Protein 4LGY (pdb70)

Organism: Salmonella typhimurium (strain LT2 / SGSC1412 / ATCC 700720) (NCBI:txid99287)

Secondary structure (DSSP, 8-state):
--EEEEETTEEEEEEEEEE---HHHHHHHHHHHHHTT----EEEEEEEEEEEESSPPPHHHHHHHHHHT--S---------SEEEEEEEPTT---HHHHHHHHHHHHTT-TTEEEEEEEEEEEEE-TT--HHHHHHHHHHTS-TTTEEEESSGGGGGGGG---PPPPP-B--HHHHTTHHHHHHHHHHT----HHHHHHHHHHHHHHTSPPBHHHHHHHHHHTSHHHH-HHHH-EEEETTEE-SS-HHHHHHHHHHH--TTEEE-SSSSSEEEEEEEEEEEEE-TTT-BEEEEEEEEEEEEEEEE-HHHHHH-HHHHHHHHHHHHHHHHHTSTT--EEEEEEEEEEES----TT---TT-------TTS--HHHHHHHHHHHHHHHHHHHT--EEEEEEEE-EEEEEETTEEEEEE-SS-EEEEEEEEEE-GGGSS-----TT-EEEEEEPPB-S----GGG-----HHHHHHHHHHHHHHHTTGGG---SEEEE--TTTHHHHHHHHHHHTT-EEEEEGGGS-BS-TT--HHHHHH---SSEEEEEE-GGGHHHHHHHHHHHT--EEEEEEEESSSEEEEEETTTTEEEEEEEHHHHT------EEEE----PPP-----TT--HHHHHHHHHTSTTTS--HHHHTTS-S-TTS-EEE-SEETTTTEE--SSEEEESSTT-S-EEEEEEEE-GGGGGT-HHHHHHHHHHHHHHHHTTS---SGGG-EEEEEEE-BTTSTTHHHHHHHHHHIIIIIIHHHHT-EEEEEEEE-B-EEEEESSSSEEEEEPPPEEEEEEEEEES-GGG---S----SSEEEEEEETTTT----BTSHHHHHTT---S-B-----HHHHHHHHHHHHHHHHTT--SEEEE--TTHHHHHHHHHHHHHTSEEEEE-GGG-S-HHHHHH---SEEEEEEEGGGHHHHHHHHHHTT-GGGEEEEEEEESSSEEEEEETTEEEEEEEHHHHHHHHHHHHHHHHHHHS-HHHHHHHHHHHT-TT---S--B-SS-TT--TTHHHHTTT---EEEEEE-TTB--HHHHHHHHHHTT-EEEEEEHHHHHTTS--GGG-SEEEEPPB-GGGGTTSTTHHHHHHHHTSHHHHHHHHHHHHSSS-EEEE--HHHHHHH-GGGSTT-TT--EEE--TTSS-EEEEEEEEE---S-GGGTT-TT-EEEEEEEESS-EEE-SSHHHHHHHHHHT-EEEEEB-TTS-B--STTTSSS--GGGEEEEE-TTSSEEEESS-GGGSSBGGG-SS--TT--SB-TTHHHHHHHHHHH-

Structure (mmCIF, N/CA/C/O backbone):
data_4LGY
#
_entry.id   4LGY
#
_cell.length_a   146.329
_cell.length_b   146.329
_cell.length_c   140.841
_cell.angle_alpha   90.00
_cell.angle_beta   90.00
_cell.angle_gamma   120.00
#
_symmetry.space_group_name_H-M   'P 65'
#
loop_
_entity.id
_entity.type
_entity.pdbx_description
1 polymer 'Phosphoribosylformylglycinamidine synthase'
2 non-polymer "ADENOSINE-5'-DIPHOSPHATE"
3 non-polymer 'MAGNESIUM ION'
4 non-polymer 'SULFATE ION'
5 non-polymer 'ACETATE ION'
6 non-polymer GLYCEROL
7 non-polymer 'CHLORIDE ION'
8 water water
#
loop_
_atom_site.group_PDB
_atom_site.id
_atom_site.type_symbol
_atom_site.label_atom_id
_atom_site.label_alt_id
_atom_site.label_comp_id
_atom_site.label_asym_id
_atom_site.label_entity_id
_atom_site.label_seq_id
_atom_site.pdbx_PDB_ins_code
_atom_site.Cartn_x
_atom_site.Cartn_y
_atom_site.Cartn_z
_atom_site.occupancy
_atom_site.B_iso_or_equiv
_atom_site.auth_seq_id
_atom_site.auth_comp_id
_atom_site.auth_asym_id
_atom_site.auth_atom_id
_atom_site.pdbx_PDB_model_num
ATOM 1 N N . GLY A 1 1 ? -34.146 -61.183 -37.277 1.00 28.95 -9 GLY A N 1
ATOM 2 C CA . GLY A 1 1 ? -35.542 -60.992 -36.776 1.00 24.87 -9 GLY A CA 1
ATOM 3 C C . GLY A 1 1 ? -35.830 -61.671 -35.407 1.00 24.21 -9 GLY A C 1
ATOM 4 O O . GLY A 1 1 ? -35.299 -62.829 -35.044 1.00 23.14 -9 GLY A O 1
ATOM 5 N N . ASP A 1 2 ? -36.645 -60.966 -34.634 1.00 20.26 -8 ASP A N 1
ATOM 6 C CA . ASP A 1 2 ? -37.046 -61.533 -33.321 1.00 16.73 -8 ASP A CA 1
ATOM 7 C C . ASP A 1 2 ? -38.078 -62.643 -33.401 1.00 17.27 -8 ASP A C 1
ATOM 8 O O . ASP A 1 2 ? -38.810 -62.784 -34.380 1.00 20.29 -8 ASP A O 1
ATOM 13 N N . GLY A 1 3 ? -38.068 -63.440 -32.366 1.00 14.28 -7 GLY A N 1
ATOM 14 C CA . GLY A 1 3 ? -38.971 -64.614 -32.290 1.00 15.43 -7 GLY A CA 1
ATOM 15 C C . GLY A 1 3 ? -40.331 -64.152 -31.969 1.00 16.54 -7 GLY A C 1
ATOM 16 O O . GLY A 1 3 ? -40.559 -63.005 -31.520 1.00 15.43 -7 GLY A O 1
ATOM 17 N N . LEU A 1 4 ? -41.344 -64.916 -32.416 1.00 13.04 -6 LEU A N 1
ATOM 18 C CA . LEU A 1 4 ? -42.769 -64.559 -32.231 1.00 13.91 -6 LEU A CA 1
ATOM 19 C C . LEU A 1 4 ? -43.555 -65.823 -32.151 1.00 16.43 -6 LEU A C 1
ATOM 20 O O . LEU A 1 4 ? -43.585 -66.543 -33.206 1.00 16.64 -6 LEU A O 1
ATOM 25 N N . VAL A 1 5 ? -44.170 -66.180 -31.017 1.00 13.86 -5 VAL A N 1
ATOM 26 C CA . VAL A 1 5 ? -44.851 -67.505 -30.900 1.00 13.95 -5 VAL A CA 1
ATOM 27 C C . VAL A 1 5 ? -46.124 -67.350 -30.199 1.00 15.24 -5 VAL A C 1
ATOM 28 O O . VAL A 1 5 ? -46.314 -66.346 -29.462 1.00 15.36 -5 VAL A O 1
ATOM 32 N N . PRO A 1 6 ? -47.081 -68.273 -30.266 1.00 14.96 -4 PRO A N 1
ATOM 33 C CA . PRO A 1 6 ? -48.321 -68.169 -29.470 1.00 15.65 -4 PRO A CA 1
ATOM 34 C C . PRO A 1 6 ? -48.022 -68.225 -27.955 1.00 14.32 -4 PRO A C 1
ATOM 35 O O . PRO A 1 6 ? -47.117 -68.938 -27.497 1.00 17.25 -4 PRO A O 1
ATOM 39 N N . ARG A 1 7 ? -48.820 -67.434 -27.198 1.00 12.88 -3 ARG A N 1
ATOM 40 C CA . ARG A 1 7 ? -48.697 -67.489 -25.734 1.00 14.57 -3 ARG A CA 1
ATOM 41 C C . ARG A 1 7 ? -50.099 -67.315 -25.202 1.00 15.21 -3 ARG A C 1
ATOM 42 O O . ARG A 1 7 ? -50.616 -66.172 -25.135 1.00 14.55 -3 ARG A O 1
ATOM 50 N N . GLY A 1 8 ? -50.733 -68.460 -24.898 1.00 16.48 -2 GLY A N 1
ATOM 51 C CA . GLY A 1 8 ? -52.174 -68.311 -24.542 1.00 17.00 -2 GLY A CA 1
ATOM 52 C C . GLY A 1 8 ? -52.991 -67.565 -25.571 1.00 19.48 -2 GLY A C 1
ATOM 53 O O . GLY A 1 8 ? -52.875 -67.787 -26.775 1.00 21.02 -2 GLY A O 1
ATOM 54 N N . SER A 1 9 ? -53.866 -66.657 -25.135 1.00 19.56 -1 SER A N 1
ATOM 55 C CA . SER A 1 9 ? -54.664 -65.815 -26.035 1.00 19.21 -1 SER A CA 1
ATOM 56 C C . SER A 1 9 ? -53.870 -64.680 -26.750 1.00 18.70 -1 SER A C 1
ATOM 57 O O . SER A 1 9 ? -54.406 -63.902 -27.538 1.00 20.24 -1 SER A O 1
ATOM 60 N N . HIS A 1 10 ? -52.574 -64.630 -26.418 1.00 16.05 0 HIS A N 1
ATOM 61 C CA . HIS A 1 10 ? -51.695 -63.581 -26.921 1.00 13.53 0 HIS A CA 1
ATOM 62 C C . HIS A 1 10 ? -50.602 -64.152 -27.782 1.00 14.80 0 HIS A C 1
ATOM 63 O O . HIS A 1 10 ? -50.629 -65.398 -28.094 1.00 13.98 0 HIS A O 1
ATOM 70 N N . MET A 1 11 ? -49.618 -63.319 -28.185 1.00 14.70 1 MET A N 1
ATOM 71 C CA . MET A 1 11 ? -48.400 -63.817 -28.823 1.00 14.54 1 MET A CA 1
ATOM 72 C C . MET A 1 11 ? -47.227 -63.297 -28.021 1.00 13.94 1 MET A C 1
ATOM 73 O O . MET A 1 11 ? -47.385 -62.217 -27.415 1.00 16.59 1 MET A O 1
ATOM 78 N N . MET A 1 12 ? -46.117 -63.998 -27.988 1.00 11.92 2 MET A N 1
ATOM 79 C CA . MET A 1 12 ? -44.931 -63.560 -27.195 1.00 11.61 2 MET A CA 1
ATOM 80 C C . MET A 1 12 ? -43.829 -63.339 -28.206 1.00 12.91 2 MET A C 1
ATOM 81 O O . MET A 1 12 ? -43.452 -64.238 -28.998 1.00 12.73 2 MET A O 1
ATOM 86 N N . GLU A 1 13 ? -43.253 -62.141 -28.251 1.00 10.65 3 GLU A N 1
ATOM 87 C CA . GLU A 1 13 ? -42.070 -61.782 -29.038 1.00 12.82 3 GLU A CA 1
ATOM 88 C C . GLU A 1 13 ? -40.844 -61.880 -28.184 1.00 13.33 3 GLU A C 1
ATOM 89 O O . GLU A 1 13 ? -40.845 -61.485 -27.026 1.00 13.18 3 GLU A O 1
ATOM 95 N N . ILE A 1 14 ? -39.778 -62.483 -28.707 1.00 11.31 4 ILE A N 1
ATOM 96 C CA . ILE A 1 14 ? -38.508 -62.620 -28.038 1.00 11.20 4 ILE A CA 1
ATOM 97 C C . ILE A 1 14 ? -37.443 -61.809 -28.710 1.00 11.89 4 ILE A C 1
ATOM 98 O O . ILE A 1 14 ? -37.154 -62.046 -29.914 1.00 13.09 4 ILE A O 1
ATOM 103 N N . LEU A 1 15 ? -36.900 -60.735 -28.103 1.00 11.22 5 LEU A N 1
ATOM 104 C CA . LEU A 1 15 ? -35.991 -59.797 -28.749 1.00 10.01 5 LEU A CA 1
ATOM 105 C C . LEU A 1 15 ? -34.661 -59.897 -28.055 1.00 11.43 5 LEU A C 1
ATOM 106 O O . LEU A 1 15 ? -34.491 -59.675 -26.847 1.00 13.21 5 LEU A O 1
ATOM 111 N N . ARG A 1 16 ? -33.595 -60.165 -28.809 1.00 14.49 6 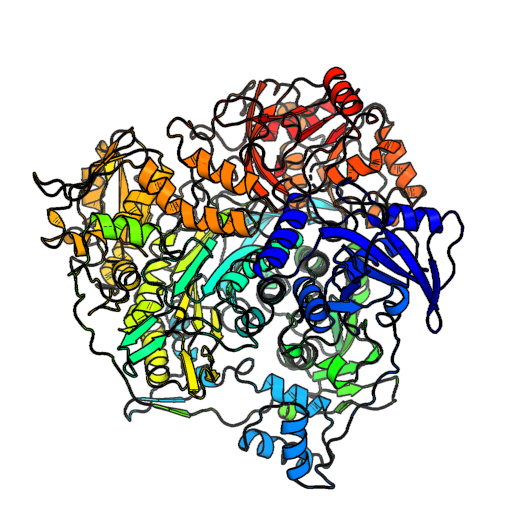ARG A N 1
ATOM 112 C CA . ARG A 1 16 ? -32.240 -60.213 -28.248 1.00 15.67 6 ARG A CA 1
ATOM 113 C C . ARG A 1 16 ? -31.817 -58.827 -27.914 1.00 15.93 6 ARG A C 1
ATOM 114 O O . ARG A 1 16 ? -32.005 -57.919 -28.698 1.00 17.19 6 ARG A O 1
ATOM 122 N N . GLY A 1 17 ? -31.206 -58.657 -26.727 1.00 14.23 7 GLY A N 1
ATOM 123 C CA . GLY A 1 17 ? -30.702 -57.375 -26.283 1.00 14.75 7 GLY A CA 1
ATOM 124 C C . GLY A 1 17 ? -29.200 -57.323 -26.363 1.00 16.43 7 GLY A C 1
ATOM 125 O O . GLY A 1 17 ? -28.585 -58.116 -27.068 1.00 17.15 7 GLY A O 1
ATOM 126 N N . SER A 1 18 ? -28.640 -56.451 -25.552 1.00 14.55 8 SER A N 1
ATOM 127 C CA . SER A 1 18 ? -27.198 -56.108 -25.647 1.00 14.06 8 SER A CA 1
ATOM 128 C C . SER A 1 18 ? -26.454 -56.998 -24.655 1.00 15.43 8 SER A C 1
ATOM 129 O O . SER A 1 18 ? -26.998 -57.556 -23.651 1.00 13.94 8 SER A O 1
ATOM 132 N N . PRO A 1 19 ? -25.159 -57.042 -24.771 1.00 15.41 9 PRO A N 1
ATOM 133 C CA . PRO A 1 19 ? -24.376 -57.750 -23.804 1.00 15.61 9 PRO A CA 1
ATOM 134 C C . PRO A 1 19 ? -24.537 -57.170 -22.443 1.00 15.32 9 PRO A C 1
ATOM 135 O O . PRO A 1 19 ? -24.612 -55.933 -22.240 1.00 17.07 9 PRO A O 1
ATOM 139 N N . ALA A 1 20 ? -24.599 -57.998 -21.387 1.00 14.14 10 ALA A N 1
ATOM 140 C CA . ALA A 1 20 ? -25.087 -57.616 -20.087 1.00 13.79 10 ALA A CA 1
ATOM 141 C C . ALA A 1 20 ? -24.006 -57.358 -19.002 1.00 21.08 10 ALA A C 1
ATOM 142 O O . ALA A 1 20 ? -24.360 -56.872 -17.938 1.00 25.94 10 ALA A O 1
ATOM 144 N N . LEU A 1 21 ? -22.839 -57.905 -19.217 1.00 19.69 11 LEU A N 1
ATOM 145 C CA . LEU A 1 21 ? -21.855 -57.711 -18.117 1.00 18.79 11 LEU A CA 1
ATOM 146 C C . LEU A 1 21 ? -20.536 -57.164 -18.716 1.00 14.84 11 LEU A C 1
ATOM 147 O O . LEU A 1 21 ? -19.999 -57.567 -19.729 1.00 17.49 11 LEU A O 1
ATOM 152 N N . SER A 1 22 ? -20.030 -56.259 -17.945 1.00 18.01 12 SER A N 1
ATOM 153 C CA . SER A 1 22 ? -18.687 -55.698 -18.295 1.00 17.29 12 SER A CA 1
ATOM 154 C C . SER A 1 22 ? -17.585 -56.713 -18.033 1.00 16.39 12 SER A C 1
ATOM 155 O O . SER A 1 22 ? -17.750 -57.702 -17.344 1.00 16.72 12 SER A O 1
ATOM 158 N N . ALA A 1 23 ? -16.407 -56.368 -18.530 1.00 16.81 13 ALA A N 1
ATOM 159 C CA . ALA A 1 23 ? -15.278 -57.287 -18.401 1.00 17.48 13 ALA A CA 1
ATOM 160 C C . ALA A 1 23 ? -15.003 -57.595 -16.925 1.00 16.67 13 ALA A C 1
ATOM 161 O O . ALA A 1 23 ? -14.718 -58.774 -16.478 1.00 17.96 13 ALA A O 1
ATOM 163 N N . PHE A 1 24 ? -15.017 -56.550 -16.048 1.00 13.70 14 PHE A N 1
ATOM 164 C CA . PHE A 1 24 ? -14.724 -56.871 -14.682 1.00 13.43 14 PHE A CA 1
ATOM 165 C C . PHE A 1 24 ? -15.711 -57.841 -13.993 1.00 13.47 14 PHE A C 1
ATOM 166 O O . PHE A 1 24 ? -15.382 -58.635 -13.118 1.00 15.26 14 PHE A O 1
ATOM 174 N N . ARG A 1 25 ? -17.004 -57.710 -14.410 1.00 13.96 15 ARG A N 1
ATOM 175 C CA . ARG A 1 25 ? -18.013 -58.578 -13.839 1.00 13.60 15 ARG A CA 1
ATOM 176 C C . ARG A 1 25 ? -17.862 -60.055 -14.403 1.00 13.80 15 ARG A C 1
ATOM 177 O O . ARG A 1 25 ? -18.079 -60.972 -13.639 1.00 14.83 15 ARG A O 1
ATOM 185 N N . ILE A 1 26 ? -17.475 -60.160 -15.694 1.00 15.83 16 ILE A N 1
ATOM 186 C CA . ILE A 1 26 ? -17.259 -61.522 -16.278 1.00 17.42 16 ILE A CA 1
ATOM 187 C C . ILE A 1 26 ? -16.092 -62.092 -15.527 1.00 19.74 16 ILE A C 1
ATOM 188 O O . ILE A 1 26 ? -16.169 -63.308 -15.116 1.00 18.08 16 ILE A O 1
ATOM 193 N N . ASN A 1 27 ? -15.053 -61.308 -15.269 1.00 17.47 17 ASN A N 1
ATOM 194 C CA . ASN A 1 27 ? -13.906 -61.824 -14.528 1.00 22.47 17 ASN A CA 1
ATOM 195 C C . ASN A 1 27 ? -14.178 -62.275 -13.130 1.00 20.91 17 ASN A C 1
ATOM 196 O O . ASN A 1 27 ? -13.652 -63.283 -12.702 1.00 24.59 17 ASN A O 1
ATOM 201 N N . LYS A 1 28 ? -14.995 -61.564 -12.419 1.00 20.58 18 LYS A N 1
ATOM 202 C CA . LYS A 1 28 ? -15.421 -61.973 -11.076 1.00 21.70 18 LYS A CA 1
ATOM 203 C C . LYS A 1 28 ? -16.200 -63.241 -11.118 1.00 23.82 18 LYS A C 1
ATOM 204 O O . LYS A 1 28 ? -15.985 -64.103 -10.294 1.00 21.94 18 LYS A O 1
ATOM 210 N N . LEU A 1 29 ? -17.130 -63.400 -12.090 1.00 17.27 19 LEU A N 1
ATOM 211 C CA . LEU A 1 29 ? -17.805 -64.706 -12.182 1.00 18.95 19 LEU A CA 1
ATOM 212 C C . LEU A 1 29 ? -16.856 -65.856 -12.465 1.00 19.05 19 LEU A C 1
ATOM 213 O O . LEU A 1 29 ? -16.952 -66.888 -11.768 1.00 19.59 19 LEU A O 1
ATOM 218 N N . LEU A 1 30 ? -15.879 -65.656 -13.361 1.00 18.73 20 LEU A N 1
ATOM 219 C CA . LEU A 1 30 ? -14.907 -66.735 -13.682 1.00 19.58 20 LEU A CA 1
ATOM 220 C C . LEU A 1 30 ? -14.103 -67.092 -12.423 1.00 23.82 20 LEU A C 1
ATOM 221 O O . LEU A 1 30 ? -13.879 -68.238 -12.152 1.00 23.51 20 LEU A O 1
ATOM 226 N N . ALA A 1 31 ? -13.692 -66.079 -11.653 1.00 23.26 21 ALA A N 1
ATOM 227 C CA . ALA A 1 31 ? -12.955 -66.272 -10.418 1.00 24.31 21 ALA A CA 1
ATOM 228 C C . ALA A 1 31 ? -13.765 -67.011 -9.406 1.00 25.01 21 ALA A C 1
ATOM 229 O O . ALA A 1 31 ? -13.194 -67.903 -8.752 1.00 25.88 21 ALA A O 1
ATOM 231 N N . ARG A 1 32 ? -15.059 -66.728 -9.298 1.00 22.45 22 ARG A N 1
ATOM 232 C CA . ARG A 1 32 ? -15.912 -67.448 -8.346 1.00 23.41 22 ARG A CA 1
ATOM 233 C C . ARG A 1 32 ? -16.055 -68.910 -8.809 1.00 22.54 22 ARG A C 1
ATOM 234 O O . ARG A 1 32 ? -16.110 -69.819 -7.966 1.00 24.29 22 ARG A O 1
ATOM 242 N N . PHE A 1 33 ? -16.195 -69.158 -10.130 1.00 19.65 23 PHE A N 1
ATOM 243 C CA . PHE A 1 33 ? -16.298 -70.588 -10.542 1.00 22.93 23 PHE A CA 1
ATOM 244 C C . PHE A 1 33 ? -14.983 -71.298 -10.199 1.00 22.62 23 PHE A C 1
ATOM 245 O O . PHE A 1 33 ? -15.008 -72.426 -9.712 1.00 23.25 23 PHE A O 1
ATOM 253 N N . GLN A 1 34 ? -13.843 -70.716 -10.550 1.00 24.84 24 GLN A N 1
ATOM 254 C CA . GLN A 1 34 ? -12.532 -71.296 -10.285 1.00 29.08 24 GLN A CA 1
ATOM 255 C C . GLN A 1 34 ? -12.432 -71.596 -8.755 1.00 30.70 24 GLN A C 1
ATOM 256 O O . GLN A 1 34 ? -12.124 -72.735 -8.342 1.00 32.14 24 GLN A O 1
ATOM 262 N N . ALA A 1 35 ? -12.807 -70.638 -7.914 1.00 31.99 25 ALA A N 1
ATOM 263 C CA . ALA A 1 35 ? -12.762 -70.834 -6.430 1.00 33.37 25 ALA A CA 1
ATOM 264 C C . ALA A 1 35 ? -13.662 -71.977 -5.984 1.00 36.07 25 ALA A C 1
ATOM 265 O O . ALA A 1 35 ? -13.373 -72.612 -4.974 1.00 40.74 25 ALA A O 1
ATOM 267 N N . ALA A 1 36 ? -14.718 -72.310 -6.726 1.00 29.81 26 ALA A N 1
ATOM 268 C CA . ALA A 1 36 ? -15.550 -73.500 -6.382 1.00 29.51 26 ALA A CA 1
ATOM 269 C C . ALA A 1 36 ? -15.137 -74.788 -7.123 1.00 27.04 26 ALA A C 1
ATOM 270 O O . ALA A 1 36 ? -15.906 -75.788 -7.149 1.00 33.36 26 ALA A O 1
ATOM 272 N N . ASN A 1 37 ? -13.971 -74.760 -7.770 1.00 30.30 27 ASN A N 1
ATOM 273 C CA . ASN A 1 37 ? -13.487 -75.893 -8.634 1.00 33.85 27 ASN A CA 1
ATOM 274 C C . ASN A 1 37 ? -14.576 -76.292 -9.637 1.00 34.38 27 ASN A C 1
ATOM 275 O O . ASN A 1 37 ? -15.013 -77.463 -9.769 1.00 34.39 27 ASN A O 1
ATOM 280 N N . LEU A 1 38 ? -15.114 -75.269 -10.301 1.00 27.33 28 LEU A N 1
ATOM 281 C CA . LEU A 1 38 ? -16.005 -75.484 -11.421 1.00 23.48 28 LEU A CA 1
ATOM 282 C C . LEU A 1 38 ? -15.178 -75.058 -12.604 1.00 26.27 28 LEU A C 1
ATOM 283 O O . LEU A 1 38 ? -14.820 -73.860 -12.775 1.00 27.11 28 LEU A O 1
ATOM 288 N N . GLN A 1 39 ? -14.880 -75.999 -13.478 1.00 27.69 29 GLN A N 1
ATOM 289 C CA . GLN A 1 39 ? -13.979 -75.709 -14.559 1.00 29.84 29 GLN A CA 1
ATOM 290 C C . GLN A 1 39 ? -14.738 -75.004 -15.736 1.00 28.18 29 GLN A C 1
ATOM 291 O O . GLN A 1 39 ? -15.283 -75.646 -16.605 1.00 28.37 29 GLN A O 1
ATOM 297 N N . VAL A 1 40 ? -14.772 -73.675 -15.723 1.00 27.89 30 VAL A N 1
ATOM 298 C CA . VAL A 1 40 ? -15.540 -72.908 -16.695 1.00 26.16 30 VAL A CA 1
ATOM 299 C C . VAL A 1 40 ? -14.527 -72.248 -17.583 1.00 27.14 30 VAL A C 1
ATOM 300 O O . VAL A 1 40 ? -13.598 -71.589 -17.082 1.00 33.37 30 VAL A O 1
ATOM 304 N N . HIS A 1 41 ? -14.621 -72.460 -18.875 1.00 26.88 31 HIS A N 1
ATOM 305 C CA . HIS A 1 41 ? -13.668 -71.945 -19.872 1.00 30.12 31 HIS A CA 1
ATOM 306 C C . HIS A 1 41 ? -14.114 -70.524 -20.241 1.00 31.18 31 HIS A C 1
ATOM 307 O O . HIS A 1 41 ? -13.257 -69.673 -20.384 1.00 31.26 31 HIS A O 1
ATOM 314 N N . ASN A 1 42 ? -15.427 -70.216 -20.367 1.00 25.53 32 ASN A N 1
ATOM 315 C CA . ASN A 1 42 ? -15.776 -68.810 -20.850 1.00 21.71 32 ASN A CA 1
ATOM 316 C C . ASN A 1 42 ? -17.201 -68.572 -20.393 1.00 19.03 32 ASN A C 1
ATOM 317 O O . ASN A 1 42 ? -17.962 -69.562 -20.254 1.00 19.81 32 ASN A O 1
ATOM 322 N N . ILE A 1 43 ? -17.574 -67.317 -20.103 1.00 16.28 33 ILE A N 1
ATOM 323 C CA . ILE A 1 43 ? -19.003 -67.005 -19.862 1.00 16.60 33 ILE A CA 1
ATOM 324 C C . ILE A 1 43 ? -19.252 -65.718 -20.572 1.00 16.68 33 ILE A C 1
ATOM 325 O O . ILE A 1 43 ? -18.406 -64.803 -20.663 1.00 17.35 33 ILE A O 1
ATOM 330 N N . TYR A 1 44 ? -20.409 -65.645 -21.215 1.00 13.40 34 TYR A N 1
ATOM 331 C CA . TYR A 1 44 ? -20.870 -64.377 -21.917 1.00 14.18 34 TYR A CA 1
ATOM 332 C C . TYR A 1 44 ? -22.350 -64.265 -21.547 1.00 13.61 34 TYR A C 1
ATOM 333 O O . TYR A 1 44 ? -23.053 -65.250 -21.325 1.00 17.19 34 TYR A O 1
ATOM 342 N N . ALA A 1 45 ? -22.879 -63.026 -21.454 1.00 14.06 35 ALA A N 1
ATOM 343 C CA . ALA A 1 45 ? -24.285 -62.853 -21.073 1.00 15.15 35 ALA A CA 1
ATOM 344 C C . ALA A 1 45 ? -24.837 -61.790 -21.992 1.00 15.67 35 ALA A C 1
ATOM 345 O O . ALA A 1 45 ? -24.166 -60.763 -22.314 1.00 15.16 35 ALA A O 1
ATOM 347 N N . GLU A 1 46 ? -26.115 -61.965 -22.353 1.00 13.90 36 GLU A N 1
ATOM 348 C CA . GLU A 1 46 ? -26.844 -60.983 -23.131 1.00 13.66 36 GLU A CA 1
ATOM 349 C C . GLU A 1 46 ? -28.220 -60.758 -22.489 1.00 12.41 36 GLU A C 1
ATOM 350 O O . GLU A 1 46 ? -28.891 -61.748 -22.095 1.00 11.60 36 GLU A O 1
ATOM 356 N N . TYR A 1 47 ? -28.757 -59.529 -22.397 1.00 11.38 37 TYR A N 1
ATOM 357 C CA . TYR A 1 47 ? -30.154 -59.385 -22.063 1.00 10.46 37 TYR A CA 1
ATOM 358 C C . TYR A 1 47 ? -31.018 -59.959 -23.136 1.00 9.84 37 TYR A C 1
ATOM 359 O O . TYR A 1 47 ? -30.678 -59.933 -24.340 1.00 11.43 37 TYR A O 1
ATOM 368 N N . VAL A 1 48 ? -32.197 -60.485 -22.763 1.00 8.93 38 VAL A N 1
ATOM 369 C CA . VAL A 1 48 ? -33.255 -60.937 -23.695 1.00 9.54 38 VAL A CA 1
ATOM 370 C C . VAL A 1 48 ? -34.549 -60.288 -23.203 1.00 8.73 38 VAL A C 1
ATOM 371 O O . VAL A 1 48 ? -34.847 -60.318 -22.023 1.00 9.08 38 VAL A O 1
ATOM 375 N N . HIS A 1 49 ? -35.317 -59.799 -24.120 1.00 8.96 39 HIS A N 1
ATOM 376 C CA . HIS A 1 49 ? -36.567 -59.174 -23.836 1.00 9.23 39 HIS A CA 1
ATOM 377 C C . HIS A 1 49 ? -37.739 -59.933 -24.309 1.00 10.23 39 HIS A C 1
ATOM 378 O O . HIS A 1 49 ? -37.681 -60.569 -25.435 1.00 10.46 39 HIS A O 1
ATOM 385 N N . PHE A 1 50 ? -38.810 -59.991 -23.562 1.00 8.13 40 PHE A N 1
ATOM 386 C CA . PHE A 1 50 ? -40.043 -60.782 -23.915 1.00 8.66 40 PHE A CA 1
ATOM 387 C C . PHE A 1 50 ? -41.156 -59.836 -23.914 1.00 9.18 40 PHE A C 1
ATOM 388 O O . PHE A 1 50 ? -41.454 -59.135 -22.909 1.00 10.36 40 PHE A O 1
ATOM 396 N N . ALA A 1 51 ? -41.903 -59.772 -25.048 1.00 9.39 41 ALA A N 1
ATOM 397 C CA . ALA A 1 51 ? -43.053 -58.874 -25.179 1.00 10.80 41 ALA A CA 1
ATOM 398 C C . ALA A 1 51 ? -44.293 -59.690 -25.382 1.00 12.47 41 ALA A C 1
ATOM 399 O O . ALA A 1 51 ? -44.400 -60.336 -26.447 1.00 13.18 41 ALA A O 1
ATOM 401 N N . ASP A 1 52 ? -45.208 -59.718 -24.465 1.00 11.49 42 ASP A N 1
ATOM 402 C CA . ASP A 1 52 ? -46.530 -60.386 -24.596 1.00 11.01 42 ASP A CA 1
ATOM 403 C C . ASP A 1 52 ? -47.402 -59.405 -25.255 1.00 10.95 42 ASP A C 1
ATOM 404 O O . ASP A 1 52 ? -47.646 -58.288 -24.764 1.00 12.22 42 ASP A O 1
ATOM 409 N N . LEU A 1 53 ? -47.907 -59.720 -26.492 1.00 11.63 43 LEU A N 1
ATOM 410 C CA . LEU A 1 53 ? -48.657 -58.870 -27.346 1.00 11.09 43 LEU A CA 1
ATOM 411 C C . LEU A 1 53 ? -50.180 -59.216 -27.403 1.00 12.35 43 LEU A C 1
ATOM 412 O O . LEU A 1 53 ? -50.452 -60.425 -27.585 1.00 14.32 43 LEU A O 1
ATOM 417 N N . ASN A 1 54 ? -51.022 -58.233 -27.281 1.00 12.38 44 ASN A N 1
ATOM 418 C CA . ASN A 1 54 ? -52.475 -58.509 -27.369 1.00 13.27 44 ASN A CA 1
ATOM 419 C C . ASN A 1 54 ? -52.979 -58.322 -28.750 1.00 14.55 44 ASN A C 1
ATOM 420 O O . ASN A 1 54 ? -54.210 -58.548 -28.973 1.00 17.16 44 ASN A O 1
ATOM 425 N N . ALA A 1 55 ? -52.122 -57.946 -29.697 1.00 13.98 45 ALA A N 1
ATOM 426 C CA . ALA A 1 55 ? -52.508 -57.608 -31.097 1.00 13.17 45 ALA A CA 1
ATOM 427 C C . ALA A 1 55 ? -51.244 -57.464 -31.854 1.00 14.84 45 ALA A C 1
ATOM 428 O O . ALA A 1 55 ? -50.152 -57.215 -31.238 1.00 13.13 45 ALA A O 1
ATOM 430 N N . PRO A 1 56 ? -51.242 -57.581 -33.190 1.00 13.19 46 PRO A N 1
ATOM 431 C CA . PRO A 1 56 ? -49.967 -57.587 -33.850 1.00 13.39 46 PRO A CA 1
ATOM 432 C C . PRO A 1 56 ? -49.364 -56.191 -34.072 1.00 14.14 46 PRO A C 1
ATOM 433 O O . PRO A 1 56 ? -50.046 -55.176 -33.958 1.00 15.19 46 PRO A O 1
ATOM 437 N N . LEU A 1 57 ? -48.076 -56.239 -34.315 1.00 14.00 47 LEU A N 1
ATOM 438 C CA . LEU A 1 57 ? -47.274 -55.019 -34.721 1.00 13.14 47 LEU A CA 1
ATOM 439 C C . LEU A 1 57 ? -47.109 -54.948 -36.205 1.00 15.04 47 LEU A C 1
ATOM 440 O O . LEU A 1 57 ? -46.704 -55.949 -36.787 1.00 17.68 47 LEU A O 1
ATOM 445 N N . ASN A 1 58 ? -47.334 -53.771 -36.760 1.00 15.99 48 ASN A N 1
ATOM 446 C CA . ASN A 1 58 ? -47.005 -53.496 -38.177 1.00 15.20 48 ASN A CA 1
ATOM 447 C C . ASN A 1 58 ? -45.496 -53.267 -38.325 1.00 17.21 48 ASN A C 1
ATOM 448 O O . ASN A 1 58 ? -44.754 -53.349 -37.286 1.00 15.32 48 ASN A O 1
ATOM 453 N N . ASP A 1 59 ? -44.958 -53.133 -39.524 1.00 16.84 49 ASP A N 1
ATOM 454 C CA . ASP A 1 59 ? -43.550 -52.999 -39.631 1.00 17.82 49 ASP A CA 1
ATOM 455 C C . ASP A 1 59 ? -43.032 -51.811 -38.899 1.00 14.92 49 ASP A C 1
ATOM 456 O O . ASP A 1 59 ? -41.943 -51.947 -38.330 1.00 14.97 49 ASP A O 1
ATOM 461 N N . SER A 1 60 ? -43.704 -50.699 -39.005 1.00 15.83 50 SER A N 1
ATOM 462 C CA A SER A 1 60 ? -43.196 -49.479 -38.362 0.50 14.90 50 SER A CA 1
ATOM 463 C CA B SER A 1 60 ? -43.120 -49.499 -38.384 0.50 15.48 50 SER A CA 1
ATOM 464 C C . SER A 1 60 ? -43.172 -49.735 -36.846 1.00 15.62 50 SER A C 1
ATOM 465 O O . SER A 1 60 ? -42.221 -49.290 -36.164 1.00 14.75 50 SER A O 1
ATOM 470 N N . GLU A 1 61 ? -44.238 -50.341 -36.293 1.00 13.04 51 GLU A N 1
ATOM 471 C CA . GLU A 1 61 ? -44.337 -50.538 -34.822 1.00 13.15 51 GLU A CA 1
ATOM 472 C C . GLU A 1 61 ? -43.357 -51.543 -34.380 1.00 13.33 51 GLU A C 1
ATOM 473 O O . GLU A 1 61 ? -42.756 -51.404 -33.280 1.00 13.98 51 GLU A O 1
ATOM 479 N N . GLN A 1 62 ? -43.040 -52.580 -35.168 1.00 11.69 52 GLN A N 1
ATOM 480 C CA . GLN A 1 62 ? -42.018 -53.471 -34.828 1.00 12.13 52 GLN A CA 1
ATOM 481 C C . GLN A 1 62 ? -40.630 -52.833 -34.788 1.00 11.92 52 GLN A C 1
ATOM 482 O O . GLN A 1 62 ? -39.868 -53.097 -33.888 1.00 12.24 52 GLN A O 1
ATOM 488 N N . ALA A 1 63 ? -40.382 -51.951 -35.736 1.00 11.53 53 ALA A N 1
ATOM 489 C CA . ALA A 1 63 ? -39.116 -51.246 -35.686 1.00 11.03 53 ALA A CA 1
ATOM 490 C C . ALA A 1 63 ? -39.076 -50.319 -34.462 1.00 11.20 53 ALA A C 1
ATOM 491 O O . ALA A 1 63 ? -37.967 -50.199 -33.880 1.00 12.44 53 ALA A O 1
ATOM 493 N N . GLN A 1 64 ? -40.188 -49.724 -34.076 1.00 10.76 54 GLN A N 1
ATOM 494 C CA . GLN A 1 64 ? -40.156 -48.891 -32.864 1.00 11.35 54 GLN A CA 1
ATOM 495 C C . GLN A 1 64 ? -39.873 -49.769 -31.629 1.00 11.33 54 GLN A C 1
ATOM 496 O O . GLN A 1 64 ? -39.065 -49.298 -30.786 1.00 11.16 54 GLN A O 1
ATOM 502 N N . LEU A 1 65 ? -40.541 -50.961 -31.473 1.00 10.26 55 LEU A N 1
ATOM 503 C CA . LEU A 1 65 ? -40.275 -51.742 -30.315 1.00 10.71 55 LEU A CA 1
ATOM 504 C C . LEU A 1 65 ? -38.844 -52.191 -30.333 1.00 11.44 55 LEU A C 1
ATOM 505 O O . LEU A 1 65 ? -38.149 -52.143 -29.266 1.00 10.60 55 LEU A O 1
ATOM 510 N N . THR A 1 66 ? -38.242 -52.617 -31.472 1.00 10.71 56 THR A N 1
ATOM 511 C CA . THR A 1 66 ? -36.839 -52.959 -31.539 1.00 11.39 56 THR A CA 1
ATOM 512 C C . THR A 1 66 ? -35.925 -51.788 -31.080 1.00 11.08 56 THR A C 1
ATOM 513 O O . THR A 1 66 ? -35.005 -52.056 -30.269 1.00 11.83 56 THR A O 1
ATOM 517 N N . ARG A 1 67 ? -36.281 -50.588 -31.542 1.00 10.95 57 ARG A N 1
ATOM 518 C CA . ARG A 1 67 ? -35.448 -49.432 -31.150 1.00 11.54 57 ARG A CA 1
ATOM 519 C C . ARG A 1 67 ? -35.621 -49.162 -29.646 1.00 11.37 57 ARG A C 1
ATOM 520 O O . ARG A 1 67 ? -34.659 -48.748 -28.972 1.00 11.67 57 ARG A O 1
ATOM 528 N N . LEU A 1 68 ? -36.775 -49.327 -29.089 1.00 10.40 58 LEU A N 1
ATOM 529 C CA . LEU A 1 68 ? -36.992 -49.123 -27.618 1.00 10.37 58 LEU A CA 1
ATOM 530 C C . LEU A 1 68 ? -36.125 -50.019 -26.841 1.00 11.44 58 LEU A C 1
ATOM 531 O O . LEU A 1 68 ? -35.670 -49.683 -25.720 1.00 12.54 58 LEU A O 1
ATOM 536 N N . LEU A 1 69 ? -35.866 -51.192 -27.388 1.00 9.56 59 LEU A N 1
ATOM 537 C CA . LEU A 1 69 ? -35.122 -52.206 -26.657 1.00 11.34 59 LEU A CA 1
ATOM 538 C C . LEU A 1 69 ? -33.647 -52.205 -26.997 1.00 13.04 59 LEU A C 1
ATOM 539 O O . LEU A 1 69 ? -32.929 -53.195 -26.645 1.00 13.79 59 LEU A O 1
ATOM 544 N N . GLN A 1 70 ? -33.142 -51.126 -27.573 1.00 13.96 60 GLN A N 1
ATOM 545 C CA . GLN A 1 70 ? -31.706 -50.869 -27.781 1.00 15.24 60 GLN A CA 1
ATOM 546 C C . GLN A 1 70 ? -31.228 -49.850 -26.797 1.00 13.90 60 GLN A C 1
ATOM 547 O O . GLN A 1 70 ? -31.660 -48.655 -26.812 1.00 16.08 60 GLN A O 1
ATOM 553 N N . TYR A 1 71 ? -30.449 -50.250 -25.819 1.00 11.58 61 TYR A N 1
ATOM 554 C CA . TYR A 1 71 ? -29.982 -49.352 -24.786 1.00 11.17 61 TYR A CA 1
ATOM 555 C C . TYR A 1 71 ? -28.761 -49.886 -24.092 1.00 11.02 61 TYR A C 1
ATOM 556 O O . TYR A 1 71 ? -28.398 -51.079 -24.232 1.00 11.59 61 TYR A O 1
ATOM 565 N N . GLY A 1 72 ? -28.113 -49.042 -23.255 1.00 10.89 62 GLY A N 1
ATOM 566 C CA . GLY A 1 72 ? -27.045 -49.526 -22.385 1.00 11.79 62 GLY A CA 1
ATOM 567 C C . GLY A 1 72 ? -25.675 -49.386 -23.069 1.00 10.52 62 GLY A C 1
ATOM 568 O O . GLY A 1 72 ? -25.586 -48.929 -24.216 1.00 11.88 62 GLY A O 1
ATOM 569 N N . PRO A 1 73 ? -24.649 -49.631 -22.313 1.00 11.95 63 PRO A N 1
ATOM 570 C CA . PRO A 1 73 ? -23.307 -49.486 -22.852 1.00 12.05 63 PRO A CA 1
ATOM 571 C C . PRO A 1 73 ? -23.090 -50.411 -24.074 1.00 13.66 63 PRO A C 1
ATOM 572 O O . PRO A 1 73 ? -23.606 -51.510 -24.159 1.00 16.23 63 PRO A O 1
ATOM 576 N N . ALA A 1 74 ? -22.273 -49.898 -24.979 1.00 14.32 64 ALA A N 1
ATOM 577 C CA . ALA A 1 74 ? -22.030 -50.675 -26.221 1.00 18.99 64 ALA A CA 1
ATOM 578 C C . ALA A 1 74 ? -20.927 -51.704 -26.039 1.00 22.67 64 ALA A C 1
ATOM 579 O O . ALA A 1 74 ? -19.905 -51.578 -26.755 1.00 29.79 64 ALA A O 1
ATOM 581 N N . LEU A 1 75 ? -21.106 -52.744 -25.198 1.00 18.61 65 LEU A N 1
ATOM 582 C CA . LEU A 1 75 ? -20.138 -53.806 -24.880 1.00 19.13 65 LEU A CA 1
ATOM 583 C C . LEU A 1 75 ? -20.011 -54.763 -26.093 1.00 23.32 65 LEU A C 1
ATOM 584 O O . LEU A 1 75 ? -20.880 -54.768 -26.940 1.00 24.66 65 LEU A O 1
ATOM 589 N N . SER A 1 76 ? -18.831 -55.427 -26.080 1.00 32.06 66 SER A N 1
ATOM 590 C CA . SER A 1 76 ? -18.408 -56.660 -26.825 1.00 28.17 66 SER A CA 1
ATOM 591 C C . SER A 1 76 ? -19.567 -57.686 -26.969 1.00 20.30 66 SER A C 1
ATOM 592 O O . SER A 1 76 ? -19.880 -58.307 -25.976 1.00 24.93 66 SER A O 1
ATOM 595 N N . SER A 1 77 ? -20.039 -57.812 -28.163 1.00 25.84 67 SER A N 1
ATOM 596 C CA A SER A 1 77 ? -21.057 -58.808 -28.569 0.50 27.67 67 SER A CA 1
ATOM 597 C CA B SER A 1 77 ? -21.053 -58.841 -28.505 0.50 28.83 67 SER A CA 1
ATOM 598 C C . SER A 1 77 ? -20.319 -60.053 -29.025 1.00 30.94 67 SER A C 1
ATOM 599 O O . SER A 1 77 ? -19.233 -59.939 -29.594 1.00 29.12 67 SER A O 1
ATOM 604 N N . HIS A 1 78 ? -20.860 -61.226 -28.720 1.00 23.64 68 HIS A N 1
ATOM 605 C CA . HIS A 1 78 ? -20.232 -62.497 -29.091 1.00 22.27 68 HIS A CA 1
ATOM 606 C C . HIS A 1 78 ? -21.375 -63.347 -29.564 1.00 19.68 68 HIS A C 1
ATOM 607 O O . HIS A 1 78 ? -22.591 -63.173 -29.271 1.00 23.00 68 HIS A O 1
ATOM 614 N N . THR A 1 79 ? -20.943 -64.259 -30.412 1.00 25.92 69 THR A N 1
ATOM 615 C CA . THR A 1 79 ? -21.846 -65.260 -30.909 1.00 22.66 69 THR A CA 1
ATOM 616 C C . THR A 1 79 ? -22.137 -66.256 -29.753 1.00 17.79 69 THR A C 1
ATOM 617 O O . THR A 1 79 ? -21.152 -66.648 -29.181 1.00 21.89 69 THR A O 1
ATOM 621 N N . PRO A 1 80 ? -23.436 -66.632 -29.522 1.00 17.13 70 PRO A N 1
ATOM 622 C CA . PRO A 1 80 ? -23.713 -67.610 -28.427 1.00 18.66 70 PRO A CA 1
ATOM 623 C C . PRO A 1 80 ? -22.881 -68.916 -28.625 1.00 17.39 70 PRO A C 1
ATOM 624 O O . PRO A 1 80 ? -22.854 -69.439 -29.773 1.00 17.20 70 PRO A O 1
ATOM 628 N N . ALA A 1 81 ? -22.300 -69.405 -27.559 1.00 17.72 71 ALA A N 1
ATOM 629 C CA . ALA A 1 81 ? -21.532 -70.679 -27.534 1.00 17.28 71 ALA A CA 1
ATOM 630 C C . ALA A 1 81 ? -21.678 -71.298 -26.186 1.00 20.06 71 ALA A C 1
ATOM 631 O O . ALA A 1 81 ? -21.714 -70.597 -25.166 1.00 23.31 71 ALA A O 1
ATOM 633 N N . GLY A 1 82 ? -21.779 -72.623 -26.073 1.00 16.22 72 GLY A N 1
ATOM 634 C CA . GLY A 1 82 ? -21.879 -73.234 -24.846 1.00 15.37 72 GLY A CA 1
ATOM 635 C C . GLY A 1 82 ? -23.327 -73.417 -24.374 1.00 16.43 72 GLY A C 1
ATOM 636 O O . GLY A 1 82 ? -24.215 -73.427 -25.215 1.00 20.55 72 GLY A O 1
ATOM 637 N N . LYS A 1 83 ? -23.530 -73.703 -23.101 1.00 15.69 73 LYS A N 1
ATOM 638 C CA . LYS A 1 83 ? -24.858 -74.066 -22.567 1.00 15.02 73 LYS A CA 1
ATOM 639 C C . LYS A 1 83 ? -25.616 -72.740 -22.263 1.00 14.62 73 LYS A C 1
ATOM 640 O O . LYS A 1 83 ? -24.989 -71.873 -21.605 1.00 15.54 73 LYS A O 1
ATOM 646 N N . LEU A 1 84 ? -26.865 -72.610 -22.638 1.00 13.72 74 LEU A N 1
ATOM 647 C CA . LEU A 1 84 ? -27.685 -71.458 -22.296 1.00 13.31 74 LEU A CA 1
ATOM 648 C C . LEU A 1 84 ? -28.259 -71.673 -20.900 1.00 15.28 74 LEU A C 1
ATOM 649 O O . LEU A 1 84 ? -28.893 -72.721 -20.587 1.00 14.74 74 LEU A O 1
ATOM 654 N N . LEU A 1 85 ? -28.128 -70.650 -20.004 1.00 13.18 75 LEU A N 1
ATOM 655 C CA A LEU A 1 85 ? -28.933 -70.637 -18.777 0.50 12.66 75 LEU A CA 1
ATOM 656 C CA B LEU A 1 85 ? -28.846 -70.614 -18.732 0.50 12.83 75 LEU A CA 1
ATOM 657 C C . LEU A 1 85 ? -29.584 -69.275 -18.737 1.00 11.13 75 LEU A C 1
ATOM 658 O O . LEU A 1 85 ? -28.848 -68.246 -18.725 1.00 12.47 75 LEU A O 1
ATOM 667 N N . LEU A 1 86 ? -30.906 -69.292 -18.813 1.00 9.76 76 LEU A N 1
ATOM 668 C CA . LEU A 1 86 ? -31.686 -67.992 -18.879 1.00 10.11 76 LEU A CA 1
ATOM 669 C C . LEU A 1 86 ? -32.210 -67.673 -17.492 1.00 10.04 76 LEU A C 1
ATOM 670 O O . LEU A 1 86 ? -32.859 -68.461 -16.846 1.00 12.80 76 LEU A O 1
ATOM 675 N N . VAL A 1 87 ? -31.799 -66.514 -16.977 1.00 9.58 77 VAL A N 1
ATOM 676 C CA . VAL A 1 87 ? -32.257 -66.170 -15.627 1.00 9.56 77 VAL A CA 1
ATOM 677 C C . VAL A 1 87 ? -33.329 -65.086 -15.730 1.00 10.12 77 VAL A C 1
ATOM 678 O O . VAL A 1 87 ? -33.114 -64.050 -16.459 1.00 10.79 77 VAL A O 1
ATOM 682 N N . THR A 1 88 ? -34.479 -65.324 -15.130 1.00 9.30 78 THR A N 1
ATOM 683 C CA . THR A 1 88 ? -35.610 -64.446 -15.241 1.00 9.72 78 THR A CA 1
ATOM 684 C C . THR A 1 88 ? -36.167 -64.192 -13.835 1.00 10.03 78 THR A C 1
ATOM 685 O O . THR A 1 88 ? -35.867 -64.956 -12.900 1.00 10.61 78 THR A O 1
ATOM 689 N N . PRO A 1 89 ? -37.108 -63.261 -13.689 1.00 10.01 79 PRO A N 1
ATOM 690 C CA . PRO A 1 89 ? -37.892 -63.237 -12.466 1.00 9.57 79 PRO A CA 1
ATOM 691 C C . PRO A 1 89 ? -38.724 -64.496 -12.283 1.00 11.98 79 PRO A C 1
ATOM 692 O O . PRO A 1 89 ? -38.924 -65.247 -13.257 1.00 11.80 79 PRO A O 1
ATOM 696 N N . ARG A 1 90 ? -38.984 -64.882 -11.016 1.00 11.65 80 ARG A N 1
ATOM 697 C CA . ARG A 1 90 ? -39.724 -66.131 -10.792 1.00 13.86 80 ARG A CA 1
ATOM 698 C C . ARG A 1 90 ? -41.079 -66.002 -11.411 1.00 12.03 80 ARG A C 1
ATOM 699 O O . ARG A 1 90 ? -41.788 -64.971 -11.315 1.00 11.97 80 ARG A O 1
ATOM 707 N N . PRO A 1 91 ? -41.580 -67.080 -12.040 1.00 12.79 81 PRO A N 1
ATOM 708 C CA . PRO A 1 91 ? -42.990 -67.060 -12.411 1.00 13.25 81 PRO A CA 1
ATOM 709 C C . PRO A 1 91 ? -43.969 -66.735 -11.295 1.00 12.10 81 PRO A C 1
ATOM 710 O O . PRO A 1 91 ? -43.755 -67.178 -10.155 1.00 14.63 81 PRO A O 1
ATOM 714 N N . GLY A 1 92 ? -44.972 -65.883 -11.618 1.00 11.59 82 GLY A N 1
ATOM 715 C CA . GLY A 1 92 ? -45.846 -65.314 -10.632 1.00 13.76 82 GLY A CA 1
ATOM 716 C C . GLY A 1 92 ? -45.432 -63.975 -10.090 1.00 13.85 82 GLY A C 1
ATOM 717 O O . GLY A 1 92 ? -46.206 -63.358 -9.331 1.00 18.55 82 GLY A O 1
ATOM 718 N N . THR A 1 93 ? -44.228 -63.515 -10.508 1.00 10.85 83 THR A N 1
ATOM 719 C CA . THR A 1 93 ? -43.822 -62.169 -10.140 1.00 10.48 83 THR A CA 1
ATOM 720 C C . THR A 1 93 ? -43.641 -61.326 -11.448 1.00 10.48 83 THR A C 1
ATOM 721 O O . THR A 1 93 ? -43.453 -61.882 -12.549 1.00 11.03 83 THR A O 1
ATOM 725 N N . ILE A 1 94 ? -43.705 -60.007 -11.256 1.00 9.74 84 ILE A N 1
ATOM 726 C CA . ILE A 1 94 ? -43.562 -59.039 -12.402 1.00 9.16 84 ILE A CA 1
ATOM 727 C C . ILE A 1 94 ? -42.464 -58.114 -11.905 1.00 8.36 84 ILE A C 1
ATOM 728 O O . ILE A 1 94 ? -42.647 -57.459 -10.863 1.00 9.57 84 ILE A O 1
ATOM 733 N N . SER A 1 95 ? -41.362 -57.995 -12.617 1.00 8.43 85 SER A N 1
ATOM 734 C CA . SER A 1 95 ? -40.253 -57.163 -12.133 1.00 7.57 85 SER A CA 1
ATOM 735 C C . SER A 1 95 ? -40.725 -55.647 -12.231 1.00 6.45 85 SER A C 1
ATOM 736 O O . SER A 1 95 ? -41.473 -55.235 -13.086 1.00 7.37 85 SER A O 1
ATOM 739 N N . PRO A 1 96 ? -40.101 -54.795 -11.369 1.00 8.82 86 PRO A N 1
ATOM 740 C CA . PRO A 1 96 ? -40.256 -53.361 -11.617 1.00 8.21 86 PRO A CA 1
ATOM 741 C C . PRO A 1 96 ? -39.771 -52.878 -13.008 1.00 6.91 86 PRO A C 1
ATOM 742 O O . PRO A 1 96 ? -40.408 -52.016 -13.595 1.00 7.65 86 PRO A O 1
ATOM 746 N N . TRP A 1 97 ? -38.718 -53.548 -13.505 1.00 7.50 87 TRP A N 1
ATOM 747 C CA . TRP A 1 97 ? -38.288 -53.257 -14.889 1.00 6.86 87 TRP A CA 1
ATOM 748 C C . TRP A 1 97 ? -39.455 -53.427 -15.835 1.00 7.38 87 TRP A C 1
ATOM 749 O O . TRP A 1 97 ? -39.724 -52.565 -16.696 1.00 7.11 87 TRP A O 1
ATOM 760 N N . SER A 1 98 ? -40.213 -54.556 -15.657 1.00 7.42 88 SER A N 1
ATOM 761 C CA . SER A 1 98 ? -41.368 -54.718 -16.528 1.00 7.28 88 SER A CA 1
ATOM 762 C C . SER A 1 98 ? -42.421 -53.667 -16.417 1.00 6.95 88 SER A C 1
ATOM 763 O O . SER A 1 98 ? -42.963 -53.172 -17.417 1.00 7.39 88 SER A O 1
ATOM 766 N N . SER A 1 99 ? -42.752 -53.261 -15.160 1.00 7.82 89 SER A N 1
ATOM 767 C CA . SER A 1 99 ? -43.750 -52.195 -15.038 1.00 7.76 89 SER A CA 1
ATOM 768 C C . SER A 1 99 ? -43.370 -50.882 -15.816 1.00 7.36 89 SER A C 1
ATOM 769 O O . SER A 1 99 ? -44.133 -50.319 -16.528 1.00 9.58 89 SER A O 1
ATOM 772 N N . LYS A 1 100 ? -42.087 -50.560 -15.662 1.00 7.87 90 LYS A N 1
ATOM 773 C CA . LYS A 1 100 ? -41.618 -49.311 -16.286 1.00 9.42 90 LYS A CA 1
ATOM 774 C C . LYS A 1 100 ? -41.407 -49.433 -17.762 1.00 8.19 90 LYS A C 1
ATOM 775 O O . LYS A 1 100 ? -41.767 -48.502 -18.505 1.00 9.19 90 LYS A O 1
ATOM 781 N N . ALA A 1 101 ? -40.886 -50.579 -18.246 1.00 7.50 91 ALA A N 1
ATOM 782 C CA . ALA A 1 101 ? -40.703 -50.775 -19.669 1.00 7.74 91 ALA A CA 1
ATOM 783 C C . ALA A 1 101 ? -42.034 -50.806 -20.386 1.00 8.05 91 ALA A C 1
ATOM 784 O O . ALA A 1 101 ? -42.167 -50.237 -21.470 1.00 8.45 91 ALA A O 1
ATOM 786 N N . THR A 1 102 ? -42.992 -51.430 -19.738 1.00 8.20 92 THR A N 1
ATOM 787 C CA . THR A 1 102 ? -44.316 -51.487 -20.332 1.00 8.58 92 THR A CA 1
ATOM 788 C C . THR A 1 102 ? -44.985 -50.113 -20.395 1.00 8.52 92 THR A C 1
ATOM 789 O O . THR A 1 102 ? -45.619 -49.774 -21.429 1.00 9.14 92 THR A O 1
ATOM 793 N N . ASP A 1 103 ? -44.733 -49.298 -19.368 1.00 8.31 93 ASP A N 1
ATOM 794 C CA A ASP A 1 103 ? -45.219 -47.965 -19.416 0.50 9.02 93 ASP A CA 1
ATOM 795 C CA B ASP A 1 103 ? -45.218 -47.899 -19.392 0.50 8.82 93 ASP A CA 1
ATOM 796 C C . ASP A 1 103 ? -44.606 -47.155 -20.569 1.00 8.62 93 ASP A C 1
ATOM 797 O O . ASP A 1 103 ? -45.305 -46.417 -21.294 1.00 9.74 93 ASP A O 1
ATOM 806 N N . ILE A 1 104 ? -43.298 -47.342 -20.792 1.00 7.79 94 ILE A N 1
ATOM 807 C CA . ILE A 1 104 ? -42.712 -46.673 -21.950 1.00 8.80 94 ILE A CA 1
ATOM 808 C C . ILE A 1 104 ? -43.312 -47.127 -23.233 1.00 8.42 94 ILE A C 1
ATOM 809 O O . ILE A 1 104 ? -43.644 -46.289 -24.045 1.00 9.03 94 ILE A O 1
ATOM 814 N N . ALA A 1 105 ? -43.523 -48.426 -23.418 1.00 8.59 95 ALA A N 1
ATOM 815 C CA . ALA A 1 105 ? -44.134 -48.884 -24.672 1.00 9.13 95 ALA A CA 1
ATOM 816 C C . ALA A 1 105 ? -45.491 -48.273 -24.855 1.00 9.88 95 ALA A C 1
ATOM 817 O O . ALA A 1 105 ? -45.799 -47.775 -25.968 1.00 10.32 95 ALA A O 1
ATOM 819 N N . HIS A 1 106 ? -46.286 -48.199 -23.792 1.00 10.25 96 HIS A N 1
ATOM 820 C CA . HIS A 1 106 ? -47.614 -47.571 -24.027 1.00 11.34 96 HIS A CA 1
ATOM 821 C C . HIS A 1 106 ? -47.509 -46.088 -24.298 1.00 12.81 96 HIS A C 1
ATOM 822 O O . HIS A 1 106 ? -48.283 -45.551 -25.137 1.00 14.94 96 HIS A O 1
ATOM 829 N N . ASN A 1 107 ? -46.519 -45.408 -23.683 1.00 10.96 97 ASN A N 1
ATOM 830 C CA . ASN A 1 107 ? -46.418 -43.976 -23.947 1.00 12.34 97 ASN A CA 1
ATOM 831 C C . ASN A 1 107 ? -45.744 -43.724 -25.270 1.00 13.20 97 ASN A C 1
ATOM 832 O O . ASN A 1 107 ? -45.820 -42.524 -25.752 1.00 15.41 97 ASN A O 1
ATOM 837 N N . CYS A 1 108 ? -45.292 -44.747 -25.985 1.00 12.44 98 CYS A N 1
ATOM 838 C CA . CYS A 1 108 ? -44.760 -44.687 -27.343 1.00 12.58 98 CYS A CA 1
ATOM 839 C C . CYS A 1 108 ? -45.799 -45.152 -28.337 1.00 16.59 98 CYS A C 1
ATOM 840 O O . CYS A 1 108 ? -45.417 -45.433 -29.493 1.00 19.48 98 CYS A O 1
ATOM 843 N N . GLY A 1 109 ? -47.015 -45.293 -27.927 1.00 14.30 99 GLY A N 1
ATOM 844 C CA . GLY A 1 109 ? -48.124 -45.715 -28.816 1.00 17.12 99 GLY A CA 1
ATOM 845 C C . GLY A 1 109 ? -48.257 -47.188 -29.061 1.00 17.14 99 GLY A C 1
ATOM 846 O O . GLY A 1 109 ? -49.094 -47.616 -29.861 1.00 22.03 99 GLY A O 1
ATOM 847 N N . LEU A 1 110 ? -47.481 -47.982 -28.348 1.00 13.73 100 LEU A N 1
ATOM 848 C CA . LEU A 1 110 ? -47.579 -49.465 -28.577 1.00 12.58 100 LEU A CA 1
ATOM 849 C C . LEU A 1 110 ? -48.544 -50.122 -27.561 1.00 13.74 100 LEU A C 1
ATOM 850 O O . LEU A 1 110 ? -48.140 -50.905 -26.693 1.00 13.96 100 LEU A O 1
ATOM 855 N N . GLN A 1 111 ? -49.856 -49.847 -27.705 1.00 15.55 101 GLN A N 1
ATOM 856 C CA . GLN A 1 111 ? -50.817 -50.423 -26.802 1.00 18.14 101 GLN A CA 1
ATOM 857 C C . GLN A 1 111 ? -50.961 -51.932 -26.991 1.00 17.56 101 GLN A C 1
ATOM 858 O O . GLN A 1 111 ? -51.541 -52.626 -26.121 1.00 20.39 101 GLN A O 1
ATOM 864 N N . GLN A 1 112 ? -50.429 -52.446 -28.097 1.00 13.35 102 GLN A N 1
ATOM 865 C CA . GLN A 1 112 ? -50.430 -53.893 -28.363 1.00 15.39 102 GLN A CA 1
ATOM 866 C C . GLN A 1 112 ? -49.554 -54.621 -27.380 1.00 14.39 102 GLN A C 1
ATOM 867 O O . GLN A 1 112 ? -49.664 -55.810 -27.237 1.00 13.79 102 GLN A O 1
ATOM 873 N N . VAL A 1 113 ? -48.595 -53.935 -26.755 1.00 13.41 103 VAL A N 1
ATOM 874 C CA . VAL A 1 113 ? -47.726 -54.571 -25.774 1.00 13.97 103 VAL A CA 1
ATOM 875 C C . VAL A 1 113 ? -48.474 -54.711 -24.482 1.00 14.22 103 VAL A C 1
ATOM 876 O O . VAL A 1 113 ? -48.636 -53.695 -23.758 1.00 18.00 103 VAL A O 1
ATOM 880 N N . ASP A 1 114 ? -48.867 -55.876 -24.141 1.00 12.63 104 ASP A N 1
ATOM 881 C CA . ASP A 1 114 ? -49.508 -56.106 -22.855 1.00 12.15 104 ASP A CA 1
ATOM 882 C C . ASP A 1 114 ? -48.522 -56.072 -21.709 1.00 10.50 104 ASP A C 1
ATOM 883 O O . ASP A 1 114 ? -48.802 -55.455 -20.688 1.00 11.79 104 ASP A O 1
ATOM 888 N N . ARG A 1 115 ? -47.324 -56.653 -21.918 1.00 9.95 105 ARG A N 1
ATOM 889 C CA . ARG A 1 115 ? -46.315 -56.608 -20.842 1.00 9.19 105 ARG A CA 1
ATOM 890 C C . ARG A 1 115 ? -45.015 -56.890 -21.484 1.00 10.01 105 ARG A C 1
ATOM 891 O O . ARG A 1 115 ? -44.824 -57.838 -22.309 1.00 9.79 105 ARG A O 1
ATOM 899 N N . LEU A 1 116 ? -43.947 -56.145 -21.138 1.00 9.40 106 LEU A N 1
ATOM 900 C CA . LEU A 1 116 ? -42.593 -56.458 -21.414 1.00 8.83 106 LEU A CA 1
ATOM 901 C C . LEU A 1 116 ? -41.853 -57.033 -20.223 1.00 9.63 106 LEU A C 1
ATOM 902 O O . LEU A 1 116 ? -42.077 -56.456 -19.109 1.00 11.62 106 LEU A O 1
ATOM 907 N N . GLU A 1 117 ? -40.971 -57.997 -20.391 1.00 7.92 107 GLU A N 1
ATOM 908 C CA . GLU A 1 117 ? -40.161 -58.489 -19.288 1.00 8.05 107 GLU A CA 1
ATOM 909 C C . GLU A 1 117 ? -38.759 -58.801 -19.784 1.00 8.94 107 GLU A C 1
ATOM 910 O O . GLU A 1 117 ? -38.542 -58.892 -21.021 1.00 8.66 107 GLU A O 1
ATOM 916 N N . ARG A 1 118 ? -37.781 -58.854 -18.891 1.00 7.66 108 ARG A N 1
ATOM 917 C CA . ARG A 1 118 ? -36.395 -59.068 -19.266 1.00 7.76 108 ARG A CA 1
ATOM 918 C C . ARG A 1 118 ? -35.763 -60.175 -18.494 1.00 9.51 108 ARG A C 1
ATOM 919 O O . ARG A 1 118 ? -36.048 -60.387 -17.323 1.00 9.59 108 ARG A O 1
ATOM 927 N N . GLY A 1 119 ? -34.937 -60.937 -19.201 1.00 8.68 109 GLY A N 1
ATOM 928 C CA . GLY A 1 119 ? -34.015 -61.850 -18.538 1.00 9.55 109 GLY A CA 1
ATOM 929 C C . GLY A 1 119 ? -32.611 -61.682 -18.988 1.00 8.06 109 GLY A C 1
ATOM 930 O O . GLY A 1 119 ? -32.290 -60.836 -19.855 1.00 9.18 109 GLY A O 1
ATOM 931 N N . VAL A 1 120 ? -31.718 -62.521 -18.456 1.00 8.58 110 VAL A N 1
ATOM 932 C CA . VAL A 1 120 ? -30.333 -62.527 -18.833 1.00 9.46 110 VAL A CA 1
ATOM 933 C C . VAL A 1 120 ? -29.992 -63.921 -19.343 1.00 9.25 110 VAL A C 1
ATOM 934 O O . VAL A 1 120 ? -30.153 -64.879 -18.600 1.00 10.90 110 VAL A O 1
ATOM 938 N N . ALA A 1 121 ? -29.572 -64.034 -20.614 1.00 10.17 111 ALA A N 1
ATOM 939 C CA . ALA A 1 121 ? -29.131 -65.296 -21.156 1.00 9.28 111 ALA A CA 1
ATOM 940 C C . ALA A 1 121 ? -27.636 -65.437 -20.923 1.00 9.30 111 ALA A C 1
ATOM 941 O O . ALA A 1 121 ? -26.890 -64.625 -21.499 1.00 12.38 111 ALA A O 1
ATOM 943 N N . TYR A 1 122 ? -27.215 -66.389 -20.118 1.00 10.85 112 TYR A N 1
ATOM 944 C CA . TYR A 1 122 ? -25.830 -66.707 -19.964 1.00 10.54 112 TYR A CA 1
ATOM 945 C C . TYR A 1 122 ? -25.452 -67.858 -20.866 1.00 12.68 112 TYR A C 1
ATOM 946 O O . TYR A 1 122 ? -26.236 -68.810 -21.011 1.00 13.91 112 TYR A O 1
ATOM 955 N N . TYR A 1 123 ? -24.260 -67.739 -21.428 1.00 12.72 113 TYR A N 1
ATOM 956 C CA . TYR A 1 123 ? -23.705 -68.826 -22.340 1.00 13.37 113 TYR A CA 1
ATOM 957 C C . TYR A 1 123 ? -22.436 -69.263 -21.698 1.00 15.08 113 TYR A C 1
ATOM 958 O O . TYR A 1 123 ? -21.475 -68.436 -21.566 1.00 16.18 113 TYR A O 1
ATOM 967 N N . ILE A 1 124 ? -22.432 -70.490 -21.174 1.00 15.12 114 ILE A N 1
ATOM 968 C CA . ILE A 1 124 ? -21.325 -70.977 -20.445 1.00 15.90 114 ILE A CA 1
ATOM 969 C C . ILE A 1 124 ? -20.639 -72.147 -21.133 1.00 17.91 114 ILE A C 1
ATOM 970 O O . ILE A 1 124 ? -21.289 -73.176 -21.464 1.00 17.89 114 ILE A O 1
ATOM 975 N N . GLU A 1 125 ? -19.364 -71.941 -21.365 1.00 17.45 115 GLU A N 1
ATOM 976 C CA . GLU A 1 125 ? -18.597 -73.034 -22.005 1.00 20.62 115 GLU A CA 1
ATOM 977 C C . GLU A 1 125 ? -17.811 -73.687 -20.922 1.00 22.79 115 GLU A C 1
ATOM 978 O O . GLU A 1 125 ? -16.949 -73.068 -20.284 1.00 19.56 115 GLU A O 1
ATOM 984 N N . ALA A 1 126 ? -18.149 -74.931 -20.608 1.00 22.17 116 ALA A N 1
ATOM 985 C CA . ALA A 1 126 ? -17.529 -75.639 -19.512 1.00 24.51 116 ALA A CA 1
ATOM 986 C C . ALA A 1 126 ? -17.893 -77.108 -19.894 1.00 31.98 116 ALA A C 1
ATOM 987 O O . ALA A 1 126 ? -18.819 -77.775 -19.333 1.00 32.57 116 ALA A O 1
ATOM 989 N N . SER A 1 127 ? -17.214 -77.599 -20.898 1.00 27.95 117 SER A N 1
ATOM 990 C CA . SER A 1 127 ? -17.598 -78.965 -21.409 1.00 42.33 117 SER A CA 1
ATOM 991 C C . SER A 1 127 ? -17.414 -80.147 -20.403 1.00 47.30 117 SER A C 1
ATOM 992 O O . SER A 1 127 ? -17.966 -81.255 -20.603 1.00 54.88 117 SER A O 1
ATOM 995 N N . THR A 1 128 ? -16.677 -79.941 -19.319 1.00 39.14 118 THR A N 1
ATOM 996 C CA . THR A 1 128 ? -16.412 -81.092 -18.513 1.00 43.95 118 THR A CA 1
ATOM 997 C C . THR A 1 128 ? -17.282 -81.193 -17.266 1.00 44.29 118 THR A C 1
ATOM 998 O O . THR A 1 128 ? -17.108 -82.092 -16.466 1.00 39.09 118 THR A O 1
ATOM 1002 N N . LEU A 1 129 ? -18.199 -80.255 -17.071 1.00 39.87 119 LEU A N 1
ATOM 1003 C CA . LEU A 1 129 ? -18.979 -80.275 -15.842 1.00 39.33 119 LEU A CA 1
ATOM 1004 C C . LEU A 1 129 ? -19.998 -81.429 -15.726 1.00 33.62 119 LEU A C 1
ATOM 1005 O O . LEU A 1 129 ? -20.691 -81.720 -16.677 1.00 38.41 119 LEU A O 1
ATOM 1010 N N . THR A 1 130 ? -20.132 -82.010 -14.532 1.00 35.30 120 THR A N 1
ATOM 1011 C CA . THR A 1 130 ? -21.167 -83.019 -14.243 1.00 42.84 120 THR A CA 1
ATOM 1012 C C . THR A 1 130 ? -22.514 -82.362 -13.982 1.00 46.59 120 THR A C 1
ATOM 1013 O O . THR A 1 130 ? -22.611 -81.144 -13.939 1.00 44.76 120 THR A O 1
ATOM 1017 N N . ALA A 1 131 ? -23.555 -83.147 -13.739 1.00 43.01 121 ALA A N 1
ATOM 1018 C CA . ALA A 1 131 ? -24.895 -82.546 -13.535 1.00 42.66 121 ALA A CA 1
ATOM 1019 C C . ALA A 1 131 ? -25.025 -81.756 -12.253 1.00 43.83 121 ALA A C 1
ATOM 1020 O O . ALA A 1 131 ? -25.740 -80.727 -12.207 1.00 40.80 121 ALA A O 1
ATOM 1022 N N . GLU A 1 132 ? -24.379 -82.235 -11.195 1.00 44.71 122 GLU A N 1
ATOM 1023 C CA . GLU A 1 132 ? -24.480 -81.558 -9.922 1.00 39.96 122 GLU A CA 1
ATOM 1024 C C . GLU A 1 132 ? -23.746 -80.223 -10.073 1.00 37.54 122 GLU A C 1
ATOM 1025 O O . GLU A 1 132 ? -24.193 -79.202 -9.549 1.00 33.38 122 GLU A O 1
ATOM 1031 N N . GLN A 1 133 ? -22.656 -80.238 -10.854 1.00 30.96 123 GLN A N 1
ATOM 1032 C CA . GLN A 1 133 ? -21.845 -79.026 -11.018 1.00 27.99 123 GLN A CA 1
ATOM 1033 C C . GLN A 1 133 ? -22.597 -77.954 -11.816 1.00 28.11 123 GLN A C 1
ATOM 1034 O O . GLN A 1 133 ? -22.364 -76.742 -11.538 1.00 22.42 123 GLN A O 1
ATOM 1040 N N . TRP A 1 134 ? -23.403 -78.395 -12.783 1.00 24.21 124 TRP A N 1
ATOM 1041 C CA . TRP A 1 134 ? -24.275 -77.465 -13.530 1.00 25.26 124 TRP A CA 1
ATOM 1042 C C . TRP A 1 134 ? -25.283 -76.842 -12.635 1.00 24.30 124 TRP A C 1
ATOM 1043 O O . TRP A 1 134 ? -25.617 -75.668 -12.808 1.00 23.49 124 TRP A O 1
ATOM 1054 N N . ARG A 1 135 ? -25.834 -77.586 -11.658 1.00 26.68 125 ARG A N 1
ATOM 1055 C CA . ARG A 1 135 ? -26.719 -76.968 -10.638 1.00 28.28 125 ARG A CA 1
ATOM 1056 C C . ARG A 1 135 ? -25.989 -75.912 -9.802 1.00 27.47 125 ARG A C 1
ATOM 1057 O O . ARG A 1 135 ? -26.549 -74.856 -9.517 1.00 24.03 125 ARG A O 1
ATOM 1065 N N . GLN A 1 136 ? -24.712 -76.136 -9.480 1.00 23.67 126 GLN A N 1
ATOM 1066 C CA . GLN A 1 136 ? -23.918 -75.138 -8.751 1.00 22.02 126 GLN A CA 1
ATOM 1067 C C . GLN A 1 136 ? -23.628 -73.887 -9.625 1.00 21.18 126 GLN A C 1
ATOM 1068 O O . GLN A 1 136 ? -23.592 -72.795 -9.118 1.00 22.02 126 GLN A O 1
ATOM 1074 N N . VAL A 1 137 ? -23.334 -74.068 -10.917 1.00 20.32 127 VAL A N 1
ATOM 1075 C CA . VAL A 1 137 ? -23.201 -72.877 -11.813 1.00 18.93 127 VAL A CA 1
ATOM 1076 C C . VAL A 1 137 ? -24.532 -72.084 -11.804 1.00 18.04 127 VAL A C 1
ATOM 1077 O O . VAL A 1 137 ? -24.442 -70.839 -11.624 1.00 19.32 127 VAL A O 1
ATOM 1081 N N . ALA A 1 138 ? -25.658 -72.764 -11.989 1.00 20.03 128 ALA A N 1
ATOM 1082 C CA . ALA A 1 138 ? -27.005 -72.141 -12.041 1.00 19.52 128 ALA A CA 1
ATOM 1083 C C . ALA A 1 138 ? -27.237 -71.355 -10.738 1.00 25.44 128 ALA A C 1
ATOM 1084 O O . ALA A 1 138 ? -27.732 -70.246 -10.748 1.00 22.88 128 ALA A O 1
ATOM 1086 N N . ALA A 1 139 ? -26.774 -71.923 -9.601 1.00 23.80 129 ALA A N 1
ATOM 1087 C CA . ALA A 1 139 ? -26.973 -71.316 -8.291 1.00 24.21 129 ALA A CA 1
ATOM 1088 C C . ALA A 1 139 ? -26.177 -70.059 -8.208 1.00 21.38 129 ALA A C 1
ATOM 1089 O O . ALA A 1 139 ? -26.667 -69.041 -7.740 1.00 26.40 129 ALA A O 1
ATOM 1091 N N . GLU A 1 140 ? -24.998 -70.025 -8.781 1.00 21.57 130 GLU A N 1
ATOM 1092 C CA . GLU A 1 140 ? -24.216 -68.897 -8.801 1.00 18.01 130 GLU A CA 1
ATOM 1093 C C . GLU A 1 140 ? -24.799 -67.738 -9.612 1.00 23.12 130 GLU A C 1
ATOM 1094 O O . GLU A 1 140 ? -24.460 -66.615 -9.425 1.00 22.99 130 GLU A O 1
ATOM 1100 N N . LEU A 1 141 ? -25.626 -68.006 -10.607 1.00 19.52 131 LEU A N 1
ATOM 1101 C CA . LEU A 1 141 ? -26.020 -66.972 -11.527 1.00 17.46 131 LEU A CA 1
ATOM 1102 C C . LEU A 1 141 ? -27.372 -66.367 -11.266 1.00 15.38 131 LEU A C 1
ATOM 1103 O O . LEU A 1 141 ? -27.834 -65.476 -11.999 1.00 16.14 131 LEU A O 1
ATOM 1108 N N . HIS A 1 142 ? -28.025 -66.713 -10.155 1.00 15.49 132 HIS A N 1
ATOM 1109 C CA . HIS A 1 142 ? -29.333 -66.077 -9.896 1.00 13.50 132 HIS A CA 1
ATOM 1110 C C . HIS A 1 142 ? -29.551 -65.914 -8.418 1.00 14.42 132 HIS A C 1
ATOM 1111 O O . HIS A 1 142 ? -28.874 -66.581 -7.592 1.00 18.17 132 HIS A O 1
ATOM 1118 N N . ASP A 1 143 ? -30.472 -65.023 -8.083 1.00 12.45 133 ASP A N 1
ATOM 1119 C CA . ASP A 1 143 ? -30.917 -64.861 -6.681 1.00 13.42 133 ASP A CA 1
ATOM 1120 C C . ASP A 1 143 ? -32.078 -65.795 -6.457 1.00 12.25 133 ASP A C 1
ATOM 1121 O O . ASP A 1 143 ? -33.207 -65.629 -6.984 1.00 13.65 133 ASP A O 1
ATOM 1126 N N . ARG A 1 144 ? -31.864 -66.793 -5.602 1.00 13.58 134 ARG A N 1
ATOM 1127 C CA . ARG A 1 144 ? -32.905 -67.734 -5.317 1.00 14.49 134 ARG A CA 1
ATOM 1128 C C . ARG A 1 144 ? -34.166 -67.154 -4.730 1.00 15.01 134 ARG A C 1
ATOM 1129 O O . ARG A 1 144 ? -35.199 -67.762 -4.822 1.00 15.86 134 ARG A O 1
ATOM 1137 N N . MET A 1 145 ? -34.117 -65.943 -4.154 1.00 11.54 135 MET A N 1
ATOM 1138 C CA . MET A 1 145 ? -35.314 -65.422 -3.641 1.00 11.95 135 MET A CA 1
ATOM 1139 C C . MET A 1 145 ? -36.161 -64.690 -4.634 1.00 11.26 135 MET A C 1
ATOM 1140 O O . MET A 1 145 ? -37.323 -64.427 -4.371 1.00 12.69 135 MET A O 1
ATOM 1145 N N . MET A 1 146 ? -35.626 -64.381 -5.818 1.00 12.51 136 MET A N 1
ATOM 1146 C CA . MET A 1 146 ? -36.364 -63.495 -6.726 1.00 12.93 136 MET A CA 1
ATOM 1147 C C . MET A 1 146 ? -36.419 -64.113 -8.180 1.00 12.03 136 MET A C 1
ATOM 1148 O O . MET A 1 146 ? -37.269 -63.615 -8.956 1.00 12.53 136 MET A O 1
ATOM 1153 N N . GLU A 1 147 ? -35.497 -65.008 -8.524 1.00 10.99 137 GLU A N 1
ATOM 1154 C CA . GLU A 1 147 ? -35.335 -65.403 -9.931 1.00 10.34 137 GLU A CA 1
ATOM 1155 C C . GLU A 1 147 ? -35.411 -66.878 -10.066 1.00 11.16 137 GLU A C 1
ATOM 1156 O O . GLU A 1 147 ? -35.282 -67.638 -9.079 1.00 13.28 137 GLU A O 1
ATOM 1162 N N . THR A 1 148 ? -35.503 -67.299 -11.337 1.00 11.71 138 THR A N 1
ATOM 1163 C CA . THR A 1 148 ? -35.480 -68.694 -11.713 1.00 12.37 138 THR A CA 1
ATOM 1164 C C . THR A 1 148 ? -34.531 -68.883 -12.868 1.00 13.72 138 THR A C 1
ATOM 1165 O O . THR A 1 148 ? -34.246 -67.914 -13.612 1.00 13.58 138 THR A O 1
ATOM 1169 N N . VAL A 1 149 ? -33.988 -70.072 -13.065 1.00 12.90 139 VAL A N 1
ATOM 1170 C CA . VAL A 1 149 ? -33.149 -70.339 -14.174 1.00 13.04 139 VAL A CA 1
ATOM 1171 C C . VAL A 1 149 ? -33.890 -71.302 -15.133 1.00 13.38 139 VAL A C 1
ATOM 1172 O O . VAL A 1 149 ? -34.423 -72.381 -14.682 1.00 16.67 139 VAL A O 1
ATOM 1176 N N . PHE A 1 150 ? -33.881 -70.989 -16.423 1.00 13.36 140 PHE A N 1
ATOM 1177 C CA . PHE A 1 150 ? -34.571 -71.824 -17.486 1.00 13.38 140 PHE A CA 1
ATOM 1178 C C . PHE A 1 150 ? -33.522 -72.202 -18.482 1.00 13.75 140 PHE A C 1
ATOM 1179 O O . PHE A 1 150 ? -32.401 -71.629 -18.635 1.00 13.71 140 PHE A O 1
ATOM 1187 N N . SER A 1 151 ? -33.837 -73.324 -19.169 1.00 13.89 141 SER A N 1
ATOM 1188 C CA A SER A 1 151 ? -32.885 -73.847 -20.162 0.50 12.99 141 SER A CA 1
ATOM 1189 C CA B SER A 1 151 ? -32.940 -73.897 -20.164 0.50 13.27 141 SER A CA 1
ATOM 1190 C C . SER A 1 151 ? -33.253 -73.520 -21.619 1.00 12.08 141 SER A C 1
ATOM 1191 O O . SER A 1 151 ? -32.470 -73.835 -22.537 1.00 13.57 141 SER A O 1
ATOM 1196 N N . SER A 1 152 ? -34.351 -72.868 -21.851 1.00 13.82 142 SER A N 1
ATOM 1197 C CA A SER A 1 152 ? -34.680 -72.398 -23.184 0.50 13.32 142 SER A CA 1
ATOM 1198 C CA B SER A 1 152 ? -34.822 -72.470 -23.136 0.50 14.32 142 SER A CA 1
ATOM 1199 C C . SER A 1 152 ? -35.391 -71.047 -23.102 1.00 13.95 142 SER A C 1
ATOM 1200 O O . SER A 1 152 ? -36.167 -70.710 -22.140 1.00 14.21 142 SER A O 1
ATOM 1205 N N . LEU A 1 153 ? -35.180 -70.266 -24.143 1.00 11.89 143 LEU A N 1
ATOM 1206 C CA . LEU A 1 153 ? -35.842 -68.914 -24.191 1.00 13.19 143 LEU A CA 1
ATOM 1207 C C . LEU A 1 153 ? -37.307 -69.001 -24.194 1.00 14.25 143 LEU A C 1
ATOM 1208 O O . LEU A 1 153 ? -38.007 -68.151 -23.604 1.00 13.83 143 LEU A O 1
ATOM 1213 N N . THR A 1 154 ? -37.857 -70.036 -24.848 1.00 16.28 144 THR A N 1
ATOM 1214 C CA . THR A 1 154 ? -39.289 -70.216 -24.868 1.00 19.03 144 THR A CA 1
ATOM 1215 C C . THR A 1 154 ? -39.931 -70.478 -23.471 1.00 16.92 144 THR A C 1
ATOM 1216 O O . THR A 1 154 ? -41.186 -70.196 -23.262 1.00 16.91 144 THR A O 1
ATOM 1220 N N . ASP A 1 155 ? -39.111 -70.886 -22.496 1.00 15.52 145 ASP A N 1
ATOM 1221 C CA . ASP A 1 155 ? -39.623 -71.111 -21.137 1.00 16.22 145 ASP A CA 1
ATOM 1222 C C . ASP A 1 155 ? -40.122 -69.782 -20.522 1.00 15.07 145 ASP A C 1
ATOM 1223 O O . ASP A 1 155 ? -40.939 -69.813 -19.560 1.00 15.96 145 ASP A O 1
ATOM 1228 N N . ALA A 1 156 ? -39.678 -68.625 -21.041 1.00 14.36 146 ALA A N 1
ATOM 1229 C CA . ALA A 1 156 ? -40.177 -67.378 -20.518 1.00 15.61 146 ALA A CA 1
ATOM 1230 C C . ALA A 1 156 ? -41.667 -67.199 -20.714 1.00 14.61 146 ALA A C 1
ATOM 1231 O O . ALA A 1 156 ? -42.337 -66.319 -20.123 1.00 14.45 146 ALA A O 1
ATOM 1233 N N . GLU A 1 157 ? -42.353 -68.049 -21.563 1.00 12.20 147 GLU A N 1
ATOM 1234 C CA A GLU A 1 157 ? -43.802 -67.995 -21.676 0.50 13.55 147 GLU A CA 1
ATOM 1235 C CA B GLU A 1 157 ? -43.803 -67.972 -21.661 0.50 13.48 147 GLU A CA 1
ATOM 1236 C C . GLU A 1 157 ? -44.474 -68.267 -20.320 1.00 11.41 147 GLU A C 1
ATOM 1237 O O . GLU A 1 157 ? -45.555 -67.742 -20.090 1.00 12.79 147 GLU A O 1
ATOM 1248 N N . LYS A 1 158 ? -43.785 -68.968 -19.446 1.00 12.30 148 LYS A N 1
ATOM 1249 C CA . LYS A 1 158 ? -44.293 -69.235 -18.102 1.00 12.83 148 LYS A CA 1
ATOM 1250 C C . LYS A 1 158 ? -44.533 -67.952 -17.292 1.00 13.59 148 LYS A C 1
ATOM 1251 O O . LYS A 1 158 ? -45.384 -67.911 -16.395 1.00 17.29 148 LYS A O 1
ATOM 1257 N N . LEU A 1 159 ? -43.816 -66.887 -17.639 1.00 13.01 149 LEU A N 1
ATOM 1258 C CA . LEU A 1 159 ? -43.961 -65.636 -16.846 1.00 10.99 149 LEU A CA 1
ATOM 1259 C C . LEU A 1 159 ? -45.202 -64.886 -17.166 1.00 11.22 149 LEU A C 1
ATOM 1260 O O . LEU A 1 159 ? -45.627 -63.990 -16.440 1.00 12.87 149 LEU A O 1
ATOM 1265 N N . PHE A 1 160 ? -45.943 -65.246 -18.236 1.00 10.60 150 PHE A N 1
ATOM 1266 C CA . PHE A 1 160 ? -47.061 -64.517 -18.737 1.00 11.20 150 PHE A CA 1
ATOM 1267 C C . PHE A 1 160 ? -48.364 -65.361 -18.666 1.00 13.80 150 PHE A C 1
ATOM 1268 O O . PHE A 1 160 ? -49.402 -64.828 -19.130 1.00 14.81 150 PHE A O 1
ATOM 1276 N N . ILE A 1 161 ? -48.277 -66.476 -17.921 1.00 14.35 151 ILE A N 1
ATOM 1277 C CA . ILE A 1 161 ? -49.607 -67.278 -17.754 1.00 18.50 151 ILE A CA 1
ATOM 1278 C C . ILE A 1 161 ? -50.682 -66.398 -17.095 1.00 18.40 151 ILE A C 1
ATOM 1279 O O . ILE A 1 161 ? -50.438 -65.683 -16.123 1.00 20.24 151 ILE A O 1
ATOM 1284 N N . HIS A 1 162 ? -51.889 -66.452 -17.670 1.00 25.02 152 HIS A N 1
ATOM 1285 C CA . HIS A 1 162 ? -53.024 -65.789 -17.038 1.00 23.48 152 HIS A CA 1
ATOM 1286 C C . HIS A 1 162 ? -53.873 -66.820 -16.295 1.00 25.93 152 HIS A C 1
ATOM 1287 O O . HIS A 1 162 ? -54.316 -67.769 -16.862 1.00 28.80 152 HIS A O 1
ATOM 1294 N N . HIS A 1 163 ? -54.090 -66.581 -15.033 1.00 23.78 153 HIS A N 1
ATOM 1295 C CA . HIS A 1 163 ? -54.801 -67.506 -14.208 1.00 23.88 153 HIS A CA 1
ATOM 1296 C C . HIS A 1 163 ? -56.175 -66.916 -14.017 1.00 22.13 153 HIS A C 1
ATOM 1297 O O . HIS A 1 163 ? -56.367 -65.671 -13.925 1.00 22.24 153 HIS A O 1
ATOM 1304 N N . GLN A 1 164 ? -57.211 -67.784 -13.912 1.00 25.37 154 GLN A N 1
ATOM 1305 C CA . GLN A 1 164 ? -58.600 -67.292 -13.615 1.00 25.05 154 GLN A CA 1
ATOM 1306 C C . GLN A 1 164 ? -58.663 -66.784 -12.111 1.00 20.55 154 GLN A C 1
ATOM 1307 O O . GLN A 1 164 ? -57.902 -67.347 -11.328 1.00 22.53 154 GLN A O 1
ATOM 1313 N N . PRO A 1 165 ? -59.526 -65.802 -11.845 1.00 23.62 155 PRO A N 1
ATOM 1314 C CA . PRO A 1 165 ? -59.600 -65.413 -10.383 1.00 21.93 155 PRO A CA 1
ATOM 1315 C C . PRO A 1 165 ? -59.988 -66.563 -9.467 1.00 23.24 155 PRO A C 1
ATOM 1316 O O . PRO A 1 165 ? -60.960 -67.312 -9.781 1.00 21.04 155 PRO A O 1
ATOM 1320 N N . ALA A 1 166 ? -59.216 -66.735 -8.383 1.00 20.71 156 ALA A N 1
ATOM 1321 C CA . ALA A 1 166 ? -59.492 -67.731 -7.360 1.00 19.97 156 ALA A CA 1
ATOM 1322 C C . ALA A 1 166 ? -60.645 -67.216 -6.490 1.00 18.47 156 ALA A C 1
ATOM 1323 O O . ALA A 1 166 ? -60.829 -66.052 -6.200 1.00 16.92 156 ALA A O 1
ATOM 1325 N N . PRO A 1 167 ? -61.574 -68.145 -6.130 1.00 17.44 157 PRO A N 1
ATOM 1326 C CA . PRO A 1 167 ? -62.768 -67.699 -5.348 1.00 16.36 157 PRO A CA 1
ATOM 1327 C C . PRO A 1 167 ? -62.373 -67.495 -3.863 1.00 15.01 157 PRO A C 1
ATOM 1328 O O . PRO A 1 167 ? -61.284 -67.924 -3.435 1.00 15.38 157 PRO A O 1
ATOM 1332 N N . VAL A 1 168 ? -63.264 -66.797 -3.177 1.00 14.39 158 VAL A N 1
ATOM 1333 C CA . VAL A 1 168 ? -63.121 -66.704 -1.690 1.00 17.04 158 VAL A CA 1
ATOM 1334 C C . VAL A 1 168 ? -63.243 -68.106 -1.092 1.00 16.96 158 VAL A C 1
ATOM 1335 O O . VAL A 1 168 ? -63.838 -69.069 -1.702 1.00 19.05 158 VAL A O 1
ATOM 1339 N N . SER A 1 169 ? -62.602 -68.345 0.027 1.00 17.03 159 SER A N 1
ATOM 1340 C CA . SER A 1 169 ? -62.723 -69.670 0.673 1.00 19.32 159 SER A CA 1
ATOM 1341 C C . SER A 1 169 ? -63.319 -69.439 2.082 1.00 20.41 159 SER A C 1
ATOM 1342 O O . SER A 1 169 ? -62.927 -68.552 2.833 1.00 18.48 159 SER A O 1
ATOM 1345 N N . SER A 1 170 ? -64.321 -70.230 2.454 1.00 17.38 160 SER A N 1
ATOM 1346 C CA A SER A 1 170 ? -65.014 -70.194 3.739 0.50 17.39 160 SER A CA 1
ATOM 1347 C CA B SER A 1 170 ? -64.896 -70.104 3.780 0.50 16.87 160 SER A CA 1
ATOM 1348 C C . SER A 1 170 ? -64.259 -71.080 4.678 1.00 16.76 160 SER A C 1
ATOM 1349 O O . SER A 1 170 ? -63.714 -72.106 4.238 1.00 19.90 160 SER A O 1
ATOM 1354 N N . VAL A 1 171 ? -64.197 -70.720 5.947 1.00 13.74 161 VAL A N 1
ATOM 1355 C CA . VAL A 1 171 ? -63.581 -71.579 6.952 1.00 11.64 161 VAL A CA 1
ATOM 1356 C C . VAL A 1 171 ? -64.805 -72.103 7.778 1.00 13.18 161 VAL A C 1
ATOM 1357 O O . VAL A 1 171 ? -65.594 -71.346 8.321 1.00 13.52 161 VAL A O 1
ATOM 1361 N N . ASP A 1 172 ? -64.866 -73.422 7.788 1.00 12.41 162 ASP A N 1
ATOM 1362 C CA . ASP A 1 172 ? -66.198 -74.094 8.204 1.00 12.23 162 ASP A CA 1
ATOM 1363 C C . ASP A 1 172 ? -66.349 -74.257 9.735 1.00 11.76 162 ASP A C 1
ATOM 1364 O O . ASP A 1 172 ? -66.407 -75.373 10.278 1.00 12.58 162 ASP A O 1
ATOM 1369 N N . LEU A 1 173 ? -66.349 -73.161 10.423 1.00 10.36 163 LEU A N 1
ATOM 1370 C CA . LEU A 1 173 ? -66.579 -73.102 11.869 1.00 10.87 163 LEU A CA 1
ATOM 1371 C C . LEU A 1 173 ? -67.977 -73.728 12.188 1.00 11.05 163 LEU A C 1
ATOM 1372 O O . LEU A 1 173 ? -68.038 -74.454 13.215 1.00 12.06 163 LEU A O 1
ATOM 1377 N N . LEU A 1 174 ? -68.982 -73.447 11.413 1.00 10.41 164 LEU A N 1
ATOM 1378 C CA A LEU A 1 174 ? -70.364 -73.997 11.718 0.50 10.73 164 LEU A CA 1
ATOM 1379 C CA B LEU A 1 174 ? -70.315 -73.990 11.853 0.50 10.42 164 LEU A CA 1
ATOM 1380 C C . LEU A 1 174 ? -70.329 -75.491 11.550 1.00 11.10 164 LEU A C 1
ATOM 1381 O O . LEU A 1 174 ? -71.119 -76.193 12.249 1.00 12.08 164 LEU A O 1
ATOM 1390 N N . GLY A 1 175 ? -69.558 -76.017 10.606 1.00 11.47 165 GLY A N 1
ATOM 1391 C CA . GLY A 1 175 ? -69.589 -77.445 10.320 1.00 10.82 165 GLY A CA 1
ATOM 1392 C C . GLY A 1 175 ? -68.571 -78.279 11.018 1.00 12.25 165 GLY A C 1
ATOM 1393 O O . GLY A 1 175 ? -68.689 -79.510 10.998 1.00 14.59 165 GLY A O 1
ATOM 1394 N N . GLU A 1 176 ? -67.559 -77.673 11.662 1.00 11.47 166 GLU A N 1
ATOM 1395 C CA . GLU A 1 176 ? -66.448 -78.406 12.314 1.00 12.33 166 GLU A CA 1
ATOM 1396 C C . GLU A 1 176 ? -66.177 -77.940 13.701 1.00 11.89 166 GLU A C 1
ATOM 1397 O O . GLU A 1 176 ? -65.401 -78.639 14.396 1.00 16.50 166 GLU A O 1
ATOM 1403 N N . GLY A 1 177 ? -66.727 -76.774 14.173 1.00 12.41 167 GLY A N 1
ATOM 1404 C CA . GLY A 1 177 ? -66.362 -76.221 15.446 1.00 11.58 167 GLY A CA 1
ATOM 1405 C C . GLY A 1 177 ? -64.952 -75.583 15.368 1.00 12.52 167 GLY A C 1
ATOM 1406 O O . GLY A 1 177 ? -64.438 -75.306 14.291 1.00 13.86 167 GLY A O 1
ATOM 1407 N N . ARG A 1 178 ? -64.420 -75.378 16.553 1.00 13.00 168 ARG A N 1
ATOM 1408 C CA . ARG A 1 178 ? -63.134 -74.643 16.695 1.00 12.27 168 ARG A CA 1
ATOM 1409 C C . ARG A 1 178 ? -62.041 -75.230 15.924 1.00 13.95 168 ARG A C 1
ATOM 1410 O O . ARG A 1 178 ? -61.175 -74.462 15.456 1.00 14.46 168 ARG A O 1
ATOM 1418 N N . GLN A 1 179 ? -62.005 -76.529 15.646 1.00 13.58 169 GLN A N 1
ATOM 1419 C CA . GLN A 1 179 ? -60.930 -77.102 14.841 1.00 13.58 169 GLN A CA 1
ATOM 1420 C C . GLN A 1 179 ? -60.863 -76.433 13.496 1.00 15.02 169 GLN A C 1
ATOM 1421 O O . GLN A 1 179 ? -59.748 -76.354 12.958 1.00 14.75 169 GLN A O 1
ATOM 1427 N N . ALA A 1 180 ? -61.923 -75.913 12.873 1.00 13.75 170 ALA A N 1
ATOM 1428 C CA . ALA A 1 180 ? -61.809 -75.245 11.583 1.00 15.09 170 ALA A CA 1
ATOM 1429 C C . ALA A 1 180 ? -60.906 -73.998 11.798 1.00 14.11 170 ALA A C 1
ATOM 1430 O O . ALA A 1 180 ? -60.158 -73.664 10.820 1.00 13.73 170 ALA A O 1
ATOM 1432 N N . LEU A 1 181 ? -61.003 -73.324 12.898 1.00 13.58 171 LEU A N 1
ATOM 1433 C CA . LEU A 1 181 ? -60.151 -72.140 13.117 1.00 14.12 171 LEU A CA 1
ATOM 1434 C C . LEU A 1 181 ? -58.762 -72.559 13.416 1.00 15.66 171 LEU A C 1
ATOM 1435 O O . LEU A 1 181 ? -57.834 -71.856 12.925 1.00 14.80 171 LEU A O 1
ATOM 1440 N N . ILE A 1 182 ? -58.542 -73.629 14.163 1.00 13.27 172 ILE A N 1
ATOM 1441 C CA . ILE A 1 182 ? -57.188 -74.145 14.430 1.00 16.75 172 ILE A CA 1
ATOM 1442 C C . ILE A 1 182 ? -56.554 -74.501 13.105 1.00 17.62 172 ILE A C 1
ATOM 1443 O O . ILE A 1 182 ? -55.363 -74.127 12.802 1.00 18.16 172 ILE A O 1
ATOM 1448 N N . ASP A 1 183 ? -57.243 -75.200 12.235 1.00 15.24 173 ASP A N 1
ATOM 1449 C CA . ASP A 1 183 ? -56.712 -75.651 10.926 1.00 17.90 173 ASP A CA 1
ATOM 1450 C C . ASP A 1 183 ? -56.401 -74.410 10.061 1.00 17.88 173 ASP A C 1
ATOM 1451 O O . ASP A 1 183 ? -55.281 -74.347 9.479 1.00 18.26 173 ASP A O 1
ATOM 1456 N N . ALA A 1 184 ? -57.259 -73.414 10.012 1.00 16.28 174 ALA A N 1
ATOM 1457 C CA . ALA A 1 184 ? -57.067 -72.205 9.206 1.00 15.96 174 ALA A CA 1
ATOM 1458 C C . ALA A 1 184 ? -55.903 -71.471 9.814 1.00 15.64 174 ALA A C 1
ATOM 1459 O O . ALA A 1 184 ? -55.092 -70.832 9.039 1.00 17.40 174 ALA A O 1
ATOM 1461 N N . ASN A 1 185 ? -55.722 -71.447 11.108 1.00 16.26 175 ASN A N 1
ATOM 1462 C CA . ASN A 1 185 ? -54.585 -70.645 11.726 1.00 16.53 175 ASN A CA 1
ATOM 1463 C C . ASN A 1 185 ? -53.299 -71.197 11.217 1.00 21.01 175 ASN A C 1
ATOM 1464 O O . ASN A 1 185 ? -52.397 -70.449 10.861 1.00 18.53 175 ASN A O 1
ATOM 1469 N N . LEU A 1 186 ? -53.194 -72.493 11.101 1.00 18.13 176 LEU A N 1
ATOM 1470 C CA . LEU A 1 186 ? -51.993 -73.188 10.606 1.00 21.10 176 LEU A CA 1
ATOM 1471 C C . LEU A 1 186 ? -51.876 -73.037 9.122 1.00 21.71 176 LEU A C 1
ATOM 1472 O O . LEU A 1 186 ? -50.760 -72.662 8.585 1.00 27.63 176 LEU A O 1
ATOM 1477 N N . ARG A 1 187 ? -52.928 -73.275 8.375 1.00 21.37 177 ARG A N 1
ATOM 1478 C CA . ARG A 1 187 ? -52.917 -73.293 6.906 1.00 22.27 177 ARG A CA 1
ATOM 1479 C C . ARG A 1 187 ? -52.602 -71.857 6.396 1.00 25.18 177 ARG A C 1
ATOM 1480 O O . ARG A 1 187 ? -51.800 -71.699 5.426 1.00 26.60 177 ARG A O 1
ATOM 1488 N N . LEU A 1 188 ? -53.240 -70.830 6.949 1.00 21.24 178 LEU A N 1
ATOM 1489 C CA . LEU A 1 188 ? -53.022 -69.479 6.483 1.00 20.20 178 LEU A CA 1
ATOM 1490 C C . LEU A 1 188 ? -51.839 -68.777 7.177 1.00 23.98 178 LEU A C 1
ATOM 1491 O O . LEU A 1 188 ? -51.574 -67.584 6.793 1.00 27.50 178 LEU A O 1
ATOM 1496 N N . GLY A 1 189 ? -51.225 -69.349 8.214 1.00 21.80 179 GLY A N 1
ATOM 1497 C CA . GLY A 1 189 ? -50.140 -68.726 8.998 1.00 20.83 179 GLY A CA 1
ATOM 1498 C C . GLY A 1 189 ? -50.597 -67.505 9.754 1.00 22.89 179 GLY A C 1
ATOM 1499 O O . GLY A 1 189 ? -49.904 -66.464 9.761 1.00 29.25 179 GLY A O 1
ATOM 1500 N N . LEU A 1 190 ? -51.731 -67.564 10.465 1.00 21.77 180 LEU A N 1
ATOM 1501 C CA . LEU A 1 190 ? -52.301 -66.421 11.111 1.00 21.16 180 LEU A CA 1
ATOM 1502 C C . LEU A 1 190 ? -51.627 -66.055 12.433 1.00 21.70 180 LEU A C 1
ATOM 1503 O O . LEU A 1 190 ? -51.892 -64.932 12.922 1.00 25.64 180 LEU A O 1
ATOM 1508 N N . ALA A 1 191 ? -50.855 -67.031 12.964 1.00 21.14 181 ALA A N 1
ATOM 1509 C CA . ALA A 1 191 ? -50.177 -66.939 14.284 1.00 24.77 181 ALA A CA 1
ATOM 1510 C C . ALA A 1 191 ? -51.115 -66.324 15.378 1.00 30.13 181 ALA A C 1
ATOM 1511 O O . ALA A 1 191 ? -50.855 -65.317 16.088 1.00 28.42 181 ALA A O 1
ATOM 1513 N N . LEU A 1 192 ? -52.321 -66.909 15.491 1.00 21.52 182 LEU A N 1
ATOM 1514 C CA . LEU A 1 192 ? -53.236 -66.468 16.466 1.00 20.62 182 LEU A CA 1
ATOM 1515 C C . LEU A 1 192 ? -52.987 -67.158 17.852 1.00 19.59 182 LEU A C 1
ATOM 1516 O O . LEU A 1 192 ? -52.700 -68.332 17.911 1.00 23.38 182 LEU A O 1
ATOM 1521 N N . ALA A 1 193 ? -53.216 -66.382 18.903 1.00 21.24 183 ALA A N 1
ATOM 1522 C CA . ALA A 1 193 ? -53.099 -66.936 20.254 1.00 24.48 183 ALA A CA 1
ATOM 1523 C C . ALA A 1 193 ? -54.425 -67.614 20.501 1.00 23.64 183 ALA A C 1
ATOM 1524 O O . ALA A 1 193 ? -55.414 -67.331 19.816 1.00 21.30 183 ALA A O 1
ATOM 1526 N N . GLU A 1 194 ? -54.502 -68.504 21.482 1.00 19.98 184 GLU A N 1
ATOM 1527 C CA . GLU A 1 194 ? -55.816 -69.038 21.915 1.00 19.33 184 GLU A CA 1
ATOM 1528 C C . GLU A 1 194 ? -56.905 -68.045 22.164 1.00 19.56 184 GLU A C 1
ATOM 1529 O O . GLU A 1 194 ? -58.069 -68.361 21.839 1.00 18.93 184 GLU A O 1
ATOM 1535 N N . ASP A 1 195 ? -56.593 -66.899 22.795 1.00 20.75 185 ASP A N 1
ATOM 1536 C CA . ASP A 1 195 ? -57.628 -65.934 23.104 1.00 21.88 185 ASP A CA 1
ATOM 1537 C C . ASP A 1 195 ? -58.092 -65.146 21.829 1.00 18.39 185 ASP A C 1
ATOM 1538 O O . ASP A 1 195 ? -59.233 -64.734 21.851 1.00 23.46 185 ASP A O 1
ATOM 1543 N N . GLU A 1 196 ? -57.229 -65.089 20.810 1.00 20.06 186 GLU A N 1
ATOM 1544 C CA . GLU A 1 196 ? -57.520 -64.551 19.463 1.00 17.79 186 GLU A CA 1
ATOM 1545 C C . GLU A 1 196 ? -58.520 -65.574 18.786 1.00 17.25 186 GLU A C 1
ATOM 1546 O O . GLU A 1 196 ? -59.535 -65.166 18.198 1.00 17.39 186 GLU A O 1
ATOM 1552 N N . ILE A 1 197 ? -58.204 -66.851 18.817 1.00 16.64 187 ILE A N 1
ATOM 1553 C CA . ILE A 1 197 ? -59.185 -67.860 18.334 1.00 15.77 187 ILE A CA 1
ATOM 1554 C C . ILE A 1 197 ? -60.495 -67.792 19.083 1.00 15.43 187 ILE A C 1
ATOM 1555 O O . ILE A 1 197 ? -61.538 -67.869 18.420 1.00 15.90 187 ILE A O 1
ATOM 1560 N N . ASP A 1 198 ? -60.502 -67.623 20.418 1.00 17.15 188 ASP A N 1
ATOM 1561 C CA . ASP A 1 198 ? -61.777 -67.503 21.149 1.00 18.43 188 ASP A CA 1
ATOM 1562 C C . ASP A 1 198 ? -62.614 -66.284 20.629 1.00 14.72 188 ASP A C 1
ATOM 1563 O O . ASP A 1 198 ? -63.841 -66.396 20.478 1.00 17.37 188 ASP A O 1
ATOM 1568 N N . TYR A 1 199 ? -61.854 -65.165 20.444 1.00 18.73 189 TYR A N 1
ATOM 1569 C CA . TYR A 1 199 ? -62.522 -63.904 19.974 1.00 18.78 189 TYR A CA 1
ATOM 1570 C C . TYR A 1 199 ? -63.263 -64.153 18.594 1.00 15.01 189 TYR A C 1
ATOM 1571 O O . TYR A 1 199 ? -64.472 -63.871 18.469 1.00 16.51 189 TYR A O 1
ATOM 1580 N N . LEU A 1 200 ? -62.514 -64.788 17.699 1.00 15.58 190 LEU A N 1
ATOM 1581 C CA . LEU A 1 200 ? -63.048 -65.031 16.322 1.00 14.12 190 LEU A CA 1
ATOM 1582 C C . LEU A 1 200 ? -64.172 -66.083 16.384 1.00 12.93 190 LEU A C 1
ATOM 1583 O O . LEU A 1 200 ? -65.173 -65.864 15.760 1.00 12.96 190 LEU A O 1
ATOM 1588 N N . GLN A 1 201 ? -63.996 -67.131 17.210 1.00 13.01 191 GLN A N 1
ATOM 1589 C CA A GLN A 1 201 ? -65.043 -68.102 17.296 0.50 13.90 191 GLN A CA 1
ATOM 1590 C CA B GLN A 1 201 ? -65.006 -68.128 17.418 0.50 13.31 191 GLN A CA 1
ATOM 1591 C C . GLN A 1 201 ? -66.360 -67.492 17.807 1.00 11.71 191 GLN A C 1
ATOM 1592 O O . GLN A 1 201 ? -67.416 -67.705 17.232 1.00 13.70 191 GLN A O 1
ATOM 1603 N N . GLU A 1 202 ? -66.270 -66.695 18.855 1.00 12.99 192 GLU A N 1
ATOM 1604 C CA . GLU A 1 202 ? -67.504 -66.077 19.349 1.00 14.23 192 GLU A CA 1
ATOM 1605 C C . GLU A 1 202 ? -68.091 -65.005 18.406 1.00 13.49 192 GLU A C 1
ATOM 1606 O O . GLU A 1 202 ? -69.240 -64.986 18.161 1.00 14.98 192 GLU A O 1
ATOM 1612 N N . ALA A 1 203 ? -67.192 -64.279 17.746 1.00 14.85 193 ALA A N 1
ATOM 1613 C CA . ALA A 1 203 ? -67.721 -63.273 16.825 1.00 14.01 193 ALA A CA 1
ATOM 1614 C C . ALA A 1 203 ? -68.503 -63.898 15.658 1.00 11.31 193 ALA A C 1
ATOM 1615 O O . ALA A 1 203 ? -69.587 -63.431 15.356 1.00 11.60 193 ALA A O 1
ATOM 1617 N N . PHE A 1 204 ? -68.004 -64.991 15.081 1.00 11.61 194 PHE A N 1
ATOM 1618 C CA . PHE A 1 204 ? -68.693 -65.573 13.992 1.00 12.01 194 PHE A CA 1
ATOM 1619 C C . PHE A 1 204 ? -69.882 -66.482 14.431 1.00 11.53 194 PHE A C 1
ATOM 1620 O O . PHE A 1 204 ? -70.829 -66.610 13.651 1.00 12.97 194 PHE A O 1
ATOM 1628 N N . THR A 1 205 ? -69.730 -67.006 15.642 1.00 12.49 195 THR A N 1
ATOM 1629 C CA . THR A 1 205 ? -70.875 -67.798 16.169 1.00 13.70 195 THR A CA 1
ATOM 1630 C C . THR A 1 205 ? -72.071 -66.830 16.392 1.00 14.47 195 THR A C 1
ATOM 1631 O O . THR A 1 205 ? -73.206 -67.142 16.002 1.00 16.36 195 THR A O 1
ATOM 1635 N N . LYS A 1 206 ? -71.771 -65.627 16.875 1.00 14.44 196 LYS A N 1
ATOM 1636 C CA . LYS A 1 206 ? -72.772 -64.620 17.043 1.00 16.34 196 LYS A CA 1
ATOM 1637 C C . LYS A 1 206 ? -73.362 -64.163 15.752 1.00 15.47 196 LYS A C 1
ATOM 1638 O O . LYS A 1 206 ? -74.568 -64.031 15.618 1.00 16.55 196 LYS A O 1
ATOM 1644 N N . LEU A 1 207 ? -72.498 -63.974 14.684 1.00 15.02 197 LEU A N 1
ATOM 1645 C CA . LEU A 1 207 ? -73.059 -63.686 13.349 1.00 15.66 197 LEU A CA 1
ATOM 1646 C C . LEU A 1 207 ? -73.775 -64.833 12.707 1.00 15.69 197 LEU A C 1
ATOM 1647 O O . LEU A 1 207 ? -74.439 -64.637 11.716 1.00 18.89 197 LEU A O 1
ATOM 1652 N N . GLY A 1 208 ? -73.515 -66.045 13.178 1.00 14.51 198 GLY A N 1
ATOM 1653 C CA . GLY A 1 208 ? -74.260 -67.179 12.600 1.00 15.51 198 GLY A CA 1
ATOM 1654 C C . GLY A 1 208 ? -73.834 -67.579 11.218 1.00 15.91 198 GLY A C 1
ATOM 1655 O O . GLY A 1 208 ? -74.609 -68.081 10.396 1.00 17.21 198 GLY A O 1
ATOM 1656 N N . ARG A 1 209 ? -72.522 -67.349 10.922 1.00 14.00 199 ARG A N 1
ATOM 1657 C CA . ARG A 1 209 ? -72.057 -67.707 9.579 1.00 14.61 199 ARG A CA 1
ATOM 1658 C C . ARG A 1 209 ? -70.586 -67.962 9.650 1.00 10.66 199 ARG A C 1
ATOM 1659 O O . ARG A 1 209 ? -69.863 -67.505 10.586 1.00 13.32 199 ARG A O 1
ATOM 1667 N N . ASN A 1 210 ? -70.113 -68.723 8.662 1.00 12.37 200 ASN A N 1
ATOM 1668 C CA . ASN A 1 210 ? -68.684 -69.030 8.645 1.00 11.52 200 ASN A CA 1
ATOM 1669 C C . ASN A 1 210 ? -67.881 -67.733 8.175 1.00 12.21 200 ASN A C 1
ATOM 1670 O O . ASN A 1 210 ? -68.393 -66.987 7.324 1.00 13.34 200 ASN A O 1
ATOM 1675 N N . PRO A 1 211 ? -66.760 -67.570 8.872 1.00 11.11 201 PRO A N 1
ATOM 1676 C CA . PRO A 1 211 ? -65.888 -66.474 8.345 1.00 11.23 201 PRO A CA 1
ATOM 1677 C C . PRO A 1 211 ? -65.302 -66.948 7.041 1.00 11.98 201 PRO A C 1
ATOM 1678 O O . PRO A 1 211 ? -64.974 -68.120 6.788 1.00 13.55 201 PRO A O 1
ATOM 1682 N N . ASN A 1 212 ? -65.052 -65.922 6.187 1.00 12.05 202 ASN A N 1
ATOM 1683 C CA . ASN A 1 212 ? -64.196 -66.182 4.991 1.00 14.18 202 ASN A CA 1
ATOM 1684 C C . ASN A 1 212 ? -62.699 -66.009 5.367 1.00 12.09 202 ASN A C 1
ATOM 1685 O O . ASN A 1 212 ? -62.374 -65.292 6.351 1.00 12.01 202 ASN A O 1
ATOM 1690 N N . ASP A 1 213 ? -61.866 -66.691 4.592 1.00 12.97 203 ASP A N 1
ATOM 1691 C CA . ASP A 1 213 ? -60.414 -66.681 4.783 1.00 11.60 203 ASP A CA 1
ATOM 1692 C C . ASP A 1 213 ? -59.935 -65.202 4.831 1.00 12.13 203 ASP A C 1
ATOM 1693 O O . ASP A 1 213 ? -59.226 -64.852 5.792 1.00 12.12 203 ASP A O 1
ATOM 1698 N N . ILE A 1 214 ? -60.405 -64.378 3.903 1.00 11.93 204 ILE A N 1
ATOM 1699 C CA . ILE A 1 214 ? -60.028 -62.952 3.846 1.00 11.70 204 ILE A CA 1
ATOM 1700 C C . ILE A 1 214 ? -60.357 -62.221 5.130 1.00 11.99 204 ILE A C 1
ATOM 1701 O O . ILE A 1 214 ? -59.582 -61.382 5.618 1.00 13.49 204 ILE A O 1
ATOM 1706 N N . GLU A 1 215 ? -61.497 -62.581 5.811 1.00 10.52 205 GLU A N 1
ATOM 1707 C CA . GLU A 1 215 ? -61.878 -61.784 7.008 1.00 10.49 205 GLU A CA 1
ATOM 1708 C C . GLU A 1 215 ? -60.972 -62.229 8.165 1.00 10.72 205 GLU A C 1
ATOM 1709 O O . GLU A 1 215 ? -60.503 -61.398 8.979 1.00 11.23 205 GLU A O 1
ATOM 1715 N N . LEU A 1 216 ? -60.601 -63.499 8.250 1.00 10.18 206 LEU A N 1
ATOM 1716 C CA . LEU A 1 216 ? -59.668 -64.008 9.297 1.00 11.25 206 LEU A CA 1
ATOM 1717 C C . LEU A 1 216 ? -58.274 -63.400 9.072 1.00 11.19 206 LEU A C 1
ATOM 1718 O O . LEU A 1 216 ? -57.638 -62.997 10.049 1.00 12.75 206 LEU A O 1
ATOM 1723 N N . TYR A 1 217 ? -57.865 -63.377 7.801 1.00 12.07 207 TYR A N 1
ATOM 1724 C CA . TYR A 1 217 ? -56.483 -62.852 7.500 1.00 12.76 207 TYR A CA 1
ATOM 1725 C C . TYR A 1 217 ? -56.447 -61.395 7.817 1.00 12.52 207 TYR A C 1
ATOM 1726 O O . TYR A 1 217 ? -55.397 -60.993 8.499 1.00 13.02 207 TYR A O 1
ATOM 1735 N N . MET A 1 218 ? -57.404 -60.608 7.419 1.00 11.25 208 MET A N 1
ATOM 1736 C CA . MET A 1 218 ? -57.424 -59.179 7.768 1.00 11.01 208 MET A CA 1
ATOM 1737 C C . MET A 1 218 ? -57.367 -59.012 9.263 1.00 13.11 208 MET A C 1
ATOM 1738 O O . MET A 1 218 ? -56.579 -58.190 9.789 1.00 12.94 208 MET A O 1
ATOM 1743 N N . TRP A 1 219 ? -58.180 -59.725 10.049 1.00 12.27 209 TRP A N 1
ATOM 1744 C CA . TRP A 1 219 ? -58.178 -59.522 11.473 1.00 12.45 209 TRP A CA 1
ATOM 1745 C C . TRP A 1 219 ? -56.840 -59.913 12.038 1.00 13.14 209 TRP A C 1
ATOM 1746 O O . TRP A 1 219 ? -56.313 -59.200 12.970 1.00 12.77 209 TRP A O 1
ATOM 1757 N N . ALA A 1 220 ? -56.276 -61.014 11.642 1.00 12.79 210 ALA A N 1
ATOM 1758 C CA . ALA A 1 220 ? -54.958 -61.457 12.154 1.00 13.62 210 ALA A CA 1
ATOM 1759 C C . ALA A 1 220 ? -53.896 -60.404 11.902 1.00 18.49 210 ALA A C 1
ATOM 1760 O O . ALA A 1 220 ? -53.107 -60.088 12.841 1.00 18.80 210 ALA A O 1
ATOM 1762 N N . GLN A 1 221 ? -53.953 -59.771 10.749 1.00 15.25 211 GLN A N 1
ATOM 1763 C CA . GLN A 1 221 ? -52.807 -58.827 10.442 1.00 18.14 211 GLN A CA 1
ATOM 1764 C C . GLN A 1 221 ? -53.092 -57.638 11.313 1.00 18.23 211 GLN A C 1
ATOM 1765 O O . GLN A 1 221 ? -52.059 -57.079 11.876 1.00 22.71 211 GLN A O 1
ATOM 1771 N N . ALA A 1 222 ? -54.331 -57.142 11.446 1.00 15.72 212 ALA A N 1
ATOM 1772 C CA . ALA A 1 222 ? -54.673 -55.958 12.277 1.00 17.54 212 ALA A CA 1
ATOM 1773 C C . ALA A 1 222 ? -54.245 -56.205 13.758 1.00 19.91 212 ALA A C 1
ATOM 1774 O O . ALA A 1 222 ? -53.811 -55.252 14.481 1.00 21.59 212 ALA A O 1
ATOM 1776 N N . ASN A 1 223 ? -54.305 -57.462 14.186 1.00 17.17 213 ASN A N 1
ATOM 1777 C CA . ASN A 1 223 ? -54.048 -57.772 15.623 1.00 18.97 213 ASN A CA 1
ATOM 1778 C C . ASN A 1 223 ? -52.685 -58.334 15.926 1.00 21.47 213 ASN A C 1
ATOM 1779 O O . ASN A 1 223 ? -52.462 -58.821 17.017 1.00 25.80 213 ASN A O 1
ATOM 1784 N N . SER A 1 224 ? -51.738 -58.266 15.007 1.00 18.73 214 SER A N 1
ATOM 1785 C CA . SER A 1 224 ? -50.399 -58.747 15.135 1.00 17.72 214 SER A CA 1
ATOM 1786 C C . SER A 1 224 ? -49.610 -57.787 16.041 1.00 20.77 214 SER A C 1
ATOM 1787 O O . SER A 1 224 ? -50.027 -56.651 16.186 1.00 19.96 214 SER A O 1
ATOM 1790 N N . GLU A 1 225 ? -48.502 -58.282 16.604 1.00 19.55 215 GLU A N 1
ATOM 1791 C CA . GLU A 1 225 ? -47.569 -57.326 17.330 1.00 17.92 215 GLU A CA 1
ATOM 1792 C C . GLU A 1 225 ? -47.218 -56.098 16.473 1.00 16.38 215 GLU A C 1
ATOM 1793 O O . GLU A 1 225 ? -47.258 -54.965 16.940 1.00 16.28 215 GLU A O 1
ATOM 1799 N N . HIS A 1 226 ? -46.825 -56.392 15.233 1.00 17.29 216 HIS A N 1
ATOM 1800 C CA . HIS A 1 226 ? -46.398 -55.381 14.300 1.00 15.94 216 HIS A CA 1
ATOM 1801 C C . HIS A 1 226 ? -47.336 -54.242 14.156 1.00 19.36 216 HIS A C 1
ATOM 1802 O O . HIS A 1 226 ? -46.869 -53.067 14.133 1.00 22.12 216 HIS A O 1
ATOM 1809 N N . CYS A 1 227 ? -48.671 -54.517 14.107 1.00 19.49 217 CYS A N 1
ATOM 1810 C CA A CYS A 1 227 ? -49.694 -53.508 13.796 0.50 19.76 217 CYS A CA 1
ATOM 1811 C CA B CYS A 1 227 ? -49.634 -53.520 13.795 0.50 17.80 217 CYS A CA 1
ATOM 1812 C C . CYS A 1 227 ? -50.333 -53.054 15.041 1.00 15.12 217 CYS A C 1
ATOM 1813 O O . CYS A 1 227 ? -50.774 -51.877 15.218 1.00 20.79 217 CYS A O 1
ATOM 1818 N N . ARG A 1 228 ? -50.554 -53.959 15.980 1.00 17.77 218 ARG A N 1
ATOM 1819 C CA . ARG A 1 228 ? -51.288 -53.476 17.133 1.00 14.74 218 ARG A CA 1
ATOM 1820 C C . ARG A 1 228 ? -50.443 -52.830 18.378 1.00 16.86 218 ARG A C 1
ATOM 1821 O O . ARG A 1 228 ? -50.932 -52.159 19.219 1.00 18.13 218 ARG A O 1
ATOM 1829 N N . HIS A 1 229 ? -49.182 -53.147 18.317 1.00 16.09 219 HIS A N 1
ATOM 1830 C CA . HIS A 1 229 ? -48.223 -52.596 19.377 1.00 14.50 219 HIS A CA 1
ATOM 1831 C C . HIS A 1 229 ? -48.669 -52.980 20.795 1.00 14.18 219 HIS A C 1
ATOM 1832 O O . HIS A 1 229 ? -48.774 -52.214 21.739 1.00 16.00 219 HIS A O 1
ATOM 1839 N N . LYS A 1 230 ? -48.880 -54.309 20.879 1.00 13.87 220 LYS A N 1
ATOM 1840 C CA . LYS A 1 230 ? -49.450 -54.778 22.196 1.00 13.02 220 LYS A CA 1
ATOM 1841 C C . LYS A 1 230 ? -48.408 -54.633 23.329 1.00 11.52 220 LYS A C 1
ATOM 1842 O O . LYS A 1 230 ? -48.773 -54.235 24.433 1.00 13.73 220 LYS A O 1
ATOM 1848 N N . ILE A 1 231 ? -47.152 -54.873 23.039 1.00 9.71 221 ILE A N 1
ATOM 1849 C CA . ILE A 1 231 ? -46.113 -54.681 24.081 1.00 9.84 221 ILE A CA 1
ATOM 1850 C C . ILE A 1 231 ? -46.047 -53.225 24.551 1.00 10.30 221 ILE A C 1
ATOM 1851 O O . ILE A 1 231 ? -45.976 -52.948 25.738 1.00 10.55 221 ILE A O 1
ATOM 1856 N N . PHE A 1 232 ? -46.044 -52.256 23.590 1.00 10.35 222 PHE A N 1
ATOM 1857 C CA . PHE A 1 232 ? -46.017 -50.868 24.026 1.00 9.41 222 PHE A CA 1
ATOM 1858 C C . PHE A 1 232 ? -47.235 -50.271 24.633 1.00 9.32 222 PHE A C 1
ATOM 1859 O O . PHE A 1 232 ? -47.242 -49.232 25.315 1.00 10.83 222 PHE A O 1
ATOM 1867 N N . ASN A 1 233 ? -48.392 -51.078 24.609 1.00 10.28 223 ASN A N 1
ATOM 1868 C CA . ASN A 1 233 ? -49.639 -50.759 25.351 1.00 12.50 223 ASN A CA 1
ATOM 1869 C C . ASN A 1 233 ? -49.916 -51.605 26.583 1.00 12.20 223 ASN A C 1
ATOM 1870 O O . ASN A 1 233 ? -50.901 -51.294 27.260 1.00 14.33 223 ASN A O 1
ATOM 1875 N N . ALA A 1 234 ? -49.001 -52.529 26.804 1.00 10.11 224 ALA A N 1
ATOM 1876 C CA . ALA A 1 234 ? -49.235 -53.532 27.899 1.00 11.26 224 ALA A CA 1
ATOM 1877 C C . ALA A 1 234 ? -49.145 -52.901 29.235 1.00 12.66 224 ALA A C 1
ATOM 1878 O O . ALA A 1 234 ? -48.498 -51.846 29.462 1.00 11.78 224 ALA A O 1
ATOM 1880 N N . ASP A 1 235 ? -49.790 -53.513 30.240 1.00 11.94 225 ASP A N 1
ATOM 1881 C CA . ASP A 1 235 ? -49.427 -53.300 31.635 1.00 12.22 225 ASP A CA 1
ATOM 1882 C C . ASP A 1 235 ? -48.284 -54.119 32.061 1.00 10.47 225 ASP A C 1
ATOM 1883 O O . ASP A 1 235 ? -48.042 -55.199 31.500 1.00 13.12 225 ASP A O 1
ATOM 1888 N N . TRP A 1 236 ? -47.478 -53.613 33.011 1.00 12.00 226 TRP A N 1
ATOM 1889 C CA . TRP A 1 236 ? -46.316 -54.277 33.450 1.00 11.10 226 TRP A CA 1
ATOM 1890 C C . TRP A 1 236 ? -46.298 -54.515 34.960 1.00 10.72 226 TRP A C 1
ATOM 1891 O O . TRP A 1 236 ? -46.788 -53.672 35.716 1.00 13.48 226 TRP A O 1
ATOM 1902 N N . ILE A 1 237 ? -45.653 -55.615 35.329 1.00 12.44 227 ILE A N 1
ATOM 1903 C CA . ILE A 1 237 ? -45.292 -55.919 36.765 1.00 13.16 227 ILE A CA 1
ATOM 1904 C C . ILE A 1 237 ? -43.814 -56.154 36.646 1.00 11.41 227 ILE A C 1
ATOM 1905 O O . ILE A 1 237 ? -43.419 -57.022 35.844 1.00 12.94 227 ILE A O 1
ATOM 1910 N N . ILE A 1 238 ? -42.967 -55.468 37.435 1.00 12.55 228 ILE A N 1
ATOM 1911 C CA . ILE A 1 238 ? -41.518 -55.614 37.362 1.00 12.27 228 ILE A CA 1
ATOM 1912 C C . ILE A 1 238 ? -41.010 -55.856 38.802 1.00 12.55 228 ILE A C 1
ATOM 1913 O O . ILE A 1 238 ? -41.309 -55.062 39.667 1.00 12.67 228 ILE A O 1
ATOM 1918 N N . ASP A 1 239 ? -40.398 -57.036 38.944 1.00 14.42 229 ASP A N 1
ATOM 1919 C CA . ASP A 1 239 ? -39.815 -57.449 40.268 1.00 14.19 229 ASP A CA 1
ATOM 1920 C C . ASP A 1 239 ? -40.924 -57.420 41.260 1.00 14.25 229 ASP A C 1
ATOM 1921 O O . ASP A 1 239 ? -40.806 -56.896 42.391 1.00 15.03 229 ASP A O 1
ATOM 1926 N N . GLY A 1 240 ? -42.083 -57.805 40.818 1.00 15.96 230 GLY A N 1
ATOM 1927 C CA . GLY A 1 240 ? -43.152 -57.942 41.726 1.00 16.73 230 GLY A CA 1
ATOM 1928 C C . GLY A 1 240 ? -43.978 -56.767 41.979 1.00 17.58 230 GLY A C 1
ATOM 1929 O O . GLY A 1 240 ? -45.062 -56.768 42.580 1.00 23.23 230 GLY A O 1
ATOM 1930 N N . LYS A 1 241 ? -43.658 -55.595 41.343 1.00 14.15 231 LYS A N 1
ATOM 1931 C CA . LYS A 1 241 ? -44.422 -54.411 41.509 1.00 13.16 231 LYS A CA 1
ATOM 1932 C C . LYS A 1 241 ? -45.195 -53.937 40.301 1.00 14.10 231 LYS A C 1
ATOM 1933 O O . LYS A 1 241 ? -44.516 -53.691 39.202 1.00 12.71 231 LYS A O 1
ATOM 1939 N N . PRO A 1 242 ? -46.501 -53.759 40.296 1.00 15.14 232 PRO A N 1
ATOM 1940 C CA . PRO A 1 242 ? -47.248 -53.191 39.195 1.00 14.75 232 PRO A CA 1
ATOM 1941 C C . PRO A 1 242 ? -46.642 -51.822 38.887 1.00 14.84 232 PRO A C 1
ATOM 1942 O O . PRO A 1 242 ? -46.423 -51.015 39.770 1.00 16.55 232 PRO A O 1
ATOM 1946 N N . GLN A 1 243 ? -46.501 -51.552 37.593 1.00 14.54 233 GLN A N 1
ATOM 1947 C CA . GLN A 1 243 ? -46.053 -50.217 37.175 1.00 14.76 233 GLN A CA 1
ATOM 1948 C C . GLN A 1 243 ? -47.215 -49.368 36.747 1.00 13.49 233 GLN A C 1
ATOM 1949 O O . GLN A 1 243 ? -48.191 -49.844 36.202 1.00 16.82 233 GLN A O 1
ATOM 1955 N N . PRO A 1 244 ? -47.034 -48.005 36.771 1.00 15.36 234 PRO A N 1
ATOM 1956 C CA . PRO A 1 244 ? -48.189 -47.163 36.616 1.00 17.90 234 PRO A CA 1
ATOM 1957 C C . PRO A 1 244 ? -48.516 -46.783 35.163 1.00 18.23 234 PRO A C 1
ATOM 1958 O O . PRO A 1 244 ? -49.642 -46.281 34.866 1.00 21.34 234 PRO A O 1
ATOM 1962 N N . LYS A 1 245 ? -47.539 -46.999 34.243 1.00 14.16 235 LYS A N 1
ATOM 1963 C CA . LYS A 1 245 ? -47.688 -46.484 32.885 1.00 14.42 235 LYS A CA 1
ATOM 1964 C C . LYS A 1 245 ? -47.188 -47.576 31.885 1.00 11.35 235 LYS A C 1
ATOM 1965 O O . LYS A 1 245 ? -46.209 -48.275 32.169 1.00 13.08 235 LYS A O 1
ATOM 1971 N N . SER A 1 246 ? -47.884 -47.645 30.769 1.00 10.71 236 SER A N 1
ATOM 1972 C CA . SER A 1 246 ? -47.385 -48.418 29.644 1.00 9.97 236 SER A CA 1
ATOM 1973 C C . SER A 1 246 ? -46.127 -47.675 29.048 1.00 9.86 236 SER A C 1
ATOM 1974 O O . SER A 1 246 ? -45.880 -46.496 29.344 1.00 10.71 236 SER A O 1
ATOM 1977 N N . LEU A 1 247 ? -45.471 -48.440 28.175 1.00 9.44 237 LEU A N 1
ATOM 1978 C CA . LEU A 1 247 ? -44.303 -47.795 27.461 1.00 8.48 237 LEU A CA 1
ATOM 1979 C C . LEU A 1 247 ? -44.833 -46.656 26.653 1.00 9.19 237 LEU A C 1
ATOM 1980 O O . LEU A 1 247 ? -44.179 -45.567 26.682 1.00 9.08 237 LEU A O 1
ATOM 1985 N N . PHE A 1 248 ? -45.940 -46.725 25.927 1.00 8.86 238 PHE A N 1
ATOM 1986 C CA . PHE A 1 248 ? -46.416 -45.614 25.146 1.00 9.78 238 PHE A CA 1
ATOM 1987 C C . PHE A 1 248 ? -46.751 -44.460 26.059 1.00 11.29 238 PHE A C 1
ATOM 1988 O O . PHE A 1 248 ? -46.493 -43.281 25.690 1.00 9.87 238 PHE A O 1
ATOM 1996 N N . LYS A 1 249 ? -47.369 -44.667 27.225 1.00 10.39 239 LYS A N 1
ATOM 1997 C CA . LYS A 1 249 ? -47.660 -43.540 28.085 1.00 10.30 239 LYS A CA 1
ATOM 1998 C C . LYS A 1 249 ? -46.422 -42.861 28.616 1.00 9.63 239 LYS A C 1
ATOM 1999 O O . LYS A 1 249 ? -46.426 -41.632 28.783 1.00 10.11 239 LYS A O 1
ATOM 2005 N N . MET A 1 250 ? -45.305 -43.616 28.826 1.00 9.84 240 MET A N 1
ATOM 2006 C CA . MET A 1 250 ? -44.064 -42.951 29.221 1.00 8.99 240 MET A CA 1
ATOM 2007 C C . MET A 1 250 ? -43.470 -42.125 28.066 1.00 10.26 240 MET A C 1
ATOM 2008 O O . MET A 1 250 ? -42.920 -41.081 28.368 1.00 11.08 240 MET A O 1
ATOM 2013 N N . ILE A 1 251 ? -43.652 -42.581 26.844 1.00 10.20 241 ILE A N 1
ATOM 2014 C CA A ILE A 1 251 ? -43.235 -41.744 25.643 0.50 8.96 241 ILE A CA 1
ATOM 2015 C CA B ILE A 1 251 ? -43.159 -41.719 25.756 0.50 10.27 241 ILE A CA 1
ATOM 2016 C C . ILE A 1 251 ? -44.081 -40.505 25.666 1.00 10.05 241 ILE A C 1
ATOM 2017 O O . ILE A 1 251 ? -43.625 -39.347 25.460 1.00 9.99 241 ILE A O 1
ATOM 2026 N N . LYS A 1 252 ? -45.436 -40.644 25.784 1.00 9.34 242 LYS A N 1
ATOM 2027 C CA . LYS A 1 252 ? -46.313 -39.469 25.708 1.00 9.87 242 LYS A CA 1
ATOM 2028 C C . LYS A 1 252 ? -46.058 -38.496 26.845 1.00 8.37 242 LYS A C 1
ATOM 2029 O O . LYS A 1 252 ? -46.375 -37.307 26.711 1.00 9.14 242 LYS A O 1
ATOM 2035 N N . ASN A 1 253 ? -45.510 -38.943 27.981 1.00 7.58 243 ASN A N 1
ATOM 2036 C CA . ASN A 1 253 ? -45.126 -38.058 29.068 1.00 8.48 243 ASN A CA 1
ATOM 2037 C C . ASN A 1 253 ? -44.224 -36.928 28.556 1.00 8.74 243 ASN A C 1
ATOM 2038 O O . ASN A 1 253 ? -44.267 -35.792 29.075 1.00 9.75 243 ASN A O 1
ATOM 2043 N N . THR A 1 254 ? -43.420 -37.232 27.525 1.00 8.53 244 THR A N 1
ATOM 2044 C CA . THR A 1 254 ? -42.528 -36.144 27.026 1.00 8.02 244 THR A CA 1
ATOM 2045 C C . THR A 1 254 ? -43.304 -35.039 26.359 1.00 8.01 244 THR A C 1
ATOM 2046 O O . THR A 1 254 ? -42.814 -33.881 26.334 1.00 9.32 244 THR A O 1
ATOM 2050 N N . PHE A 1 255 ? -44.459 -35.288 25.760 1.00 9.15 245 PHE A N 1
ATOM 2051 C CA . PHE A 1 255 ? -45.335 -34.262 25.120 1.00 8.58 245 PHE A CA 1
ATOM 2052 C C . PHE A 1 255 ? -46.221 -33.617 26.157 1.00 10.03 245 PHE A C 1
ATOM 2053 O O . PHE A 1 255 ? -46.394 -32.406 26.095 1.00 10.67 245 PHE A O 1
ATOM 2061 N N . GLU A 1 256 ? -46.588 -34.376 27.181 1.00 10.20 246 GLU A N 1
ATOM 2062 C CA . GLU A 1 256 ? -47.289 -33.698 28.298 1.00 12.11 246 GLU A CA 1
ATOM 2063 C C . GLU A 1 256 ? -46.393 -32.739 28.958 1.00 11.50 246 GLU A C 1
ATOM 2064 O O . GLU A 1 256 ? -46.862 -31.637 29.337 1.00 15.54 246 GLU A O 1
ATOM 2070 N N . THR A 1 257 ? -45.085 -33.002 29.097 1.00 9.59 247 THR A N 1
ATOM 2071 C CA . THR A 1 257 ? -44.115 -32.074 29.732 1.00 9.26 247 THR A CA 1
ATOM 2072 C C . THR A 1 257 ? -43.743 -30.939 28.795 1.00 9.70 247 THR A C 1
ATOM 2073 O O . THR A 1 257 ? -43.667 -29.771 29.208 1.00 11.86 247 THR A O 1
ATOM 2077 N N . THR A 1 258 ? -43.491 -31.298 27.510 1.00 9.96 248 THR A N 1
ATOM 2078 C CA . THR A 1 258 ? -42.984 -30.292 26.557 1.00 9.66 248 THR A CA 1
ATOM 2079 C C . THR A 1 258 ? -43.847 -30.317 25.329 1.00 9.54 248 THR A C 1
ATOM 2080 O O . THR A 1 258 ? -43.540 -31.047 24.326 1.00 9.11 248 THR A O 1
ATOM 2084 N N . PRO A 1 259 ? -44.946 -29.618 25.264 1.00 9.18 249 PRO A N 1
ATOM 2085 C CA . PRO A 1 259 ? -45.749 -29.509 24.047 1.00 9.39 249 PRO A CA 1
ATOM 2086 C C . PRO A 1 259 ? -45.219 -28.430 23.065 1.00 8.81 249 PRO A C 1
ATOM 2087 O O . PRO A 1 259 ? -45.784 -28.340 21.939 1.00 9.73 249 PRO A O 1
ATOM 2091 N N . ASP A 1 260 ? -44.229 -27.648 23.504 1.00 8.15 250 ASP A N 1
ATOM 2092 C CA . ASP A 1 260 ? -43.827 -26.471 22.762 1.00 8.12 250 ASP A CA 1
ATOM 2093 C C . ASP A 1 260 ? -43.506 -26.868 21.350 1.00 7.39 250 ASP A C 1
ATOM 2094 O O . ASP A 1 260 ? -42.737 -27.816 21.050 1.00 7.77 250 ASP A O 1
ATOM 2099 N N . TYR A 1 261 ? -44.011 -26.024 20.444 1.00 7.13 251 TYR A N 1
ATOM 2100 C CA . TYR A 1 261 ? -43.720 -26.127 18.991 1.00 7.03 251 TYR A CA 1
ATOM 2101 C C . TYR A 1 261 ? -44.301 -27.337 18.329 1.00 7.88 251 TYR A C 1
ATOM 2102 O O . TYR A 1 261 ? -44.149 -27.447 17.104 1.00 8.60 251 TYR A O 1
ATOM 2111 N N . VAL A 1 262 ? -45.046 -28.225 19.023 1.00 7.56 252 VAL A N 1
ATOM 2112 C CA . VAL A 1 262 ? -45.598 -29.366 18.388 1.00 8.29 252 VAL A CA 1
ATOM 2113 C C . VAL A 1 262 ? -46.932 -29.093 17.809 1.00 9.07 252 VAL A C 1
ATOM 2114 O O . VAL A 1 262 ? -47.804 -28.575 18.516 1.00 12.59 252 VAL A O 1
ATOM 2118 N N . LEU A 1 263 ? -47.127 -29.425 16.559 1.00 7.03 253 LEU A N 1
ATOM 2119 C CA . LEU A 1 263 ? -48.445 -29.212 15.921 1.00 8.11 253 LEU A CA 1
ATOM 2120 C C . LEU A 1 263 ? -49.213 -30.545 15.824 1.00 8.36 253 LEU A C 1
ATOM 2121 O O . LEU A 1 263 ? -50.471 -30.502 15.670 1.00 11.33 253 LEU A O 1
ATOM 2126 N N . SER A 1 264 ? -48.535 -31.684 15.719 1.00 8.55 254 SER A N 1
ATOM 2127 C CA . SER A 1 264 ? -49.219 -32.977 15.659 1.00 9.07 254 SER A CA 1
ATOM 2128 C C . SER A 1 264 ? -48.350 -34.039 16.211 1.00 9.10 254 SER A C 1
ATOM 2129 O O . SER A 1 264 ? -47.162 -34.178 15.840 1.00 9.68 254 SER A O 1
ATOM 2132 N N . ALA A 1 265 ? -48.823 -34.816 17.171 1.00 9.25 255 ALA A N 1
ATOM 2133 C CA . ALA A 1 265 ? -48.103 -35.984 17.755 1.00 9.89 255 ALA A CA 1
ATOM 2134 C C . ALA A 1 265 ? -49.175 -37.087 18.054 1.00 10.37 255 ALA A C 1
ATOM 2135 O O . ALA A 1 265 ? -50.234 -36.779 18.568 1.00 14.24 255 ALA A O 1
ATOM 2137 N N . TYR A 1 266 ? -48.761 -38.268 17.700 1.00 10.64 256 TYR A N 1
ATOM 2138 C CA . TYR A 1 266 ? -49.497 -39.562 18.116 1.00 12.84 256 TYR A CA 1
ATOM 2139 C C . TYR A 1 266 ? -50.839 -39.587 17.426 1.00 14.55 256 TYR A C 1
ATOM 2140 O O . TYR A 1 266 ? -51.767 -40.357 17.898 1.00 19.07 256 TYR A O 1
ATOM 2149 N N . LYS A 1 267 ? -51.042 -38.886 16.346 1.00 12.91 257 LYS A N 1
ATOM 2150 C CA . LYS A 1 267 ? -52.430 -38.952 15.726 1.00 15.22 257 LYS A CA 1
ATOM 2151 C C . LYS A 1 267 ? -52.353 -38.994 14.193 1.00 17.22 257 LYS A C 1
ATOM 2152 O O . LYS A 1 267 ? -53.296 -38.604 13.459 1.00 19.98 257 LYS A O 1
ATOM 2158 N N . ASP A 1 268 ? -51.196 -39.362 13.687 1.00 15.43 258 ASP A N 1
ATOM 2159 C CA . ASP A 1 268 ? -50.897 -39.413 12.247 1.00 14.89 258 ASP A CA 1
ATOM 2160 C C . ASP A 1 268 ? -49.698 -40.308 12.054 1.00 17.36 258 ASP A C 1
ATOM 2161 O O . ASP A 1 268 ? -49.093 -40.712 13.029 1.00 18.35 258 ASP A O 1
ATOM 2166 N N . ASN A 1 269 ? -49.323 -40.598 10.781 1.00 19.47 259 ASN A N 1
ATOM 2167 C CA . ASN A 1 269 ? -48.232 -41.487 10.706 1.00 21.37 259 ASN A CA 1
ATOM 2168 C C . ASN A 1 269 ? -46.933 -40.704 10.519 1.00 16.77 259 ASN A C 1
ATOM 2169 O O . ASN A 1 269 ? -45.957 -41.272 10.069 1.00 16.94 259 ASN A O 1
ATOM 2170 N N . ALA A 1 270 ? -46.915 -39.419 10.904 1.00 17.55 260 ALA A N 1
ATOM 2171 C CA . ALA A 1 270 ? -45.667 -38.627 11.230 1.00 12.45 260 ALA A CA 1
ATOM 2172 C C . ALA A 1 270 ? -45.980 -37.621 12.266 1.00 12.51 260 ALA A C 1
ATOM 2173 O O . ALA A 1 270 ? -47.207 -37.365 12.500 1.00 17.17 260 ALA A O 1
ATOM 2175 N N . ALA A 1 271 ? -45.021 -37.058 12.951 1.00 8.79 261 ALA A N 1
ATOM 2176 C CA . ALA A 1 271 ? -45.217 -35.902 13.847 1.00 8.14 261 ALA A CA 1
ATOM 2177 C C . ALA A 1 271 ? -44.973 -34.606 13.070 1.00 8.32 261 ALA A C 1
ATOM 2178 O O . ALA A 1 271 ? -44.236 -34.619 12.065 1.00 7.77 261 ALA A O 1
ATOM 2180 N N . VAL A 1 272 ? -45.534 -33.507 13.527 1.00 6.90 262 VAL A N 1
ATOM 2181 C CA . VAL A 1 272 ? -45.288 -32.186 12.887 1.00 6.94 262 VAL A CA 1
ATOM 2182 C C . VAL A 1 272 ? -44.931 -31.225 13.946 1.00 7.27 262 VAL A C 1
ATOM 2183 O O . VAL A 1 272 ? -45.560 -31.143 15.024 1.00 7.77 262 VAL A O 1
ATOM 2187 N N . MET A 1 273 ? -43.987 -30.349 13.592 1.00 6.69 263 MET A N 1
ATOM 2188 C CA . MET A 1 273 ? -43.530 -29.250 14.496 1.00 7.56 263 MET A CA 1
ATOM 2189 C C . MET A 1 273 ? -43.501 -27.957 13.682 1.00 7.08 263 MET A C 1
ATOM 2190 O O . MET A 1 273 ? -43.481 -27.986 12.442 1.00 7.76 263 MET A O 1
ATOM 2195 N N . GLU A 1 274 ? -43.464 -26.861 14.401 1.00 7.07 264 GLU A N 1
ATOM 2196 C CA . GLU A 1 274 ? -43.437 -25.570 13.698 1.00 7.47 264 GLU A CA 1
ATOM 2197 C C . GLU A 1 274 ? -42.143 -25.357 12.944 1.00 8.22 264 GLU A C 1
ATOM 2198 O O . GLU A 1 274 ? -41.002 -25.766 13.355 1.00 7.63 264 GLU A O 1
ATOM 2204 N N . GLY A 1 275 ? -42.300 -24.752 11.752 1.00 7.85 265 GLY A N 1
ATOM 2205 C CA . GLY A 1 275 ? -41.072 -24.398 10.933 1.00 7.45 265 GLY A CA 1
ATOM 2206 C C . GLY A 1 275 ? -40.939 -22.922 10.826 1.00 7.50 265 GLY A C 1
ATOM 2207 O O . GLY A 1 275 ? -40.826 -22.236 11.871 1.00 12.10 265 GLY A O 1
ATOM 2208 N N . SER A 1 276 ? -40.791 -22.454 9.624 1.00 7.23 266 SER A N 1
ATOM 2209 C CA . SER A 1 276 ? -40.467 -21.033 9.428 1.00 7.33 266 SER A CA 1
ATOM 2210 C C . SER A 1 276 ? -41.230 -20.484 8.292 1.00 8.00 266 SER A C 1
ATOM 2211 O O . SER A 1 276 ? -41.623 -21.237 7.391 1.00 8.79 266 SER A O 1
ATOM 2214 N N . ALA A 1 277 ? -41.554 -19.161 8.305 1.00 8.09 267 ALA A N 1
ATOM 2215 C CA . ALA A 1 277 ? -42.216 -18.554 7.190 1.00 9.57 267 ALA A CA 1
ATOM 2216 C C . ALA A 1 277 ? -41.235 -18.180 6.137 1.00 8.66 267 ALA A C 1
ATOM 2217 O O . ALA A 1 277 ? -40.323 -17.361 6.350 1.00 10.33 267 ALA A O 1
ATOM 2219 N N . VAL A 1 278 ? -41.486 -18.767 4.987 1.00 7.32 268 VAL A N 1
ATOM 2220 C CA . VAL A 1 278 ? -40.478 -18.710 3.897 1.00 7.70 268 VAL A CA 1
ATOM 2221 C C . VAL A 1 278 ? -41.234 -18.789 2.580 1.00 8.57 268 VAL A C 1
ATOM 2222 O O . VAL A 1 278 ? -42.453 -19.073 2.528 1.00 8.58 268 VAL A O 1
ATOM 2226 N N . GLY A 1 279 ? -40.504 -18.680 1.443 1.00 9.21 269 GLY A N 1
ATOM 2227 C CA . GLY A 1 279 ? -41.216 -18.778 0.136 1.00 8.84 269 GLY A CA 1
ATOM 2228 C C . GLY A 1 279 ? -41.282 -20.158 -0.347 1.00 8.96 269 GLY A C 1
ATOM 2229 O O . GLY A 1 279 ? -40.281 -20.743 -0.859 1.00 12.04 269 GLY A O 1
ATOM 2230 N N . ARG A 1 280 ? -42.413 -20.811 -0.240 1.00 7.98 270 ARG A N 1
ATOM 2231 C CA . ARG A 1 280 ? -42.637 -22.202 -0.767 1.00 8.38 270 ARG A CA 1
ATOM 2232 C C . ARG A 1 280 ? -42.783 -22.036 -2.277 1.00 8.74 270 ARG A C 1
ATOM 2233 O O . ARG A 1 280 ? -43.639 -21.215 -2.749 1.00 8.79 270 ARG A O 1
ATOM 2241 N N . TYR A 1 281 ? -42.056 -22.779 -3.091 1.00 8.15 271 TYR A N 1
ATOM 2242 C CA . TYR A 1 281 ? -41.963 -22.512 -4.526 1.00 7.92 271 TYR A CA 1
ATOM 2243 C C . TYR A 1 281 ? -42.586 -23.592 -5.325 1.00 7.83 271 TYR A C 1
ATOM 2244 O O . TYR A 1 281 ? -42.180 -24.784 -5.217 1.00 8.54 271 TYR A O 1
ATOM 2253 N N . PHE A 1 282 ? -43.580 -23.261 -6.095 1.00 7.00 272 PHE A N 1
ATOM 2254 C CA . PHE A 1 282 ? -44.295 -24.296 -6.900 1.00 6.94 272 PHE A CA 1
ATOM 2255 C C . PHE A 1 282 ? -45.124 -23.613 -7.999 1.00 6.79 272 PHE A C 1
ATOM 2256 O O . PHE A 1 282 ? -45.346 -22.407 -7.929 1.00 7.97 272 PHE A O 1
ATOM 2264 N N . ALA A 1 283 ? -45.596 -24.446 -8.909 1.00 7.88 273 ALA A N 1
ATOM 2265 C CA . ALA A 1 283 ? -46.330 -23.898 -10.064 1.00 8.53 273 ALA A CA 1
ATOM 2266 C C . ALA A 1 283 ? -47.824 -23.837 -9.803 1.00 11.03 273 ALA A C 1
ATOM 2267 O O . ALA A 1 283 ? -48.419 -24.779 -9.343 1.00 13.55 273 ALA A O 1
ATOM 2269 N N . ASP A 1 284 ? -48.372 -22.663 -10.063 1.00 12.46 274 ASP A N 1
ATOM 2270 C CA . ASP A 1 284 ? -49.808 -22.429 -9.820 1.00 15.56 274 ASP A CA 1
ATOM 2271 C C . ASP A 1 284 ? -50.681 -23.298 -10.674 1.00 13.44 274 ASP A C 1
ATOM 2272 O O . ASP A 1 284 ? -50.406 -23.547 -11.858 1.00 14.35 274 ASP A O 1
ATOM 2277 N N . HIS A 1 285 ? -51.806 -23.810 -10.086 1.00 14.06 275 HIS A N 1
ATOM 2278 C CA . HIS A 1 285 ? -52.697 -24.620 -10.913 1.00 13.06 275 HIS A CA 1
ATOM 2279 C C . HIS A 1 285 ? -53.283 -23.954 -12.122 1.00 16.02 275 HIS A C 1
ATOM 2280 O O . HIS A 1 285 ? -53.386 -24.638 -13.105 1.00 19.95 275 HIS A O 1
ATOM 2287 N N . ASN A 1 286 ? -53.559 -22.670 -11.985 1.00 17.58 276 ASN A N 1
ATOM 2288 C CA . ASN A 1 286 ? -54.240 -22.068 -13.182 1.00 23.10 276 ASN A CA 1
ATOM 2289 C C . ASN A 1 286 ? -53.251 -21.679 -14.278 1.00 23.42 276 ASN A C 1
ATOM 2290 O O . ASN A 1 286 ? -53.490 -22.020 -15.459 1.00 27.79 276 ASN A O 1
ATOM 2295 N N . THR A 1 287 ? -52.121 -21.087 -13.851 1.00 18.77 277 THR A N 1
ATOM 2296 C CA . THR A 1 287 ? -51.203 -20.519 -14.835 1.00 17.12 277 THR A CA 1
ATOM 2297 C C . THR A 1 287 ? -50.035 -21.397 -15.238 1.00 14.06 277 THR A C 1
ATOM 2298 O O . THR A 1 287 ? -49.451 -21.214 -16.290 1.00 15.37 277 THR A O 1
ATOM 2302 N N . GLY A 1 288 ? -49.831 -22.421 -14.416 1.00 12.21 278 GLY A N 1
ATOM 2303 C CA . GLY A 1 288 ? -48.601 -23.189 -14.651 1.00 12.39 278 GLY A CA 1
ATOM 2304 C C . GLY A 1 288 ? -47.301 -22.492 -14.340 1.00 10.84 278 GLY A C 1
ATOM 2305 O O . GLY A 1 288 ? -46.220 -23.086 -14.516 1.00 11.00 278 GLY A O 1
ATOM 2306 N N . ARG A 1 289 ? -47.328 -21.284 -13.825 1.00 8.68 279 ARG A N 1
ATOM 2307 C CA . ARG A 1 289 ? -46.120 -20.555 -13.531 1.00 8.55 279 ARG A CA 1
ATOM 2308 C C . ARG A 1 289 ? -45.615 -20.826 -12.150 1.00 10.12 279 ARG A C 1
ATOM 2309 O O . ARG A 1 289 ? -46.394 -20.777 -11.140 1.00 8.64 279 ARG A O 1
ATOM 2317 N N . TYR A 1 290 ? -44.287 -21.049 -12.006 1.00 8.33 280 TYR A N 1
ATOM 2318 C CA . TYR A 1 290 ? -43.668 -21.197 -10.635 1.00 7.78 280 TYR A CA 1
ATOM 2319 C C . TYR A 1 290 ? -43.599 -19.893 -9.960 1.00 8.87 280 TYR A C 1
ATOM 2320 O O . TYR A 1 290 ? -43.192 -18.897 -10.540 1.00 10.70 280 TYR A O 1
ATOM 2329 N N . ASP A 1 291 ? -43.986 -19.852 -8.692 1.00 8.74 281 ASP A N 1
ATOM 2330 C CA . ASP A 1 291 ? -43.854 -18.629 -7.893 1.00 9.61 281 ASP A CA 1
ATOM 2331 C C . ASP A 1 291 ? -43.563 -19.024 -6.480 1.00 8.88 281 ASP A C 1
ATOM 2332 O O . ASP A 1 291 ? -43.903 -20.142 -6.019 1.00 8.99 281 ASP A O 1
ATOM 2337 N N . PHE A 1 292 ? -42.979 -18.060 -5.747 1.00 9.72 282 PHE A N 1
ATOM 2338 C CA . PHE A 1 292 ? -42.825 -18.203 -4.296 1.00 8.17 282 PHE A CA 1
ATOM 2339 C C . PHE A 1 292 ? -44.092 -17.763 -3.610 1.00 10.84 282 PHE A C 1
ATOM 2340 O O . PHE A 1 292 ? -44.753 -16.788 -4.008 1.00 13.15 282 PHE A O 1
ATOM 2348 N N . HIS A 1 293 ? -44.438 -18.570 -2.582 1.00 9.21 283 HIS A N 1
ATOM 2349 C CA . HIS A 1 293 ? -45.657 -18.284 -1.758 1.00 9.34 283 HIS A CA 1
ATOM 2350 C C . HIS A 1 293 ? -45.177 -18.174 -0.352 1.00 8.69 283 HIS A C 1
ATOM 2351 O O . HIS A 1 293 ? -44.756 -19.139 0.289 1.00 8.69 283 HIS A O 1
ATOM 2358 N N . GLN A 1 294 ? -45.169 -16.946 0.192 1.00 9.54 284 GLN A N 1
ATOM 2359 C CA . GLN A 1 294 ? -44.611 -16.709 1.531 1.00 9.94 284 GLN A CA 1
ATOM 2360 C C . GLN A 1 294 ? -45.563 -17.215 2.589 1.00 10.60 284 GLN A C 1
ATOM 2361 O O . GLN A 1 294 ? -46.714 -16.751 2.655 1.00 12.81 284 GLN A O 1
ATOM 2367 N N . GLU A 1 295 ? -45.154 -18.170 3.386 1.00 9.72 285 GLU A N 1
ATOM 2368 C CA . GLU A 1 295 ? -46.104 -18.832 4.316 1.00 9.12 285 GLU A CA 1
ATOM 2369 C C . GLU A 1 295 ? -45.298 -19.738 5.209 1.00 9.01 285 GLU A C 1
ATOM 2370 O O . GLU A 1 295 ? -44.140 -20.116 4.889 1.00 9.02 285 GLU A O 1
ATOM 2376 N N . PRO A 1 296 ? -45.833 -20.200 6.359 1.00 8.65 286 PRO A N 1
ATOM 2377 C CA . PRO A 1 296 ? -45.136 -21.179 7.157 1.00 9.08 286 PRO A CA 1
ATOM 2378 C C . PRO A 1 296 ? -44.946 -22.460 6.394 1.00 8.86 286 PRO A C 1
ATOM 2379 O O . PRO A 1 296 ? -45.853 -23.061 5.775 1.00 10.79 286 PRO A O 1
ATOM 2383 N N . ALA A 1 297 ? -43.704 -22.965 6.441 1.00 8.18 287 ALA A N 1
ATOM 2384 C CA . ALA A 1 297 ? -43.372 -24.292 5.981 1.00 7.76 287 ALA A CA 1
ATOM 2385 C C . ALA A 1 297 ? -43.056 -25.102 7.228 1.00 7.32 287 ALA A C 1
ATOM 2386 O O . ALA A 1 297 ? -41.990 -25.047 7.814 1.00 8.68 287 ALA A O 1
ATOM 2388 N N . HIS A 1 298 ? -44.080 -25.837 7.744 1.00 7.18 288 HIS A N 1
ATOM 2389 C CA . HIS A 1 298 ? -43.881 -26.558 8.984 1.00 6.50 288 HIS A CA 1
ATOM 2390 C C . HIS A 1 298 ? -43.160 -27.866 8.674 1.00 6.97 288 HIS A C 1
ATOM 2391 O O . HIS A 1 298 ? -43.044 -28.193 7.472 1.00 7.13 288 HIS A O 1
ATOM 2398 N N . ILE A 1 299 ? -42.732 -28.536 9.734 1.00 6.33 289 ILE A N 1
ATOM 2399 C CA . ILE A 1 299 ? -41.759 -29.634 9.497 1.00 6.51 289 ILE A CA 1
ATOM 2400 C C . ILE A 1 299 ? -42.339 -30.950 10.033 1.00 7.21 289 ILE A C 1
ATOM 2401 O O . ILE A 1 299 ? -42.697 -31.021 11.215 1.00 7.70 289 ILE A O 1
ATOM 2406 N N . LEU A 1 300 ? -42.386 -31.930 9.174 1.00 6.91 290 LEU A N 1
ATOM 2407 C CA . LEU A 1 300 ? -42.853 -33.273 9.639 1.00 7.03 290 LEU A CA 1
ATOM 2408 C C . LEU A 1 300 ? -41.707 -34.200 9.750 1.00 6.58 290 LEU A C 1
ATOM 2409 O O . LEU A 1 300 ? -40.635 -33.925 9.139 1.00 7.51 290 LEU A O 1
ATOM 2414 N N . MET A 1 301 ? -41.803 -35.234 10.578 1.00 6.53 291 MET A N 1
ATOM 2415 C CA . MET A 1 301 ? -40.720 -36.191 10.814 1.00 7.09 291 MET A CA 1
ATOM 2416 C C . MET A 1 301 ? -41.214 -37.587 11.085 1.00 6.23 291 MET A C 1
ATOM 2417 O O . MET A 1 301 ? -42.260 -37.743 11.707 1.00 7.57 291 MET A O 1
ATOM 2422 N N . LYS A 1 302 ? -40.492 -38.586 10.626 1.00 6.97 292 LYS A N 1
ATOM 2423 C CA . LYS A 1 302 ? -40.865 -39.977 10.848 1.00 6.49 292 LYS A CA 1
ATOM 2424 C C . LYS A 1 302 ? -39.697 -40.901 10.674 1.00 7.12 292 LYS A C 1
ATOM 2425 O O . LYS A 1 302 ? -38.854 -40.562 9.804 1.00 7.70 292 LYS A O 1
ATOM 2431 N N . VAL A 1 303 ? -39.590 -41.941 11.444 1.00 6.41 293 VAL A N 1
ATOM 2432 C CA . VAL A 1 303 ? -38.516 -42.939 11.257 1.00 7.25 293 VAL A CA 1
ATOM 2433 C C . VAL A 1 303 ? -39.103 -44.345 11.433 1.00 7.50 293 VAL A C 1
ATOM 2434 O O . VAL A 1 303 ? -39.820 -44.592 12.387 1.00 8.58 293 VAL A O 1
ATOM 2438 N N . GLU A 1 304 ? -38.846 -45.143 10.440 1.00 9.48 294 GLU A N 1
ATOM 2439 C CA . GLU A 1 304 ? -39.315 -46.551 10.398 1.00 10.86 294 GLU A CA 1
ATOM 2440 C C . GLU A 1 304 ? -38.221 -47.553 10.285 1.00 9.25 294 GLU A C 1
ATOM 2441 O O . GLU A 1 304 ? -37.085 -47.204 10.016 1.00 8.93 294 GLU A O 1
ATOM 2447 N N . THR A 1 305 ? -38.594 -48.841 10.459 1.00 7.98 295 THR A N 1
ATOM 2448 C CA . THR A 1 305 ? -37.649 -49.925 10.215 1.00 8.35 295 THR A CA 1
ATOM 2449 C C . THR A 1 305 ? -38.241 -50.965 9.315 1.00 7.54 295 THR A C 1
ATOM 2450 O O . THR A 1 305 ? -39.426 -51.041 9.083 1.00 10.57 295 THR A O 1
ATOM 2454 N N . HIS A 1 306 ? -37.311 -51.774 8.800 1.00 8.09 296 HIS A N 1
ATOM 2455 C CA . HIS A 1 306 ? -37.715 -52.906 7.912 1.00 8.26 296 HIS A CA 1
ATOM 2456 C C . HIS A 1 306 ? -36.803 -54.064 8.109 1.00 9.01 296 HIS A C 1
ATOM 2457 O O . HIS A 1 306 ? -36.048 -54.524 7.238 1.00 9.58 296 HIS A O 1
ATOM 2464 N N . ASN A 1 307 ? -36.763 -54.574 9.353 1.00 7.76 297 ASN A N 1
ATOM 2465 C CA . ASN A 1 307 ? -35.687 -55.438 9.792 1.00 7.33 297 ASN A CA 1
ATOM 2466 C C . ASN A 1 307 ? -35.811 -56.917 9.274 1.00 8.08 297 ASN A C 1
ATOM 2467 O O . ASN A 1 307 ? -34.899 -57.385 8.642 1.00 9.98 297 ASN A O 1
ATOM 2472 N N . HIS A 1 308 ? -37.025 -57.462 9.491 1.00 9.09 298 HIS A N 1
ATOM 2473 C CA . HIS A 1 308 ? -37.158 -58.837 8.969 1.00 12.43 298 HIS A CA 1
ATOM 2474 C C . HIS A 1 308 ? -37.020 -59.057 7.426 1.00 10.02 298 HIS A C 1
ATOM 2475 O O . HIS A 1 308 ? -36.186 -59.897 7.031 1.00 11.23 298 HIS A O 1
ATOM 2482 N N . PRO A 1 309 ? -37.655 -58.126 6.656 1.00 9.39 299 PRO A N 1
ATOM 2483 C CA . PRO A 1 309 ? -37.522 -58.403 5.228 1.00 9.55 299 PRO A CA 1
ATOM 2484 C C . PRO A 1 309 ? -36.092 -58.185 4.748 1.00 9.56 299 PRO A C 1
ATOM 2485 O O . PRO A 1 309 ? -35.654 -58.879 3.790 1.00 11.12 299 PRO A O 1
ATOM 2489 N N . THR A 1 310 ? -35.340 -57.324 5.401 1.00 8.67 300 THR A N 1
ATOM 2490 C CA . THR A 1 310 ? -33.977 -57.104 4.955 1.00 8.69 300 THR A CA 1
ATOM 2491 C C . THR A 1 310 ? -33.060 -58.302 5.222 1.00 9.19 300 THR A C 1
ATOM 2492 O O . THR A 1 310 ? -32.084 -58.528 4.472 1.00 10.41 300 THR A O 1
ATOM 2496 N N . ALA A 1 311 ? -33.382 -59.083 6.283 1.00 9.22 301 ALA A N 1
ATOM 2497 C CA . ALA A 1 311 ? -32.639 -60.320 6.502 1.00 7.89 301 ALA A CA 1
ATOM 2498 C C . ALA A 1 311 ? -32.892 -61.367 5.379 1.00 9.10 301 ALA A C 1
ATOM 2499 O O . ALA A 1 311 ? -31.990 -62.194 5.228 1.00 10.48 301 ALA A O 1
ATOM 2501 N N . ILE A 1 312 ? -34.037 -61.256 4.702 1.00 9.12 302 ILE A N 1
ATOM 2502 C CA . ILE A 1 312 ? -34.303 -62.307 3.696 1.00 10.93 302 ILE A CA 1
ATOM 2503 C C . ILE A 1 312 ? -33.817 -61.814 2.279 1.00 11.08 302 ILE A C 1
ATOM 2504 O O . ILE A 1 312 ? -33.172 -62.548 1.554 1.00 12.30 302 ILE A O 1
ATOM 2509 N N . SER A 1 313 ? -34.198 -60.555 1.935 1.00 10.75 303 SER A N 1
ATOM 2510 C CA . SER A 1 313 ? -33.862 -59.971 0.597 1.00 9.38 303 SER A CA 1
ATOM 2511 C C . SER A 1 313 ? -33.509 -58.527 0.856 1.00 8.73 303 SER A C 1
ATOM 2512 O O . SER A 1 313 ? -34.420 -57.682 0.901 1.00 8.90 303 SER A O 1
ATOM 2515 N N . PRO A 1 314 ? -32.211 -58.240 0.987 1.00 7.95 304 PRO A N 1
ATOM 2516 C CA . PRO A 1 314 ? -31.887 -56.922 1.528 1.00 6.95 304 PRO A CA 1
ATOM 2517 C C . PRO A 1 314 ? -32.117 -55.774 0.522 1.00 7.18 304 PRO A C 1
ATOM 2518 O O . PRO A 1 314 ? -32.420 -54.646 1.068 1.00 7.28 304 PRO A O 1
ATOM 2522 N N . TRP A 1 315 ? -31.977 -55.976 -0.763 1.00 6.96 305 TRP A N 1
ATOM 2523 C CA . TRP A 1 315 ? -32.166 -54.785 -1.626 1.00 7.55 305 TRP A CA 1
ATOM 2524 C C . TRP A 1 315 ? -33.619 -54.342 -1.543 1.00 7.52 305 TRP A C 1
ATOM 2525 O O . TRP A 1 315 ? -33.824 -53.160 -1.176 1.00 8.08 305 TRP A O 1
ATOM 2536 N N . PRO A 1 316 ? -34.653 -55.165 -1.849 1.00 7.19 306 PRO A N 1
ATOM 2537 C CA . PRO A 1 316 ? -35.979 -54.654 -1.697 1.00 7.51 306 PRO A CA 1
ATOM 2538 C C . PRO A 1 316 ? -36.418 -54.399 -0.250 1.00 7.06 306 PRO A C 1
ATOM 2539 O O . PRO A 1 316 ? -37.228 -53.486 -0.015 1.00 7.67 306 PRO A O 1
ATOM 2543 N N . GLY A 1 317 ? -35.803 -55.086 0.694 1.00 6.50 307 GLY A N 1
ATOM 2544 C CA . GLY A 1 317 ? -36.092 -54.820 2.112 1.00 7.29 307 GLY A CA 1
ATOM 2545 C C . GLY A 1 317 ? -35.777 -53.376 2.481 1.00 6.84 307 GLY A C 1
ATOM 2546 O O . GLY A 1 317 ? -36.606 -52.673 3.060 1.00 8.25 307 GLY A O 1
ATOM 2547 N N . ALA A 1 318 ? -34.543 -52.954 2.096 1.00 6.39 308 ALA A N 1
ATOM 2548 C CA . ALA A 1 318 ? -34.170 -51.607 2.388 1.00 6.64 308 ALA A CA 1
ATOM 2549 C C . ALA A 1 318 ? -34.883 -50.580 1.457 1.00 6.84 308 ALA A C 1
ATOM 2550 O O . ALA A 1 318 ? -35.294 -49.525 1.937 1.00 7.47 308 ALA A O 1
ATOM 2552 N N . ALA A 1 319 ? -35.054 -50.898 0.201 1.00 6.52 309 ALA A N 1
ATOM 2553 C CA . ALA A 1 319 ? -35.727 -49.974 -0.681 1.00 6.51 309 ALA A CA 1
ATOM 2554 C C . ALA A 1 319 ? -37.140 -49.645 -0.196 1.00 6.79 309 ALA A C 1
ATOM 2555 O O . ALA A 1 319 ? -37.546 -48.509 -0.204 1.00 6.89 309 ALA A O 1
ATOM 2557 N N . THR A 1 320 ? -37.886 -50.711 0.165 1.00 6.51 310 THR A N 1
ATOM 2558 C CA . THR A 1 320 ? -39.287 -50.485 0.591 1.00 7.65 310 THR A CA 1
ATOM 2559 C C . THR A 1 320 ? -39.301 -50.017 2.018 1.00 7.91 310 THR A C 1
ATOM 2560 O O . THR A 1 320 ? -40.328 -49.405 2.402 1.00 8.88 310 THR A O 1
ATOM 2564 N N . GLY A 1 321 ? -38.186 -50.168 2.785 1.00 8.16 311 GLY A N 1
ATOM 2565 C CA . GLY A 1 321 ? -38.122 -49.388 4.067 1.00 9.44 311 GLY A CA 1
ATOM 2566 C C . GLY A 1 321 ? -38.188 -47.883 3.850 1.00 8.69 311 GLY A C 1
ATOM 2567 O O . GLY A 1 321 ? -39.002 -47.187 4.461 1.00 9.24 311 GLY A O 1
ATOM 2568 N N . SER A 1 322 ? -37.363 -47.416 2.911 1.00 8.81 312 SER A N 1
ATOM 2569 C CA A SER A 1 322 ? -37.399 -46.016 2.489 0.50 9.15 312 SER A CA 1
ATOM 2570 C CA B SER A 1 322 ? -37.472 -46.004 2.651 0.50 7.47 312 SER A CA 1
ATOM 2571 C C . SER A 1 322 ? -38.749 -45.705 1.918 1.00 8.20 312 SER A C 1
ATOM 2572 O O . SER A 1 322 ? -39.391 -44.656 2.221 1.00 8.65 312 SER A O 1
ATOM 2577 N N . GLY A 1 323 ? -39.216 -46.513 0.951 1.00 7.05 313 GLY A N 1
ATOM 2578 C CA . GLY A 1 323 ? -40.457 -46.232 0.262 1.00 7.20 313 GLY A CA 1
ATOM 2579 C C . GLY A 1 323 ? -41.638 -46.075 1.176 1.00 7.07 313 GLY A C 1
ATOM 2580 O O . GLY A 1 323 ? -42.507 -45.214 0.972 1.00 7.89 313 GLY A O 1
ATOM 2581 N N . GLY A 1 324 ? -41.707 -46.998 2.146 1.00 7.79 314 GLY A N 1
ATOM 2582 C CA . GLY A 1 324 ? -42.872 -46.936 3.140 1.00 9.16 314 GLY A CA 1
ATOM 2583 C C . GLY A 1 324 ? -42.811 -45.678 3.942 1.00 8.52 314 GLY A C 1
ATOM 2584 O O . GLY A 1 324 ? -43.850 -45.054 4.244 1.00 8.87 314 GLY A O 1
ATOM 2585 N N . GLU A 1 325 ? -41.637 -45.300 4.434 1.00 7.61 315 GLU A N 1
ATOM 2586 C CA . GLU A 1 325 ? -41.488 -44.128 5.243 1.00 8.46 315 GLU A CA 1
ATOM 2587 C C . GLU A 1 325 ? -41.824 -42.866 4.433 1.00 7.41 315 GLU A C 1
ATOM 2588 O O . GLU A 1 325 ? -42.479 -41.897 4.920 1.00 7.89 315 GLU A O 1
ATOM 2594 N N . ILE A 1 326 ? -41.421 -42.818 3.143 1.00 6.92 316 ILE A N 1
ATOM 2595 C CA . ILE A 1 326 ? -41.771 -41.671 2.300 1.00 6.54 316 ILE A CA 1
ATOM 2596 C C . ILE A 1 326 ? -43.295 -41.552 2.142 1.00 7.01 316 ILE A C 1
ATOM 2597 O O . ILE A 1 326 ? -43.815 -40.450 2.142 1.00 6.68 316 ILE A O 1
ATOM 2602 N N . ARG A 1 327 ? -43.960 -42.717 2.086 1.00 6.40 317 ARG A N 1
ATOM 2603 C CA . ARG A 1 327 ? -45.462 -42.595 1.995 1.00 7.08 317 ARG A CA 1
ATOM 2604 C C . ARG A 1 327 ? -46.056 -42.093 3.297 1.00 7.61 317 ARG A C 1
ATOM 2605 O O . ARG A 1 327 ? -47.012 -41.312 3.263 1.00 8.11 317 ARG A O 1
ATOM 2613 N N . ASP A 1 328 ? -45.485 -42.470 4.421 1.00 8.24 318 ASP A N 1
ATOM 2614 C CA . ASP A 1 328 ? -46.007 -41.928 5.738 1.00 8.05 318 ASP A CA 1
ATOM 2615 C C . ASP A 1 328 ? -45.863 -40.431 5.721 1.00 8.90 318 ASP A C 1
ATOM 2616 O O . ASP A 1 328 ? -46.716 -39.678 6.214 1.00 10.21 318 ASP A O 1
ATOM 2621 N N . GLU A 1 329 ? -44.738 -39.914 5.150 1.00 7.85 319 GLU A N 1
ATOM 2622 C CA . GLU A 1 329 ? -44.535 -38.437 5.164 1.00 7.73 319 GLU A CA 1
ATOM 2623 C C . GLU A 1 329 ? -45.501 -37.814 4.241 1.00 7.53 319 GLU A C 1
ATOM 2624 O O . GLU A 1 329 ? -46.185 -36.824 4.632 1.00 9.08 319 GLU A O 1
ATOM 2630 N N . GLY A 1 330 ? -45.678 -38.287 2.976 1.00 7.76 320 GLY A N 1
ATOM 2631 C CA . GLY A 1 330 ? -46.628 -37.620 2.104 1.00 8.06 320 GLY A CA 1
ATOM 2632 C C . GLY A 1 330 ? -48.080 -37.673 2.543 1.00 7.84 320 GLY A C 1
ATOM 2633 O O . GLY A 1 330 ? -48.859 -36.793 2.150 1.00 8.56 320 GLY A O 1
ATOM 2634 N N . ALA A 1 331 ? -48.421 -38.748 3.297 1.00 8.07 321 ALA A N 1
ATOM 2635 C CA . ALA A 1 331 ? -49.801 -38.949 3.808 1.00 8.01 321 ALA A CA 1
ATOM 2636 C C . ALA A 1 331 ? -49.969 -38.273 5.128 1.00 9.91 321 ALA A C 1
ATOM 2637 O O . ALA A 1 331 ? -50.956 -38.545 5.793 1.00 13.10 321 ALA A O 1
ATOM 2639 N N . THR A 1 332 ? -49.094 -37.419 5.600 1.00 9.02 322 THR A N 1
ATOM 2640 C CA . THR A 1 332 ? -49.331 -36.670 6.823 1.00 9.04 322 THR A CA 1
ATOM 2641 C C . THR A 1 332 ? -50.408 -35.649 6.564 1.00 8.77 322 THR A C 1
ATOM 2642 O O . THR A 1 332 ? -50.432 -34.969 5.558 1.00 8.64 322 THR A O 1
ATOM 2646 N N . GLY A 1 333 ? -51.313 -35.479 7.555 1.00 10.00 323 GLY A N 1
ATOM 2647 C CA . GLY A 1 333 ? -52.368 -34.464 7.455 1.00 8.95 323 GLY A CA 1
ATOM 2648 C C . GLY A 1 333 ? -53.186 -34.678 6.210 1.00 9.84 323 GLY A C 1
ATOM 2649 O O . GLY A 1 333 ? -53.613 -35.841 5.928 1.00 11.08 323 GLY A O 1
ATOM 2650 N N . ARG A 1 334 ? -53.419 -33.626 5.445 1.00 8.90 324 ARG A N 1
ATOM 2651 C CA . ARG A 1 334 ? -54.148 -33.730 4.193 1.00 8.94 324 ARG A CA 1
ATOM 2652 C C . ARG A 1 334 ? -53.192 -33.640 2.990 1.00 7.48 324 ARG A C 1
ATOM 2653 O O . ARG A 1 334 ? -53.566 -33.287 1.875 1.00 9.49 324 ARG A O 1
ATOM 2661 N N . GLY A 1 335 ? -51.961 -34.075 3.250 1.00 8.00 325 GLY A N 1
ATOM 2662 C CA . GLY A 1 335 ? -50.977 -34.118 2.116 1.00 8.31 325 GLY A CA 1
ATOM 2663 C C . GLY A 1 335 ? -49.786 -33.251 2.443 1.00 7.10 325 GLY A C 1
ATOM 2664 O O . GLY A 1 335 ? -49.910 -32.096 2.910 1.00 8.85 325 GLY A O 1
ATOM 2665 N N . ALA A 1 336 ? -48.567 -33.772 2.190 1.00 7.26 326 ALA A N 1
ATOM 2666 C CA . ALA A 1 336 ? -47.332 -33.046 2.586 1.00 7.07 326 ALA A CA 1
ATOM 2667 C C . ALA A 1 336 ? -46.246 -33.533 1.674 1.00 7.13 326 ALA A C 1
ATOM 2668 O O . ALA A 1 336 ? -46.391 -34.397 0.844 1.00 7.77 326 ALA A O 1
ATOM 2670 N N . LYS A 1 337 ? -45.073 -32.868 1.790 1.00 7.09 327 LYS A N 1
ATOM 2671 C CA . LYS A 1 337 ? -43.971 -33.115 0.843 1.00 7.81 327 LYS A CA 1
ATOM 2672 C C . LYS A 1 337 ? -42.715 -33.559 1.564 1.00 6.70 327 LYS A C 1
ATOM 2673 O O . LYS A 1 337 ? -42.033 -32.776 2.286 1.00 6.89 327 LYS A O 1
ATOM 2679 N N . PRO A 1 338 ? -42.251 -34.775 1.265 1.00 7.47 328 PRO A N 1
ATOM 2680 C CA . PRO A 1 338 ? -40.962 -35.253 1.779 1.00 7.48 328 PRO A CA 1
ATOM 2681 C C . PRO A 1 338 ? -39.825 -34.315 1.301 1.00 7.30 328 PRO A C 1
ATOM 2682 O O . PRO A 1 338 ? -39.882 -33.793 0.177 1.00 9.34 328 PRO A O 1
ATOM 2686 N N . LYS A 1 339 ? -38.815 -34.093 2.137 1.00 6.86 329 LYS A N 1
ATOM 2687 C CA . LYS A 1 339 ? -37.685 -33.284 1.675 1.00 9.11 329 LYS A CA 1
ATOM 2688 C C . LYS A 1 339 ? -36.347 -33.910 1.888 1.00 9.32 329 LYS A C 1
ATOM 2689 O O . LYS A 1 339 ? -35.455 -33.498 1.189 1.00 14.79 329 LYS A O 1
ATOM 2695 N N . ALA A 1 340 ? -36.019 -34.664 2.899 1.00 6.34 330 ALA A N 1
ATOM 2696 C CA . ALA A 1 340 ? -34.668 -35.249 3.085 1.00 6.82 330 ALA A CA 1
ATOM 2697 C C . ALA A 1 340 ? -34.765 -36.468 3.921 1.00 6.46 330 ALA A C 1
ATOM 2698 O O . ALA A 1 340 ? -35.716 -36.617 4.736 1.00 7.17 330 ALA A O 1
ATOM 2700 N N . GLY A 1 341 ? -33.874 -37.433 3.682 1.00 6.19 331 GLY A N 1
ATOM 2701 C CA . GLY A 1 341 ? -33.903 -38.728 4.353 1.00 6.82 331 GLY A CA 1
ATOM 2702 C C . GLY A 1 341 ? -32.681 -39.004 5.199 1.00 6.11 331 GLY A C 1
ATOM 2703 O O . GLY A 1 341 ? -31.623 -38.359 5.114 1.00 7.03 331 GLY A O 1
ATOM 2704 N N . LEU A 1 342 ? -32.855 -40.025 6.050 1.00 5.71 332 LEU A N 1
ATOM 2705 C CA . LEU A 1 342 ? -31.801 -40.590 6.840 1.00 6.21 332 LEU A CA 1
ATOM 2706 C C . LEU A 1 342 ? -31.900 -42.124 6.758 1.00 7.07 332 LEU A C 1
ATOM 2707 O O . LEU A 1 342 ? -32.946 -42.710 6.422 1.00 7.15 332 LEU A O 1
ATOM 2712 N N . VAL A 1 343 ? -30.733 -42.796 7.022 1.00 7.13 333 VAL A N 1
ATOM 2713 C CA . VAL A 1 343 ? -30.608 -44.246 6.806 1.00 7.93 333 VAL A CA 1
ATOM 2714 C C . VAL A 1 343 ? -29.786 -44.784 7.909 1.00 9.00 333 VAL A C 1
ATOM 2715 O O . VAL A 1 343 ? -28.728 -44.299 8.279 1.00 10.76 333 VAL A O 1
ATOM 2719 N N . GLY A 1 344 ? -30.179 -45.977 8.454 1.00 7.25 334 GLY A N 1
ATOM 2720 C CA . GLY A 1 344 ? -29.317 -46.669 9.433 1.00 7.44 334 GLY A CA 1
ATOM 2721 C C . GLY A 1 344 ? -29.273 -48.178 9.195 1.00 6.68 334 GLY A C 1
ATOM 2722 O O . GLY A 1 344 ? -30.249 -48.774 8.745 1.00 7.27 334 GLY A O 1
ATOM 2723 N N . PHE A 1 345 ? -28.097 -48.698 9.535 1.00 5.65 335 PHE A N 1
ATOM 2724 C CA . PHE A 1 345 ? -27.929 -50.206 9.490 1.00 5.80 335 PHE A CA 1
ATOM 2725 C C . PHE A 1 345 ? -27.194 -50.642 10.689 1.00 6.36 335 PHE A C 1
ATOM 2726 O O . PHE A 1 345 ? -26.189 -50.137 11.077 1.00 6.64 335 PHE A O 1
ATOM 2734 N N . SER A 1 346 ? -27.723 -51.736 11.272 1.00 5.71 336 SER A N 1
ATOM 2735 C CA . SER A 1 346 ? -26.930 -52.557 12.240 1.00 6.37 336 SER A CA 1
ATOM 2736 C C . SER A 1 346 ? -26.895 -54.000 11.742 1.00 6.21 336 SER A C 1
ATOM 2737 O O . SER A 1 346 ? -27.950 -54.559 11.426 1.00 6.53 336 SER A O 1
ATOM 2740 N N . VAL A 1 347 ? -25.680 -54.504 11.694 1.00 5.62 337 VAL A N 1
ATOM 2741 C CA . VAL A 1 347 ? -25.489 -55.910 11.175 1.00 5.94 337 VAL A CA 1
ATOM 2742 C C . VAL A 1 347 ? -24.456 -56.586 12.047 1.00 6.14 337 VAL A C 1
ATOM 2743 O O . VAL A 1 347 ? -23.776 -55.974 12.917 1.00 6.61 337 VAL A O 1
ATOM 2747 N N . SER A 1 348 ? -24.307 -57.896 11.812 1.00 7.48 338 SER A N 1
ATOM 2748 C CA . SER A 1 348 ? -23.207 -58.671 12.453 1.00 6.88 338 SER A CA 1
ATOM 2749 C C . SER A 1 348 ? -21.858 -58.428 11.815 1.00 7.63 338 SER A C 1
ATOM 2750 O O . SER A 1 348 ? -21.753 -57.453 10.999 1.00 7.62 338 SER A O 1
ATOM 2753 N N . ASN A 1 349 ? -20.802 -59.127 12.172 1.00 6.99 339 ASN A N 1
ATOM 2754 C CA . ASN A 1 349 ? -19.498 -58.769 11.563 1.00 7.96 339 ASN A CA 1
ATOM 2755 C C . ASN A 1 349 ? -19.461 -59.016 10.065 1.00 7.35 339 ASN A C 1
ATOM 2756 O O . ASN A 1 349 ? -20.098 -60.005 9.549 1.00 7.64 339 ASN A O 1
ATOM 2761 N N . LEU A 1 350 ? -18.738 -58.141 9.367 1.00 7.64 340 LEU A N 1
ATOM 2762 C CA . LEU A 1 350 ? -18.697 -58.289 7.905 1.00 7.46 340 LEU A CA 1
ATOM 2763 C C . LEU A 1 350 ? -17.918 -59.487 7.438 1.00 6.99 340 LEU A C 1
ATOM 2764 O O . LEU A 1 350 ? -18.245 -60.063 6.405 1.00 9.24 340 LEU A O 1
ATOM 2769 N N . ARG A 1 351 ? -16.766 -59.741 8.078 1.00 7.61 341 ARG A N 1
ATOM 2770 C CA . ARG A 1 351 ? -15.889 -60.822 7.600 1.00 9.40 341 ARG A CA 1
ATOM 2771 C C . ARG A 1 351 ? -15.621 -60.744 6.113 1.00 9.46 341 ARG A C 1
ATOM 2772 O O . ARG A 1 351 ? -15.827 -61.689 5.343 1.00 10.72 341 ARG A O 1
ATOM 2780 N N . ILE A 1 352 ? -15.092 -59.595 5.685 1.00 8.95 342 ILE A N 1
ATOM 2781 C CA . ILE A 1 352 ? -14.825 -59.352 4.268 1.00 8.70 342 ILE A CA 1
ATOM 2782 C C . ILE A 1 352 ? -13.719 -60.350 3.867 1.00 8.97 342 ILE A C 1
ATOM 2783 O O . ILE A 1 352 ? -12.642 -60.354 4.515 1.00 8.87 342 ILE A O 1
ATOM 2788 N N . PRO A 1 353 ? -13.916 -61.056 2.735 1.00 9.43 343 PRO A N 1
ATOM 2789 C CA . PRO A 1 353 ? -12.871 -62.016 2.373 1.00 10.87 343 PRO A CA 1
ATOM 2790 C C . PRO A 1 353 ? -11.539 -61.304 2.160 1.00 10.15 343 PRO A C 1
ATOM 2791 O O . PRO A 1 353 ? -11.487 -60.254 1.447 1.00 10.73 343 PRO A O 1
ATOM 2795 N N . GLY A 1 354 ? -10.447 -61.806 2.749 1.00 11.01 344 GLY A N 1
ATOM 2796 C CA . GLY A 1 354 ? -9.123 -61.269 2.585 1.00 11.69 344 GLY A CA 1
ATOM 2797 C C . GLY A 1 354 ? -8.875 -60.066 3.493 1.00 10.44 344 GLY A C 1
ATOM 2798 O O . GLY A 1 354 ? -7.801 -59.507 3.510 1.00 13.30 344 GLY A O 1
ATOM 2799 N N . PHE A 1 355 ? -9.909 -59.675 4.283 1.00 10.18 345 PHE A N 1
ATOM 2800 C CA . PHE A 1 355 ? -9.768 -58.522 5.158 1.00 8.81 345 PHE A CA 1
ATOM 2801 C C . PHE A 1 355 ? -10.414 -58.815 6.476 1.00 10.49 345 PHE A C 1
ATOM 2802 O O . PHE A 1 355 ? -11.133 -58.001 7.108 1.00 9.78 345 PHE A O 1
ATOM 2810 N N . GLU A 1 356 ? -10.271 -60.042 6.963 1.00 11.43 346 GLU A N 1
ATOM 2811 C CA A GLU A 1 356 ? -10.731 -60.502 8.306 0.50 12.30 346 GLU A CA 1
ATOM 2812 C CA B GLU A 1 356 ? -10.891 -60.319 8.268 0.50 10.01 346 GLU A CA 1
ATOM 2813 C C . GLU A 1 356 ? -10.055 -59.659 9.359 1.00 10.06 346 GLU A C 1
ATOM 2814 O O . GLU A 1 356 ? -8.826 -59.404 9.264 1.00 13.56 346 GLU A O 1
ATOM 2825 N N . GLN A 1 357 ? -10.823 -59.213 10.354 1.00 9.20 347 GLN A N 1
ATOM 2826 C CA . GLN A 1 357 ? -10.285 -58.461 11.447 1.00 9.28 347 GLN A CA 1
ATOM 2827 C C . GLN A 1 357 ? -10.166 -59.322 12.716 1.00 9.37 347 GLN A C 1
ATOM 2828 O O . GLN A 1 357 ? -10.927 -60.305 12.829 1.00 9.56 347 GLN A O 1
ATOM 2834 N N . PRO A 1 358 ? -9.325 -58.907 13.678 1.00 9.50 348 PRO A N 1
ATOM 2835 C CA . PRO A 1 358 ? -8.974 -59.891 14.705 1.00 9.79 348 PRO A CA 1
ATOM 2836 C C . PRO A 1 358 ? -10.032 -60.158 15.662 1.00 11.41 348 PRO A C 1
ATOM 2837 O O . PRO A 1 358 ? -9.991 -61.173 16.454 1.00 12.81 348 PRO A O 1
ATOM 2841 N N . TRP A 1 359 ? -11.107 -59.351 15.750 1.00 8.45 349 TRP A N 1
ATOM 2842 C CA . TRP A 1 359 ? -12.197 -59.590 16.695 1.00 9.74 349 TRP A CA 1
ATOM 2843 C C . TRP A 1 359 ? -13.281 -60.423 16.093 1.00 9.01 349 TRP A C 1
ATOM 2844 O O . TRP A 1 359 ? -14.284 -60.722 16.776 1.00 10.69 349 TRP A O 1
ATOM 2855 N N . GLU A 1 360 ? -13.150 -60.822 14.790 1.00 8.81 350 GLU A N 1
ATOM 2856 C CA . GLU A 1 360 ? -14.310 -61.464 14.140 1.00 8.95 350 GLU A CA 1
ATOM 2857 C C . GLU A 1 360 ? -14.235 -63.006 14.208 1.00 9.94 350 GLU A C 1
ATOM 2858 O O . GLU A 1 360 ? -13.114 -63.556 13.955 1.00 13.53 350 GLU A O 1
ATOM 2864 N N . GLU A 1 361 ? -15.354 -63.611 14.598 1.00 12.87 351 GLU A N 1
ATOM 2865 C CA . GLU A 1 361 ? -15.343 -65.127 14.626 1.00 12.84 351 GLU A CA 1
ATOM 2866 C C . GLU A 1 361 ? -16.610 -65.444 13.880 1.00 14.36 351 GLU A C 1
ATOM 2867 O O . GLU A 1 361 ? -17.648 -64.898 14.181 1.00 16.30 351 GLU A O 1
ATOM 2873 N N . ASP A 1 362 ? -16.527 -66.443 12.996 1.00 15.52 352 ASP A N 1
ATOM 2874 C CA . ASP A 1 362 ? -17.672 -67.002 12.304 1.00 13.92 352 ASP A CA 1
ATOM 2875 C C . ASP A 1 362 ? -18.447 -67.923 13.282 1.00 15.86 352 ASP A C 1
ATOM 2876 O O . ASP A 1 362 ? -17.991 -68.990 13.725 1.00 18.51 352 ASP A O 1
ATOM 2881 N N . PHE A 1 363 ? -19.647 -67.495 13.663 1.00 11.79 353 PHE A N 1
ATOM 2882 C CA . PHE A 1 363 ? -20.542 -68.252 14.571 1.00 11.99 353 PHE A CA 1
ATOM 2883 C C . PHE A 1 363 ? -21.584 -68.979 13.761 1.00 11.99 353 PHE A C 1
ATOM 2884 O O . PHE A 1 363 ? -22.546 -69.588 14.367 1.00 14.85 353 PHE A O 1
ATOM 2892 N N . GLY A 1 364 ? -21.575 -68.899 12.463 1.00 11.18 354 GLY A N 1
ATOM 2893 C CA . GLY A 1 364 ? -22.587 -69.423 11.639 1.00 13.94 354 GLY A CA 1
ATOM 2894 C C . GLY A 1 364 ? -23.873 -68.588 11.590 1.00 12.36 354 GLY A C 1
ATOM 2895 O O . GLY A 1 364 ? -23.901 -67.452 12.167 1.00 13.19 354 GLY A O 1
ATOM 2896 N N . LYS A 1 365 ? -24.877 -69.001 10.883 1.00 12.71 355 LYS A N 1
ATOM 2897 C CA . LYS A 1 365 ? -26.110 -68.335 10.698 1.00 11.81 355 LYS A CA 1
ATOM 2898 C C . LYS A 1 365 ? -27.215 -69.282 10.141 1.00 12.23 355 LYS A C 1
ATOM 2899 O O . LYS A 1 365 ? -26.823 -70.399 9.608 1.00 14.34 355 LYS A O 1
ATOM 2905 N N . PRO A 1 366 ? -28.473 -68.925 10.269 1.00 12.95 356 PRO A N 1
ATOM 2906 C CA . PRO A 1 366 ? -29.518 -69.691 9.572 1.00 12.20 356 PRO A CA 1
ATOM 2907 C C . PRO A 1 366 ? -29.258 -69.751 8.083 1.00 14.87 356 PRO A C 1
ATOM 2908 O O . PRO A 1 366 ? -28.825 -68.725 7.446 1.00 13.48 356 PRO A O 1
ATOM 2912 N N . GLU A 1 367 ? -29.497 -70.866 7.427 1.00 13.75 357 GLU A N 1
ATOM 2913 C CA A GLU A 1 367 ? -29.489 -70.971 6.013 0.50 15.96 357 GLU A CA 1
ATOM 2914 C CA B GLU A 1 367 ? -29.348 -70.922 5.991 0.50 15.10 357 GLU A CA 1
ATOM 2915 C C . GLU A 1 367 ? -30.349 -69.971 5.304 1.00 13.25 357 GLU A C 1
ATOM 2916 O O . GLU A 1 367 ? -29.933 -69.512 4.213 1.00 15.66 357 GLU A O 1
ATOM 2927 N N . ARG A 1 368 ? -31.483 -69.669 5.858 1.00 14.75 358 ARG A N 1
ATOM 2928 C CA . ARG A 1 368 ? -32.504 -68.993 5.123 1.00 14.62 358 ARG A CA 1
ATOM 2929 C C . ARG A 1 368 ? -32.284 -67.455 5.136 1.00 14.20 358 ARG A C 1
ATOM 2930 O O . ARG A 1 368 ? -33.126 -66.802 4.471 1.00 16.27 358 ARG A O 1
ATOM 2938 N N . ILE A 1 369 ? -31.292 -66.966 5.885 1.00 10.79 359 ILE A N 1
ATOM 2939 C CA . ILE A 1 369 ? -31.117 -65.460 5.869 1.00 11.36 359 ILE A CA 1
ATOM 2940 C C . ILE A 1 369 ? -29.760 -65.245 5.226 1.00 11.15 359 ILE A C 1
ATOM 2941 O O . ILE A 1 369 ? -28.989 -66.116 4.926 1.00 12.63 359 ILE A O 1
ATOM 2946 N N . VAL A 1 370 ? -29.579 -63.984 4.754 1.00 9.71 360 VAL A N 1
ATOM 2947 C CA . VAL A 1 370 ? -28.302 -63.598 4.159 1.00 9.70 360 VAL A CA 1
ATOM 2948 C C . VAL A 1 370 ? -27.287 -63.142 5.196 1.00 8.38 360 VAL A C 1
ATOM 2949 O O . VAL A 1 370 ? -27.675 -62.882 6.366 1.00 9.82 360 VAL A O 1
ATOM 2953 N N . THR A 1 371 ? -26.044 -63.059 4.808 1.00 8.70 361 THR A N 1
ATOM 2954 C CA . THR A 1 371 ? -24.983 -62.627 5.702 1.00 8.08 361 THR A CA 1
ATOM 2955 C C . THR A 1 371 ? -24.997 -61.095 5.943 1.00 7.63 361 THR A C 1
ATOM 2956 O O . THR A 1 371 ? -25.587 -60.335 5.164 1.00 8.25 361 THR A O 1
ATOM 2960 N N . ALA A 1 372 ? -24.259 -60.675 6.976 1.00 7.91 362 ALA A N 1
ATOM 2961 C CA . ALA A 1 372 ? -24.057 -59.280 7.296 1.00 6.69 362 ALA A CA 1
ATOM 2962 C C . ALA A 1 372 ? -23.404 -58.600 6.091 1.00 7.18 362 ALA A C 1
ATOM 2963 O O . ALA A 1 372 ? -23.868 -57.479 5.694 1.00 7.34 362 ALA A O 1
ATOM 2965 N N . LEU A 1 373 ? -22.437 -59.209 5.434 1.00 6.89 363 LEU A N 1
ATOM 2966 C CA . LEU A 1 373 ? -21.773 -58.609 4.285 1.00 7.43 363 LEU A CA 1
ATOM 2967 C C . LEU A 1 373 ? -22.793 -58.504 3.179 1.00 7.28 363 LEU A C 1
ATOM 2968 O O . LEU A 1 373 ? -22.821 -57.440 2.473 1.00 7.97 363 LEU A O 1
ATOM 2973 N N . ASP A 1 374 ? -23.676 -59.477 2.897 1.00 8.03 364 ASP A N 1
ATOM 2974 C CA . ASP A 1 374 ? -24.607 -59.314 1.843 1.00 8.40 364 ASP A CA 1
ATOM 2975 C C . ASP A 1 374 ? -25.588 -58.160 2.189 1.00 8.02 364 ASP A C 1
ATOM 2976 O O . ASP A 1 374 ? -25.911 -57.340 1.286 1.00 8.57 364 ASP A O 1
ATOM 2981 N N . ILE A 1 375 ? -26.009 -58.014 3.437 1.00 6.45 365 ILE A N 1
ATOM 2982 C CA . ILE A 1 375 ? -26.867 -56.865 3.829 1.00 7.21 365 ILE A CA 1
ATOM 2983 C C . ILE A 1 375 ? -26.180 -55.542 3.516 1.00 7.30 365 ILE A C 1
ATOM 2984 O O . ILE A 1 375 ? -26.832 -54.648 2.978 1.00 6.82 365 ILE A O 1
ATOM 2989 N N . MET A 1 376 ? -24.916 -55.463 3.854 1.00 7.16 366 MET A N 1
ATOM 2990 C CA . MET A 1 376 ? -24.227 -54.146 3.635 1.00 5.93 366 MET A CA 1
ATOM 2991 C C . MET A 1 376 ? -23.816 -53.949 2.251 1.00 6.57 366 MET A C 1
ATOM 2992 O O . MET A 1 376 ? -23.358 -52.812 1.945 1.00 7.16 366 MET A O 1
ATOM 2997 N N . THR A 1 377 ? -23.852 -54.966 1.381 1.00 7.28 367 THR A N 1
ATOM 2998 C CA A THR A 1 377 ? -23.597 -54.727 -0.022 0.50 5.79 367 THR A CA 1
ATOM 2999 C CA B THR A 1 377 ? -23.568 -54.763 -0.059 0.50 8.21 367 THR A CA 1
ATOM 3000 C C . THR A 1 377 ? -24.850 -54.377 -0.738 1.00 7.95 367 THR A C 1
ATOM 3001 O O . THR A 1 377 ? -24.901 -53.347 -1.469 1.00 10.24 367 THR A O 1
ATOM 3008 N N . GLU A 1 378 ? -25.947 -55.152 -0.603 1.00 8.26 368 GLU A N 1
ATOM 3009 C CA . GLU A 1 378 ? -27.176 -54.922 -1.343 1.00 8.84 368 GLU A CA 1
ATOM 3010 C C . GLU A 1 378 ? -28.135 -53.996 -0.646 1.00 7.89 368 GLU A C 1
ATOM 3011 O O . GLU A 1 378 ? -28.909 -53.261 -1.314 1.00 8.06 368 GLU A O 1
ATOM 3017 N N . GLY A 1 379 ? -28.153 -53.952 0.683 1.00 7.05 369 GLY A N 1
ATOM 3018 C CA . GLY A 1 379 ? -29.158 -53.114 1.416 1.00 7.32 369 GLY A CA 1
ATOM 3019 C C . GLY A 1 379 ? -28.943 -51.617 1.146 1.00 7.12 369 GLY A C 1
ATOM 3020 O O . GLY A 1 379 ? -29.929 -50.965 0.816 1.00 7.63 369 GLY A O 1
ATOM 3021 N N . PRO A 1 380 ? -27.723 -51.148 1.288 1.00 6.47 370 PRO A N 1
ATOM 3022 C CA . PRO A 1 380 ? -27.598 -49.642 1.096 1.00 5.73 370 PRO A CA 1
ATOM 3023 C C . PRO A 1 380 ? -27.908 -49.318 -0.365 1.00 6.23 370 PRO A C 1
ATOM 3024 O O . PRO A 1 380 ? -28.440 -48.230 -0.638 1.00 5.89 370 PRO A O 1
ATOM 3028 N N . LEU A 1 381 ? -27.580 -50.208 -1.312 1.00 5.79 371 LEU A N 1
ATOM 3029 C CA . LEU A 1 381 ? -27.930 -49.962 -2.706 1.00 6.71 371 LEU A CA 1
ATOM 3030 C C . LEU A 1 381 ? -29.439 -49.875 -2.890 1.00 6.61 371 LEU A C 1
ATOM 3031 O O . LEU A 1 381 ? -29.920 -49.107 -3.689 1.00 7.12 371 LEU A O 1
ATOM 3036 N N . GLY A 1 382 ? -30.196 -50.755 -2.183 1.00 6.78 372 GLY A N 1
ATOM 3037 C CA . GLY A 1 382 ? -31.681 -50.684 -2.361 1.00 7.04 372 GLY A CA 1
ATOM 3038 C C . GLY A 1 382 ? -32.244 -49.402 -1.699 1.00 6.47 372 GLY A C 1
ATOM 3039 O O . GLY A 1 382 ? -33.115 -48.775 -2.329 1.00 7.52 372 GLY A O 1
ATOM 3040 N N . GLY A 1 383 ? -31.753 -49.049 -0.510 1.00 6.52 373 GLY A N 1
ATOM 3041 C CA . GLY A 1 383 ? -32.288 -47.815 0.108 1.00 7.10 373 GLY A CA 1
ATOM 3042 C C . GLY A 1 383 ? -31.953 -46.611 -0.763 1.00 7.03 373 GLY A C 1
ATOM 3043 O O . GLY A 1 383 ? -32.827 -45.728 -1.027 1.00 7.64 373 GLY A O 1
ATOM 3044 N N . ALA A 1 384 ? -30.717 -46.556 -1.307 1.00 6.03 374 ALA A N 1
ATOM 3045 C CA . ALA A 1 384 ? -30.341 -45.501 -2.245 1.00 6.02 374 ALA A CA 1
ATOM 3046 C C . ALA A 1 384 ? -31.116 -45.533 -3.498 1.00 5.68 374 ALA A C 1
ATOM 3047 O O . ALA A 1 384 ? -31.447 -44.499 -4.058 1.00 7.76 374 ALA A O 1
ATOM 3049 N N . ALA A 1 385 ? -31.403 -46.718 -4.029 1.00 6.24 375 ALA A N 1
ATOM 3050 C CA . ALA A 1 385 ? -32.173 -46.794 -5.222 1.00 6.74 375 ALA A CA 1
ATOM 3051 C C . ALA A 1 385 ? -33.516 -46.098 -5.029 1.00 6.43 375 ALA A C 1
ATOM 3052 O O . ALA A 1 385 ? -33.998 -45.387 -5.942 1.00 7.31 375 ALA A O 1
ATOM 3054 N N . PHE A 1 386 ? -34.187 -46.305 -3.869 1.00 5.73 376 PHE A N 1
ATOM 3055 C CA . PHE A 1 386 ? -35.416 -45.640 -3.673 1.00 5.79 376 PHE A CA 1
ATOM 3056 C C . PHE A 1 386 ? -35.261 -44.159 -3.478 1.00 5.79 376 PHE A C 1
ATOM 3057 O O . PHE A 1 386 ? -35.959 -43.372 -4.153 1.00 6.34 376 PHE A O 1
ATOM 3065 N N . ASN A 1 387 ? -34.298 -43.743 -2.634 1.00 6.06 377 ASN A N 1
ATOM 3066 C CA . ASN A 1 387 ? -34.170 -42.277 -2.442 1.00 6.05 377 ASN A CA 1
ATOM 3067 C C . ASN A 1 387 ? -33.734 -41.558 -3.730 1.00 6.58 377 ASN A C 1
ATOM 3068 O O . ASN A 1 387 ? -34.253 -40.481 -4.006 1.00 7.39 377 ASN A O 1
ATOM 3073 N N . ASN A 1 388 ? -32.864 -42.185 -4.519 1.00 6.37 378 ASN A N 1
ATOM 3074 C CA . ASN A 1 388 ? -32.407 -41.511 -5.744 1.00 6.29 378 ASN A CA 1
ATOM 3075 C C . ASN A 1 388 ? -33.544 -41.448 -6.788 1.00 6.46 378 ASN A C 1
ATOM 3076 O O . ASN A 1 388 ? -33.775 -40.350 -7.352 1.00 8.20 378 ASN A O 1
ATOM 3081 N N . GLU A 1 389 ? -34.243 -42.587 -7.018 1.00 6.15 379 GLU A N 1
ATOM 3082 C CA . GLU A 1 389 ? -35.307 -42.555 -8.077 1.00 7.87 379 GLU A CA 1
ATOM 3083 C C . GLU A 1 389 ? -36.493 -41.817 -7.603 1.00 8.43 379 GLU A C 1
ATOM 3084 O O . GLU A 1 389 ? -37.139 -41.068 -8.465 1.00 11.99 379 GLU A O 1
ATOM 3090 N N . PHE A 1 390 ? -36.882 -41.860 -6.345 1.00 7.07 380 PHE A N 1
ATOM 3091 C CA . PHE A 1 390 ? -37.949 -40.947 -5.881 1.00 6.85 380 PHE A CA 1
ATOM 3092 C C . PHE A 1 390 ? -37.534 -39.473 -5.876 1.00 7.35 380 PHE A C 1
ATOM 3093 O O . PHE A 1 390 ? -38.338 -38.629 -6.215 1.00 9.01 380 PHE A O 1
ATOM 3101 N N . GLY A 1 391 ? -36.254 -39.191 -5.536 1.00 7.44 381 GLY A N 1
ATOM 3102 C CA . GLY A 1 391 ? -35.760 -37.834 -5.482 1.00 7.83 381 GLY A CA 1
ATOM 3103 C C . GLY A 1 391 ? -35.816 -37.185 -4.136 1.00 7.76 381 GLY A C 1
ATOM 3104 O O . GLY A 1 391 ? -36.335 -36.073 -4.031 1.00 9.66 381 GLY A O 1
ATOM 3105 N N . ARG A 1 392 ? -35.253 -37.814 -3.113 1.00 7.13 382 ARG A N 1
ATOM 3106 C CA . ARG A 1 392 ? -34.952 -37.105 -1.861 1.00 7.78 382 ARG A CA 1
ATOM 3107 C C . ARG A 1 392 ? -33.516 -37.331 -1.441 1.00 8.08 382 ARG A C 1
ATOM 3108 O O . ARG A 1 392 ? -33.022 -38.436 -1.667 1.00 8.68 382 ARG A O 1
ATOM 3116 N N . PRO A 1 393 ? -32.849 -36.283 -1.024 1.00 6.70 383 PRO A N 1
ATOM 3117 C CA . PRO A 1 393 ? -31.412 -36.466 -0.653 1.00 6.75 383 PRO A CA 1
ATOM 3118 C C . PRO A 1 393 ? -31.315 -37.228 0.628 1.00 7.40 383 PRO A C 1
ATOM 3119 O O . PRO A 1 393 ? -32.190 -37.008 1.528 1.00 8.16 383 PRO A O 1
ATOM 3123 N N . ALA A 1 394 ? -30.307 -38.037 0.796 1.00 6.86 384 ALA A N 1
ATOM 3124 C CA . ALA A 1 394 ? -30.111 -38.845 1.999 1.00 6.72 384 ALA A CA 1
ATOM 3125 C C . ALA A 1 394 ? -28.852 -38.316 2.719 1.00 6.21 384 ALA A C 1
ATOM 3126 O O . ALA A 1 394 ? -27.741 -38.369 2.177 1.00 7.38 384 ALA A O 1
ATOM 3128 N N . LEU A 1 395 ? -29.073 -37.700 3.871 1.00 5.70 385 LEU A N 1
ATOM 3129 C CA . LEU A 1 395 ? -28.063 -36.757 4.403 1.00 6.05 385 LEU A CA 1
ATOM 3130 C C . LEU A 1 395 ? -27.498 -37.081 5.720 1.00 5.66 385 LEU A C 1
ATOM 3131 O O . LEU A 1 395 ? -26.582 -36.398 6.192 1.00 5.97 385 LEU A O 1
ATOM 3136 N N . THR A 1 396 ? -28.045 -38.095 6.455 1.00 5.94 386 THR A N 1
ATOM 3137 C CA . THR A 1 396 ? -27.374 -38.520 7.672 1.00 6.56 386 THR A CA 1
ATOM 3138 C C . THR A 1 396 ? -27.720 -40.022 7.893 1.00 6.68 386 THR A C 1
ATOM 3139 O O . THR A 1 396 ? -28.660 -40.544 7.262 1.00 6.59 386 THR A O 1
ATOM 3143 N N . GLY A 1 397 ? -26.940 -40.617 8.730 1.00 6.13 387 GLY A N 1
ATOM 3144 C CA . GLY A 1 397 ? -27.183 -42.077 8.937 1.00 6.61 387 GLY A CA 1
ATOM 3145 C C . GLY A 1 397 ? -26.252 -42.556 9.931 1.00 6.08 387 GLY A C 1
ATOM 3146 O O . GLY A 1 397 ? -25.392 -41.884 10.487 1.00 6.53 387 GLY A O 1
ATOM 3147 N N . TYR A 1 398 ? -26.418 -43.884 10.230 1.00 6.37 388 TYR A N 1
ATOM 3148 C CA . TYR A 1 398 ? -25.414 -44.610 11.061 1.00 6.46 388 TYR A CA 1
ATOM 3149 C C . TYR A 1 398 ? -25.219 -45.995 10.509 1.00 5.55 388 TYR A C 1
ATOM 3150 O O . TYR A 1 398 ? -26.082 -46.497 9.738 1.00 5.13 388 TYR A O 1
ATOM 3159 N N . PHE A 1 399 ? -24.102 -46.613 10.927 1.00 5.91 389 PHE A N 1
ATOM 3160 C CA . PHE A 1 399 ? -23.827 -47.988 10.520 1.00 5.45 389 PHE A CA 1
ATOM 3161 C C . PHE A 1 399 ? -23.019 -48.653 11.563 1.00 7.61 389 PHE A C 1
ATOM 3162 O O . PHE A 1 399 ? -21.861 -48.255 11.779 1.00 9.75 389 PHE A O 1
ATOM 3170 N N . ARG A 1 400 ? -23.607 -49.663 12.241 1.00 5.46 390 ARG A N 1
ATOM 3171 C CA . ARG A 1 400 ? -22.866 -50.376 13.274 1.00 5.72 390 ARG A CA 1
ATOM 3172 C C . ARG A 1 400 ? -22.737 -51.842 12.967 1.00 5.10 390 ARG A C 1
ATOM 3173 O O . ARG A 1 400 ? -23.710 -52.413 12.495 1.00 6.34 390 ARG A O 1
ATOM 3181 N N . THR A 1 401 ? -21.550 -52.355 13.217 1.00 6.16 391 THR A N 1
ATOM 3182 C CA . THR A 1 401 ? -21.431 -53.835 13.205 1.00 6.29 391 THR A CA 1
ATOM 3183 C C . THR A 1 401 ? -21.211 -54.295 14.644 1.00 7.43 391 THR A C 1
ATOM 3184 O O . THR A 1 401 ? -20.504 -53.741 15.432 1.00 7.48 391 THR A O 1
ATOM 3188 N N . TYR A 1 402 ? -21.875 -55.418 14.999 1.00 6.55 392 TYR A N 1
ATOM 3189 C CA . TYR A 1 402 ? -21.644 -56.014 16.324 1.00 6.23 392 TYR A CA 1
ATOM 3190 C C . TYR A 1 402 ? -22.098 -57.489 16.254 1.00 6.56 392 TYR A C 1
ATOM 3191 O O . TYR A 1 402 ? -23.211 -57.833 15.891 1.00 7.57 392 TYR A O 1
ATOM 3200 N N . GLU A 1 403 ? -21.121 -58.329 16.700 1.00 6.81 393 GLU A N 1
ATOM 3201 C CA . GLU A 1 403 ? -21.402 -59.761 16.856 1.00 8.03 393 GLU A CA 1
ATOM 3202 C C . GLU A 1 403 ? -20.321 -60.355 17.706 1.00 8.81 393 GLU A C 1
ATOM 3203 O O . GLU A 1 403 ? -19.189 -60.440 17.302 1.00 9.71 393 GLU A O 1
ATOM 3209 N N . GLU A 1 404 ? -20.701 -60.759 18.967 1.00 9.58 394 GLU A N 1
ATOM 3210 C CA . GLU A 1 404 ? -19.653 -61.255 19.836 1.00 9.66 394 GLU A CA 1
ATOM 3211 C C . GLU A 1 404 ? -20.342 -62.149 20.859 1.00 9.69 394 GLU A C 1
ATOM 3212 O O . GLU A 1 404 ? -21.517 -62.037 21.184 1.00 9.32 394 GLU A O 1
ATOM 3218 N N . LYS A 1 405 ? -19.507 -63.068 21.414 1.00 9.92 395 LYS A N 1
ATOM 3219 C CA . LYS A 1 405 ? -19.956 -63.878 22.560 1.00 12.03 395 LYS A CA 1
ATOM 3220 C C . LYS A 1 405 ? -19.462 -63.113 23.818 1.00 9.54 395 LYS A C 1
ATOM 3221 O O . LYS A 1 405 ? -18.297 -62.827 24.045 1.00 11.58 395 LYS A O 1
ATOM 3227 N N . VAL A 1 406 ? -20.497 -62.726 24.571 1.00 10.09 396 VAL A N 1
ATOM 3228 C CA . VAL A 1 406 ? -20.287 -61.830 25.696 1.00 9.84 396 VAL A CA 1
ATOM 3229 C C . VAL A 1 406 ? -21.006 -62.342 26.973 1.00 10.26 396 VAL A C 1
ATOM 3230 O O . VAL A 1 406 ? -22.049 -63.003 26.861 1.00 10.58 396 VAL A O 1
ATOM 3234 N N . ASN A 1 407 ? -20.499 -61.865 28.100 1.00 10.94 397 ASN A N 1
ATOM 3235 C CA . ASN A 1 407 ? -21.125 -62.155 29.396 1.00 12.96 397 ASN A CA 1
ATOM 3236 C C . ASN A 1 407 ? -22.078 -61.033 29.710 1.00 12.18 397 ASN A C 1
ATOM 3237 O O . ASN A 1 407 ? -21.729 -60.134 30.466 1.00 16.09 397 ASN A O 1
ATOM 3242 N N . SER A 1 408 ? -23.258 -61.144 29.171 1.00 10.55 398 SER A N 1
ATOM 3243 C CA . SER A 1 408 ? -24.261 -60.089 29.436 1.00 9.98 398 SER A CA 1
ATOM 3244 C C . SER A 1 408 ? -25.359 -60.417 30.429 1.00 11.35 398 SER A C 1
ATOM 3245 O O . SER A 1 408 ? -25.076 -61.361 31.280 1.00 12.49 398 SER A O 1
ATOM 3248 N N . HIS A 1 409 ? -26.535 -59.885 30.337 1.00 10.91 399 HIS A N 1
ATOM 3249 C CA . HIS A 1 409 ? -27.538 -60.000 31.412 1.00 10.75 399 HIS A CA 1
ATOM 3250 C C . HIS A 1 409 ? -27.934 -61.424 31.583 1.00 12.16 399 HIS A C 1
ATOM 3251 O O . HIS A 1 409 ? -28.356 -61.750 32.747 1.00 14.68 399 HIS A O 1
ATOM 3258 N N . ASN A 1 410 ? -27.970 -62.210 30.550 1.00 10.29 400 ASN A N 1
ATOM 3259 C CA . ASN A 1 410 ? -28.424 -63.650 30.600 1.00 11.13 400 ASN A CA 1
ATOM 3260 C C . ASN A 1 410 ? -27.182 -64.551 30.553 1.00 11.65 400 ASN A C 1
ATOM 3261 O O . ASN A 1 410 ? -27.309 -65.732 30.081 1.00 14.65 400 ASN A O 1
ATOM 3266 N N . GLY A 1 411 ? -26.053 -64.108 31.048 1.00 10.27 401 GLY A N 1
ATOM 3267 C CA . GLY A 1 411 ? -24.767 -64.833 31.027 1.00 10.98 401 GLY A CA 1
ATOM 3268 C C . GLY A 1 411 ? -24.172 -64.985 29.624 1.00 13.79 401 GLY A C 1
ATOM 3269 O O . GLY A 1 411 ? -24.457 -64.083 28.743 1.00 11.88 401 GLY A O 1
ATOM 3270 N N . GLU A 1 412 ? -23.256 -65.893 29.397 1.00 12.80 402 GLU A N 1
ATOM 3271 C CA . GLU A 1 412 ? -22.504 -65.900 28.173 1.00 12.28 402 GLU A CA 1
ATOM 3272 C C . GLU A 1 412 ? -23.399 -66.343 27.049 1.00 13.44 402 GLU A C 1
ATOM 3273 O O . GLU A 1 412 ? -24.009 -67.468 27.038 1.00 16.02 402 GLU A O 1
ATOM 3279 N N . GLU A 1 413 ? -23.532 -65.487 25.973 1.00 11.03 403 GLU A N 1
ATOM 3280 C CA . GLU A 1 413 ? -24.277 -65.893 24.810 1.00 11.81 403 GLU A CA 1
ATOM 3281 C C . GLU A 1 413 ? -23.853 -65.029 23.615 1.00 10.17 403 GLU A C 1
ATOM 3282 O O . GLU A 1 413 ? -23.057 -64.052 23.836 1.00 11.00 403 GLU A O 1
ATOM 3288 N N . LEU A 1 414 ? -24.385 -65.371 22.490 1.00 9.84 404 LEU A N 1
ATOM 3289 C CA . LEU A 1 414 ? -24.026 -64.581 21.241 1.00 9.65 404 LEU A CA 1
ATOM 3290 C C . LEU A 1 414 ? -25.052 -63.457 21.088 1.00 8.32 404 LEU A C 1
ATOM 3291 O O . LEU A 1 414 ? -26.260 -63.617 21.059 1.00 9.26 404 LEU A O 1
ATOM 3296 N N . ARG A 1 415 ? -24.438 -62.211 20.985 1.00 8.39 405 ARG A N 1
ATOM 3297 C CA . ARG A 1 415 ? -25.245 -60.996 20.796 1.00 8.11 405 ARG A CA 1
ATOM 3298 C C . ARG A 1 415 ? -24.805 -60.318 19.528 1.00 7.18 405 ARG A C 1
ATOM 3299 O O . ARG A 1 415 ? -23.609 -60.189 19.264 1.00 8.04 405 ARG A O 1
ATOM 3307 N N . GLY A 1 416 ? -25.807 -59.907 18.736 1.00 7.51 406 GLY A N 1
ATOM 3308 C CA . GLY A 1 416 ? -25.443 -59.374 17.382 1.00 8.11 406 GLY A CA 1
ATOM 3309 C C . GLY A 1 416 ? -26.721 -59.115 16.646 1.00 7.31 406 GLY A C 1
ATOM 3310 O O . GLY A 1 416 ? -27.812 -58.904 17.191 1.00 9.18 406 GLY A O 1
ATOM 3311 N N . TYR A 1 417 ? -26.600 -58.998 15.279 1.00 7.67 407 TYR A N 1
ATOM 3312 C CA . TYR A 1 417 ? -27.616 -58.528 14.395 1.00 7.44 407 TYR A CA 1
ATOM 3313 C C . TYR A 1 417 ? -27.758 -59.365 13.184 1.00 8.05 407 TYR A C 1
ATOM 3314 O O . TYR A 1 417 ? -27.866 -58.882 12.077 1.00 8.45 407 TYR A O 1
ATOM 3323 N N . HIS A 1 418 ? -27.906 -60.675 13.376 1.00 7.67 408 HIS A N 1
ATOM 3324 C CA . HIS A 1 418 ? -28.213 -61.538 12.235 1.00 7.75 408 HIS A CA 1
ATOM 3325 C C . HIS A 1 418 ? -29.502 -61.134 11.607 1.00 8.73 408 HIS A C 1
ATOM 3326 O O . HIS A 1 418 ? -29.606 -61.150 10.365 1.00 11.31 408 HIS A O 1
ATOM 3333 N N . LYS A 1 419 ? -30.576 -60.784 12.349 1.00 8.50 409 LYS A N 1
ATOM 3334 C CA . LYS A 1 419 ? -31.656 -60.001 11.911 1.00 9.12 409 LYS A CA 1
ATOM 3335 C C . LYS A 1 419 ? -31.197 -58.485 12.110 1.00 8.35 409 LYS A C 1
ATOM 3336 O O . LYS A 1 419 ? -30.890 -58.116 13.241 1.00 9.23 409 LYS A O 1
ATOM 3342 N N . PRO A 1 420 ? -31.054 -57.830 10.962 1.00 6.77 410 PRO A N 1
ATOM 3343 C CA . PRO A 1 420 ? -30.360 -56.495 11.109 1.00 7.61 410 PRO A CA 1
ATOM 3344 C C . PRO A 1 420 ? -31.379 -55.426 11.515 1.00 7.26 410 PRO A C 1
ATOM 3345 O O . PRO A 1 420 ? -32.601 -55.609 11.532 1.00 8.38 410 PRO A O 1
ATOM 3349 N N . ILE A 1 421 ? -30.819 -54.246 11.871 1.00 6.85 411 ILE A N 1
ATOM 3350 C CA . ILE A 1 421 ? -31.652 -53.073 11.865 1.00 6.88 411 ILE A CA 1
ATOM 3351 C C . ILE A 1 421 ? -31.433 -52.442 10.477 1.00 6.97 411 ILE A C 1
ATOM 3352 O O . ILE A 1 421 ? -30.335 -52.239 10.013 1.00 7.15 411 ILE A O 1
ATOM 3357 N N . MET A 1 422 ? -32.543 -52.180 9.841 1.00 6.28 412 MET A N 1
ATOM 3358 C CA A MET A 1 422 ? -32.606 -51.385 8.600 0.50 5.81 412 MET A CA 1
ATOM 3359 C CA B MET A 1 422 ? -32.653 -51.455 8.553 0.50 6.71 412 MET A CA 1
ATOM 3360 C C . MET A 1 422 ? -33.560 -50.269 8.908 1.00 6.94 412 MET A C 1
ATOM 3361 O O . MET A 1 422 ? -34.788 -50.482 9.091 1.00 8.36 412 MET A O 1
ATOM 3370 N N . LEU A 1 423 ? -33.055 -49.043 9.007 1.00 6.81 413 LEU A N 1
ATOM 3371 C CA . LEU A 1 423 ? -33.813 -47.895 9.469 1.00 6.75 413 LEU A CA 1
ATOM 3372 C C . LEU A 1 423 ? -33.861 -46.866 8.360 1.00 7.13 413 LEU A C 1
ATOM 3373 O O . LEU A 1 423 ? -32.867 -46.608 7.682 1.00 7.47 413 LEU A O 1
ATOM 3378 N N . ALA A 1 424 ? -35.033 -46.258 8.159 1.00 6.69 414 ALA A N 1
ATOM 3379 C CA . ALA A 1 424 ? -35.178 -45.205 7.156 1.00 7.22 414 ALA A CA 1
ATOM 3380 C C . ALA A 1 424 ? -36.061 -44.173 7.775 1.00 8.08 414 ALA A C 1
ATOM 3381 O O . ALA A 1 424 ? -37.152 -44.473 8.364 1.00 9.16 414 ALA A O 1
ATOM 3383 N N . GLY A 1 425 ? -35.714 -42.899 7.581 1.00 7.05 415 GLY A N 1
ATOM 3384 C CA . GLY A 1 425 ? -36.530 -41.829 8.167 1.00 7.94 415 GLY A CA 1
ATOM 3385 C C . GLY A 1 425 ? -36.345 -40.583 7.347 1.00 7.31 415 GLY A C 1
ATOM 3386 O O . GLY A 1 425 ? -35.652 -40.565 6.333 1.00 7.25 415 GLY A O 1
ATOM 3387 N N . GLY A 1 426 ? -37.004 -39.524 7.772 1.00 6.98 416 GLY A N 1
ATOM 3388 C CA . GLY A 1 426 ? -36.759 -38.221 7.103 1.00 8.22 416 GLY A CA 1
ATOM 3389 C C . GLY A 1 426 ? -37.631 -37.137 7.651 1.00 6.69 416 GLY A C 1
ATOM 3390 O O . GLY A 1 426 ? -38.416 -37.349 8.588 1.00 7.04 416 GLY A O 1
ATOM 3391 N N . ILE A 1 427 ? -37.459 -36.025 6.991 1.00 6.92 417 ILE A N 1
ATOM 3392 C CA . ILE A 1 427 ? -38.243 -34.808 7.263 1.00 6.95 417 ILE A CA 1
ATOM 3393 C C . ILE A 1 427 ? -38.954 -34.395 6.025 1.00 7.14 417 ILE A C 1
ATOM 3394 O O . ILE A 1 427 ? -38.520 -34.653 4.864 1.00 7.80 417 ILE A O 1
ATOM 3399 N N . GLY A 1 428 ? -40.032 -33.671 6.196 1.00 7.03 418 GLY A N 1
ATOM 3400 C CA . GLY A 1 428 ? -40.803 -33.098 5.068 1.00 7.57 418 GLY A CA 1
ATOM 3401 C C . GLY A 1 428 ? -41.386 -31.718 5.515 1.00 5.97 418 GLY A C 1
ATOM 3402 O O . GLY A 1 428 ? -41.168 -31.294 6.658 1.00 6.45 418 GLY A O 1
ATOM 3403 N N . ASN A 1 429 ? -42.031 -31.086 4.541 1.00 6.45 419 ASN A N 1
ATOM 3404 C CA . ASN A 1 429 ? -42.706 -29.805 4.879 1.00 7.49 419 ASN A CA 1
ATOM 3405 C C . ASN A 1 429 ? -44.204 -29.958 4.602 1.00 8.21 419 ASN A C 1
ATOM 3406 O O . ASN A 1 429 ? -44.637 -30.740 3.740 1.00 8.12 419 ASN A O 1
ATOM 3411 N N . ILE A 1 430 ? -44.978 -29.150 5.364 1.00 7.41 420 ILE A N 1
ATOM 3412 C CA . ILE A 1 430 ? -46.442 -29.266 5.308 1.00 7.46 420 ILE A CA 1
ATOM 3413 C C . ILE A 1 430 ? -46.976 -27.858 5.592 1.00 6.93 420 ILE A C 1
ATOM 3414 O O . ILE A 1 430 ? -46.407 -27.073 6.336 1.00 7.86 420 ILE A O 1
ATOM 3419 N N . ARG A 1 431 ? -48.119 -27.593 4.931 1.00 7.75 421 ARG A N 1
ATOM 3420 C CA . ARG A 1 431 ? -48.859 -26.302 5.153 1.00 8.59 421 ARG A CA 1
ATOM 3421 C C . ARG A 1 431 ? -49.682 -26.365 6.427 1.00 9.58 421 ARG A C 1
ATOM 3422 O O . ARG A 1 431 ? -50.232 -27.418 6.793 1.00 10.09 421 ARG A O 1
ATOM 3430 N N . ALA A 1 432 ? -49.783 -25.188 7.091 1.00 9.74 422 ALA A N 1
ATOM 3431 C CA . ALA A 1 432 ? -50.464 -25.173 8.336 1.00 10.03 422 ALA A CA 1
ATOM 3432 C C . ALA A 1 432 ? -51.960 -25.691 8.323 1.00 9.75 422 ALA A C 1
ATOM 3433 O O . ALA A 1 432 ? -52.306 -26.374 9.227 1.00 12.75 422 ALA A O 1
ATOM 3435 N N . ASP A 1 433 ? -52.653 -25.333 7.247 1.00 12.19 423 ASP A N 1
ATOM 3436 C CA . ASP A 1 433 ? -54.101 -25.661 7.185 1.00 14.66 423 ASP A CA 1
ATOM 3437 C C . ASP A 1 433 ? -54.242 -27.100 6.777 1.00 12.99 423 ASP A C 1
ATOM 3438 O O . ASP A 1 433 ? -55.362 -27.651 6.671 1.00 14.58 423 ASP A O 1
ATOM 3443 N N . HIS A 1 434 ? -53.137 -27.890 6.507 1.00 9.77 424 HIS A N 1
ATOM 3444 C CA . HIS A 1 434 ? -53.256 -29.256 6.149 1.00 9.66 424 HIS A CA 1
ATOM 3445 C C . HIS A 1 434 ? -52.737 -30.186 7.191 1.00 9.29 424 HIS A C 1
ATOM 3446 O O . HIS A 1 434 ? -52.632 -31.383 6.967 1.00 10.59 424 HIS A O 1
ATOM 3453 N N . VAL A 1 435 ? -52.290 -29.685 8.327 1.00 9.95 425 VAL A N 1
ATOM 3454 C CA . VAL A 1 435 ? -51.761 -30.540 9.381 1.00 10.91 425 VAL A CA 1
ATOM 3455 C C . VAL A 1 435 ? -52.797 -31.469 9.989 1.00 12.52 425 VAL A C 1
ATOM 3456 O O . VAL A 1 435 ? -52.512 -32.628 10.206 1.00 13.46 425 VAL A O 1
ATOM 3460 N N . GLN A 1 436 ? -53.960 -30.931 10.203 1.00 13.66 426 GLN A N 1
ATOM 3461 C CA . GLN A 1 436 ? -55.070 -31.722 10.771 1.00 17.23 426 GLN A CA 1
ATOM 3462 C C . GLN A 1 436 ? -55.769 -32.522 9.687 1.00 19.06 426 GLN A C 1
ATOM 3463 O O . GLN A 1 436 ? -56.005 -31.998 8.597 1.00 18.52 426 GLN A O 1
ATOM 3469 N N . LYS A 1 437 ? -56.035 -33.805 9.976 1.00 19.29 427 LYS A N 1
ATOM 3470 C CA . LYS A 1 437 ? -56.905 -34.554 8.999 1.00 21.54 427 LYS A CA 1
ATOM 3471 C C . LYS A 1 437 ? -58.303 -33.976 8.885 1.00 24.76 427 LYS A C 1
ATOM 3472 O O . LYS A 1 437 ? -58.796 -33.353 9.860 1.00 25.09 427 LYS A O 1
ATOM 3478 N N . GLY A 1 438 ? -58.901 -34.010 7.691 1.00 21.75 428 GLY A N 1
ATOM 3479 C CA . GLY A 1 438 ? -60.239 -33.402 7.448 1.00 21.88 428 GLY A CA 1
ATOM 3480 C C . GLY A 1 438 ? -61.315 -34.395 7.904 1.00 23.45 428 GLY A C 1
ATOM 3481 O O . GLY A 1 438 ? -61.026 -35.549 8.221 1.00 23.79 428 GLY A O 1
ATOM 3482 N N . GLU A 1 439 ? -62.542 -33.929 7.816 1.00 28.84 429 GLU A N 1
ATOM 3483 C CA . GLU A 1 439 ? -63.675 -34.790 8.127 1.00 27.17 429 GLU A CA 1
ATOM 3484 C C . GLU A 1 439 ? -64.012 -35.575 6.899 1.00 23.43 429 GLU A C 1
ATOM 3485 O O . GLU A 1 439 ? -64.025 -35.003 5.767 1.00 25.22 429 GLU A O 1
ATOM 3491 N N . ILE A 1 440 ? -64.371 -36.864 7.111 1.00 18.86 430 ILE A N 1
ATOM 3492 C CA . ILE A 1 440 ? -64.813 -37.705 6.009 1.00 16.23 430 ILE A CA 1
ATOM 3493 C C . ILE A 1 440 ? -66.358 -37.652 5.941 1.00 18.05 430 ILE A C 1
ATOM 3494 O O . ILE A 1 440 ? -67.005 -38.299 6.748 1.00 20.28 430 ILE A O 1
ATOM 3499 N N . VAL A 1 441 ? -66.854 -36.898 4.989 1.00 18.94 431 VAL A N 1
ATOM 3500 C CA . VAL A 1 441 ? -68.351 -36.784 4.767 1.00 19.58 431 VAL A CA 1
ATOM 3501 C C . VAL A 1 441 ? -68.911 -38.171 4.399 1.00 20.83 431 VAL A C 1
ATOM 3502 O O . VAL A 1 441 ? -68.298 -39.022 3.754 1.00 17.42 431 VAL A O 1
ATOM 3506 N N . VAL A 1 442 ? -70.142 -38.433 4.844 1.00 20.82 432 VAL A N 1
ATOM 3507 C CA . VAL A 1 442 ? -70.817 -39.567 4.345 1.00 18.34 432 VAL A CA 1
ATOM 3508 C C . VAL A 1 442 ? -70.989 -39.508 2.834 1.00 16.98 432 VAL A C 1
ATOM 3509 O O . VAL A 1 442 ? -71.306 -38.451 2.278 1.00 19.64 432 VAL A O 1
ATOM 3513 N N . GLY A 1 443 ? -70.673 -40.585 2.158 1.00 15.59 433 GLY A N 1
ATOM 3514 C CA . GLY A 1 443 ? -70.600 -40.634 0.742 1.00 14.78 433 GLY A CA 1
ATOM 3515 C C . GLY A 1 443 ? -69.278 -40.151 0.064 1.00 13.99 433 GLY A C 1
ATOM 3516 O O . GLY A 1 443 ? -69.242 -40.161 -1.151 1.00 16.43 433 GLY A O 1
ATOM 3517 N N . ALA A 1 444 ? -68.319 -39.885 0.930 1.00 15.18 434 ALA A N 1
ATOM 3518 C CA . ALA A 1 444 ? -67.007 -39.565 0.303 1.00 13.45 434 ALA A CA 1
ATOM 3519 C C . ALA A 1 444 ? -66.547 -40.753 -0.491 1.00 14.04 434 ALA A C 1
ATOM 3520 O O . ALA A 1 444 ? -66.768 -41.908 -0.145 1.00 15.60 434 ALA A O 1
ATOM 3522 N N . LYS A 1 445 ? -65.792 -40.473 -1.586 1.00 12.24 435 LYS A N 1
ATOM 3523 C CA . LYS A 1 445 ? -65.274 -41.449 -2.459 1.00 12.58 435 LYS A CA 1
ATOM 3524 C C . LYS A 1 445 ? -63.937 -41.949 -1.874 1.00 13.28 435 LYS A C 1
ATOM 3525 O O . LYS A 1 445 ? -63.154 -41.071 -1.451 1.00 12.84 435 LYS A O 1
ATOM 3531 N N . LEU A 1 446 ? -63.720 -43.246 -1.820 1.00 9.58 436 LEU A N 1
ATOM 3532 C CA . LEU A 1 446 ? -62.593 -43.836 -1.188 1.00 9.29 436 LEU A CA 1
ATOM 3533 C C . LEU A 1 446 ? -61.749 -44.392 -2.296 1.00 9.04 436 LEU A C 1
ATOM 3534 O O . LEU A 1 446 ? -62.145 -45.244 -3.131 1.00 10.41 436 LEU A O 1
ATOM 3539 N N . ILE A 1 447 ? -60.448 -43.897 -2.385 1.00 9.18 437 ILE A N 1
ATOM 3540 C CA . ILE A 1 447 ? -59.581 -44.129 -3.533 1.00 9.40 437 ILE A CA 1
ATOM 3541 C C . ILE A 1 447 ? -58.325 -44.794 -3.131 1.00 8.34 437 ILE A C 1
ATOM 3542 O O . ILE A 1 447 ? -57.767 -44.515 -2.025 1.00 9.07 437 ILE A O 1
ATOM 3547 N N . VAL A 1 448 ? -57.848 -45.639 -4.023 1.00 8.86 438 VAL A N 1
ATOM 3548 C CA . VAL A 1 448 ? -56.425 -46.172 -3.900 1.00 8.30 438 VAL A CA 1
ATOM 3549 C C . VAL A 1 448 ? -55.610 -45.411 -5.016 1.00 7.89 438 VAL A C 1
ATOM 3550 O O . VAL A 1 448 ? -55.948 -45.475 -6.181 1.00 9.30 438 VAL A O 1
ATOM 3554 N N . LEU A 1 449 ? -54.624 -44.645 -4.520 1.00 7.94 439 LEU A N 1
ATOM 3555 C CA . LEU A 1 449 ? -53.677 -43.926 -5.420 1.00 7.81 439 LEU A CA 1
ATOM 3556 C C . LEU A 1 449 ? -52.375 -44.714 -5.548 1.00 8.68 439 LEU A C 1
ATOM 3557 O O . LEU A 1 449 ? -51.867 -45.145 -4.519 1.00 9.88 439 LEU A O 1
ATOM 3562 N N . GLY A 1 450 ? -52.004 -45.079 -6.740 1.00 8.82 440 GLY A N 1
ATOM 3563 C CA . GLY A 1 450 ? -50.729 -45.827 -6.893 1.00 10.69 440 GLY A CA 1
ATOM 3564 C C . GLY A 1 450 ? -50.774 -47.102 -7.566 1.00 11.38 440 GLY A C 1
ATOM 3565 O O . GLY A 1 450 ? -51.723 -47.397 -8.351 1.00 12.99 440 GLY A O 1
ATOM 3566 N N . GLY A 1 451 ? -49.748 -47.916 -7.321 1.00 11.83 441 GLY A N 1
ATOM 3567 C CA . GLY A 1 451 ? -49.429 -49.118 -8.120 1.00 15.69 441 GLY A CA 1
ATOM 3568 C C . GLY A 1 451 ? -50.490 -50.222 -8.127 1.00 16.96 441 GLY A C 1
ATOM 3569 O O . GLY A 1 451 ? -51.167 -50.346 -7.152 1.00 17.31 441 GLY A O 1
ATOM 3570 N N . PRO A 1 452 ? -50.890 -50.709 -9.335 1.00 20.30 442 PRO A N 1
ATOM 3571 C CA . PRO A 1 452 ? -51.682 -51.982 -9.467 1.00 24.55 442 PRO A CA 1
ATOM 3572 C C . PRO A 1 452 ? -51.064 -53.018 -8.699 1.00 22.38 442 PRO A C 1
ATOM 3573 O O . PRO A 1 452 ? -49.804 -53.251 -8.920 1.00 21.62 442 PRO A O 1
ATOM 3577 N N . ALA A 1 453 ? -51.877 -53.820 -7.902 1.00 16.35 443 ALA A N 1
ATOM 3578 C CA . ALA A 1 453 ? -51.326 -54.768 -6.998 1.00 19.79 443 ALA A CA 1
ATOM 3579 C C . ALA A 1 453 ? -51.023 -56.164 -7.443 1.00 15.32 443 ALA A C 1
ATOM 3580 O O . ALA A 1 453 ? -51.493 -56.597 -8.524 1.00 13.85 443 ALA A O 1
ATOM 3582 N N . MET A 1 454 ? -50.138 -56.783 -6.663 1.00 14.09 444 MET A N 1
ATOM 3583 C CA A MET A 1 454 ? -49.732 -58.168 -6.977 0.50 14.59 444 MET A CA 1
ATOM 3584 C CA B MET A 1 454 ? -49.579 -58.036 -6.971 0.50 15.33 444 MET A CA 1
ATOM 3585 C C . MET A 1 454 ? -49.636 -58.890 -5.687 1.00 12.10 444 MET A C 1
ATOM 3586 O O . MET A 1 454 ? -49.885 -58.367 -4.658 1.00 12.18 444 MET A O 1
ATOM 3595 N N . ASN A 1 455 ? -49.254 -60.160 -5.760 1.00 17.41 445 ASN A N 1
ATOM 3596 C CA . ASN A 1 455 ? -49.356 -60.981 -4.584 1.00 18.40 445 ASN A CA 1
ATOM 3597 C C . ASN A 1 455 ? -47.968 -60.945 -3.934 1.00 20.24 445 ASN A C 1
ATOM 3598 O O . ASN A 1 455 ? -47.023 -61.712 -4.236 1.00 26.33 445 ASN A O 1
ATOM 3603 N N . ILE A 1 456 ? -47.806 -59.881 -3.165 1.00 13.87 446 ILE A N 1
ATOM 3604 C CA . ILE A 1 456 ? -46.520 -59.626 -2.485 1.00 14.85 446 ILE A CA 1
ATOM 3605 C C . ILE A 1 456 ? -46.867 -59.613 -0.972 1.00 13.98 446 ILE A C 1
ATOM 3606 O O . ILE A 1 456 ? -47.891 -59.089 -0.560 1.00 15.71 446 ILE A O 1
ATOM 3611 N N . GLY A 1 457 ? -45.951 -60.194 -0.203 1.00 13.02 447 GLY A N 1
ATOM 3612 C CA . GLY A 1 457 ? -46.089 -60.134 1.323 1.00 14.46 447 GLY A CA 1
ATOM 3613 C C . GLY A 1 457 ? -47.032 -61.173 1.906 1.00 18.88 447 GLY A C 1
ATOM 3614 O O . GLY A 1 457 ? -47.301 -61.155 3.125 1.00 26.49 447 GLY A O 1
ATOM 3615 N N . LEU A 1 458 ? -47.464 -62.140 1.135 1.00 20.35 448 LEU A N 1
ATOM 3616 C CA . LEU A 1 458 ? -48.442 -63.159 1.712 1.00 24.15 448 LEU A CA 1
ATOM 3617 C C . LEU A 1 458 ? -49.737 -63.025 0.836 1.00 23.83 448 LEU A C 1
ATOM 3618 O O . LEU A 1 458 ? -50.624 -62.061 1.013 1.00 35.63 448 LEU A O 1
ATOM 3619 N N . ASP A 1 476 ? -38.378 -67.935 2.626 1.00 24.78 466 ASP A N 1
ATOM 3620 C CA . ASP A 1 476 ? -39.394 -67.043 3.084 1.00 20.24 466 ASP A CA 1
ATOM 3621 C C . ASP A 1 476 ? -39.830 -66.088 1.834 1.00 20.89 466 ASP A C 1
ATOM 3622 O O . ASP A 1 476 ? -39.432 -64.931 1.875 1.00 16.97 466 ASP A O 1
ATOM 3627 N N . PHE A 1 477 ? -40.496 -66.608 0.804 1.00 17.45 467 PHE A N 1
ATOM 3628 C CA . PHE A 1 477 ? -40.960 -65.772 -0.356 1.00 16.54 467 PHE A CA 1
ATOM 3629 C C . PHE A 1 477 ? -41.836 -64.621 0.078 1.00 16.99 467 PHE A C 1
ATOM 3630 O O . PHE A 1 477 ? -41.852 -63.540 -0.577 1.00 16.12 467 PHE A O 1
ATOM 3638 N N . ALA A 1 478 ? -42.623 -64.855 1.169 1.00 16.83 468 ALA A N 1
ATOM 3639 C CA . ALA A 1 478 ? -43.494 -63.802 1.601 1.00 17.66 468 ALA A CA 1
ATOM 3640 C C . ALA A 1 478 ? -42.723 -62.613 2.169 1.00 14.69 468 ALA A C 1
ATOM 3641 O O . ALA A 1 478 ? -43.331 -61.562 2.309 1.00 18.61 468 ALA A O 1
ATOM 3643 N N . SER A 1 479 ? -41.473 -62.742 2.425 1.00 12.89 469 SER A N 1
ATOM 3644 C CA . SER A 1 479 ? -40.684 -61.671 2.998 1.00 13.51 469 SER A CA 1
ATOM 3645 C C . SER A 1 479 ? -39.897 -60.929 1.950 1.00 12.34 469 SER A C 1
ATOM 3646 O O . SER A 1 479 ? -39.066 -60.084 2.315 1.00 14.48 469 SER A O 1
ATOM 3649 N N . VAL A 1 480 ? -40.072 -61.310 0.670 1.00 10.36 470 VAL A N 1
ATOM 3650 C CA . VAL A 1 480 ? -39.325 -60.632 -0.465 1.00 10.59 470 VAL A CA 1
ATOM 3651 C C . VAL A 1 480 ? -40.216 -59.522 -0.955 1.00 10.93 470 VAL A C 1
ATOM 3652 O O . VAL A 1 480 ? -41.274 -59.730 -1.503 1.00 13.03 470 VAL A O 1
ATOM 3656 N N . GLN A 1 481 ? -39.759 -58.280 -0.709 1.00 9.22 471 GLN A N 1
ATOM 3657 C CA . GLN A 1 481 ? -40.545 -57.098 -1.106 1.00 8.91 471 GLN A CA 1
ATOM 3658 C C . GLN A 1 481 ? -40.132 -56.706 -2.579 1.00 9.18 471 GLN A C 1
ATOM 3659 O O . GLN A 1 481 ? -39.409 -57.428 -3.291 1.00 9.96 471 GLN A O 1
ATOM 3665 N N . ARG A 1 482 ? -40.713 -55.586 -2.980 1.00 9.55 472 ARG A N 1
ATOM 3666 C CA . ARG A 1 482 ? -40.612 -55.133 -4.435 1.00 9.42 472 ARG A CA 1
ATOM 3667 C C . ARG A 1 482 ? -40.770 -53.636 -4.402 1.00 9.58 472 ARG A C 1
ATOM 3668 O O . ARG A 1 482 ? -41.776 -53.077 -3.930 1.00 10.23 472 ARG A O 1
ATOM 3676 N N . ASP A 1 483 ? -39.805 -52.959 -5.052 1.00 9.86 473 ASP A N 1
ATOM 3677 C CA . ASP A 1 483 ? -39.894 -51.460 -5.038 1.00 9.90 473 ASP A CA 1
ATOM 3678 C C . ASP A 1 483 ? -39.957 -50.868 -6.432 1.00 7.39 473 ASP A C 1
ATOM 3679 O O . ASP A 1 483 ? -39.257 -51.352 -7.347 1.00 9.48 473 ASP A O 1
ATOM 3684 N N . ASN A 1 484 ? -40.794 -49.891 -6.608 1.00 7.82 474 ASN A N 1
ATOM 3685 C CA . ASN A 1 484 ? -40.884 -49.145 -7.857 1.00 7.65 474 ASN A CA 1
ATOM 3686 C C . ASN A 1 484 ? -40.979 -47.676 -7.500 1.00 7.04 474 ASN A C 1
ATOM 3687 O O . ASN A 1 484 ? -42.035 -47.065 -7.396 1.00 7.52 474 ASN A O 1
ATOM 3692 N N . PRO A 1 485 ? -39.774 -47.047 -7.320 1.00 6.58 475 PRO A N 1
ATOM 3693 C CA . PRO A 1 485 ? -39.814 -45.685 -6.742 1.00 6.91 475 PRO A CA 1
ATOM 3694 C C . PRO A 1 485 ? -40.433 -44.677 -7.686 1.00 6.88 475 PRO A C 1
ATOM 3695 O O . PRO A 1 485 ? -41.012 -43.704 -7.222 1.00 8.05 475 PRO A O 1
ATOM 3699 N N . GLU A 1 486 ? -40.305 -44.862 -9.012 1.00 7.51 476 GLU A N 1
ATOM 3700 C CA . GLU A 1 486 ? -40.930 -43.877 -9.907 1.00 6.83 476 GLU A CA 1
ATOM 3701 C C . GLU A 1 486 ? -42.425 -43.862 -9.795 1.00 7.10 476 GLU A C 1
ATOM 3702 O O . GLU A 1 486 ? -43.010 -42.789 -9.925 1.00 7.75 476 GLU A O 1
ATOM 3708 N N . MET A 1 487 ? -43.043 -44.990 -9.444 1.00 6.70 477 MET A N 1
ATOM 3709 C CA . MET A 1 487 ? -44.473 -44.937 -9.179 1.00 7.29 477 MET A CA 1
ATOM 3710 C C . MET A 1 487 ? -44.803 -44.080 -8.019 1.00 6.71 477 MET A C 1
ATOM 3711 O O . MET A 1 487 ? -45.733 -43.266 -8.083 1.00 7.02 477 MET A O 1
ATOM 3716 N N . GLU A 1 488 ? -43.968 -44.146 -6.972 1.00 6.04 478 GLU A N 1
ATOM 3717 C CA . GLU A 1 488 ? -44.184 -43.299 -5.799 1.00 6.31 478 GLU A CA 1
ATOM 3718 C C . GLU A 1 488 ? -43.948 -41.818 -6.126 1.00 6.58 478 GLU A C 1
ATOM 3719 O O . GLU A 1 488 ? -44.659 -40.990 -5.565 1.00 7.72 478 GLU A O 1
ATOM 3725 N N . ARG A 1 489 ? -42.954 -41.507 -6.987 1.00 6.91 479 ARG A N 1
ATOM 3726 C CA . ARG A 1 489 ? -42.807 -40.104 -7.390 1.00 6.43 479 ARG A CA 1
ATOM 3727 C C . ARG A 1 489 ? -44.018 -39.586 -8.136 1.00 6.34 479 ARG A C 1
ATOM 3728 O O . ARG A 1 489 ? -44.458 -38.474 -7.914 1.00 6.54 479 ARG A O 1
ATOM 3736 N N . ARG A 1 490 ? -44.626 -40.414 -9.009 1.00 5.93 480 ARG A N 1
ATOM 3737 C CA . ARG A 1 490 ? -45.826 -39.950 -9.753 1.00 6.68 480 ARG A CA 1
ATOM 3738 C C . ARG A 1 490 ? -46.995 -39.682 -8.712 1.00 6.05 480 ARG A C 1
ATOM 3739 O O . ARG A 1 490 ? -47.698 -38.688 -8.835 1.00 7.89 480 ARG A O 1
ATOM 3747 N N . CYS A 1 491 ? -47.077 -40.548 -7.696 1.00 7.19 481 CYS A N 1
ATOM 3748 C CA . CYS A 1 491 ? -48.142 -40.320 -6.638 1.00 7.19 481 CYS A CA 1
ATOM 3749 C C . CYS A 1 491 ? -47.796 -39.086 -5.865 1.00 7.33 481 CYS A C 1
ATOM 3750 O O . CYS A 1 491 ? -48.688 -38.271 -5.585 1.00 7.94 481 CYS A O 1
ATOM 3753 N N . GLN A 1 492 ? -46.502 -38.818 -5.548 1.00 6.60 482 GLN A N 1
ATOM 3754 C CA . GLN A 1 492 ? -46.144 -37.593 -4.765 1.00 6.48 482 GLN A CA 1
ATOM 3755 C C . GLN A 1 492 ? -46.492 -36.372 -5.587 1.00 6.09 482 GLN A C 1
ATOM 3756 O O . GLN A 1 492 ? -46.903 -35.357 -4.985 1.00 7.09 482 GLN A O 1
ATOM 3762 N N . GLU A 1 493 ? -46.293 -36.422 -6.923 1.00 5.95 483 GLU A N 1
ATOM 3763 C CA . GLU A 1 493 ? -46.678 -35.230 -7.699 1.00 6.42 483 GLU A CA 1
ATOM 3764 C C . GLU A 1 493 ? -48.212 -34.963 -7.546 1.00 6.35 483 GLU A C 1
ATOM 3765 O O . GLU A 1 493 ? -48.547 -33.804 -7.422 1.00 7.11 483 GLU A O 1
ATOM 3771 N N . VAL A 1 494 ? -49.067 -36.018 -7.500 1.00 6.81 484 VAL A N 1
ATOM 3772 C CA . VAL A 1 494 ? -50.516 -35.706 -7.272 1.00 6.92 484 VAL A CA 1
ATOM 3773 C C . VAL A 1 494 ? -50.750 -35.123 -5.889 1.00 7.10 484 VAL A C 1
ATOM 3774 O O . VAL A 1 494 ? -51.453 -34.127 -5.768 1.00 8.00 484 VAL A O 1
ATOM 3778 N N . ILE A 1 495 ? -50.047 -35.710 -4.879 1.00 6.28 485 ILE A N 1
ATOM 3779 C CA . ILE A 1 495 ? -50.208 -35.169 -3.513 1.00 6.48 485 ILE A CA 1
ATOM 3780 C C . ILE A 1 495 ? -49.777 -33.692 -3.485 1.00 6.89 485 ILE A C 1
ATOM 3781 O O . ILE A 1 495 ? -50.486 -32.837 -2.907 1.00 7.19 485 ILE A O 1
ATOM 3786 N N . ASP A 1 496 ? -48.675 -33.382 -4.196 1.00 6.77 486 ASP A N 1
ATOM 3787 C CA . ASP A 1 496 ? -48.204 -32.007 -4.238 1.00 7.13 486 ASP A CA 1
ATOM 3788 C C . ASP A 1 496 ? -49.194 -31.095 -5.015 1.00 6.65 486 ASP A C 1
ATOM 3789 O O . ASP A 1 496 ? -49.502 -29.994 -4.513 1.00 6.78 486 ASP A O 1
ATOM 3794 N N . ARG A 1 497 ? -49.752 -31.576 -6.118 1.00 6.72 487 ARG A N 1
ATOM 3795 C CA . ARG A 1 497 ? -50.783 -30.727 -6.758 1.00 6.78 487 ARG A CA 1
ATOM 3796 C C . ARG A 1 497 ? -51.946 -30.463 -5.795 1.00 7.16 487 ARG A C 1
ATOM 3797 O O . ARG A 1 497 ? -52.439 -29.334 -5.777 1.00 8.71 487 ARG A O 1
ATOM 3805 N N . CYS A 1 498 ? -52.294 -31.433 -4.977 1.00 7.03 488 CYS A N 1
ATOM 3806 C CA . CYS A 1 498 ? -53.404 -31.287 -4.039 1.00 7.31 488 CYS A CA 1
ATOM 3807 C C . CYS A 1 498 ? -53.073 -30.281 -2.976 1.00 6.92 488 CYS A C 1
ATOM 3808 O O . CYS A 1 498 ? -53.864 -29.343 -2.725 1.00 7.92 488 CYS A O 1
ATOM 3811 N N . TRP A 1 499 ? -51.922 -30.403 -2.244 1.00 7.31 489 TRP A N 1
ATOM 3812 C CA . TRP A 1 499 ? -51.736 -29.449 -1.198 1.00 7.77 489 TRP A CA 1
ATOM 3813 C C . TRP A 1 499 ? -51.388 -28.091 -1.807 1.00 7.77 489 TRP A C 1
ATOM 3814 O O . TRP A 1 499 ? -51.709 -27.070 -1.095 1.00 8.43 489 TRP A O 1
ATOM 3825 N N . GLN A 1 500 ? -50.886 -28.016 -3.057 1.00 7.18 490 GLN A N 1
ATOM 3826 C CA . GLN A 1 500 ? -50.642 -26.682 -3.645 1.00 8.59 490 GLN A CA 1
ATOM 3827 C C . GLN A 1 500 ? -51.934 -25.947 -3.995 1.00 10.29 490 GLN A C 1
ATOM 3828 O O . GLN A 1 500 ? -51.880 -24.775 -4.345 1.00 13.87 490 GLN A O 1
ATOM 3834 N N . LEU A 1 501 ? -53.018 -26.687 -3.955 1.00 8.77 491 LEU A N 1
ATOM 3835 C CA . LEU A 1 501 ? -54.354 -25.966 -4.163 1.00 9.96 491 LEU A CA 1
ATOM 3836 C C . LEU A 1 501 ? -54.823 -25.308 -2.876 1.00 10.92 491 LEU A C 1
ATOM 3837 O O . LEU A 1 501 ? -55.846 -24.552 -2.943 1.00 11.93 491 LEU A O 1
ATOM 3842 N N . GLY A 1 502 ? -54.168 -25.463 -1.724 1.00 10.80 492 GLY A N 1
ATOM 3843 C CA . GLY A 1 502 ? -54.443 -24.675 -0.505 1.00 11.52 492 GLY A CA 1
ATOM 3844 C C . GLY A 1 502 ? -55.787 -25.033 0.017 1.00 12.32 492 GLY A C 1
ATOM 3845 O O . GLY A 1 502 ? -56.096 -26.203 0.337 1.00 12.71 492 GLY A O 1
ATOM 3846 N N . ASP A 1 503 ? -56.662 -23.994 0.009 1.00 14.94 493 ASP A N 1
ATOM 3847 C CA . ASP A 1 503 ? -58.069 -24.235 0.503 1.00 15.54 493 ASP A CA 1
ATOM 3848 C C . ASP A 1 503 ? -58.830 -25.139 -0.404 1.00 15.55 493 ASP A C 1
ATOM 3849 O O . ASP A 1 503 ? -59.834 -25.718 0.051 1.00 18.48 493 ASP A O 1
ATOM 3854 N N . ALA A 1 504 ? -58.425 -25.283 -1.620 1.00 12.85 494 ALA A N 1
ATOM 3855 C CA . ALA A 1 504 ? -59.104 -26.165 -2.560 1.00 12.82 494 ALA A CA 1
ATOM 3856 C C . ALA A 1 504 ? -58.511 -27.579 -2.644 1.00 11.55 494 ALA A C 1
ATOM 3857 O O . ALA A 1 504 ? -58.859 -28.325 -3.532 1.00 12.09 494 ALA A O 1
ATOM 3859 N N . ASN A 1 505 ? -57.553 -27.850 -1.720 1.00 9.82 495 ASN A N 1
ATOM 3860 C CA . ASN A 1 505 ? -57.028 -29.209 -1.675 1.00 9.72 495 ASN A CA 1
ATOM 3861 C C . ASN A 1 505 ? -58.197 -30.244 -1.586 1.00 9.98 495 ASN A C 1
ATOM 3862 O O . ASN A 1 505 ? -58.930 -30.158 -0.521 1.00 12.11 495 ASN A O 1
ATOM 3867 N N . PRO A 1 506 ? -58.337 -31.142 -2.496 1.00 10.34 496 PRO A N 1
ATOM 3868 C CA . PRO A 1 506 ? -59.510 -32.072 -2.471 1.00 10.94 496 PRO A CA 1
ATOM 3869 C C . PRO A 1 506 ? -59.261 -33.182 -1.550 1.00 11.90 496 PRO A C 1
ATOM 3870 O O . PRO A 1 506 ? -60.232 -34.008 -1.309 1.00 14.03 496 PRO A O 1
ATOM 3874 N N . ILE A 1 507 ? -58.068 -33.394 -0.987 1.00 10.52 497 ILE A N 1
ATOM 3875 C CA . ILE A 1 507 ? -57.892 -34.571 -0.133 1.00 10.71 497 ILE A CA 1
ATOM 3876 C C . ILE A 1 507 ? -58.528 -34.244 1.212 1.00 10.41 497 ILE A C 1
ATOM 3877 O O . ILE A 1 507 ? -58.114 -33.307 1.929 1.00 13.57 497 ILE A O 1
ATOM 3882 N N . LEU A 1 508 ? -59.564 -35.055 1.589 1.00 12.08 498 LEU A N 1
ATOM 3883 C CA . LEU A 1 508 ? -60.134 -34.877 2.947 1.00 11.37 498 LEU A CA 1
ATOM 3884 C C . LEU A 1 508 ? -59.290 -35.620 3.992 1.00 12.66 498 LEU A C 1
ATOM 3885 O O . LEU A 1 508 ? -59.110 -35.200 5.088 1.00 15.39 498 LEU A O 1
ATOM 3890 N N . PHE A 1 509 ? -58.714 -36.809 3.597 1.00 12.19 499 PHE A N 1
ATOM 3891 C CA . PHE A 1 509 ? -57.963 -37.673 4.479 1.00 12.00 499 PHE A CA 1
ATOM 3892 C C . PHE A 1 509 ? -57.175 -38.541 3.560 1.00 9.69 499 PHE A C 1
ATOM 3893 O O . PHE A 1 509 ? -57.589 -38.958 2.485 1.00 11.22 499 PHE A O 1
ATOM 3901 N N . ILE A 1 510 ? -55.908 -38.747 3.954 1.00 10.72 500 ILE A N 1
ATOM 3902 C CA . ILE A 1 510 ? -55.024 -39.669 3.198 1.00 10.12 500 ILE A CA 1
ATOM 3903 C C . ILE A 1 510 ? -54.226 -40.492 4.225 1.00 10.80 500 ILE A C 1
ATOM 3904 O O . ILE A 1 510 ? -53.945 -40.083 5.357 1.00 10.54 500 ILE A O 1
ATOM 3909 N N . HIS A 1 511 ? -53.851 -41.714 3.853 1.00 10.23 501 HIS A N 1
ATOM 3910 C CA . HIS A 1 511 ? -53.100 -42.647 4.664 1.00 11.20 501 HIS A CA 1
ATOM 3911 C C . HIS A 1 511 ? -52.230 -43.503 3.800 1.00 9.87 501 HIS A C 1
ATOM 3912 O O . HIS A 1 511 ? -52.617 -43.863 2.696 1.00 10.27 501 HIS A O 1
ATOM 3919 N N . ASP A 1 512 ? -51.068 -43.839 4.268 1.00 10.19 502 ASP A N 1
ATOM 3920 C CA . ASP A 1 512 ? -50.230 -44.756 3.495 1.00 10.87 502 ASP A CA 1
ATOM 3921 C C . ASP A 1 512 ? -50.796 -46.167 3.534 1.00 10.47 502 ASP A C 1
ATOM 3922 O O . ASP A 1 512 ? -51.559 -46.520 4.442 1.00 12.38 502 ASP A O 1
ATOM 3927 N N . VAL A 1 513 ? -50.532 -46.947 2.519 1.00 9.03 503 VAL A N 1
ATOM 3928 C CA . VAL A 1 513 ? -50.751 -48.437 2.549 1.00 8.93 503 VAL A CA 1
ATOM 3929 C C . VAL A 1 513 ? -49.517 -49.169 2.869 1.00 11.06 503 VAL A C 1
ATOM 3930 O O . VAL A 1 513 ? -48.425 -48.906 2.195 1.00 13.44 503 VAL A O 1
ATOM 3934 N N . GLY A 1 514 ? -49.586 -49.824 4.019 1.00 11.48 504 GLY A N 1
ATOM 3935 C CA . GLY A 1 514 ? -48.354 -50.601 4.409 1.00 11.88 504 GLY A CA 1
ATOM 3936 C C . GLY A 1 514 ? -48.670 -52.008 4.866 1.00 13.15 504 GLY A C 1
ATOM 3937 O O . GLY A 1 514 ? -49.298 -52.776 4.131 1.00 13.44 504 GLY A O 1
ATOM 3938 N N . ALA A 1 515 ? -48.403 -52.324 6.143 1.00 13.30 505 ALA A N 1
ATOM 3939 C CA . ALA A 1 515 ? -48.652 -53.700 6.579 1.00 12.65 505 ALA A CA 1
ATOM 3940 C C . ALA A 1 515 ? -50.144 -53.975 6.537 1.00 13.23 505 ALA A C 1
ATOM 3941 O O . ALA A 1 515 ? -50.971 -53.132 6.882 1.00 14.73 505 ALA A O 1
ATOM 3943 N N . GLY A 1 516 ? -50.475 -55.198 6.106 1.00 12.26 506 GLY A N 1
ATOM 3944 C CA . GLY A 1 516 ? -51.890 -55.563 5.981 1.00 12.73 506 GLY A CA 1
ATOM 3945 C C . GLY A 1 516 ? -52.475 -55.115 4.646 1.00 11.72 506 GLY A C 1
ATOM 3946 O O . GLY A 1 516 ? -53.647 -55.436 4.296 1.00 13.07 506 GLY A O 1
ATOM 3947 N N . GLY A 1 517 ? -51.736 -54.253 3.892 1.00 10.90 507 GLY A N 1
ATOM 3948 C CA . GLY A 1 517 ? -52.350 -53.793 2.615 1.00 10.53 507 GLY A CA 1
ATOM 3949 C C . GLY A 1 517 ? -53.657 -53.028 2.832 1.00 10.10 507 GLY A C 1
ATOM 3950 O O . GLY A 1 517 ? -53.834 -52.321 3.840 1.00 9.95 507 GLY A O 1
ATOM 3951 N N . LEU A 1 518 ? -54.576 -53.145 1.892 1.00 9.84 508 LEU A N 1
ATOM 3952 C CA . LEU A 1 518 ? -55.838 -52.388 1.989 1.00 10.08 508 LEU A CA 1
ATOM 3953 C C . LEU A 1 518 ? -56.706 -52.884 3.184 1.00 10.06 508 LEU A C 1
ATOM 3954 O O . LEU A 1 518 ? -57.505 -52.105 3.692 1.00 10.34 508 LEU A O 1
ATOM 3959 N N . SER A 1 519 ? -56.435 -54.133 3.604 1.00 11.16 509 SER A N 1
ATOM 3960 C CA . SER A 1 519 ? -57.201 -54.721 4.710 1.00 11.79 509 SER A CA 1
ATOM 3961 C C . SER A 1 519 ? -56.951 -54.030 6.003 1.00 13.45 509 SER A C 1
ATOM 3962 O O . SER A 1 519 ? -57.824 -54.060 6.849 1.00 13.04 509 SER A O 1
ATOM 3965 N N . ASN A 1 520 ? -55.817 -53.322 6.149 1.00 11.41 510 ASN A N 1
ATOM 3966 C CA . ASN A 1 520 ? -55.598 -52.469 7.287 1.00 12.28 510 ASN A CA 1
ATOM 3967 C C . ASN A 1 520 ? -55.869 -51.019 6.884 1.00 10.71 510 ASN A C 1
ATOM 3968 O O . ASN A 1 520 ? -56.562 -50.289 7.602 1.00 12.05 510 ASN A O 1
ATOM 3973 N N . ALA A 1 521 ? -55.347 -50.569 5.708 1.00 10.38 511 ALA A N 1
ATOM 3974 C CA . ALA A 1 521 ? -55.463 -49.166 5.412 1.00 9.87 511 ALA A CA 1
ATOM 3975 C C . ALA A 1 521 ? -56.842 -48.596 5.218 1.00 10.17 511 ALA A C 1
ATOM 3976 O O . ALA A 1 521 ? -57.208 -47.507 5.665 1.00 10.92 511 ALA A O 1
ATOM 3978 N N . MET A 1 522 ? -57.708 -49.361 4.542 1.00 10.11 512 MET A N 1
ATOM 3979 C CA . MET A 1 522 ? -59.061 -48.836 4.335 1.00 10.40 512 MET A CA 1
ATOM 3980 C C . MET A 1 522 ? -59.918 -48.823 5.595 1.00 9.84 512 MET A C 1
ATOM 3981 O O . MET A 1 522 ? -60.570 -47.821 5.835 1.00 11.78 512 MET A O 1
ATOM 3986 N N . PRO A 1 523 ? -59.963 -49.929 6.356 1.00 11.22 513 PRO A N 1
ATOM 3987 C CA . PRO A 1 523 ? -60.652 -49.846 7.660 1.00 13.05 513 PRO A CA 1
ATOM 3988 C C . PRO A 1 523 ? -60.081 -48.755 8.559 1.00 14.93 513 PRO A C 1
ATOM 3989 O O . PRO A 1 523 ? -60.920 -48.038 9.170 1.00 14.89 513 PRO A O 1
ATOM 3993 N N . GLU A 1 524 ? -58.766 -48.525 8.551 1.00 12.81 514 GLU A N 1
ATOM 3994 C CA . GLU A 1 524 ? -58.215 -47.463 9.412 1.00 15.09 514 GLU A CA 1
ATOM 3995 C C . GLU A 1 524 ? -58.638 -46.094 8.897 1.00 14.88 514 GLU A C 1
ATOM 3996 O O . GLU A 1 524 ? -59.012 -45.223 9.689 1.00 15.07 514 GLU A O 1
ATOM 4002 N N . LEU A 1 525 ? -58.678 -45.883 7.573 1.00 13.14 515 LEU A N 1
ATOM 4003 C CA . LEU A 1 525 ? -59.154 -44.623 7.017 1.00 14.73 515 LEU A CA 1
ATOM 4004 C C . LEU A 1 525 ? -60.589 -44.306 7.423 1.00 15.54 515 LEU A C 1
ATOM 4005 O O . LEU A 1 525 ? -60.878 -43.206 7.997 1.00 15.41 515 LEU A O 1
ATOM 4010 N N . VAL A 1 526 ? -61.549 -45.249 7.201 1.00 14.36 516 VAL A N 1
ATOM 4011 C CA . VAL A 1 526 ? -62.936 -44.848 7.504 1.00 15.14 516 VAL A CA 1
ATOM 4012 C C . VAL A 1 526 ? -63.115 -44.793 8.981 1.00 15.61 516 VAL A C 1
ATOM 4013 O O . VAL A 1 526 ? -63.783 -43.827 9.432 1.00 17.48 516 VAL A O 1
ATOM 4017 N N . SER A 1 527 ? -62.478 -45.660 9.767 1.00 14.23 517 SER A N 1
ATOM 4018 C CA A SER A 1 527 ? -62.581 -45.630 11.262 0.50 15.15 517 SER A CA 1
ATOM 4019 C CA B SER A 1 527 ? -62.693 -45.589 11.208 0.50 16.10 517 SER A CA 1
ATOM 4020 C C . SER A 1 527 ? -62.090 -44.306 11.818 1.00 16.10 517 SER A C 1
ATOM 4021 O O . SER A 1 527 ? -62.663 -43.746 12.739 1.00 17.03 517 SER A O 1
ATOM 4026 N N . ASP A 1 528 ? -60.946 -43.831 11.287 1.00 15.91 518 ASP A N 1
ATOM 4027 C CA . ASP A 1 528 ? -60.375 -42.577 11.786 1.00 19.01 518 ASP A CA 1
ATOM 4028 C C . ASP A 1 528 ? -61.304 -41.439 11.481 1.00 20.72 518 ASP A C 1
ATOM 4029 O O . ASP A 1 528 ? -61.318 -40.406 12.211 1.00 21.84 518 ASP A O 1
ATOM 4034 N N . GLY A 1 529 ? -62.154 -41.527 10.484 1.00 19.17 519 GLY A N 1
ATOM 4035 C CA . GLY A 1 529 ? -63.192 -40.504 10.272 1.00 21.43 519 GLY A CA 1
ATOM 4036 C C . GLY A 1 529 ? -64.545 -40.780 10.902 1.00 19.17 519 GLY A C 1
ATOM 4037 O O . GLY A 1 529 ? -65.508 -40.034 10.652 1.00 24.93 519 GLY A O 1
ATOM 4038 N N . GLY A 1 530 ? -64.662 -41.858 11.679 1.00 20.72 520 GLY A N 1
ATOM 4039 C CA . GLY A 1 530 ? -65.875 -42.242 12.326 1.00 18.75 520 GLY A CA 1
ATOM 4040 C C . GLY A 1 530 ? -66.936 -42.859 11.411 1.00 19.57 520 GLY A C 1
ATOM 4041 O O . GLY A 1 530 ? -68.160 -42.881 11.755 1.00 21.30 520 GLY A O 1
ATOM 4042 N N . ARG A 1 531 ? -66.526 -43.332 10.197 1.00 15.19 521 ARG A N 1
ATOM 4043 C CA . ARG A 1 531 ? -67.426 -43.856 9.203 1.00 15.67 521 ARG A CA 1
ATOM 4044 C C . ARG A 1 531 ? -67.228 -45.357 8.994 1.00 15.76 521 ARG A C 1
ATOM 4045 O O . ARG A 1 531 ? -66.291 -45.939 9.510 1.00 17.49 521 ARG A O 1
ATOM 4053 N N . GLY A 1 532 ? -68.114 -45.926 8.256 1.00 15.13 522 GLY A N 1
ATOM 4054 C CA . GLY A 1 532 ? -67.843 -47.288 7.708 1.00 13.81 522 GLY A CA 1
ATOM 4055 C C . GLY A 1 532 ? -67.474 -47.121 6.226 1.00 13.37 522 GLY A C 1
ATOM 4056 O O . GLY A 1 532 ? -67.289 -45.994 5.728 1.00 14.71 522 GLY A O 1
ATOM 4057 N N . GLY A 1 533 ? -67.501 -48.222 5.534 1.00 14.26 523 GLY A N 1
ATOM 4058 C CA . GLY A 1 533 ? -67.178 -48.206 4.104 1.00 14.46 523 GLY A CA 1
ATOM 4059 C C . GLY A 1 533 ? -67.770 -49.349 3.362 1.00 12.57 523 GLY A C 1
ATOM 4060 O O . GLY A 1 533 ? -67.889 -50.453 3.943 1.00 14.66 523 GLY A O 1
ATOM 4061 N N . LYS A 1 534 ? -68.211 -49.132 2.149 1.00 13.10 524 LYS A N 1
ATOM 4062 C CA . LYS A 1 534 ? -68.650 -50.159 1.229 1.00 14.02 524 LYS A CA 1
ATOM 4063 C C . LYS A 1 534 ? -67.741 -50.107 0.039 1.00 12.42 524 LYS A C 1
ATOM 4064 O O . LYS A 1 534 ? -67.568 -49.059 -0.573 1.00 15.48 524 LYS A O 1
ATOM 4070 N N . PHE A 1 535 ? -67.159 -51.238 -0.261 1.00 11.19 525 PHE A N 1
ATOM 4071 C CA . PHE A 1 535 ? -66.081 -51.357 -1.271 1.00 12.61 525 PHE A CA 1
ATOM 4072 C C . PHE A 1 535 ? -66.408 -52.382 -2.317 1.00 14.04 525 PHE A C 1
ATOM 4073 O O . PHE A 1 535 ? -67.177 -53.347 -2.067 1.00 13.47 525 PHE A O 1
ATOM 4081 N N . GLU A 1 536 ? -65.810 -52.221 -3.500 1.00 13.02 526 GLU A N 1
ATOM 4082 C CA . GLU A 1 536 ? -65.947 -53.115 -4.583 1.00 10.87 526 GLU A CA 1
ATOM 4083 C C . GLU A 1 536 ? -64.638 -53.727 -4.957 1.00 11.69 526 GLU A C 1
ATOM 4084 O O . GLU A 1 536 ? -63.693 -52.965 -5.480 1.00 13.03 526 GLU A O 1
ATOM 4090 N N . LEU A 1 537 ? -64.431 -55.023 -4.812 1.00 13.29 527 LEU A N 1
ATOM 4091 C CA . LEU A 1 537 ? -63.215 -55.709 -5.028 1.00 12.28 527 LEU A CA 1
ATOM 4092 C C . LEU A 1 537 ? -62.734 -55.479 -6.474 1.00 13.15 527 LEU A C 1
ATOM 4093 O O . LEU A 1 537 ? -61.474 -55.317 -6.694 1.00 13.40 527 LEU A O 1
ATOM 4098 N N . ARG A 1 538 ? -63.635 -55.454 -7.442 1.00 12.37 528 ARG A N 1
ATOM 4099 C CA . ARG A 1 538 ? -63.117 -55.494 -8.806 1.00 13.69 528 ARG A CA 1
ATOM 4100 C C . ARG A 1 538 ? -62.837 -54.114 -9.319 1.00 14.39 528 ARG A C 1
ATOM 4101 O O . ARG A 1 538 ? -62.467 -53.975 -10.531 1.00 16.98 528 ARG A O 1
ATOM 4109 N N . ASP A 1 539 ? -63.000 -53.090 -8.486 1.00 12.47 529 ASP A N 1
ATOM 4110 C CA . ASP A 1 539 ? -62.558 -51.734 -8.879 1.00 12.53 529 ASP A CA 1
ATOM 4111 C C . ASP A 1 539 ? -61.114 -51.535 -8.452 1.00 12.74 529 ASP A C 1
ATOM 4112 O O . ASP A 1 539 ? -60.486 -50.567 -8.996 1.00 12.78 529 ASP A O 1
ATOM 4117 N N . ILE A 1 540 ? -60.497 -52.417 -7.700 1.00 10.55 530 ILE A N 1
ATOM 4118 C CA . ILE A 1 540 ? -59.039 -52.214 -7.292 1.00 10.93 530 ILE A CA 1
ATOM 4119 C C . ILE A 1 540 ? -58.194 -52.568 -8.508 1.00 12.46 530 ILE A C 1
ATOM 4120 O O . ILE A 1 540 ? -58.426 -53.598 -9.147 1.00 13.85 530 ILE A O 1
ATOM 4125 N N . LEU A 1 541 ? -57.118 -51.764 -8.801 1.00 13.03 531 LEU A N 1
ATOM 4126 C CA . LEU A 1 541 ? -56.266 -52.151 -9.911 1.00 12.36 531 LEU A CA 1
ATOM 4127 C C . LEU A 1 541 ? -55.335 -53.294 -9.609 1.00 11.49 531 LEU A C 1
ATOM 4128 O O . LEU A 1 541 ? -54.736 -53.309 -8.523 1.00 13.10 531 LEU A O 1
ATOM 4133 N N . SER A 1 542 ? -55.254 -54.293 -10.485 1.00 14.04 532 SER A N 1
ATOM 4134 C CA . SER A 1 542 ? -54.559 -55.499 -10.240 1.00 14.07 532 SER A CA 1
ATOM 4135 C C . SER A 1 542 ? -53.668 -55.854 -11.417 1.00 16.15 532 SER A C 1
ATOM 4136 O O . SER A 1 542 ? -54.097 -55.678 -12.577 1.00 22.13 532 SER A O 1
ATOM 4139 N N . ASP A 1 543 ? -52.485 -56.368 -11.170 1.00 16.04 533 ASP A N 1
ATOM 4140 C CA . ASP A 1 543 ? -51.642 -56.901 -12.247 1.00 17.09 533 ASP A CA 1
ATOM 4141 C C . ASP A 1 543 ? -51.583 -58.404 -12.132 1.00 20.26 533 ASP A C 1
ATOM 4142 O O . ASP A 1 543 ? -50.835 -59.057 -12.842 1.00 24.29 533 ASP A O 1
ATOM 4147 N N . GLU A 1 544 ? -52.397 -58.993 -11.249 1.00 17.25 534 GLU A N 1
ATOM 4148 C CA . GLU A 1 544 ? -52.413 -60.456 -11.127 1.00 19.31 534 GLU A CA 1
ATOM 4149 C C . GLU A 1 544 ? -53.860 -60.905 -11.110 1.00 17.48 534 GLU A C 1
ATOM 4150 O O . GLU A 1 544 ? -54.463 -61.048 -10.043 1.00 17.23 534 GLU A O 1
ATOM 4156 N N . PRO A 1 545 ? -54.443 -61.272 -12.262 1.00 17.44 535 PRO A N 1
ATOM 4157 C CA . PRO A 1 545 ? -55.856 -61.615 -12.327 1.00 18.50 535 PRO A CA 1
ATOM 4158 C C . PRO A 1 545 ? -56.128 -62.897 -11.603 1.00 16.76 535 PRO A C 1
ATOM 4159 O O . PRO A 1 545 ? -57.356 -63.077 -11.316 1.00 18.77 535 PRO A O 1
ATOM 4163 N N . GLY A 1 546 ? -55.178 -63.774 -11.250 1.00 16.63 536 GLY A N 1
ATOM 4164 C CA . GLY A 1 546 ? -55.390 -65.049 -10.529 1.00 18.52 536 GLY A CA 1
ATOM 4165 C C . GLY A 1 546 ? -55.701 -64.809 -9.043 1.00 19.32 536 GLY A C 1
ATOM 4166 O O . GLY A 1 546 ? -56.179 -65.738 -8.338 1.00 17.76 536 GLY A O 1
ATOM 4167 N N . MET A 1 547 ? -55.451 -63.596 -8.546 1.00 14.75 537 MET A N 1
ATOM 4168 C CA . MET A 1 547 ? -55.475 -63.412 -7.079 1.00 14.67 537 MET A CA 1
ATOM 4169 C C . MET A 1 547 ? -56.882 -63.677 -6.535 1.00 13.36 537 MET A C 1
ATOM 4170 O O . MET A 1 547 ? -57.874 -63.189 -7.075 1.00 14.62 537 MET A O 1
ATOM 4175 N N . SER A 1 548 ? -56.839 -64.329 -5.357 1.00 13.07 538 SER A N 1
ATOM 4176 C CA . SER A 1 548 ? -58.090 -64.500 -4.562 1.00 13.10 538 SER A CA 1
ATOM 4177 C C . SER A 1 548 ? -58.516 -63.190 -3.905 1.00 13.28 538 SER A C 1
ATOM 4178 O O . SER A 1 548 ? -57.692 -62.195 -3.833 1.00 13.30 538 SER A O 1
ATOM 4181 N N . PRO A 1 549 ? -59.714 -63.044 -3.314 1.00 11.73 539 PRO A N 1
ATOM 4182 C CA . PRO A 1 549 ? -60.115 -61.802 -2.693 1.00 11.45 539 PRO A CA 1
ATOM 4183 C C . PRO A 1 549 ? -59.108 -61.593 -1.484 1.00 12.62 539 PRO A C 1
ATOM 4184 O O . PRO A 1 549 ? -58.780 -60.398 -1.262 1.00 12.10 539 PRO A O 1
ATOM 4188 N N . LEU A 1 550 ? -58.738 -62.609 -0.711 1.00 10.49 540 LEU A N 1
ATOM 4189 C CA . LEU A 1 550 ? -57.749 -62.420 0.363 1.00 9.87 540 LEU A CA 1
ATOM 4190 C C . LEU A 1 550 ? -56.479 -61.778 -0.211 1.00 11.02 540 LEU A C 1
ATOM 4191 O O . LEU A 1 550 ? -55.963 -60.844 0.401 1.00 11.38 540 LEU A O 1
ATOM 4196 N N . GLU A 1 551 ? -56.010 -62.281 -1.319 1.00 11.69 541 GLU A N 1
ATOM 4197 C CA . GLU A 1 551 ? -54.713 -61.743 -1.845 1.00 12.07 541 GLU A CA 1
ATOM 4198 C C . GLU A 1 551 ? -54.939 -60.420 -2.335 1.00 11.42 541 GLU A C 1
ATOM 4199 O O . GLU A 1 551 ? -54.058 -59.535 -2.009 1.00 10.73 541 GLU A O 1
ATOM 4205 N N . ILE A 1 552 ? -55.990 -60.051 -2.977 1.00 11.15 542 ILE A N 1
ATOM 4206 C CA . ILE A 1 552 ? -56.219 -58.660 -3.433 1.00 10.64 542 ILE A CA 1
ATOM 4207 C C . ILE A 1 552 ? -56.317 -57.679 -2.249 1.00 13.13 542 ILE A C 1
ATOM 4208 O O . ILE A 1 552 ? -55.692 -56.606 -2.222 1.00 12.76 542 ILE A O 1
ATOM 4213 N N . TRP A 1 553 ? -57.062 -58.031 -1.208 1.00 11.79 543 TRP A N 1
ATOM 4214 C CA . TRP A 1 553 ? -57.293 -57.116 -0.112 1.00 10.16 543 TRP A CA 1
ATOM 4215 C C . TRP A 1 553 ? -56.159 -57.078 0.857 1.00 9.03 543 TRP A C 1
ATOM 4216 O O . TRP A 1 553 ? -55.974 -56.033 1.518 1.00 11.79 543 TRP A O 1
ATOM 4227 N N . CYS A 1 554 ? -55.391 -58.121 0.989 1.00 9.25 544 CYS A N 1
ATOM 4228 C CA . CYS A 1 554 ? -54.355 -58.135 2.032 1.00 11.20 544 CYS A CA 1
ATOM 4229 C C . CYS A 1 554 ? -52.897 -58.142 1.565 1.00 10.72 544 CYS A C 1
ATOM 4230 O O . CYS A 1 554 ? -51.966 -58.086 2.438 1.00 11.54 544 CYS A O 1
ATOM 4233 N N . ASN A 1 555 ? -52.661 -58.150 0.251 1.00 9.49 545 ASN A N 1
ATOM 4234 C CA . ASN A 1 555 ? -51.221 -58.104 -0.169 1.00 8.90 545 ASN A CA 1
ATOM 4235 C C . ASN A 1 555 ? -50.617 -56.760 0.272 1.00 8.25 545 ASN A C 1
ATOM 4236 O O . ASN A 1 555 ? -51.327 -55.769 0.424 1.00 8.98 545 ASN A O 1
ATOM 4241 N N . GLU A 1 556 ? -49.267 -56.880 0.312 1.00 9.01 546 GLU A N 1
ATOM 4242 C CA . GLU A 1 556 ? -48.486 -55.645 0.764 1.00 8.90 546 GLU A CA 1
ATOM 4243 C C . GLU A 1 556 ? -47.747 -55.106 -0.450 1.00 9.44 546 GLU A C 1
ATOM 4244 O O . GLU A 1 556 ? -46.589 -54.658 -0.331 1.00 9.47 546 GLU A O 1
ATOM 4250 N N . SER A 1 557 ? -48.411 -55.042 -1.601 1.00 9.02 547 SER A N 1
ATOM 4251 C CA . SER A 1 557 ? -47.760 -54.318 -2.768 1.00 9.14 547 SER A CA 1
ATOM 4252 C C . SER A 1 557 ? -47.537 -52.874 -2.322 1.00 8.37 547 SER A C 1
ATOM 4253 O O . SER A 1 557 ? -48.213 -52.219 -1.503 1.00 8.77 547 SER A O 1
ATOM 4256 N N . GLN A 1 558 ? -46.477 -52.340 -2.999 1.00 8.83 548 GLN A N 1
ATOM 4257 C CA . GLN A 1 558 ? -45.919 -51.040 -2.617 1.00 8.15 548 GLN A CA 1
ATOM 4258 C C . GLN A 1 558 ? -46.455 -49.912 -3.434 1.00 8.33 548 GLN A C 1
ATOM 4259 O O . GLN A 1 558 ? -47.286 -50.041 -4.359 1.00 9.09 548 GLN A O 1
ATOM 4265 N N . GLU A 1 559 ? -46.090 -48.717 -2.984 1.00 7.21 549 GLU A N 1
ATOM 4266 C CA . GLU A 1 559 ? -46.438 -47.498 -3.728 1.00 6.70 549 GLU A CA 1
ATOM 4267 C C . GLU A 1 559 ? -47.901 -47.180 -3.850 1.00 7.19 549 GLU A C 1
ATOM 4268 O O . GLU A 1 559 ? -48.388 -46.797 -4.880 1.00 8.63 549 GLU A O 1
ATOM 4274 N N . ARG A 1 560 ? -48.603 -47.478 -2.742 1.00 6.96 550 ARG A N 1
ATOM 4275 C CA . ARG A 1 560 ? -50.050 -47.145 -2.653 1.00 7.60 550 ARG A CA 1
ATOM 4276 C C . ARG A 1 560 ? -50.381 -46.291 -1.463 1.00 6.55 550 ARG A C 1
ATOM 4277 O O . ARG A 1 560 ? -49.773 -46.383 -0.381 1.00 7.62 550 ARG A O 1
ATOM 4285 N N . TYR A 1 561 ? -51.450 -45.479 -1.688 1.00 7.64 551 TYR A N 1
ATOM 4286 C CA . TYR A 1 561 ? -52.031 -44.607 -0.679 1.00 8.00 551 TYR A CA 1
ATOM 4287 C C . TYR A 1 561 ? -53.509 -44.840 -0.758 1.00 8.09 551 TYR A C 1
ATOM 4288 O O . TYR A 1 561 ? -54.058 -45.162 -1.818 1.00 8.82 551 TYR A O 1
ATOM 4297 N N . VAL A 1 562 ? -54.152 -44.590 0.396 1.00 8.12 552 VAL A N 1
ATOM 4298 C CA . VAL A 1 562 ? -55.634 -44.496 0.350 1.00 8.82 552 VAL A CA 1
ATOM 4299 C C . VAL A 1 562 ? -56.101 -43.088 0.740 1.00 7.89 552 VAL A C 1
ATOM 4300 O O . VAL A 1 562 ? -55.448 -42.398 1.585 1.00 8.32 552 VAL A O 1
ATOM 4304 N N . LEU A 1 563 ? -57.182 -42.613 0.100 1.00 8.22 553 LEU A N 1
ATOM 4305 C CA A LEU A 1 563 ? -57.670 -41.225 0.232 0.50 9.38 553 LEU A CA 1
ATOM 4306 C CA B LEU A 1 563 ? -57.640 -41.267 0.470 0.50 8.72 553 LEU A CA 1
ATOM 4307 C C . LEU A 1 563 ? -59.155 -41.174 0.250 1.00 9.27 553 LEU A C 1
ATOM 4308 O O . LEU A 1 563 ? -59.772 -42.028 -0.391 1.00 12.35 553 LEU A O 1
ATOM 4317 N N . ALA A 1 564 ? -59.689 -40.172 0.876 1.00 10.44 554 ALA A N 1
ATOM 4318 C CA . ALA A 1 564 ? -61.127 -39.830 0.727 1.00 9.62 554 ALA A CA 1
ATOM 4319 C C . ALA A 1 564 ? -61.165 -38.483 0.029 1.00 10.65 554 ALA A C 1
ATOM 4320 O O . ALA A 1 564 ? -60.499 -37.521 0.495 1.00 11.50 554 ALA A O 1
ATOM 4322 N N . VAL A 1 565 ? -62.126 -38.377 -0.880 1.00 12.17 555 VAL A N 1
ATOM 4323 C CA . VAL A 1 565 ? -62.366 -37.143 -1.652 1.00 12.93 555 VAL A CA 1
ATOM 4324 C C . VAL A 1 565 ? -63.881 -36.985 -1.800 1.00 15.27 555 VAL A C 1
ATOM 4325 O O . VAL A 1 565 ? -64.532 -38.036 -2.001 1.00 15.86 555 VAL A O 1
ATOM 4329 N N . ALA A 1 566 ? -64.373 -35.762 -1.741 1.00 13.95 556 ALA A N 1
ATOM 4330 C CA . ALA A 1 566 ? -65.837 -35.521 -1.998 1.00 13.95 556 ALA A CA 1
ATOM 4331 C C . ALA A 1 566 ? -66.128 -35.934 -3.399 1.00 15.37 556 ALA A C 1
ATOM 4332 O O . ALA A 1 566 ? -65.357 -35.687 -4.344 1.00 14.98 556 ALA A O 1
ATOM 4334 N N . ALA A 1 567 ? -67.341 -36.508 -3.671 1.00 16.35 557 ALA A N 1
ATOM 4335 C CA . ALA A 1 567 ? -67.689 -36.840 -5.021 1.00 16.70 557 ALA A CA 1
ATOM 4336 C C . ALA A 1 567 ? -67.571 -35.694 -6.060 1.00 15.86 557 ALA A C 1
ATOM 4337 O O . ALA A 1 567 ? -67.116 -35.916 -7.196 1.00 17.36 557 ALA A O 1
ATOM 4339 N N . ASP A 1 568 ? -67.908 -34.461 -5.662 1.00 14.52 558 ASP A N 1
ATOM 4340 C CA . ASP A 1 568 ? -67.838 -33.365 -6.591 1.00 16.27 558 ASP A CA 1
ATOM 4341 C C . ASP A 1 568 ? -66.383 -32.925 -6.895 1.00 14.09 558 ASP A C 1
ATOM 4342 O O . ASP A 1 568 ? -66.206 -32.184 -7.826 1.00 15.80 558 ASP A O 1
ATOM 4347 N N . GLN A 1 569 ? -65.404 -33.535 -6.204 1.00 13.63 559 GLN A N 1
ATOM 4348 C CA . GLN A 1 569 ? -63.982 -33.174 -6.537 1.00 14.43 559 GLN A CA 1
ATOM 4349 C C . GLN A 1 569 ? -63.414 -34.308 -7.343 1.00 14.28 559 GLN A C 1
ATOM 4350 O O . GLN A 1 569 ? -62.191 -34.159 -7.751 1.00 13.09 559 GLN A O 1
ATOM 4356 N N . LEU A 1 570 ? -64.093 -35.399 -7.734 1.00 12.67 560 LEU A N 1
ATOM 4357 C CA . LEU A 1 570 ? -63.502 -36.443 -8.521 1.00 13.26 560 LEU A CA 1
ATOM 4358 C C . LEU A 1 570 ? -63.032 -35.907 -9.858 1.00 12.09 560 LEU A C 1
ATOM 4359 O O . LEU A 1 570 ? -61.960 -36.305 -10.302 1.00 14.16 560 LEU A O 1
ATOM 4364 N N . PRO A 1 571 ? -63.750 -35.023 -10.571 1.00 13.77 561 PRO A N 1
ATOM 4365 C CA . PRO A 1 571 ? -63.220 -34.599 -1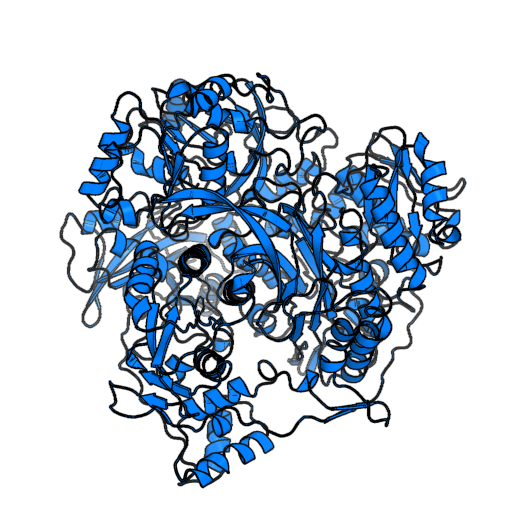1.908 1.00 13.02 561 PRO A CA 1
ATOM 4366 C C . PRO A 1 571 ? -61.872 -33.854 -11.720 1.00 12.18 561 PRO A C 1
ATOM 4367 O O . PRO A 1 571 ? -61.011 -34.125 -12.595 1.00 12.14 561 PRO A O 1
ATOM 4371 N N . LEU A 1 572 ? -61.745 -33.038 -10.715 1.00 11.58 562 LEU A N 1
ATOM 4372 C CA . LEU A 1 572 ? -60.409 -32.401 -10.468 1.00 10.48 562 LEU A CA 1
ATOM 4373 C C . LEU A 1 572 ? -59.426 -33.454 -10.132 1.00 11.85 562 LEU A C 1
ATOM 4374 O O . LEU A 1 572 ? -58.305 -33.443 -10.730 1.00 11.88 562 LEU A O 1
ATOM 4379 N N . PHE A 1 573 ? -59.703 -34.401 -9.253 1.00 11.27 563 PHE A N 1
ATOM 4380 C CA . PHE A 1 573 ? -58.694 -35.372 -8.898 1.00 10.50 563 PHE A CA 1
ATOM 4381 C C . PHE A 1 573 ? -58.268 -36.156 -10.069 1.00 10.88 563 PHE A C 1
ATOM 4382 O O . PHE A 1 573 ? -57.064 -36.456 -10.296 1.00 10.99 563 PHE A O 1
ATOM 4390 N N . ASP A 1 574 ? -59.190 -36.589 -10.974 1.00 10.78 564 ASP A N 1
ATOM 4391 C CA . ASP A 1 574 ? -58.883 -37.329 -12.181 1.00 9.25 564 ASP A CA 1
ATOM 4392 C C . ASP A 1 574 ? -57.956 -36.473 -13.123 1.00 9.59 564 ASP A C 1
ATOM 4393 O O . ASP A 1 574 ? -56.969 -37.072 -13.642 1.00 11.44 564 ASP A O 1
ATOM 4398 N N . GLU A 1 575 ? -58.235 -35.194 -13.244 1.00 9.98 565 GLU A N 1
ATOM 4399 C CA . GLU A 1 575 ? -57.382 -34.284 -14.080 1.00 9.78 565 GLU A CA 1
ATOM 4400 C C . GLU A 1 575 ? -55.944 -34.339 -13.438 1.00 10.15 565 GLU A C 1
ATOM 4401 O O . GLU A 1 575 ? -54.967 -34.491 -14.245 1.00 10.15 565 GLU A O 1
ATOM 4407 N N . LEU A 1 576 ? -55.844 -34.196 -12.153 1.00 9.45 566 LEU A N 1
ATOM 4408 C CA . LEU A 1 576 ? -54.491 -34.135 -11.554 1.00 8.25 566 LEU A CA 1
ATOM 4409 C C . LEU A 1 576 ? -53.765 -35.411 -11.758 1.00 9.41 566 LEU A C 1
ATOM 4410 O O . LEU A 1 576 ? -52.530 -35.431 -12.168 1.00 9.43 566 LEU A O 1
ATOM 4415 N N . CYS A 1 577 ? -54.426 -36.558 -11.578 1.00 8.29 567 CYS A N 1
ATOM 4416 C CA . CYS A 1 577 ? -53.772 -37.834 -11.764 1.00 9.52 567 CYS A CA 1
ATOM 4417 C C . CYS A 1 577 ? -53.351 -38.120 -13.191 1.00 8.63 567 CYS A C 1
ATOM 4418 O O . CYS A 1 577 ? -52.279 -38.621 -13.484 1.00 9.73 567 CYS A O 1
ATOM 4421 N N . LYS A 1 578 ? -54.266 -37.794 -14.157 1.00 9.72 568 LYS A N 1
ATOM 4422 C CA . LYS A 1 578 ? -53.959 -38.120 -15.517 1.00 9.88 568 LYS A CA 1
ATOM 4423 C C . LYS A 1 578 ? -52.740 -37.268 -15.999 1.00 8.40 568 LYS A C 1
ATOM 4424 O O . LYS A 1 578 ? -51.906 -37.789 -16.735 1.00 10.36 568 LYS A O 1
ATOM 4430 N N . ARG A 1 579 ? -52.652 -36.032 -15.495 1.00 9.01 569 ARG A N 1
ATOM 4431 C CA . ARG A 1 579 ? -51.532 -35.191 -15.951 1.00 7.53 569 ARG A CA 1
ATOM 4432 C C . ARG A 1 579 ? -50.198 -35.761 -15.407 1.00 8.40 569 ARG A C 1
ATOM 4433 O O . ARG A 1 579 ? -49.155 -35.628 -16.093 1.00 8.76 569 ARG A O 1
ATOM 4441 N N . GLU A 1 580 ? -50.197 -36.303 -14.207 1.00 7.64 570 GLU A N 1
ATOM 4442 C CA . GLU A 1 580 ? -48.952 -36.910 -13.670 1.00 7.65 570 GLU A CA 1
ATOM 4443 C C . GLU A 1 580 ? -48.749 -38.343 -14.092 1.00 7.71 570 GLU A C 1
ATOM 4444 O O . GLU A 1 580 ? -47.710 -38.955 -13.791 1.00 9.60 570 GLU A O 1
ATOM 4450 N N . ARG A 1 581 ? -49.739 -38.968 -14.787 1.00 8.60 571 ARG A N 1
ATOM 4451 C CA A ARG A 1 581 ? -49.722 -40.446 -15.096 0.50 9.60 571 ARG A CA 1
ATOM 4452 C CA B ARG A 1 581 ? -49.725 -40.371 -15.070 0.50 9.03 571 ARG A CA 1
ATOM 4453 C C . ARG A 1 581 ? -49.668 -41.204 -13.776 1.00 9.06 571 ARG A C 1
ATOM 4454 O O . ARG A 1 581 ? -48.964 -42.242 -13.662 1.00 10.85 571 ARG A O 1
ATOM 4469 N N . ALA A 1 582 ? -50.429 -40.768 -12.779 1.00 8.78 572 ALA A N 1
ATOM 4470 C CA . ALA A 1 582 ? -50.529 -41.544 -11.471 1.00 9.19 572 ALA A CA 1
ATOM 4471 C C . ALA A 1 582 ? -51.805 -42.410 -11.562 1.00 8.72 572 ALA A C 1
ATOM 4472 O O . ALA A 1 582 ? -52.889 -41.825 -11.728 1.00 10.80 572 ALA A O 1
ATOM 4474 N N . PRO A 1 583 ? -51.653 -43.721 -11.528 1.00 9.29 573 PRO A N 1
ATOM 4475 C CA . PRO A 1 583 ? -52.872 -44.554 -11.531 1.00 9.18 573 PRO A CA 1
ATOM 4476 C C . PRO A 1 583 ? -53.655 -44.319 -10.266 1.00 8.76 573 PRO A C 1
ATOM 4477 O O . PRO A 1 583 ? -53.141 -44.088 -9.147 1.00 9.28 573 PRO A O 1
ATOM 4481 N N . TYR A 1 584 ? -55.012 -44.472 -10.392 1.00 9.07 574 TYR A N 1
ATOM 4482 C CA . TYR A 1 584 ? -55.824 -44.372 -9.145 1.00 9.17 574 TYR A CA 1
ATOM 4483 C C . TYR A 1 584 ? -57.101 -45.151 -9.538 1.00 10.93 574 TYR A C 1
ATOM 4484 O O . TYR A 1 584 ? -57.482 -45.322 -10.684 1.00 11.49 574 TYR A O 1
ATOM 4493 N N . ALA A 1 585 ? -57.767 -45.571 -8.432 1.00 10.08 575 ALA A N 1
ATOM 4494 C CA . ALA A 1 585 ? -59.178 -46.116 -8.622 1.00 10.98 575 ALA A CA 1
ATOM 4495 C C . ALA A 1 585 ? -60.006 -45.710 -7.444 1.00 10.10 575 ALA A C 1
ATOM 4496 O O . ALA A 1 585 ? -59.598 -45.761 -6.284 1.00 10.08 575 ALA A O 1
ATOM 4498 N N . VAL A 1 586 ? -61.274 -45.266 -7.734 1.00 11.92 576 VAL A N 1
ATOM 4499 C CA . VAL A 1 586 ? -62.365 -45.217 -6.721 1.00 11.28 576 VAL A CA 1
ATOM 4500 C C . VAL A 1 586 ? -62.767 -46.655 -6.440 1.00 11.82 576 VAL A C 1
ATOM 4501 O O . VAL A 1 586 ? -63.230 -47.337 -7.363 1.00 13.60 576 VAL A O 1
ATOM 4505 N N . ILE A 1 587 ? -62.657 -47.072 -5.170 1.00 10.21 577 ILE A N 1
ATOM 4506 C CA . ILE A 1 587 ? -63.011 -48.465 -4.819 1.00 10.99 577 ILE A CA 1
ATOM 4507 C C . ILE A 1 587 ? -64.142 -48.486 -3.808 1.00 11.11 577 ILE A C 1
ATOM 4508 O O . ILE A 1 587 ? -64.475 -49.658 -3.513 1.00 12.49 577 ILE A O 1
ATOM 4513 N N . GLY A 1 588 ? -64.589 -47.420 -3.246 1.00 12.71 578 GLY A N 1
ATOM 4514 C CA . GLY A 1 588 ? -65.702 -47.518 -2.251 1.00 12.15 578 GLY A CA 1
ATOM 4515 C C . GLY A 1 588 ? -66.181 -46.185 -1.916 1.00 14.50 578 GLY A C 1
ATOM 4516 O O . GLY A 1 588 ? -65.792 -45.137 -2.447 1.00 12.96 578 GLY A O 1
ATOM 4517 N N . ASP A 1 589 ? -67.162 -46.179 -0.976 1.00 12.19 579 ASP A N 1
ATOM 4518 C CA . ASP A 1 589 ? -67.843 -45.020 -0.457 1.00 14.70 579 ASP A CA 1
ATOM 4519 C C . ASP A 1 589 ? -67.897 -45.057 1.040 1.00 13.36 579 ASP A C 1
ATOM 4520 O O . ASP A 1 589 ? -68.112 -46.185 1.596 1.00 13.46 579 ASP A O 1
ATOM 4525 N N . ALA A 1 590 ? -67.652 -43.953 1.737 1.00 13.12 580 ALA A N 1
ATOM 4526 C CA . ALA A 1 590 ? -67.787 -43.892 3.170 1.00 12.56 580 ALA A CA 1
ATOM 4527 C C . ALA A 1 590 ? -69.325 -43.941 3.505 1.00 14.10 580 ALA A C 1
ATOM 4528 O O . ALA A 1 590 ? -70.128 -43.291 2.819 1.00 14.65 580 ALA A O 1
ATOM 4530 N N . THR A 1 591 ? -69.618 -44.614 4.625 1.00 13.93 581 THR A N 1
ATOM 4531 C CA . THR A 1 591 ? -71.051 -44.721 5.067 1.00 13.92 581 THR A CA 1
ATOM 4532 C C . THR A 1 591 ? -71.171 -44.216 6.450 1.00 14.35 581 THR A C 1
ATOM 4533 O O . THR A 1 591 ? -70.292 -44.151 7.300 1.00 17.05 581 THR A O 1
ATOM 4537 N N . GLU A 1 592 ? -72.445 -43.842 6.735 1.00 18.24 582 GLU A N 1
ATOM 4538 C CA . GLU A 1 592 ? -72.777 -43.440 8.104 1.00 21.60 582 GLU A CA 1
ATOM 4539 C C . GLU A 1 592 ? -72.765 -44.688 9.035 1.00 18.00 582 GLU A C 1
ATOM 4540 O O . GLU A 1 592 ? -72.211 -44.590 10.134 1.00 19.77 582 GLU A O 1
ATOM 4546 N N . GLU A 1 593 ? -73.278 -45.803 8.525 1.00 19.43 583 GLU A N 1
ATOM 4547 C CA . GLU A 1 593 ? -73.280 -47.064 9.286 1.00 21.33 583 GLU A CA 1
ATOM 4548 C C . GLU A 1 593 ? -71.826 -47.505 9.591 1.00 22.61 583 GLU A C 1
ATOM 4549 O O . GLU A 1 593 ? -70.961 -47.470 8.710 1.00 20.32 583 GLU A O 1
ATOM 4555 N N . GLN A 1 594 ? -71.559 -47.914 10.791 1.00 22.57 584 GLN A N 1
ATOM 4556 C CA . GLN A 1 594 ? -70.250 -48.368 11.218 1.00 23.48 584 GLN A CA 1
ATOM 4557 C C . GLN A 1 594 ? -69.967 -49.851 10.835 1.00 23.37 584 GLN A C 1
ATOM 4558 O O . GLN A 1 594 ? -69.766 -50.757 11.671 1.00 27.91 584 GLN A O 1
ATOM 4564 N N . HIS A 1 595 ? -69.929 -50.094 9.560 1.00 17.44 585 HIS A N 1
ATOM 4565 C CA . HIS A 1 595 ? -69.925 -51.406 9.009 1.00 16.76 585 HIS A CA 1
ATOM 4566 C C . HIS A 1 595 ? -68.896 -51.407 7.866 1.00 15.92 585 HIS A C 1
ATOM 4567 O O . HIS A 1 595 ? -68.723 -50.360 7.205 1.00 17.20 585 HIS A O 1
ATOM 4574 N N . LEU A 1 596 ? -68.336 -52.544 7.564 1.00 13.83 586 LEU A N 1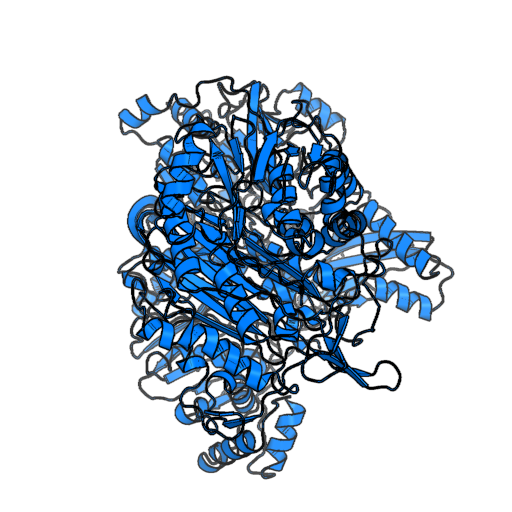
ATOM 4575 C CA A LEU A 1 596 ? -67.452 -52.645 6.413 0.50 14.68 586 LEU A CA 1
ATOM 4576 C CA B LEU A 1 596 ? -67.325 -52.767 6.462 0.50 13.35 586 LEU A CA 1
ATOM 4577 C C . LEU A 1 596 ? -67.865 -53.791 5.556 1.00 14.54 586 LEU A C 1
ATOM 4578 O O . LEU A 1 596 ? -68.059 -54.931 5.967 1.00 14.44 586 LEU A O 1
ATOM 4587 N N . SER A 1 597 ? -68.045 -53.506 4.320 1.00 12.25 587 SER A N 1
ATOM 4588 C CA . SER A 1 597 ? -68.422 -54.512 3.362 1.00 13.64 587 SER A CA 1
ATOM 4589 C C . SER A 1 597 ? -67.541 -54.485 2.105 1.00 12.77 587 SER A C 1
ATOM 4590 O O . SER A 1 597 ? -67.138 -53.360 1.696 1.00 14.80 587 SER A O 1
ATOM 4593 N N . LEU A 1 598 ? -67.210 -55.657 1.631 1.00 12.20 588 LEU A N 1
ATOM 4594 C CA . LEU A 1 598 ? -66.432 -55.736 0.405 1.00 11.20 588 LEU A CA 1
ATOM 4595 C C . LEU A 1 598 ? -67.223 -56.666 -0.500 1.00 12.66 588 LEU A C 1
ATOM 4596 O O . LEU A 1 598 ? -67.412 -57.854 -0.132 1.00 13.80 588 LEU A O 1
ATOM 4601 N N . HIS A 1 599 ? -67.658 -56.132 -1.612 1.00 12.94 589 HIS A N 1
ATOM 4602 C CA . HIS A 1 599 ? -68.425 -56.947 -2.574 1.00 12.94 589 HIS A CA 1
ATOM 4603 C C . HIS A 1 599 ? -67.585 -57.359 -3.726 1.00 15.49 589 HIS A C 1
ATOM 4604 O O . HIS A 1 599 ? -66.533 -56.655 -4.032 1.00 14.71 589 HIS A O 1
ATOM 4611 N N . ASP A 1 600 ? -67.922 -58.412 -4.440 1.00 13.53 590 ASP A N 1
ATOM 4612 C CA . ASP A 1 600 ? -67.132 -58.913 -5.574 1.00 12.07 590 ASP A CA 1
ATOM 4613 C C . ASP A 1 600 ? -68.112 -58.991 -6.762 1.00 15.45 590 ASP A C 1
ATOM 4614 O O . ASP A 1 600 ? -68.961 -59.920 -6.766 1.00 16.43 590 ASP A O 1
ATOM 4619 N N . ASN A 1 601 ? -68.055 -58.065 -7.718 1.00 15.66 591 ASN A N 1
ATOM 4620 C CA . ASN A 1 601 ? -68.931 -58.158 -8.928 1.00 16.81 591 ASN A CA 1
ATOM 4621 C C . ASN A 1 601 ? -68.592 -59.358 -9.777 1.00 16.90 591 ASN A C 1
ATOM 4622 O O . ASN A 1 601 ? -69.524 -59.746 -10.581 1.00 25.12 591 ASN A O 1
ATOM 4627 N N . HIS A 1 602 ? -67.466 -60.035 -9.707 1.00 14.76 592 HIS A N 1
ATOM 4628 C CA . HIS A 1 602 ? -67.187 -61.132 -10.561 1.00 17.01 592 HIS A CA 1
ATOM 4629 C C . HIS A 1 602 ? -67.881 -62.396 -10.056 1.00 19.89 592 HIS A C 1
ATOM 4630 O O . HIS A 1 602 ? -68.551 -63.082 -10.834 1.00 22.84 592 HIS A O 1
ATOM 4637 N N . PHE A 1 603 ? -67.801 -62.670 -8.774 1.00 16.64 593 PHE A N 1
ATOM 4638 C CA . PHE A 1 603 ? -68.427 -63.891 -8.152 1.00 18.46 593 PHE A CA 1
ATOM 4639 C C . PHE A 1 603 ? -69.761 -63.552 -7.584 1.00 20.34 593 PHE A C 1
ATOM 4640 O O . PHE A 1 603 ? -70.400 -64.458 -7.017 1.00 22.72 593 PHE A O 1
ATOM 4648 N N . ASP A 1 604 ? -70.267 -62.355 -7.683 1.00 18.21 594 ASP A N 1
ATOM 4649 C CA . ASP A 1 604 ? -71.555 -61.853 -7.194 1.00 19.11 594 ASP A CA 1
ATOM 4650 C C . ASP A 1 604 ? -71.782 -62.275 -5.732 1.00 22.97 594 ASP A C 1
ATOM 4651 O O . ASP A 1 604 ? -72.804 -62.919 -5.308 1.00 21.97 594 ASP A O 1
ATOM 4656 N N . ASN A 1 605 ? -70.832 -61.939 -4.852 1.00 16.32 595 ASN A N 1
ATOM 4657 C CA . ASN A 1 605 ? -70.920 -62.294 -3.488 1.00 13.81 595 ASN A CA 1
ATOM 4658 C C . ASN A 1 605 ? -70.190 -61.239 -2.645 1.00 15.50 595 ASN A C 1
ATOM 4659 O O . ASN A 1 605 ? -69.773 -60.217 -3.218 1.00 16.64 595 ASN A O 1
ATOM 4664 N N . GLN A 1 606 ? -69.989 -61.498 -1.377 1.00 15.98 596 GLN A N 1
ATOM 4665 C CA A GLN A 1 606 ? -69.544 -60.463 -0.494 0.50 15.44 596 GLN A CA 1
ATOM 4666 C CA B GLN A 1 606 ? -69.521 -60.451 -0.436 0.50 15.09 596 GLN A CA 1
ATOM 4667 C C . GLN A 1 606 ? -68.445 -61.017 0.402 1.00 16.93 596 GLN A C 1
ATOM 4668 O O . GLN A 1 606 ? -68.697 -61.497 1.524 1.00 16.73 596 GLN A O 1
ATOM 4679 N N . PRO A 1 607 ? -67.146 -60.946 -0.031 1.00 13.25 597 PRO A N 1
ATOM 4680 C CA . PRO A 1 607 ? -66.082 -61.576 0.720 1.00 14.12 597 PRO A CA 1
ATOM 4681 C C . PRO A 1 607 ? -65.966 -61.022 2.193 1.00 11.57 597 PRO A C 1
ATOM 4682 O O . PRO A 1 607 ? -65.507 -61.765 3.072 1.00 12.10 597 PRO A O 1
ATOM 4686 N N . ILE A 1 608 ? -66.305 -59.733 2.420 1.00 12.66 598 ILE A N 1
ATOM 4687 C CA . ILE A 1 608 ? -66.288 -59.175 3.758 1.00 11.69 598 ILE A CA 1
ATOM 4688 C C . ILE A 1 608 ? -67.624 -58.522 4.064 1.00 12.15 598 ILE A C 1
ATOM 4689 O O . ILE A 1 608 ? -68.206 -57.708 3.283 1.00 12.19 598 ILE A O 1
ATOM 4694 N N . ASP A 1 609 ? -68.269 -58.919 5.242 1.00 13.43 599 ASP A N 1
ATOM 4695 C CA . ASP A 1 609 ? -69.492 -58.222 5.657 1.00 14.28 599 ASP A CA 1
ATOM 4696 C C . ASP A 1 609 ? -69.460 -58.184 7.190 1.00 16.43 599 ASP A C 1
ATOM 4697 O O . ASP A 1 609 ? -69.906 -59.179 7.879 1.00 16.45 599 ASP A O 1
ATOM 4702 N N . LEU A 1 610 ? -68.856 -57.132 7.787 1.00 13.61 600 LEU A N 1
ATOM 4703 C CA . LEU A 1 610 ? -68.573 -57.091 9.221 1.00 14.98 600 LEU A CA 1
ATOM 4704 C C . LEU A 1 610 ? -68.895 -55.773 9.860 1.00 17.67 600 LEU A C 1
ATOM 4705 O O . LEU A 1 610 ? -68.643 -54.732 9.294 1.00 17.43 600 LEU A O 1
ATOM 4710 N N . PRO A 1 611 ? -69.486 -55.737 11.063 1.00 15.38 601 PRO A N 1
ATOM 4711 C CA . PRO A 1 611 ? -69.515 -54.562 11.883 1.00 17.76 601 PRO A CA 1
ATOM 4712 C C . PRO A 1 611 ? -68.084 -54.154 12.175 1.00 16.55 601 PRO A C 1
ATOM 4713 O O . PRO A 1 611 ? -67.265 -55.011 12.412 1.00 17.07 601 PRO A O 1
ATOM 4717 N N . LEU A 1 612 ? -67.807 -52.832 12.185 1.00 20.43 602 LEU A N 1
ATOM 4718 C CA . LEU A 1 612 ? -66.478 -52.411 12.474 1.00 20.90 602 LEU A CA 1
ATOM 4719 C C . LEU A 1 612 ? -66.046 -52.759 13.885 1.00 24.26 602 LEU A C 1
ATOM 4720 O O . LEU A 1 612 ? -64.848 -52.968 14.124 1.00 23.95 602 LEU A O 1
ATOM 4725 N N . ASP A 1 613 ? -66.991 -52.861 14.780 1.00 24.47 603 ASP A N 1
ATOM 4726 C CA . ASP A 1 613 ? -66.512 -53.191 16.136 1.00 30.41 603 ASP A CA 1
ATOM 4727 C C . ASP A 1 613 ? -66.073 -54.662 16.274 1.00 28.73 603 ASP A C 1
ATOM 4728 O O . ASP A 1 613 ? -65.324 -55.011 17.193 1.00 25.62 603 ASP A O 1
ATOM 4733 N N . VAL A 1 614 ? -66.552 -55.531 15.372 1.00 25.07 604 VAL A N 1
ATOM 4734 C CA . VAL A 1 614 ? -65.959 -56.826 15.237 1.00 22.70 604 VAL A CA 1
ATOM 4735 C C . VAL A 1 614 ? -64.547 -56.788 14.666 1.00 25.00 604 VAL A C 1
ATOM 4736 O O . VAL A 1 614 ? -63.599 -57.390 15.189 1.00 20.77 604 VAL A O 1
ATOM 4740 N N . LEU A 1 615 ? -64.490 -56.062 13.538 1.00 23.22 605 LEU A N 1
ATOM 4741 C CA . LEU A 1 615 ? -63.292 -56.013 12.694 1.00 26.81 605 LEU A CA 1
ATOM 4742 C C . LEU A 1 615 ? -62.205 -55.378 13.505 1.00 28.74 605 LEU A C 1
ATOM 4743 O O . LEU A 1 615 ? -61.106 -55.829 13.474 1.00 30.59 605 LEU A O 1
ATOM 4748 N N . LEU A 1 616 ? -62.568 -54.296 14.203 1.00 26.01 606 LEU A N 1
ATOM 4749 C CA . LEU A 1 616 ? -61.650 -53.510 14.978 1.00 23.63 606 LEU A CA 1
ATOM 4750 C C . LEU A 1 616 ? -61.745 -53.827 16.439 1.00 29.47 606 LEU A C 1
ATOM 4751 O O . LEU A 1 616 ? -61.234 -53.088 17.281 1.00 29.94 606 LEU A O 1
ATOM 4756 N N . GLY A 1 617 ? -62.463 -54.892 16.778 1.00 27.42 607 GLY A N 1
ATOM 4757 C CA . GLY A 1 617 ? -62.362 -55.419 18.156 1.00 27.92 607 GLY A CA 1
ATOM 4758 C C . GLY A 1 617 ? -61.012 -56.114 18.415 1.00 29.25 607 GLY A C 1
ATOM 4759 O O . GLY A 1 617 ? -60.261 -56.588 17.498 1.00 28.70 607 GLY A O 1
ATOM 4760 N N . LYS A 1 618 ? -60.648 -56.174 19.693 1.00 29.26 608 LYS A N 1
ATOM 4761 C CA . LYS A 1 618 ? -59.322 -56.769 19.998 1.00 31.17 608 LYS A CA 1
ATOM 4762 C C . LYS A 1 618 ? -59.454 -57.644 21.220 1.00 28.95 608 LYS A C 1
ATOM 4763 O O . LYS A 1 618 ? -60.454 -57.515 21.980 1.00 27.01 608 LYS A O 1
ATOM 4769 N N . THR A 1 619 ? -58.425 -58.489 21.412 1.00 24.13 609 THR A N 1
ATOM 4770 C CA . THR A 1 619 ? -58.294 -59.251 22.666 1.00 23.74 609 THR A CA 1
ATOM 4771 C C . THR A 1 619 ? -57.872 -58.341 23.828 1.00 25.22 609 THR A C 1
ATOM 4772 O O . THR A 1 619 ? -57.480 -57.169 23.651 1.00 25.39 609 THR A O 1
ATOM 4776 N N . PRO A 1 620 ? -57.994 -58.844 25.056 1.00 23.16 610 PRO A N 1
ATOM 4777 C CA . PRO A 1 620 ? -57.632 -57.971 26.184 1.00 22.35 610 PRO A CA 1
ATOM 4778 C C . PRO A 1 620 ? -56.144 -57.409 26.121 1.00 21.99 610 PRO A C 1
ATOM 4779 O O . PRO A 1 620 ? -55.240 -58.064 25.549 1.00 23.01 610 PRO A O 1
ATOM 4783 N N . LYS A 1 621 ? -55.926 -56.267 26.762 1.00 22.51 611 LYS A N 1
ATOM 4784 C CA . LYS A 1 621 ? -54.580 -55.729 27.024 1.00 24.63 611 LYS A CA 1
ATOM 4785 C C . LYS A 1 621 ? -53.657 -56.786 27.544 1.00 21.14 611 LYS A C 1
ATOM 4786 O O . LYS A 1 621 ? -54.066 -57.611 28.360 1.00 21.52 611 LYS A O 1
ATOM 4792 N N . MET A 1 622 ? -52.388 -56.835 27.078 1.00 19.22 612 MET A N 1
ATOM 4793 C CA . MET A 1 622 ? -51.418 -57.688 27.604 1.00 17.21 612 MET A CA 1
ATOM 4794 C C . MET A 1 622 ? -50.896 -57.218 29.017 1.00 15.31 612 MET A C 1
ATOM 4795 O O . MET A 1 622 ? -50.906 -56.002 29.333 1.00 14.52 612 MET A O 1
ATOM 4800 N N . THR A 1 623 ? -50.513 -58.185 29.835 1.00 16.66 613 THR A N 1
ATOM 4801 C CA . THR A 1 623 ? -49.696 -57.933 31.023 1.00 15.45 613 THR A CA 1
ATOM 4802 C C . THR A 1 623 ? -48.427 -58.641 30.903 1.00 18.48 613 THR A C 1
ATOM 4803 O O . THR A 1 623 ? -48.320 -59.832 30.584 1.00 20.22 613 THR A O 1
ATOM 4807 N N . ARG A 1 624 ? -47.340 -57.896 31.133 1.00 12.99 614 ARG A N 1
ATOM 4808 C CA . ARG A 1 624 ? -46.064 -58.465 31.103 1.00 11.94 614 ARG A CA 1
ATOM 4809 C C . ARG A 1 624 ? -45.543 -58.442 32.545 1.00 13.82 614 ARG A C 1
ATOM 4810 O O . ARG A 1 624 ? -45.272 -57.348 33.132 1.00 13.94 614 ARG A O 1
ATOM 4818 N N . ASP A 1 625 ? -45.318 -59.674 33.093 1.00 12.77 615 ASP A N 1
ATOM 4819 C CA . ASP A 1 625 ? -44.808 -59.804 34.488 1.00 13.30 615 ASP A CA 1
ATOM 4820 C C . ASP A 1 625 ? -43.466 -60.341 34.417 1.00 12.93 615 ASP A C 1
ATOM 4821 O O . ASP A 1 625 ? -43.198 -61.481 34.067 1.00 15.76 615 ASP A O 1
ATOM 4826 N N . VAL A 1 626 ? -42.451 -59.493 34.722 1.00 10.78 616 VAL A N 1
ATOM 4827 C CA . VAL A 1 626 ? -41.067 -59.777 34.454 1.00 11.95 616 VAL A CA 1
ATOM 4828 C C . VAL A 1 626 ? -40.088 -59.375 35.570 1.00 12.23 616 VAL A C 1
ATOM 4829 O O . VAL A 1 626 ? -40.542 -58.687 36.516 1.00 13.79 616 VAL A O 1
ATOM 4833 N N . GLN A 1 627 ? -38.878 -59.822 35.408 1.00 14.03 617 GLN A N 1
ATOM 4834 C CA . GLN A 1 627 ? -37.895 -59.507 36.440 1.00 13.68 617 GLN A CA 1
ATOM 4835 C C . GLN A 1 627 ? -36.643 -58.956 35.835 1.00 13.06 617 GLN A C 1
ATOM 4836 O O . GLN A 1 627 ? -36.287 -59.216 34.669 1.00 14.18 617 GLN A O 1
ATOM 4842 N N . THR A 1 628 ? -35.938 -58.190 36.670 1.00 12.18 618 THR A N 1
ATOM 4843 C CA . THR A 1 628 ? -34.661 -57.611 36.248 1.00 11.59 618 THR A CA 1
ATOM 4844 C C . THR A 1 628 ? -33.491 -58.539 36.149 1.00 13.24 618 THR A C 1
ATOM 4845 O O . THR A 1 628 ? -33.217 -59.315 37.120 1.00 12.42 618 THR A O 1
ATOM 4849 N N . LEU A 1 629 ? -32.756 -58.543 35.077 1.00 11.73 619 LEU A N 1
ATOM 4850 C CA . LEU A 1 629 ? -31.486 -59.110 34.983 1.00 11.16 619 LEU A CA 1
ATOM 4851 C C . LEU A 1 629 ? -30.446 -58.043 34.727 1.00 12.51 619 LEU A C 1
ATOM 4852 O O . LEU A 1 629 ? -30.750 -57.111 33.886 1.00 14.10 619 LEU A O 1
ATOM 4857 N N . LYS A 1 630 ? -29.322 -58.118 35.390 1.00 12.35 620 LYS A N 1
ATOM 4858 C CA . LYS A 1 630 ? -28.264 -57.080 35.215 1.00 12.97 620 LYS A CA 1
ATOM 4859 C C . LYS A 1 630 ? -26.956 -57.818 35.185 1.00 14.34 620 LYS A C 1
ATOM 4860 O O . LYS A 1 630 ? -26.589 -58.524 36.174 1.00 14.39 620 LYS A O 1
ATOM 4866 N N . ALA A 1 631 ? -26.148 -57.638 34.153 1.00 12.38 621 ALA A N 1
ATOM 4867 C CA . ALA A 1 631 ? -24.837 -58.197 34.078 1.00 12.50 621 ALA A CA 1
ATOM 4868 C C . ALA A 1 631 ? -23.909 -57.519 35.074 1.00 13.64 621 ALA A C 1
ATOM 4869 O O . ALA A 1 631 ? -24.037 -56.355 35.376 1.00 17.68 621 ALA A O 1
ATOM 4871 N N . LYS A 1 632 ? -22.939 -58.275 35.569 1.00 18.65 622 LYS A N 1
ATOM 4872 C CA . LYS A 1 632 ? -21.830 -57.714 36.330 1.00 18.32 622 LYS A CA 1
ATOM 4873 C C . LYS A 1 632 ? -20.783 -57.470 35.206 1.00 25.02 622 LYS A C 1
ATOM 4874 O O . LYS A 1 632 ? -20.345 -58.410 34.508 1.00 25.98 622 LYS A O 1
ATOM 4880 N N . GLY A 1 633 ? -20.342 -56.280 35.063 1.00 25.93 623 GLY A N 1
ATOM 4881 C CA . GLY A 1 633 ? -19.199 -56.170 34.130 1.00 24.60 623 GLY A CA 1
ATOM 4882 C C . GLY A 1 633 ? -17.921 -56.863 34.624 1.00 29.81 623 GLY A C 1
ATOM 4883 O O . GLY A 1 633 ? -17.717 -57.071 35.852 1.00 31.32 623 GLY A O 1
ATOM 4884 N N . ASP A 1 634 ? -16.943 -57.034 33.711 1.00 25.53 624 ASP A N 1
ATOM 4885 C CA . ASP A 1 634 ? -15.609 -57.666 33.991 1.00 26.51 624 ASP A CA 1
ATOM 4886 C C . ASP A 1 634 ? -14.615 -56.575 33.569 1.00 23.14 624 ASP A C 1
ATOM 4887 O O . ASP A 1 634 ? -14.737 -56.057 32.462 1.00 19.40 624 ASP A O 1
ATOM 4892 N N . ALA A 1 635 ? -13.594 -56.187 34.332 1.00 22.07 625 ALA A N 1
ATOM 4893 C CA . ALA A 1 635 ? -12.616 -55.202 33.895 1.00 21.61 625 ALA A CA 1
ATOM 4894 C C . ALA A 1 635 ? -11.970 -55.659 32.568 1.00 19.24 625 ALA A C 1
ATOM 4895 O O . ALA A 1 635 ? -11.825 -56.850 32.324 1.00 18.86 625 ALA A O 1
ATOM 4897 N N . LEU A 1 636 ? -11.660 -54.674 31.765 1.00 18.02 626 LEU A N 1
ATOM 4898 C CA . LEU A 1 636 ? -11.019 -54.960 30.499 1.00 16.67 626 LEU A CA 1
ATOM 4899 C C . LEU A 1 636 ? -9.715 -55.669 30.775 1.00 14.82 626 LEU A C 1
ATOM 4900 O O . LEU A 1 636 ? -8.879 -55.138 31.599 1.00 17.83 626 LEU A O 1
ATOM 4905 N N . ASN A 1 637 ? -9.457 -56.748 30.046 1.00 13.81 627 ASN A N 1
ATOM 4906 C CA . ASN A 1 637 ? -8.109 -57.399 30.090 1.00 14.47 627 ASN A CA 1
ATOM 4907 C C . ASN A 1 637 ? -7.240 -56.702 29.066 1.00 13.88 627 ASN A C 1
ATOM 4908 O O . ASN A 1 637 ? -7.554 -56.765 27.875 1.00 14.74 627 ASN A O 1
ATOM 4913 N N . ARG A 1 638 ? -6.223 -56.000 29.537 1.00 14.07 628 ARG A N 1
ATOM 4914 C CA . ARG A 1 638 ? -5.394 -55.130 28.656 1.00 12.95 628 ARG A CA 1
ATOM 4915 C C . ARG A 1 638 ? -4.118 -55.853 28.212 1.00 16.91 628 ARG A C 1
ATOM 4916 O O . ARG A 1 638 ? -3.199 -55.206 27.675 1.00 16.94 628 ARG A O 1
ATOM 4924 N N . ALA A 1 639 ? -3.993 -57.177 28.479 1.00 18.89 629 ALA A N 1
ATOM 4925 C CA . ALA A 1 639 ? -2.720 -57.863 28.122 1.00 21.73 629 ALA A CA 1
ATOM 4926 C C . ALA A 1 639 ? -2.272 -57.665 26.707 1.00 21.72 629 ALA A C 1
ATOM 4927 O O . ALA A 1 639 ? -1.053 -57.466 26.456 1.00 22.96 629 ALA A O 1
ATOM 4929 N N . ASP A 1 640 ? -3.165 -57.697 25.771 1.00 20.24 630 ASP A N 1
ATOM 4930 C CA . ASP A 1 640 ? -2.704 -57.536 24.421 1.00 26.07 630 ASP A CA 1
ATOM 4931 C C . ASP A 1 640 ? -3.088 -56.196 23.795 1.00 20.12 630 ASP A C 1
ATOM 4932 O O . ASP A 1 640 ? -3.043 -56.023 22.622 1.00 20.89 630 ASP A O 1
ATOM 4937 N N . ILE A 1 641 ? -3.363 -55.236 24.685 1.00 15.66 631 ILE A N 1
ATOM 4938 C CA . ILE A 1 641 ? -3.698 -53.873 24.213 1.00 13.54 631 ILE A CA 1
ATOM 4939 C C . ILE A 1 641 ? -2.496 -52.976 24.334 1.00 15.55 631 ILE A C 1
ATOM 4940 O O . ILE A 1 641 ? -1.931 -52.848 25.451 1.00 17.83 631 ILE A O 1
ATOM 4945 N N . THR A 1 642 ? -2.161 -52.224 23.304 1.00 12.85 632 THR A N 1
ATOM 4946 C CA . THR A 1 642 ? -1.253 -51.074 23.411 1.00 11.40 632 THR A CA 1
ATOM 4947 C C . THR A 1 642 ? -1.971 -49.910 22.728 1.00 10.73 632 THR A C 1
ATOM 4948 O O . THR A 1 642 ? -2.918 -50.188 21.947 1.00 11.96 632 THR A O 1
ATOM 4952 N N . ILE A 1 643 ? -1.666 -48.709 23.148 1.00 11.48 633 ILE A N 1
ATOM 4953 C CA . ILE A 1 643 ? -2.316 -47.532 22.456 1.00 11.25 633 ILE A CA 1
ATOM 4954 C C . ILE A 1 643 ? -2.148 -47.619 20.972 1.00 9.36 633 ILE A C 1
ATOM 4955 O O . ILE A 1 643 ? -3.165 -47.420 20.208 1.00 9.10 633 ILE A O 1
ATOM 4960 N N . ALA A 1 644 ? -0.988 -47.952 20.438 1.00 9.47 634 ALA A N 1
ATOM 4961 C CA . ALA A 1 644 ? -0.830 -47.913 19.021 1.00 9.33 634 ALA A CA 1
ATOM 4962 C C . ALA A 1 644 ? -1.610 -49.016 18.343 1.00 9.64 634 ALA A C 1
ATOM 4963 O O . ALA A 1 644 ? -2.252 -48.784 17.271 1.00 10.17 634 ALA A O 1
ATOM 4965 N N . ASP A 1 645 ? -1.638 -50.199 18.893 1.00 9.61 635 ASP A N 1
ATOM 4966 C CA . ASP A 1 645 ? -2.401 -51.253 18.274 1.00 10.51 635 ASP A CA 1
ATOM 4967 C C . ASP A 1 645 ? -3.937 -50.947 18.371 1.00 9.33 635 ASP A C 1
ATOM 4968 O O . ASP A 1 645 ? -4.648 -51.297 17.430 1.00 9.58 635 ASP A O 1
ATOM 4973 N N . ALA A 1 646 ? -4.350 -50.304 19.485 1.00 8.66 636 ALA A N 1
ATOM 4974 C CA . ALA A 1 646 ? -5.780 -49.985 19.638 1.00 8.35 636 ALA A CA 1
ATOM 4975 C C . ALA A 1 646 ? -6.195 -48.928 18.593 1.00 7.05 636 ALA A C 1
ATOM 4976 O O . ALA A 1 646 ? -7.338 -49.057 18.083 1.00 9.03 636 ALA A O 1
ATOM 4978 N N . VAL A 1 647 ? -5.317 -47.974 18.318 1.00 7.67 637 VAL A N 1
ATOM 4979 C CA . VAL A 1 647 ? -5.701 -46.972 17.294 1.00 8.47 637 VAL A CA 1
ATOM 4980 C C . VAL A 1 647 ? -5.943 -47.739 16.014 1.00 8.03 637 VAL A C 1
ATOM 4981 O O . VAL A 1 647 ? -6.940 -47.473 15.285 1.00 8.21 637 VAL A O 1
ATOM 4985 N N . LYS A 1 648 ? -5.034 -48.618 15.574 1.00 7.24 638 LYS A N 1
ATOM 4986 C CA . LYS A 1 648 ? -5.194 -49.309 14.286 1.00 7.75 638 LYS A CA 1
ATOM 4987 C C . LYS A 1 648 ? -6.446 -50.176 14.290 1.00 8.38 638 LYS A C 1
ATOM 4988 O O . LYS A 1 648 ? -7.227 -50.168 13.300 1.00 8.89 638 LYS A O 1
ATOM 4994 N N . ARG A 1 649 ? -6.720 -50.952 15.363 1.00 8.32 639 ARG A N 1
ATOM 4995 C CA . ARG A 1 649 ? -7.919 -51.744 15.407 1.00 7.12 639 ARG A CA 1
ATOM 4996 C C . ARG A 1 649 ? -9.172 -50.876 15.323 1.00 6.35 639 ARG A C 1
ATOM 4997 O O . ARG A 1 649 ? -10.095 -51.244 14.584 1.00 7.99 639 ARG A O 1
ATOM 5005 N N . VAL A 1 650 ? -9.228 -49.848 16.150 1.00 7.61 640 VAL A N 1
ATOM 5006 C CA . VAL A 1 650 ? -10.487 -49.053 16.231 1.00 7.55 640 VAL A CA 1
ATOM 5007 C C . VAL A 1 650 ? -10.756 -48.396 14.881 1.00 6.77 640 VAL A C 1
ATOM 5008 O O . VAL A 1 650 ? -11.924 -48.360 14.507 1.00 6.63 640 VAL A O 1
ATOM 5012 N N . LEU A 1 651 ? -9.687 -47.918 14.179 1.00 6.09 641 LEU A N 1
ATOM 5013 C CA . LEU A 1 651 ? -9.925 -47.289 12.865 1.00 6.27 641 LEU A CA 1
ATOM 5014 C C . LEU A 1 651 ? -10.439 -48.370 11.856 1.00 6.24 641 LEU A C 1
ATOM 5015 O O . LEU A 1 651 ? -10.935 -48.000 10.780 1.00 7.65 641 LEU A O 1
ATOM 5020 N N . HIS A 1 652 ? -10.301 -49.689 12.142 1.00 6.36 642 HIS A N 1
ATOM 5021 C CA . HIS A 1 652 ? -10.738 -50.750 11.268 1.00 7.34 642 HIS A CA 1
ATOM 5022 C C . HIS A 1 652 ? -12.058 -51.286 11.744 1.00 6.91 642 HIS A C 1
ATOM 5023 O O . HIS A 1 652 ? -12.564 -52.275 11.144 1.00 7.47 642 HIS A O 1
ATOM 5030 N N . LEU A 1 653 ? -12.721 -50.709 12.784 1.00 6.59 643 LEU A N 1
ATOM 5031 C CA . LEU A 1 653 ? -14.045 -51.179 13.181 1.00 6.31 643 LEU A CA 1
ATOM 5032 C C . LEU A 1 653 ? -15.038 -50.534 12.203 1.00 6.37 643 LEU A C 1
ATOM 5033 O O . LEU A 1 653 ? -15.026 -49.314 12.164 1.00 6.71 643 LEU A O 1
ATOM 5038 N N . PRO A 1 654 ? -15.884 -51.218 11.484 1.00 6.22 644 PRO A N 1
ATOM 5039 C CA . PRO A 1 654 ? -16.803 -50.535 10.518 1.00 6.95 644 PRO A CA 1
ATOM 5040 C C . PRO A 1 654 ? -17.601 -49.396 11.143 1.00 5.53 644 PRO A C 1
ATOM 5041 O O . PRO A 1 654 ? -17.837 -48.375 10.482 1.00 5.56 644 PRO A O 1
ATOM 5045 N N . THR A 1 655 ? -18.032 -49.572 12.393 1.00 6.57 645 THR A N 1
ATOM 5046 C CA . THR A 1 655 ? -18.792 -48.540 13.094 1.00 6.07 645 THR A CA 1
ATOM 5047 C C . THR A 1 655 ? -18.040 -47.227 13.152 1.00 6.23 645 THR A C 1
ATOM 5048 O O . THR A 1 655 ? -18.709 -46.185 13.016 1.00 7.10 645 THR A O 1
ATOM 5052 N N . VAL A 1 656 ? -16.718 -47.317 13.275 1.00 6.13 646 VAL A N 1
ATOM 5053 C CA . VAL A 1 656 ? -15.909 -46.103 13.342 1.00 5.47 646 VAL A CA 1
ATOM 5054 C C . VAL A 1 656 ? -15.483 -45.667 11.960 1.00 5.97 646 VAL A C 1
ATOM 5055 O O . VAL A 1 656 ? -15.399 -44.421 11.693 1.00 6.36 646 VAL A O 1
ATOM 5059 N N . ALA A 1 657 ? -15.114 -46.640 11.105 1.00 6.12 647 ALA A N 1
ATOM 5060 C CA . ALA A 1 657 ? -14.341 -46.350 9.858 1.00 5.41 647 ALA A CA 1
ATOM 5061 C C . ALA A 1 657 ? -15.157 -45.497 8.830 1.00 4.88 647 ALA A C 1
ATOM 5062 O O . ALA A 1 657 ? -16.405 -45.394 8.929 1.00 5.84 647 ALA A O 1
ATOM 5064 N N . GLU A 1 658 ? -14.413 -44.913 7.907 1.00 4.81 648 GLU A N 1
ATOM 5065 C CA . GLU A 1 658 ? -15.056 -44.062 6.864 1.00 5.19 648 GLU A CA 1
ATOM 5066 C C . GLU A 1 658 ? -16.204 -44.753 6.180 1.00 4.70 648 GLU A C 1
ATOM 5067 O O . GLU A 1 658 ? -16.143 -45.967 5.890 1.00 4.92 648 GLU A O 1
ATOM 5073 N N . LYS A 1 659 ? -17.242 -43.990 5.895 1.00 5.60 649 LYS A N 1
ATOM 5074 C CA . LYS A 1 659 ? -18.561 -44.580 5.431 1.00 5.77 649 LYS A CA 1
ATOM 5075 C C . LYS A 1 659 ? -18.830 -44.213 4.012 1.00 5.32 649 LYS A C 1
ATOM 5076 O O . LYS A 1 659 ? -20.003 -44.213 3.618 1.00 5.81 649 LYS A O 1
ATOM 5082 N N . THR A 1 660 ? -17.816 -43.895 3.168 1.00 5.23 650 THR A N 1
ATOM 5083 C CA . THR A 1 660 ? -18.120 -43.387 1.826 1.00 5.54 650 THR A CA 1
ATOM 5084 C C . THR A 1 660 ? -19.072 -44.277 1.036 1.00 5.10 650 THR A C 1
ATOM 5085 O O . THR A 1 660 ? -19.893 -43.818 0.293 1.00 5.05 650 THR A O 1
ATOM 5089 N N . PHE A 1 661 ? -18.851 -45.608 1.186 1.00 5.02 651 PHE A N 1
ATOM 5090 C CA . PHE A 1 661 ? -19.623 -46.533 0.418 1.00 5.53 651 PHE A CA 1
ATOM 5091 C C . PHE A 1 661 ? -21.133 -46.488 0.697 1.00 5.28 651 PHE A C 1
ATOM 5092 O O . PHE A 1 661 ? -21.934 -46.920 -0.118 1.00 6.42 651 PHE A O 1
ATOM 5100 N N . LEU A 1 662 ? -21.516 -45.865 1.832 1.00 5.61 652 LEU A N 1
ATOM 5101 C CA . LEU A 1 662 ? -22.890 -45.657 2.176 1.00 5.51 652 LEU A CA 1
ATOM 5102 C C . LEU A 1 662 ? -23.397 -44.283 1.791 1.00 5.56 652 LEU A C 1
ATOM 5103 O O . LEU A 1 662 ? -24.631 -43.998 1.813 1.00 6.72 652 LEU A O 1
ATOM 5108 N N . VAL A 1 663 ? -22.472 -43.370 1.464 1.00 5.83 653 VAL A N 1
ATOM 5109 C CA . VAL A 1 663 ? -22.828 -41.919 1.278 1.00 5.30 653 VAL A CA 1
ATOM 5110 C C . VAL A 1 663 ? -22.866 -41.558 -0.185 1.00 5.60 653 VAL A C 1
ATOM 5111 O O . VAL A 1 663 ? -23.799 -40.916 -0.632 1.00 6.77 653 VAL A O 1
ATOM 5115 N N . THR A 1 664 ? -21.861 -41.935 -0.981 1.00 5.32 654 THR A N 1
ATOM 5116 C CA . THR A 1 664 ? -21.809 -41.474 -2.369 1.00 5.68 654 THR A CA 1
ATOM 5117 C C . THR A 1 664 ? -22.671 -42.237 -3.297 1.00 5.39 654 THR A C 1
ATOM 5118 O O . THR A 1 664 ? -22.894 -41.836 -4.437 1.00 6.70 654 THR A O 1
ATOM 5122 N N . ILE A 1 665 ? -23.332 -43.289 -2.765 1.00 5.23 655 ILE A N 1
ATOM 5123 C CA . ILE A 1 665 ? -24.325 -44.058 -3.535 1.00 4.97 655 ILE A CA 1
ATOM 5124 C C . ILE A 1 665 ? -25.729 -43.407 -3.534 1.00 4.64 655 ILE A C 1
ATOM 5125 O O . ILE A 1 665 ? -26.569 -43.783 -4.313 1.00 6.14 655 ILE A O 1
ATOM 5130 N N . GLY A 1 666 ? -25.886 -42.396 -2.653 1.00 5.32 656 GLY A N 1
ATOM 5131 C CA . GLY A 1 666 ? -27.178 -41.667 -2.481 1.00 6.54 656 GLY A CA 1
ATOM 5132 C C . GLY A 1 666 ? -27.043 -40.214 -2.790 1.00 6.37 656 GLY A C 1
ATOM 5133 O O . GLY A 1 666 ? -26.125 -39.561 -2.278 1.00 6.35 656 GLY A O 1
ATOM 5134 N N . ASP A 1 667 ? -27.979 -39.738 -3.608 1.00 6.97 657 ASP A N 1
ATOM 5135 C CA . ASP A 1 667 ? -28.041 -38.305 -3.927 1.00 6.79 657 ASP A CA 1
ATOM 5136 C C . ASP A 1 667 ? -28.015 -37.488 -2.641 1.00 7.18 657 ASP A C 1
ATOM 5137 O O . ASP A 1 667 ? -28.745 -37.814 -1.684 1.00 7.54 657 ASP A O 1
ATOM 5142 N N . ARG A 1 668 ? -27.300 -36.386 -2.649 1.00 5.36 658 ARG A N 1
ATOM 5143 C CA . ARG A 1 668 ? -27.295 -35.472 -1.543 1.00 5.31 658 ARG A CA 1
ATOM 5144 C C . ARG A 1 668 ? -27.587 -34.028 -1.936 1.00 4.88 658 ARG A C 1
ATOM 5145 O O . ARG A 1 668 ? -27.272 -33.080 -1.156 1.00 6.12 658 ARG A O 1
ATOM 5153 N N . THR A 1 669 ? -28.129 -33.865 -3.109 1.00 5.59 659 THR A N 1
ATOM 5154 C CA . THR A 1 669 ? -28.327 -32.499 -3.630 1.00 5.86 659 THR A CA 1
ATOM 5155 C C . THR A 1 669 ? -29.660 -32.251 -4.238 1.00 6.41 659 THR A C 1
ATOM 5156 O O . THR A 1 669 ? -30.026 -31.065 -4.418 1.00 6.24 659 THR A O 1
ATOM 5160 N N . VAL A 1 670 ? -30.465 -33.246 -4.617 1.00 6.48 660 VAL A N 1
ATOM 5161 C CA . VAL A 1 670 ? -31.763 -32.966 -5.215 1.00 6.25 660 VAL A CA 1
ATOM 5162 C C . VAL A 1 670 ? -32.558 -32.138 -4.193 1.00 7.16 660 VAL A C 1
ATOM 5163 O O . VAL A 1 670 ? -32.406 -32.271 -3.004 1.00 7.16 660 VAL A O 1
ATOM 5167 N N . THR A 1 671 ? -33.332 -31.213 -4.871 1.00 7.10 661 THR A N 1
ATOM 5168 C CA . THR A 1 671 ? -34.118 -30.109 -4.225 1.00 7.80 661 THR A CA 1
ATOM 5169 C C . THR A 1 671 ? -33.455 -28.840 -4.219 1.00 7.31 661 THR A C 1
ATOM 5170 O O . THR A 1 671 ? -34.077 -27.757 -4.097 1.00 8.08 661 THR A O 1
ATOM 5174 N N . GLY A 1 672 ? -32.126 -28.759 -4.303 1.00 6.87 662 GLY A N 1
ATOM 5175 C CA . GLY A 1 672 ? -31.332 -27.529 -4.177 1.00 7.45 662 GLY A CA 1
ATOM 5176 C C . GLY A 1 672 ? -31.350 -26.898 -2.772 1.00 7.58 662 GLY A C 1
ATOM 5177 O O . GLY A 1 672 ? -30.938 -25.765 -2.651 1.00 8.05 662 GLY A O 1
ATOM 5178 N N . MET A 1 673 ? -31.861 -27.653 -1.799 1.00 6.76 663 MET A N 1
ATOM 5179 C CA A MET A 1 673 ? -31.950 -27.111 -0.444 0.50 7.19 663 MET A CA 1
ATOM 5180 C CA B MET A 1 673 ? -32.077 -27.193 -0.422 0.50 6.82 663 MET A CA 1
ATOM 5181 C C . MET A 1 673 ? -31.043 -27.797 0.528 1.00 7.86 663 MET A C 1
ATOM 5182 O O . MET A 1 673 ? -31.170 -27.603 1.743 1.00 9.16 663 MET A O 1
ATOM 5191 N N . VAL A 1 674 ? -30.032 -28.504 0.045 1.00 5.78 664 VAL A N 1
ATOM 5192 C CA . VAL A 1 674 ? -29.105 -29.106 0.971 1.00 5.70 664 VAL A CA 1
ATOM 5193 C C . VAL A 1 674 ? -27.959 -28.195 1.349 1.00 6.74 664 VAL A C 1
ATOM 5194 O O . VAL A 1 674 ? -27.142 -27.858 0.432 1.00 8.20 664 VAL A O 1
ATOM 5198 N N . ALA A 1 675 ? -27.889 -27.817 2.591 1.00 6.40 665 ALA A N 1
ATOM 5199 C CA . ALA A 1 675 ? -26.787 -26.952 3.080 1.00 6.26 665 ALA A CA 1
ATOM 5200 C C . ALA A 1 675 ? -25.680 -27.769 3.611 1.00 9.63 665 ALA A C 1
ATOM 5201 O O . ALA A 1 675 ? -24.503 -27.516 3.223 1.00 14.95 665 ALA A O 1
ATOM 5203 N N . ARG A 1 676 ? -25.909 -28.741 4.430 1.00 6.07 666 ARG A N 1
ATOM 5204 C CA . ARG A 1 676 ? -24.860 -29.506 5.057 1.00 5.67 666 ARG A CA 1
ATOM 5205 C C . ARG A 1 676 ? -25.181 -31.011 4.849 1.00 5.51 666 ARG A C 1
ATOM 5206 O O . ARG A 1 676 ? -26.167 -31.583 5.398 1.00 5.17 666 ARG A O 1
ATOM 5214 N N . ASP A 1 677 ? -24.347 -31.633 3.985 1.00 5.33 667 ASP A N 1
ATOM 5215 C CA . ASP A 1 677 ? -24.374 -33.111 3.802 1.00 4.97 667 ASP A CA 1
ATOM 5216 C C . ASP A 1 677 ? -23.208 -33.757 4.549 1.00 5.31 667 ASP A C 1
ATOM 5217 O O . ASP A 1 677 ? -22.397 -33.075 5.224 1.00 5.50 667 ASP A O 1
ATOM 5222 N N . GLN A 1 678 ? -23.105 -35.063 4.408 1.00 4.81 668 GLN A N 1
ATOM 5223 C CA . GLN A 1 678 ? -22.115 -35.821 5.210 1.00 4.78 668 GLN A CA 1
ATOM 5224 C C . GLN A 1 678 ? -20.707 -35.455 4.835 1.00 5.43 668 GLN A C 1
ATOM 5225 O O . GLN A 1 678 ? -19.832 -35.478 5.720 1.00 5.35 668 GLN A O 1
ATOM 5231 N N . MET A 1 679 ? -20.478 -35.142 3.550 1.00 5.35 669 MET A N 1
ATOM 5232 C CA . MET A 1 679 ? -19.061 -34.911 3.097 1.00 5.84 669 MET A CA 1
ATOM 5233 C C . MET A 1 679 ? -18.726 -33.469 3.513 1.00 7.16 669 MET A C 1
ATOM 5234 O O . MET A 1 679 ? -19.501 -32.535 3.257 1.00 8.82 669 MET A O 1
ATOM 5239 N N . VAL A 1 680 ? -17.547 -33.316 4.106 1.00 6.30 670 VAL A N 1
ATOM 5240 C CA . VAL A 1 680 ? -17.129 -31.989 4.606 1.00 6.28 670 VAL A CA 1
ATOM 5241 C C . VAL A 1 680 ? -15.811 -31.526 4.013 1.00 5.79 670 VAL A C 1
ATOM 5242 O O . VAL A 1 680 ? -14.875 -32.356 3.878 1.00 6.51 670 VAL A O 1
ATOM 5246 N N . GLY A 1 681 ? -15.785 -30.240 3.658 1.00 6.43 671 GLY A N 1
ATOM 5247 C CA . GLY A 1 681 ? -14.504 -29.581 3.378 1.00 5.57 671 GLY A CA 1
ATOM 5248 C C . GLY A 1 681 ? -14.011 -29.881 1.974 1.00 5.66 671 GLY A C 1
ATOM 5249 O O . GLY A 1 681 ? -14.609 -30.627 1.129 1.00 5.94 671 GLY A O 1
ATOM 5250 N N . PRO A 1 682 ? -12.816 -29.288 1.639 1.00 5.11 672 PRO A N 1
ATOM 5251 C CA . PRO A 1 682 ? -12.238 -29.484 0.313 1.00 5.60 672 PRO A CA 1
ATOM 5252 C C . PRO A 1 682 ? -11.858 -30.897 -0.019 1.00 5.39 672 PRO A C 1
ATOM 5253 O O . PRO A 1 682 ? -11.794 -31.243 -1.206 1.00 6.33 672 PRO A O 1
ATOM 5257 N N . TRP A 1 683 ? -11.645 -31.708 1.034 1.00 5.40 673 TRP A N 1
ATOM 5258 C CA . TRP A 1 683 ? -11.303 -33.098 0.803 1.00 5.12 673 TRP A CA 1
ATOM 5259 C C . TRP A 1 683 ? -12.514 -34.008 0.886 1.00 5.53 673 TRP A C 1
ATOM 5260 O O . TRP A 1 683 ? -12.361 -35.231 0.737 1.00 6.03 673 TRP A O 1
ATOM 5271 N N . GLN A 1 684 ? -13.687 -33.408 1.070 1.00 5.49 674 GLN A N 1
ATOM 5272 C CA . GLN A 1 684 ? -14.946 -34.234 1.005 1.00 5.12 674 GLN A CA 1
ATOM 5273 C C . GLN A 1 684 ? -14.860 -35.473 1.884 1.00 4.67 674 GLN A C 1
ATOM 5274 O O . GLN A 1 684 ? -15.036 -36.597 1.336 1.00 7.24 674 GLN A O 1
ATOM 5280 N N . VAL A 1 685 ? -14.626 -35.286 3.155 1.00 4.95 675 VAL A N 1
ATOM 5281 C CA . VAL A 1 685 ? -14.469 -36.424 4.101 1.00 5.64 675 VAL A CA 1
ATOM 5282 C C . VAL A 1 685 ? -15.817 -36.606 4.790 1.00 6.55 675 VAL A C 1
ATOM 5283 O O . VAL A 1 685 ? -16.340 -35.601 5.336 1.00 6.27 675 VAL A O 1
ATOM 5287 N N . PRO A 1 686 ? -16.379 -37.783 4.810 1.00 5.61 676 PRO A N 1
ATOM 5288 C CA . PRO A 1 686 ? -17.755 -37.985 5.374 1.00 5.17 676 PRO A CA 1
ATOM 5289 C C . PRO A 1 686 ? -17.803 -38.067 6.871 1.00 5.54 676 PRO A C 1
ATOM 5290 O O . PRO A 1 686 ? -17.845 -39.137 7.484 1.00 6.87 676 PRO A O 1
ATOM 5294 N N . VAL A 1 687 ? -17.642 -36.915 7.519 1.00 5.62 677 VAL A N 1
ATOM 5295 C CA . VAL A 1 687 ? -17.671 -36.827 8.967 1.00 5.95 677 VAL A CA 1
ATOM 5296 C C . VAL A 1 687 ? -18.690 -35.801 9.497 1.00 4.62 677 VAL A C 1
ATOM 5297 O O . VAL A 1 687 ? -18.665 -35.548 10.718 1.00 5.34 677 VAL A O 1
ATOM 5301 N N . ALA A 1 688 ? -19.561 -35.228 8.666 1.00 4.49 678 ALA A N 1
ATOM 5302 C CA . ALA A 1 688 ? -20.484 -34.231 9.267 1.00 4.98 678 ALA A CA 1
ATOM 5303 C C . ALA A 1 688 ? -21.307 -34.908 10.365 1.00 4.78 678 ALA A C 1
ATOM 5304 O O . ALA A 1 688 ? -21.782 -36.047 10.196 1.00 5.95 678 ALA A O 1
ATOM 5306 N N . ASP A 1 689 ? -21.538 -34.192 11.457 1.00 5.88 679 ASP A N 1
ATOM 5307 C CA . ASP A 1 689 ? -22.274 -34.742 12.608 1.00 6.23 679 ASP A CA 1
ATOM 5308 C C . ASP A 1 689 ? -23.774 -34.643 12.446 1.00 5.98 679 ASP A C 1
ATOM 5309 O O . ASP A 1 689 ? -24.470 -35.435 13.116 1.00 7.28 679 ASP A O 1
ATOM 5314 N N . CYS A 1 690 ? -24.256 -33.775 11.588 1.00 5.46 680 CYS A N 1
ATOM 5315 C CA . CYS A 1 690 ? -25.715 -33.725 11.334 1.00 6.19 680 CYS A CA 1
ATOM 5316 C C . CYS A 1 690 ? -25.966 -33.189 9.953 1.00 5.46 680 CYS A C 1
ATOM 5317 O O . CYS A 1 690 ? -25.023 -32.680 9.300 1.00 6.59 680 CYS A O 1
ATOM 5320 N N . ALA A 1 691 ? -27.191 -33.324 9.496 1.00 4.90 681 ALA A N 1
ATOM 5321 C CA . ALA A 1 691 ? -27.605 -32.805 8.193 1.00 5.18 681 ALA A CA 1
ATOM 5322 C C . ALA A 1 691 ? -28.349 -31.503 8.342 1.00 5.94 681 ALA A C 1
ATOM 5323 O O . ALA A 1 691 ? -29.060 -31.327 9.360 1.00 6.42 681 ALA A O 1
ATOM 5325 N N . VAL A 1 692 ? -28.216 -30.579 7.385 1.00 5.82 682 VAL A N 1
ATOM 5326 C CA . VAL A 1 692 ? -28.994 -29.325 7.436 1.00 6.60 682 VAL A CA 1
ATOM 5327 C C . VAL A 1 692 ? -29.503 -29.081 6.047 1.00 5.82 682 VAL A C 1
ATOM 5328 O O . VAL A 1 692 ? -28.734 -29.144 5.065 1.00 6.21 682 VAL A O 1
ATOM 5332 N N . THR A 1 693 ? -30.768 -28.736 5.957 1.00 5.73 683 THR A N 1
ATOM 5333 C CA . THR A 1 693 ? -31.427 -28.285 4.729 1.00 6.00 683 THR A CA 1
ATOM 5334 C C . THR A 1 693 ? -31.964 -26.874 4.953 1.00 5.78 683 THR A C 1
ATOM 5335 O O . THR A 1 693 ? -32.231 -26.459 6.067 1.00 6.64 683 THR A O 1
ATOM 5339 N N . THR A 1 694 ? -31.994 -26.117 3.859 1.00 7.38 684 THR A N 1
ATOM 5340 C CA . THR A 1 694 ? -32.786 -24.807 3.912 1.00 6.48 684 THR A CA 1
ATOM 5341 C C . THR A 1 694 ? -34.253 -25.100 3.820 1.00 6.63 684 THR A C 1
ATOM 5342 O O . THR A 1 694 ? -34.697 -26.097 3.240 1.00 7.27 684 THR A O 1
ATOM 5346 N N . ALA A 1 695 ? -35.028 -24.196 4.441 1.00 6.35 685 ALA A N 1
ATOM 5347 C CA . ALA A 1 695 ? -36.490 -24.371 4.442 1.00 7.34 685 ALA A CA 1
ATOM 5348 C C . ALA A 1 695 ? -37.126 -24.055 3.099 1.00 7.89 685 ALA A C 1
ATOM 5349 O O . ALA A 1 695 ? -38.215 -24.579 2.861 1.00 9.55 685 ALA A O 1
ATOM 5351 N N . SER A 1 696 ? -36.444 -23.307 2.262 1.00 7.35 686 SER A N 1
ATOM 5352 C CA . SER A 1 696 ? -36.887 -22.929 0.953 1.00 7.53 686 SER A CA 1
ATOM 535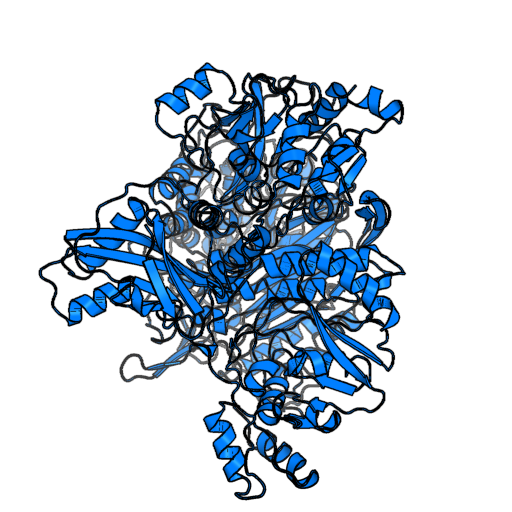3 C C . SER A 1 696 ? -35.680 -22.637 0.140 1.00 7.45 686 SER A C 1
ATOM 5354 O O . SER A 1 696 ? -34.585 -22.557 0.627 1.00 8.50 686 SER A O 1
ATOM 5357 N N . LEU A 1 697 ? -35.976 -22.305 -1.117 1.00 9.65 687 LEU A N 1
ATOM 5358 C CA . LEU A 1 697 ? -34.911 -21.772 -1.998 1.00 9.27 687 LEU A CA 1
ATOM 5359 C C . LEU A 1 697 ? -34.669 -20.287 -1.884 1.00 9.59 687 LEU A C 1
ATOM 5360 O O . LEU A 1 697 ? -33.866 -19.704 -2.651 1.00 12.07 687 LEU A O 1
ATOM 5365 N N . ASP A 1 698 ? -35.349 -19.605 -0.955 1.00 8.85 688 ASP A N 1
ATOM 5366 C CA . ASP A 1 698 ? -35.172 -18.179 -0.726 1.00 9.81 688 ASP A CA 1
ATOM 5367 C C . ASP A 1 698 ? -34.903 -17.778 0.662 1.00 10.12 688 ASP A C 1
ATOM 5368 O O . ASP A 1 698 ? -35.119 -16.593 1.039 1.00 11.95 688 ASP A O 1
ATOM 5373 N N . SER A 1 699 ? -34.454 -18.738 1.529 1.00 9.66 689 SER A N 1
ATOM 5374 C CA A SER A 1 699 ? -34.282 -18.464 2.952 0.50 8.25 689 SER A CA 1
ATOM 5375 C CA B SER A 1 699 ? -34.168 -18.314 2.945 0.50 10.56 689 SER A CA 1
ATOM 5376 C C . SER A 1 699 ? -32.966 -19.100 3.481 1.00 8.42 689 SER A C 1
ATOM 5377 O O . SER A 1 699 ? -32.513 -20.071 2.829 1.00 9.55 689 SER A O 1
ATOM 5382 N N . TYR A 1 700 ? -32.499 -18.554 4.578 1.00 7.27 690 TYR A N 1
ATOM 5383 C CA . TYR A 1 700 ? -31.485 -19.234 5.328 1.00 7.09 690 TYR A CA 1
ATOM 5384 C C . TYR A 1 700 ? -32.005 -19.897 6.562 1.00 5.87 690 TYR A C 1
ATOM 5385 O O . TYR A 1 700 ? -31.234 -20.506 7.284 1.00 7.16 690 TYR A O 1
ATOM 5394 N N . TYR A 1 701 ? -33.289 -19.859 6.802 1.00 5.67 691 TYR A N 1
ATOM 5395 C CA . TYR A 1 701 ? -33.890 -20.758 7.813 1.00 5.60 691 TYR A CA 1
ATOM 5396 C C . TYR A 1 701 ? -33.836 -22.173 7.247 1.00 5.82 691 TYR A C 1
ATOM 5397 O O . TYR A 1 701 ? -33.700 -22.342 6.050 1.00 6.58 691 TYR A O 1
ATOM 5406 N N . GLY A 1 702 ? -33.921 -23.114 8.178 1.00 5.53 692 GLY A N 1
ATOM 5407 C CA . GLY A 1 702 ? -33.824 -24.530 7.643 1.00 6.58 692 GLY A CA 1
ATOM 5408 C C . GLY A 1 702 ? -34.250 -25.508 8.703 1.00 5.66 692 GLY A C 1
ATOM 5409 O O . GLY A 1 702 ? -35.083 -25.259 9.573 1.00 6.38 692 GLY A O 1
ATOM 5410 N N . GLU A 1 703 ? -33.749 -26.737 8.452 1.00 5.98 693 GLU A N 1
ATOM 5411 C CA . GLU A 1 703 ? -34.088 -27.893 9.280 1.00 6.15 693 GLU A CA 1
ATOM 5412 C C . GLU A 1 703 ? -32.830 -28.704 9.497 1.00 6.26 693 GLU A C 1
ATOM 5413 O O . GLU A 1 703 ? -31.964 -28.752 8.596 1.00 7.13 693 GLU A O 1
ATOM 5419 N N . ALA A 1 704 ? -32.712 -29.409 10.612 1.00 5.97 694 ALA A N 1
ATOM 5420 C CA . ALA A 1 704 ? -31.494 -30.254 10.896 1.00 6.26 694 ALA A CA 1
ATOM 5421 C C . ALA A 1 704 ? -32.003 -31.584 11.314 1.00 6.84 694 ALA A C 1
ATOM 5422 O O . ALA A 1 704 ? -33.072 -31.766 11.948 1.00 6.58 694 ALA A O 1
ATOM 5424 N N . MET A 1 705 ? -31.175 -32.580 11.043 1.00 5.92 695 MET A N 1
ATOM 5425 C CA . MET A 1 705 ? -31.431 -33.995 11.491 1.00 5.45 695 MET A CA 1
ATOM 5426 C C . MET A 1 705 ? -30.178 -34.600 12.053 1.00 5.59 695 MET A C 1
ATOM 5427 O O . MET A 1 705 ? -29.070 -34.383 11.465 1.00 6.24 695 MET A O 1
ATOM 5432 N N . SER A 1 706 ? -30.232 -35.269 13.196 1.00 5.06 696 SER A N 1
ATOM 5433 C CA . SER A 1 706 ? -29.060 -35.977 13.704 1.00 5.49 696 SER A CA 1
ATOM 5434 C C . SER A 1 706 ? -29.548 -37.307 14.270 1.00 5.43 696 SER A C 1
ATOM 5435 O O . SER A 1 706 ? -30.774 -37.561 14.423 1.00 6.37 696 SER A O 1
ATOM 5438 N N . ILE A 1 707 ? -28.589 -38.217 14.501 1.00 5.33 697 ILE A N 1
ATOM 5439 C CA . ILE A 1 707 ? -28.918 -39.538 15.084 1.00 5.77 697 ILE A CA 1
ATOM 5440 C C . ILE A 1 707 ? -27.985 -39.786 16.253 1.00 6.07 697 ILE A C 1
ATOM 5441 O O . ILE A 1 707 ? -26.804 -39.416 16.272 1.00 6.81 697 ILE A O 1
ATOM 5446 N N . GLY A 1 708 ? -28.572 -40.403 17.308 1.00 5.87 698 GLY A N 1
ATOM 5447 C CA . GLY A 1 708 ? -27.775 -41.040 18.405 1.00 6.03 698 GLY A CA 1
ATOM 5448 C C . GLY A 1 708 ? -28.188 -42.477 18.600 1.00 5.55 698 GLY A C 1
ATOM 5449 O O . GLY A 1 708 ? -29.365 -42.772 18.577 1.00 7.21 698 GLY A O 1
ATOM 5450 N N . GLU A 1 709 ? -27.179 -43.315 18.870 1.00 6.17 699 GLU A N 1
ATOM 5451 C CA . GLU A 1 709 ? -27.445 -44.716 19.133 1.00 6.95 699 GLU A CA 1
ATOM 5452 C C . GLU A 1 709 ? -26.262 -45.277 19.779 1.00 6.55 699 GLU A C 1
ATOM 5453 O O . GLU A 1 709 ? -25.117 -44.922 19.535 1.00 8.44 699 GLU A O 1
ATOM 5459 N N . ARG A 1 710 ? -26.431 -46.250 20.670 1.00 7.16 700 ARG A N 1
ATOM 5460 C CA . ARG A 1 710 ? -25.322 -46.815 21.369 1.00 7.93 700 ARG A CA 1
ATOM 5461 C C . ARG A 1 710 ? -25.661 -48.232 21.888 1.00 7.06 700 ARG A C 1
ATOM 5462 O O . ARG A 1 710 ? -25.466 -48.531 23.092 1.00 7.01 700 ARG A O 1
ATOM 5470 N N . ALA A 1 711 ? -26.231 -49.068 21.003 1.00 7.49 701 ALA A N 1
ATOM 5471 C CA . ALA A 1 711 ? -26.753 -50.387 21.486 1.00 6.80 701 ALA A CA 1
ATOM 5472 C C . ALA A 1 711 ? -25.773 -51.212 22.279 1.00 7.28 701 ALA A C 1
ATOM 5473 O O . ALA A 1 711 ? -26.283 -51.829 23.255 1.00 6.78 701 ALA A O 1
ATOM 5475 N N . PRO A 1 712 ? -24.493 -51.310 22.015 1.00 7.06 702 PRO A N 1
ATOM 5476 C CA . PRO A 1 712 ? -23.642 -52.285 22.794 1.00 7.14 702 PRO A CA 1
ATOM 5477 C C . PRO A 1 712 ? -23.688 -51.902 24.267 1.00 7.48 702 PRO A C 1
ATOM 5478 O O . PRO A 1 712 ? -23.546 -52.807 25.132 1.00 7.99 702 PRO A O 1
ATOM 5482 N N . VAL A 1 713 ? -23.839 -50.659 24.652 1.00 6.40 703 VAL A N 1
ATOM 5483 C CA . VAL A 1 713 ? -23.955 -50.276 26.073 1.00 6.89 703 VAL A CA 1
ATOM 5484 C C . VAL A 1 713 ? -25.117 -51.022 26.711 1.00 7.06 703 VAL A C 1
ATOM 5485 O O . VAL A 1 713 ? -24.940 -51.314 27.921 1.00 7.87 703 VAL A O 1
ATOM 5489 N N . ALA A 1 714 ? -26.199 -51.393 26.010 1.00 6.73 704 ALA A N 1
ATOM 5490 C CA . ALA A 1 714 ? -27.327 -52.066 26.647 1.00 6.99 704 ALA A CA 1
ATOM 5491 C C . ALA A 1 714 ? -26.913 -53.482 27.016 1.00 7.60 704 ALA A C 1
ATOM 5492 O O . ALA A 1 714 ? -27.772 -54.085 27.730 1.00 9.04 704 ALA A O 1
ATOM 5494 N N . LEU A 1 715 ? -25.778 -53.999 26.617 1.00 7.84 705 LEU A N 1
ATOM 5495 C CA . LEU A 1 715 ? -25.334 -55.354 27.090 1.00 7.94 705 LEU A CA 1
ATOM 5496 C C . LEU A 1 715 ? -24.805 -55.151 28.463 1.00 9.69 705 LEU A C 1
ATOM 5497 O O . LEU A 1 715 ? -24.618 -56.218 29.151 1.00 9.92 705 LEU A O 1
ATOM 5502 N N . LEU A 1 716 ? -24.589 -53.935 28.987 1.00 8.31 706 LEU A N 1
ATOM 5503 C CA . LEU A 1 716 ? -24.149 -53.749 30.383 1.00 8.76 706 LEU A CA 1
ATOM 5504 C C . LEU A 1 716 ? -25.167 -52.944 31.152 1.00 9.60 706 LEU A C 1
ATOM 5505 O O . LEU A 1 716 ? -25.346 -53.146 32.376 1.00 10.25 706 LEU A O 1
ATOM 5510 N N . ASP A 1 717 ? -25.862 -51.948 30.533 1.00 8.87 707 ASP A N 1
ATOM 5511 C CA . ASP A 1 717 ? -26.721 -51.027 31.241 1.00 8.19 707 ASP A CA 1
ATOM 5512 C C . ASP A 1 717 ? -27.782 -50.522 30.308 1.00 8.32 707 ASP A C 1
ATOM 5513 O O . ASP A 1 717 ? -27.509 -49.682 29.396 1.00 8.69 707 ASP A O 1
ATOM 5518 N N . PHE A 1 718 ? -29.021 -51.001 30.425 1.00 8.17 708 PHE A N 1
ATOM 5519 C CA . PHE A 1 718 ? -30.137 -50.614 29.534 1.00 7.73 708 PHE A CA 1
ATOM 5520 C C . PHE A 1 718 ? -30.377 -49.107 29.571 1.00 7.33 708 PHE A C 1
ATOM 5521 O O . PHE A 1 718 ? -30.427 -48.446 28.507 1.00 7.67 708 PHE A O 1
ATOM 5529 N N . ALA A 1 719 ? -30.579 -48.524 30.737 1.00 8.34 709 ALA A N 1
ATOM 5530 C CA . ALA A 1 719 ? -30.923 -47.090 30.809 1.00 7.46 709 ALA A CA 1
ATOM 5531 C C . ALA A 1 719 ? -29.747 -46.259 30.357 1.00 7.30 709 ALA A C 1
ATOM 5532 O O . ALA A 1 719 ? -30.039 -45.259 29.677 1.00 8.28 709 ALA A O 1
ATOM 5534 N N . ALA A 1 720 ? -28.511 -46.642 30.617 1.00 7.08 710 ALA A N 1
ATOM 5535 C CA . ALA A 1 720 ? -27.359 -45.838 30.156 1.00 7.07 710 ALA A CA 1
ATOM 5536 C C . ALA A 1 720 ? -27.362 -45.863 28.649 1.00 7.31 710 ALA A C 1
ATOM 5537 O O . ALA A 1 720 ? -27.120 -44.782 28.026 1.00 8.01 710 ALA A O 1
ATOM 5539 N N . SER A 1 721 ? -27.710 -46.947 27.985 1.00 6.53 711 SER A N 1
ATOM 5540 C CA . SER A 1 721 ? -27.676 -46.941 26.519 1.00 7.42 711 SER A CA 1
ATOM 5541 C C . SER A 1 721 ? -28.705 -46.008 25.948 1.00 8.17 711 SER A C 1
ATOM 5542 O O . SER A 1 721 ? -28.450 -45.293 24.950 1.00 8.12 711 SER A O 1
ATOM 5545 N N . ALA A 1 722 ? -29.874 -45.885 26.589 1.00 6.49 712 ALA A N 1
ATOM 5546 C CA . ALA A 1 722 ? -30.956 -44.990 26.099 1.00 6.34 712 ALA A CA 1
ATOM 5547 C C . ALA A 1 722 ? -30.584 -43.539 26.374 1.00 6.45 712 ALA A C 1
ATOM 5548 O O . ALA A 1 722 ? -30.775 -42.669 25.468 1.00 7.08 712 ALA A O 1
ATOM 5550 N N . ARG A 1 723 ? -29.996 -43.260 27.555 1.00 6.96 713 ARG A N 1
ATOM 5551 C CA . ARG A 1 723 ? -29.618 -41.835 27.815 1.00 6.83 713 ARG A CA 1
ATOM 5552 C C . ARG A 1 723 ? -28.477 -41.466 26.884 1.00 7.26 713 ARG A C 1
ATOM 5553 O O . ARG A 1 723 ? -28.527 -40.286 26.399 1.00 7.08 713 ARG A O 1
ATOM 5561 N N . LEU A 1 724 ? -27.539 -42.349 26.552 1.00 7.03 714 LEU A N 1
ATOM 5562 C CA . LEU A 1 724 ? -26.461 -41.997 25.609 1.00 7.04 714 LEU A CA 1
ATOM 5563 C C . LEU A 1 724 ? -27.029 -41.819 24.219 1.00 6.54 714 LEU A C 1
ATOM 5564 O O . LEU A 1 724 ? -26.503 -40.895 23.497 1.00 7.12 714 LEU A O 1
ATOM 5569 N N . ALA A 1 725 ? -28.035 -42.553 23.780 1.00 6.39 715 ALA A N 1
ATOM 5570 C CA . ALA A 1 725 ? -28.606 -42.282 22.450 1.00 6.34 715 ALA A CA 1
ATOM 5571 C C . ALA A 1 725 ? -29.139 -40.901 22.393 1.00 6.58 715 ALA A C 1
ATOM 5572 O O . ALA A 1 725 ? -28.928 -40.166 21.380 1.00 6.95 715 ALA A O 1
ATOM 5574 N N . VAL A 1 726 ? -29.875 -40.445 23.428 1.00 6.18 716 VAL A N 1
ATOM 5575 C CA . VAL A 1 726 ? -30.419 -39.072 23.418 1.00 6.61 716 VAL A CA 1
ATOM 5576 C C . VAL A 1 726 ? -29.221 -38.073 23.461 1.00 6.19 716 VAL A C 1
ATOM 5577 O O . VAL A 1 726 ? -29.230 -37.133 22.673 1.00 6.95 716 VAL A O 1
ATOM 5581 N N . GLY A 1 727 ? -28.232 -38.323 24.336 1.00 6.02 717 GLY A N 1
ATOM 5582 C CA . GLY A 1 727 ? -27.143 -37.362 24.471 1.00 5.85 717 GLY A CA 1
ATOM 5583 C C . GLY A 1 727 ? -26.359 -37.266 23.175 1.00 6.56 717 GLY A C 1
ATOM 5584 O O . GLY A 1 727 ? -25.994 -36.148 22.816 1.00 6.79 717 GLY A O 1
ATOM 5585 N N . GLU A 1 728 ? -26.094 -38.345 22.446 1.00 6.15 718 GLU A N 1
ATOM 5586 C CA . GLU A 1 728 ? -25.339 -38.267 21.241 1.00 6.16 718 GLU A CA 1
ATOM 5587 C C . GLU A 1 728 ? -26.148 -37.594 20.117 1.00 5.48 718 GLU A C 1
ATOM 5588 O O . GLU A 1 728 ? -25.577 -36.858 19.303 1.00 5.96 718 GLU A O 1
ATOM 5594 N N . ALA A 1 729 ? -27.464 -37.771 20.095 1.00 5.03 719 ALA A N 1
ATOM 5595 C CA . ALA A 1 729 ? -28.211 -37.035 19.078 1.00 5.18 719 ALA A CA 1
ATOM 5596 C C . ALA A 1 729 ? -28.039 -35.552 19.360 1.00 5.07 719 ALA A C 1
ATOM 5597 O O . ALA A 1 729 ? -27.878 -34.748 18.405 1.00 5.87 719 ALA A O 1
ATOM 5599 N N . LEU A 1 730 ? -27.977 -35.131 20.632 1.00 6.16 720 LEU A N 1
ATOM 5600 C CA A LEU A 1 730 ? -27.883 -33.721 20.896 0.50 6.05 720 LEU A CA 1
ATOM 5601 C CA B LEU A 1 730 ? -27.774 -33.712 21.028 0.50 6.49 720 LEU A CA 1
ATOM 5602 C C . LEU A 1 730 ? -26.401 -33.240 20.669 1.00 6.28 720 LEU A C 1
ATOM 5603 O O . LEU A 1 730 ? -26.184 -32.169 20.079 1.00 6.85 720 LEU A O 1
ATOM 5612 N N . THR A 1 731 ? -25.387 -34.080 20.943 1.00 5.67 721 THR A N 1
ATOM 5613 C CA . THR A 1 731 ? -24.002 -33.596 20.687 1.00 5.56 721 THR A CA 1
ATOM 5614 C C . THR A 1 731 ? -23.730 -33.567 19.164 1.00 5.85 721 THR A C 1
ATOM 5615 O O . THR A 1 731 ? -22.930 -32.736 18.681 1.00 7.60 721 THR A O 1
ATOM 5619 N N . ASN A 1 732 ? -24.413 -34.447 18.390 1.00 5.73 722 ASN A N 1
ATOM 5620 C CA . ASN A 1 732 ? -24.279 -34.406 16.920 1.00 5.19 722 ASN A CA 1
ATOM 5621 C C . ASN A 1 732 ? -24.894 -33.172 16.313 1.00 5.91 722 ASN A C 1
ATOM 5622 O O . ASN A 1 732 ? -24.409 -32.730 15.269 1.00 6.72 722 ASN A O 1
ATOM 5627 N N . ILE A 1 733 ? -25.940 -32.628 16.916 1.00 5.92 723 ILE A N 1
ATOM 5628 C CA . ILE A 1 733 ? -26.730 -31.517 16.309 1.00 6.23 723 ILE A CA 1
ATOM 5629 C C . ILE A 1 733 ? -26.194 -30.199 16.911 1.00 6.91 723 ILE A C 1
ATOM 5630 O O . ILE A 1 733 ? -26.648 -29.161 16.431 1.00 8.05 723 ILE A O 1
ATOM 5635 N N . ALA A 1 734 ? -25.367 -30.206 17.936 1.00 7.00 724 ALA A N 1
ATOM 5636 C CA . ALA A 1 734 ? -25.164 -28.994 18.800 1.00 6.81 724 ALA A CA 1
ATOM 5637 C C . ALA A 1 734 ? -24.451 -27.870 18.075 1.00 7.43 724 ALA A C 1
ATOM 5638 O O . ALA A 1 734 ? -24.615 -26.681 18.593 1.00 9.33 724 ALA A O 1
ATOM 5640 N N . ALA A 1 735 ? -23.750 -28.074 16.988 1.00 6.46 725 ALA A N 1
ATOM 5641 C CA . ALA A 1 735 ? -23.090 -26.906 16.354 1.00 7.17 725 ALA A CA 1
ATOM 5642 C C . ALA A 1 735 ? -23.836 -26.445 15.186 1.00 7.36 725 ALA A C 1
ATOM 5643 O O . ALA A 1 735 ? -23.284 -25.868 14.219 1.00 8.54 725 ALA A O 1
ATOM 5645 N N . THR A 1 736 ? -25.155 -26.599 15.192 1.00 7.91 726 THR A N 1
ATOM 5646 C CA A THR A 1 736 ? -26.084 -25.949 14.247 0.50 7.90 726 THR A CA 1
ATOM 5647 C CA B THR A 1 736 ? -26.094 -26.055 14.231 0.50 7.84 726 THR A CA 1
ATOM 5648 C C . THR A 1 736 ? -26.908 -24.922 15.005 1.00 7.65 726 THR A C 1
ATOM 5649 O O . THR A 1 736 ? -27.221 -25.124 16.201 1.00 8.56 726 THR A O 1
ATOM 5656 N N . GLN A 1 737 ? -27.256 -23.858 14.326 1.00 6.30 727 GLN A N 1
ATOM 5657 C CA . GLN A 1 737 ? -27.914 -22.657 15.032 1.00 6.26 727 GLN A CA 1
ATOM 5658 C C . GLN A 1 737 ? -29.447 -22.892 15.134 1.00 5.93 727 GLN A C 1
ATOM 5659 O O . GLN A 1 737 ? -30.136 -22.714 14.163 1.00 7.27 727 GLN A O 1
ATOM 5665 N N . ILE A 1 738 ? -29.809 -23.331 16.335 1.00 5.55 728 ILE A N 1
ATOM 5666 C CA . ILE A 1 738 ? -31.213 -23.673 16.670 1.00 6.30 728 ILE A CA 1
ATOM 5667 C C . ILE A 1 738 ? -31.786 -22.758 17.739 1.00 7.30 728 ILE A C 1
ATOM 5668 O O . ILE A 1 738 ? -32.940 -22.266 17.529 1.00 8.50 728 ILE A O 1
ATOM 5673 N N . GLY A 1 739 ? -31.041 -22.576 18.818 1.00 6.23 729 GLY A N 1
ATOM 5674 C CA . GLY A 1 739 ? -31.559 -21.709 19.934 1.00 7.18 729 GLY A CA 1
ATOM 5675 C C . GLY A 1 739 ? -32.115 -22.664 20.988 1.00 7.62 729 GLY A C 1
ATOM 5676 O O . GLY A 1 739 ? -31.427 -23.498 21.521 1.00 9.29 729 GLY A O 1
ATOM 5677 N N . ASP A 1 740 ? -33.355 -22.430 21.403 1.00 6.79 730 ASP A N 1
ATOM 5678 C CA . ASP A 1 740 ? -34.012 -23.156 22.482 1.00 6.46 730 ASP A CA 1
ATOM 5679 C C . ASP A 1 740 ? -33.919 -24.718 22.252 1.00 6.97 730 ASP A C 1
ATOM 5680 O O . ASP A 1 740 ? -34.306 -25.173 21.180 1.00 7.70 730 ASP A O 1
ATOM 5685 N N . ILE A 1 741 ? -33.507 -25.413 23.315 1.00 6.47 731 ILE A N 1
ATOM 5686 C CA . ILE A 1 741 ? -33.391 -26.882 23.211 1.00 7.22 731 ILE A CA 1
ATOM 5687 C C . ILE A 1 741 ? -34.775 -27.407 22.967 1.00 7.77 731 ILE A C 1
ATOM 5688 O O . ILE A 1 741 ? -34.905 -28.498 22.365 1.00 6.71 731 ILE A O 1
ATOM 5693 N N . LYS A 1 742 ? -35.863 -26.715 23.354 1.00 6.46 732 LYS A N 1
ATOM 5694 C CA . LYS A 1 742 ? -37.197 -27.253 23.142 1.00 7.15 732 LYS A CA 1
ATOM 5695 C C . LYS A 1 742 ? -37.612 -27.284 21.674 1.00 6.63 732 LYS A C 1
ATOM 5696 O O . LYS A 1 742 ? -38.679 -27.821 21.327 1.00 7.85 732 LYS A O 1
ATOM 5702 N N . ARG A 1 743 ? -36.809 -26.658 20.799 1.00 6.41 733 ARG A N 1
ATOM 5703 C CA . ARG A 1 743 ? -37.048 -26.803 19.355 1.00 6.75 733 ARG A CA 1
ATOM 5704 C C . ARG A 1 743 ? -36.679 -28.228 18.906 1.00 7.08 733 ARG A C 1
ATOM 5705 O O . ARG A 1 743 ? -37.142 -28.624 17.832 1.00 8.61 733 ARG A O 1
ATOM 5713 N N . ILE A 1 744 ? -35.914 -28.985 19.680 1.00 6.06 734 ILE A N 1
ATOM 5714 C CA . ILE A 1 744 ? -35.414 -30.271 19.119 1.00 6.25 734 ILE A CA 1
ATOM 5715 C C . ILE A 1 744 ? -36.463 -31.316 19.519 1.00 6.50 734 ILE A C 1
ATOM 5716 O O . ILE A 1 744 ? -36.784 -31.519 20.680 1.00 7.77 734 ILE A O 1
ATOM 5721 N N . LYS A 1 745 ? -36.874 -32.040 18.479 1.00 6.35 735 LYS A N 1
ATOM 5722 C CA . LYS A 1 745 ? -37.915 -33.141 18.681 1.00 5.91 735 LYS A CA 1
ATOM 5723 C C . LYS A 1 745 ? -37.321 -34.422 18.270 1.00 7.78 735 LYS A C 1
ATOM 5724 O O . LYS A 1 745 ? -36.575 -34.516 17.286 1.00 7.29 735 LYS A O 1
ATOM 5730 N N . LEU A 1 746 ? -37.659 -35.498 18.976 1.00 6.49 736 LEU A N 1
ATOM 5731 C CA . LEU A 1 746 ? -37.035 -36.808 18.760 1.00 6.24 736 LEU A CA 1
ATOM 5732 C C . LEU A 1 746 ? -37.964 -37.852 18.222 1.00 6.48 736 LEU A C 1
ATOM 5733 O O . LEU A 1 746 ? -39.151 -37.919 18.645 1.00 7.43 736 LEU A O 1
ATOM 5738 N N . SER A 1 747 ? -37.473 -38.693 17.331 1.00 6.07 737 SER A N 1
ATOM 5739 C CA . SER A 1 747 ? -38.107 -40.020 17.145 1.00 6.84 737 SER A CA 1
ATOM 5740 C C . SER A 1 747 ? -37.343 -41.012 17.953 1.00 6.43 737 SER A C 1
ATOM 5741 O O . SER A 1 747 ? -36.103 -41.068 17.982 1.00 6.89 737 SER A O 1
ATOM 5744 N N . ALA A 1 748 ? -38.064 -41.878 18.649 1.00 6.60 738 ALA A N 1
ATOM 5745 C CA . ALA A 1 748 ? -37.460 -42.999 19.408 1.00 6.56 738 ALA A CA 1
ATOM 5746 C C . ALA A 1 748 ? -37.885 -44.332 18.785 1.00 7.03 738 ALA A C 1
ATOM 5747 O O . ALA A 1 748 ? -39.063 -44.681 18.763 1.00 7.59 738 ALA A O 1
ATOM 5749 N N . ASN A 1 749 ? -36.895 -45.024 18.191 1.00 6.68 739 ASN A N 1
ATOM 5750 C CA . ASN A 1 749 ? -37.148 -46.315 17.555 1.00 6.18 739 ASN A CA 1
ATOM 5751 C C . ASN A 1 749 ? -36.488 -47.372 18.417 1.00 6.42 739 ASN A C 1
ATOM 5752 O O . ASN A 1 749 ? -35.288 -47.438 18.619 1.00 6.93 739 ASN A O 1
ATOM 5757 N N . TRP A 1 750 ? -37.385 -48.262 18.915 1.00 6.99 740 TRP A N 1
ATOM 5758 C CA . TRP A 1 750 ? -36.932 -49.272 19.924 1.00 6.86 740 TRP A CA 1
ATOM 5759 C C . TRP A 1 750 ? -36.835 -50.682 19.296 1.00 6.49 740 TRP A C 1
ATOM 5760 O O . TRP A 1 750 ? -37.895 -51.196 18.837 1.00 8.33 740 TRP A O 1
ATOM 5771 N N . MET A 1 751 ? -35.639 -51.227 19.262 1.00 6.46 741 MET A N 1
ATOM 5772 C CA . MET A 1 751 ? -35.483 -52.605 18.726 1.00 7.62 741 MET A CA 1
ATOM 5773 C C . MET A 1 751 ? -35.073 -53.465 19.906 1.00 8.47 741 MET A C 1
ATOM 5774 O O . MET A 1 751 ? -34.142 -53.196 20.668 1.00 8.78 741 MET A O 1
ATOM 5779 N N . ALA A 1 752 ? -35.785 -54.581 20.105 1.00 8.00 742 ALA A N 1
ATOM 5780 C CA . ALA A 1 752 ? -35.427 -55.488 21.199 1.00 8.35 742 ALA A CA 1
ATOM 5781 C C . ALA A 1 752 ? -35.827 -56.891 20.817 1.00 8.55 742 ALA A C 1
ATOM 5782 O O . ALA A 1 752 ? -36.768 -57.097 20.006 1.00 8.50 742 ALA A O 1
ATOM 5784 N N . ALA A 1 753 ? -35.255 -57.837 21.574 1.00 10.38 743 ALA A N 1
ATOM 5785 C CA . ALA A 1 753 ? -35.714 -59.236 21.517 1.00 9.29 743 ALA A CA 1
ATOM 5786 C C . ALA A 1 753 ? -36.739 -59.452 22.696 1.00 8.93 743 ALA A C 1
ATOM 5787 O O . ALA A 1 753 ? -36.278 -60.007 23.794 1.00 10.61 743 ALA A O 1
ATOM 5789 N N . ALA A 1 754 ? -38.008 -59.060 22.605 1.00 10.31 744 ALA A N 1
ATOM 5790 C CA . ALA A 1 754 ? -38.861 -59.217 23.713 1.00 11.06 744 ALA A CA 1
ATOM 5791 C C . ALA A 1 754 ? -38.966 -60.682 24.053 1.00 12.08 744 ALA A C 1
ATOM 5792 O O . ALA A 1 754 ? -38.951 -61.548 23.203 1.00 14.76 744 ALA A O 1
ATOM 5794 N N . GLY A 1 755 ? -38.992 -60.873 25.350 1.00 11.54 745 GLY A N 1
ATOM 5795 C CA . GLY A 1 755 ? -39.066 -62.306 25.853 1.00 13.15 745 GLY A CA 1
ATOM 5796 C C . GLY A 1 755 ? -37.747 -62.874 26.119 1.00 13.98 745 GLY A C 1
ATOM 5797 O O . GLY A 1 755 ? -37.605 -63.905 26.868 1.00 14.70 745 GLY A O 1
ATOM 5798 N N . HIS A 1 756 ? -36.658 -62.360 25.535 1.00 10.59 746 HIS A N 1
ATOM 5799 C CA . HIS A 1 756 ? -35.389 -62.862 25.868 1.00 9.81 746 HIS A CA 1
ATOM 5800 C C . HIS A 1 756 ? -34.980 -62.464 27.288 1.00 11.17 746 HIS A C 1
ATOM 5801 O O . HIS A 1 756 ? -35.312 -61.367 27.729 1.00 10.82 746 HIS A O 1
ATOM 5808 N N . PRO A 1 757 ? -34.363 -63.367 28.068 1.00 10.29 747 PRO A N 1
ATOM 5809 C CA . PRO A 1 757 ? -34.240 -63.018 29.519 1.00 12.16 747 PRO A CA 1
ATOM 5810 C C . PRO A 1 757 ? -33.559 -61.650 29.752 1.00 10.41 747 PRO A C 1
ATOM 5811 O O . PRO A 1 757 ? -32.479 -61.433 29.182 1.00 11.84 747 PRO A O 1
ATOM 5815 N N . GLY A 1 758 ? -34.215 -60.837 30.592 1.00 10.47 748 GLY A N 1
ATOM 5816 C CA . GLY A 1 758 ? -33.740 -59.473 30.943 1.00 10.46 748 GLY A CA 1
ATOM 5817 C C . GLY A 1 758 ? -34.155 -58.445 29.957 1.00 10.55 748 GLY A C 1
ATOM 5818 O O . GLY A 1 758 ? -34.126 -57.295 30.365 1.00 9.53 748 GLY A O 1
ATOM 5819 N N . GLU A 1 759 ? -34.505 -58.773 28.734 1.00 10.51 749 GLU A N 1
ATOM 5820 C CA . GLU A 1 759 ? -34.743 -57.667 27.806 1.00 9.40 749 GLU A CA 1
ATOM 5821 C C . GLU A 1 759 ? -35.988 -56.982 28.060 1.00 9.78 749 GLU A C 1
ATOM 5822 O O . GLU A 1 759 ? -36.079 -55.697 27.797 1.00 10.53 749 GLU A O 1
ATOM 5828 N N . ASP A 1 760 ? -37.071 -57.592 28.573 1.00 9.57 750 ASP A N 1
ATOM 5829 C CA . ASP A 1 760 ? -38.268 -56.860 28.822 1.00 9.35 750 ASP A CA 1
ATOM 5830 C C . ASP A 1 760 ? -38.122 -55.841 29.928 1.00 8.77 750 ASP A C 1
ATOM 5831 O O . ASP A 1 760 ? -38.542 -54.695 29.770 1.00 9.81 750 ASP A O 1
ATOM 5836 N N . ALA A 1 761 ? -37.583 -56.228 31.116 1.00 9.38 751 ALA A N 1
ATOM 5837 C CA . ALA A 1 761 ? -37.396 -55.273 32.195 1.00 9.32 751 ALA A CA 1
ATOM 5838 C C . ALA A 1 761 ? -36.436 -54.235 31.684 1.00 8.59 751 ALA A C 1
ATOM 5839 O O . ALA A 1 761 ? -36.640 -53.033 32.071 1.00 9.44 751 ALA A O 1
ATOM 5841 N N . GLY A 1 762 ? -35.455 -54.623 30.862 1.00 8.38 752 GLY A N 1
ATOM 5842 C CA . GLY A 1 762 ? -34.522 -53.571 30.388 1.00 8.70 752 GLY A CA 1
ATOM 5843 C C . GLY A 1 762 ? -35.216 -52.620 29.420 1.00 7.69 752 GLY A C 1
ATOM 5844 O O . GLY A 1 762 ? -34.867 -51.374 29.547 1.00 7.65 752 GLY A O 1
ATOM 5845 N N . LEU A 1 763 ? -36.103 -53.084 28.576 1.00 8.34 753 LEU A N 1
ATOM 5846 C CA . LEU A 1 763 ? -36.851 -52.130 27.750 1.00 8.04 753 LEU A CA 1
ATOM 5847 C C . LEU A 1 763 ? -37.625 -51.154 28.605 1.00 8.17 753 LEU A C 1
ATOM 5848 O O . LEU A 1 763 ? -37.684 -49.925 28.343 1.00 9.31 753 LEU A O 1
ATOM 5853 N N . TYR A 1 764 ? -38.370 -51.616 29.642 1.00 8.13 754 TYR A N 1
ATOM 5854 C CA . TYR A 1 764 ? -39.122 -50.706 30.413 1.00 8.32 754 TYR A CA 1
ATOM 5855 C C . TYR A 1 764 ? -38.196 -49.717 31.098 1.00 7.78 754 TYR A C 1
ATOM 5856 O O . TYR A 1 764 ? -38.568 -48.518 31.116 1.00 7.62 754 TYR A O 1
ATOM 5865 N N . ASP A 1 765 ? -37.106 -50.182 31.658 1.00 7.83 755 ASP A N 1
ATOM 5866 C CA . ASP A 1 765 ? -36.170 -49.293 32.311 1.00 8.33 755 ASP A CA 1
ATOM 5867 C C . ASP A 1 765 ? -35.619 -48.201 31.346 1.00 8.06 755 ASP A C 1
ATOM 5868 O O . ASP A 1 765 ? -35.517 -47.041 31.821 1.00 8.68 755 ASP A O 1
ATOM 5873 N N . ALA A 1 766 ? -35.352 -48.648 30.138 1.00 7.50 756 ALA A N 1
ATOM 5874 C CA . ALA A 1 766 ? -34.790 -47.642 29.183 1.00 6.75 756 ALA A CA 1
ATOM 5875 C C . ALA A 1 766 ? -35.852 -46.674 28.740 1.00 7.38 756 ALA A C 1
ATOM 5876 O O . ALA A 1 766 ? -35.557 -45.465 28.592 1.00 8.51 756 ALA A O 1
ATOM 5878 N N . VAL A 1 767 ? -37.091 -47.096 28.486 1.00 7.37 757 VAL A N 1
ATOM 5879 C CA . VAL A 1 767 ? -38.177 -46.147 28.120 1.00 6.91 757 VAL A CA 1
ATOM 5880 C C . VAL A 1 767 ? -38.391 -45.221 29.270 1.00 7.51 757 VAL A C 1
ATOM 5881 O O . VAL A 1 767 ? -38.556 -43.976 29.044 1.00 7.68 757 VAL A O 1
ATOM 5885 N N . LYS A 1 768 ? -38.459 -45.736 30.504 1.00 7.32 758 LYS A N 1
ATOM 5886 C CA . LYS A 1 768 ? -38.640 -44.797 31.645 1.00 7.22 758 LYS A CA 1
ATOM 5887 C C . LYS A 1 768 ? -37.446 -43.834 31.768 1.00 7.41 758 LYS A C 1
ATOM 5888 O O . LYS A 1 768 ? -37.691 -42.680 31.997 1.00 8.60 758 LYS A O 1
ATOM 5894 N N . ALA A 1 769 ? -36.239 -44.317 31.520 1.00 8.07 759 ALA A N 1
ATOM 5895 C CA . ALA A 1 769 ? -35.103 -43.443 31.639 1.00 8.00 759 ALA A CA 1
ATOM 5896 C C . ALA A 1 769 ? -35.157 -42.294 30.716 1.00 8.43 759 ALA A C 1
ATOM 5897 O O . ALA A 1 769 ? -34.664 -41.201 31.110 1.00 9.63 759 ALA A O 1
ATOM 5899 N N . VAL A 1 770 ? -35.671 -42.453 29.526 1.00 8.04 760 VAL A N 1
ATOM 5900 C CA . VAL A 1 770 ? -35.797 -41.297 28.614 1.00 8.81 760 VAL A CA 1
ATOM 5901 C C . VAL A 1 770 ? -37.110 -40.618 28.697 1.00 9.24 760 VAL A C 1
ATOM 5902 O O . VAL A 1 770 ? -37.186 -39.343 28.642 1.00 9.68 760 VAL A O 1
ATOM 5906 N N . GLY A 1 771 ? -38.235 -41.339 28.809 1.00 8.82 761 GLY A N 1
ATOM 5907 C CA . GLY A 1 771 ? -39.525 -40.664 28.738 1.00 9.32 761 GLY A CA 1
ATOM 5908 C C . GLY A 1 771 ? -40.014 -40.047 30.040 1.00 9.14 761 GLY A C 1
ATOM 5909 O O . GLY A 1 771 ? -40.766 -39.054 29.960 1.00 9.27 761 GLY A O 1
ATOM 5910 N N . GLU A 1 772 ? -39.612 -40.669 31.161 1.00 9.11 762 GLU A N 1
ATOM 5911 C CA . GLU A 1 772 ? -40.089 -40.117 32.429 1.00 10.11 762 GLU A CA 1
ATOM 5912 C C . GLU A 1 772 ? -39.031 -39.213 33.054 1.00 11.22 762 GLU A C 1
ATOM 5913 O O . GLU A 1 772 ? -39.356 -38.415 33.990 1.00 14.54 762 GLU A O 1
ATOM 5919 N N . GLU A 1 773 ? -37.764 -39.342 32.654 1.00 9.75 763 GLU A N 1
ATOM 5920 C CA . GLU A 1 773 ? -36.703 -38.756 33.381 1.00 8.76 763 GLU A CA 1
ATOM 5921 C C . GLU A 1 773 ? -35.890 -37.786 32.463 1.00 8.76 763 GLU A C 1
ATOM 5922 O O . GLU A 1 773 ? -36.095 -36.545 32.551 1.00 9.86 763 GLU A O 1
ATOM 5928 N N . LEU A 1 774 ? -35.035 -38.294 31.569 1.00 8.13 764 LEU A N 1
ATOM 5929 C CA . LEU A 1 774 ? -34.029 -37.397 30.906 1.00 7.81 764 LEU A CA 1
ATOM 5930 C C . LEU A 1 774 ? -34.708 -36.449 29.931 1.00 8.70 764 LEU A C 1
ATOM 5931 O O . LEU A 1 774 ? -34.410 -35.237 30.025 1.00 8.77 764 LEU A O 1
ATOM 5936 N N . CYS A 1 775 ? -35.632 -36.912 29.114 1.00 7.39 765 CYS A N 1
ATOM 5937 C CA . CYS A 1 775 ? -36.214 -36.001 28.130 1.00 7.45 765 CYS A CA 1
ATOM 5938 C C . CYS A 1 775 ? -37.102 -34.943 28.783 1.00 8.56 765 CYS A C 1
ATOM 5939 O O . CYS A 1 775 ? -36.888 -33.775 28.464 1.00 8.22 765 CYS A O 1
ATOM 5942 N N . PRO A 1 776 ? -37.907 -35.218 29.774 1.00 7.91 766 PRO A N 1
ATOM 5943 C CA . PRO A 1 776 ? -38.635 -34.144 30.420 1.00 8.31 766 PRO A CA 1
ATOM 5944 C C . PRO A 1 776 ? -37.697 -33.193 31.133 1.00 8.89 766 PRO A C 1
ATOM 5945 O O . PRO A 1 776 ? -37.932 -31.947 31.101 1.00 10.30 766 PRO A O 1
ATOM 5949 N N . GLN A 1 777 ? -36.582 -33.661 31.743 1.00 8.66 767 GLN A N 1
ATOM 5950 C CA A GLN A 1 777 ? -35.643 -32.778 32.451 0.50 10.23 767 GLN A CA 1
ATOM 5951 C CA B GLN A 1 777 ? -35.694 -32.752 32.442 0.50 9.20 767 GLN A CA 1
ATOM 5952 C C . GLN A 1 777 ? -34.968 -31.872 31.454 1.00 10.13 767 GLN A C 1
ATOM 5953 O O . GLN A 1 777 ? -34.776 -30.699 31.734 1.00 12.08 767 GLN A O 1
ATOM 5964 N N . LEU A 1 778 ? -34.635 -32.372 30.243 1.00 9.15 768 LEU A N 1
ATOM 5965 C CA . LEU A 1 778 ? -33.927 -31.503 29.250 1.00 8.38 768 LEU A CA 1
ATOM 5966 C C . LEU A 1 778 ? -34.931 -30.673 28.511 1.00 9.45 768 LEU A C 1
ATOM 5967 O O . LEU A 1 778 ? -34.453 -29.648 27.987 1.00 12.32 768 LEU A O 1
ATOM 5972 N N . GLY A 1 779 ? -36.192 -30.975 28.447 1.00 8.79 769 GLY A N 1
ATOM 5973 C CA . GLY A 1 779 ? -37.148 -30.256 27.571 1.00 9.20 769 GLY A CA 1
ATOM 5974 C C . GLY A 1 779 ? -37.183 -30.833 26.169 1.00 7.98 769 GLY A C 1
ATOM 5975 O O . GLY A 1 779 ? -37.566 -30.107 25.229 1.00 8.77 769 GLY A O 1
ATOM 5976 N N . LEU A 1 780 ? -37.034 -32.143 26.022 1.00 8.09 770 LEU A N 1
ATOM 5977 C CA . LEU A 1 780 ? -37.035 -32.760 24.706 1.00 7.64 770 LEU A CA 1
ATOM 5978 C C . LEU A 1 780 ? -38.338 -33.585 24.574 1.00 7.53 770 LEU A C 1
ATOM 5979 O O . LEU A 1 780 ? -38.662 -34.463 25.458 1.00 8.98 770 LEU A O 1
ATOM 5984 N N . THR A 1 781 ? -39.133 -33.284 23.572 1.00 6.73 771 THR A N 1
ATOM 5985 C CA . THR A 1 781 ? -40.335 -34.083 23.235 1.00 6.15 771 THR A CA 1
ATOM 5986 C C . THR A 1 781 ? -39.932 -35.248 22.394 1.00 6.86 771 THR A C 1
ATOM 5987 O O . THR A 1 781 ? -39.069 -35.142 21.498 1.00 6.87 771 THR A O 1
ATOM 5991 N N . ILE A 1 782 ? -40.621 -36.396 22.545 1.00 6.23 772 ILE A N 1
ATOM 5992 C CA . ILE A 1 782 ? -40.535 -37.514 21.651 1.00 6.70 772 ILE A CA 1
ATOM 5993 C C . ILE A 1 782 ? -41.914 -37.652 21.034 1.00 7.34 772 ILE A C 1
ATOM 5994 O O . ILE A 1 782 ? -42.761 -38.448 21.560 1.00 8.65 772 ILE A O 1
ATOM 5999 N N . PRO A 1 783 ? -42.248 -36.964 19.975 1.00 7.00 773 PRO A N 1
ATOM 6000 C CA . PRO A 1 783 ? -43.609 -36.962 19.425 1.00 6.94 773 PRO A CA 1
ATOM 6001 C C . PRO A 1 783 ? -43.893 -38.021 18.409 1.00 7.52 773 PRO A C 1
ATOM 6002 O O . PRO A 1 783 ? -44.980 -38.107 17.861 1.00 8.19 773 PRO A O 1
ATOM 6006 N N . VAL A 1 784 ? -42.899 -38.877 18.155 1.00 7.84 774 VAL A N 1
ATOM 6007 C CA . VAL A 1 784 ? -43.073 -39.983 17.167 1.00 7.87 774 VAL A CA 1
ATOM 6008 C C . VAL A 1 784 ? -42.081 -41.087 17.504 1.00 7.05 774 VAL A C 1
ATOM 6009 O O . VAL A 1 784 ? -41.050 -40.872 18.173 1.00 7.46 774 VAL A O 1
ATOM 6013 N N . GLY A 1 785 ? -42.406 -42.346 17.088 1.00 8.45 775 GLY A N 1
ATOM 6014 C CA . GLY A 1 785 ? -41.498 -43.446 17.382 1.00 7.91 775 GLY A CA 1
ATOM 6015 C C . GLY A 1 785 ? -42.115 -44.688 16.795 1.00 9.39 775 GLY A C 1
ATOM 6016 O O . GLY A 1 785 ? -43.214 -44.701 16.215 1.00 13.14 775 GLY A O 1
ATOM 6017 N N . LYS A 1 786 ? -41.356 -45.749 16.969 1.00 9.00 776 LYS A N 1
ATOM 6018 C CA . LYS A 1 786 ? -41.846 -47.076 16.535 1.00 9.9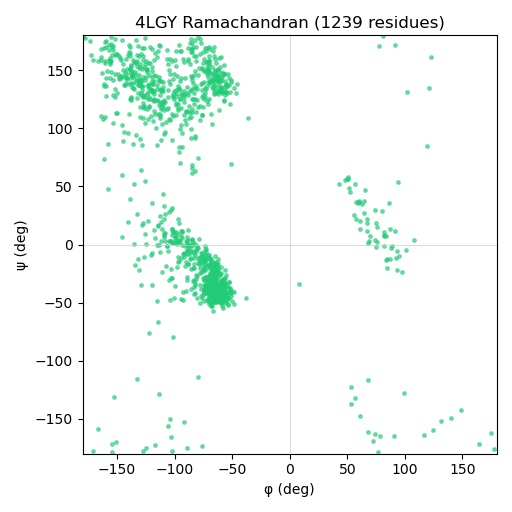2 776 LYS A CA 1
ATOM 6019 C C . LYS A 1 786 ? -41.118 -48.133 17.304 1.00 9.86 776 LYS A C 1
ATOM 6020 O O . LYS A 1 786 ? -40.101 -47.836 18.004 1.00 10.74 776 LYS A O 1
ATOM 6026 N N . ASP A 1 787 ? -41.509 -49.383 17.206 1.00 10.26 777 ASP A N 1
ATOM 6027 C CA . ASP A 1 787 ? -40.851 -50.460 17.943 1.00 8.60 777 ASP A CA 1
ATOM 6028 C C . ASP A 1 787 ? -40.799 -51.729 17.088 1.00 9.34 777 ASP A C 1
ATOM 6029 O O . ASP A 1 787 ? -41.724 -51.941 16.274 1.00 10.99 777 ASP A O 1
ATOM 6034 N N . SER A 1 788 ? -39.793 -52.510 17.270 1.00 7.52 778 SER A N 1
ATOM 6035 C CA . SER A 1 788 ? -39.593 -53.768 16.510 1.00 7.83 778 SER A CA 1
ATOM 6036 C C . SER A 1 788 ? -39.078 -54.745 17.588 1.00 8.72 778 SER A C 1
ATOM 6037 O O . SER A 1 788 ? -37.962 -54.610 18.099 1.00 8.72 778 SER A O 1
ATOM 6040 N N . MET A 1 789 ? -39.903 -55.763 17.919 1.00 9.00 779 MET A N 1
ATOM 6041 C CA . MET A 1 789 ? -39.768 -56.467 19.176 1.00 8.30 779 MET A CA 1
ATOM 6042 C C . MET A 1 789 ? -39.363 -57.918 19.060 1.00 8.94 779 MET A C 1
ATOM 6043 O O . MET A 1 789 ? -39.452 -58.686 20.078 1.00 10.26 779 MET A O 1
ATOM 6048 N N . SER A 1 790 ? -38.850 -58.350 17.912 1.00 8.53 780 SER A N 1
ATOM 6049 C CA A SER A 1 790 ? -38.386 -59.716 17.776 0.50 8.80 780 SER A CA 1
ATOM 6050 C CA B SER A 1 790 ? -38.376 -59.728 17.756 0.50 9.98 780 SER A CA 1
ATOM 6051 C C . SER A 1 790 ? -36.984 -59.787 17.177 1.00 9.24 780 SER A C 1
ATOM 6052 O O . SER A 1 790 ? -36.697 -60.534 16.239 1.00 10.10 780 SER A O 1
ATOM 6057 N N . MET A 1 791 ? -36.104 -59.037 17.794 1.00 8.58 781 MET A N 1
ATOM 6058 C CA . MET A 1 791 ? -34.701 -58.921 17.298 1.00 8.39 781 MET A CA 1
ATOM 6059 C C . MET A 1 791 ? -33.761 -60.053 17.786 1.00 9.13 781 MET A C 1
ATOM 6060 O O . MET A 1 791 ? -32.805 -59.882 18.543 1.00 10.22 781 MET A O 1
ATOM 6065 N N . LYS A 1 792 ? -34.058 -61.252 17.264 1.00 9.67 782 LYS A N 1
ATOM 6066 C CA . LYS A 1 792 ? -33.220 -62.457 17.550 1.00 11.78 782 LYS A CA 1
ATOM 6067 C C . LYS A 1 792 ? -33.477 -63.410 16.372 1.00 12.17 782 LYS A C 1
ATOM 6068 O O . LYS A 1 792 ? -34.490 -63.344 15.614 1.00 12.87 782 LYS A O 1
ATOM 6074 N N . THR A 1 793 ? -32.476 -64.236 16.279 1.00 9.89 783 THR A N 1
ATOM 6075 C CA A THR A 1 793 ? -32.369 -65.278 15.253 0.50 10.39 783 THR A CA 1
ATOM 6076 C CA B THR A 1 793 ? -32.569 -65.350 15.316 0.50 11.56 783 THR A CA 1
ATOM 6077 C C . THR A 1 793 ? -32.033 -66.607 15.942 1.00 10.72 783 THR A C 1
ATOM 6078 O O . THR A 1 793 ? -31.079 -66.650 16.698 1.00 10.98 783 THR A O 1
ATOM 6085 N N . ARG A 1 794 ? -32.766 -67.668 15.586 1.00 12.80 784 ARG A N 1
ATOM 6086 C CA . ARG A 1 794 ? -32.438 -69.068 16.081 1.00 13.96 784 ARG A CA 1
ATOM 6087 C C . ARG A 1 794 ? -32.268 -69.987 14.895 1.00 16.03 784 ARG A C 1
ATOM 6088 O O . ARG A 1 794 ? -33.012 -69.905 13.880 1.00 16.75 784 ARG A O 1
ATOM 6096 N N . TRP A 1 795 ? -31.318 -70.901 15.078 1.00 13.96 785 TRP A N 1
ATOM 6097 C CA . TRP A 1 795 ? -31.076 -71.949 14.039 1.00 14.30 785 TRP A CA 1
ATOM 6098 C C . TRP A 1 795 ? -30.408 -73.145 14.667 1.00 15.72 785 TRP A C 1
ATOM 6099 O O . TRP A 1 795 ? -29.874 -73.069 15.719 1.00 14.96 785 TRP A O 1
ATOM 6110 N N . GLN A 1 796 ? -30.386 -74.238 13.899 1.00 17.16 786 GLN A N 1
ATOM 6111 C CA . GLN A 1 796 ? -29.570 -75.354 14.341 1.00 20.98 786 GLN A CA 1
ATOM 6112 C C . GLN A 1 796 ? -28.246 -75.361 13.637 1.00 20.62 786 GLN A C 1
ATOM 6113 O O . GLN A 1 796 ? -28.218 -75.263 12.375 1.00 23.51 786 GLN A O 1
ATOM 6119 N N . GLU A 1 797 ? -27.146 -75.478 14.342 1.00 29.16 787 GLU A N 1
ATOM 6120 C CA . GLU A 1 797 ? -25.844 -75.091 13.784 1.00 38.11 787 GLU A CA 1
ATOM 6121 C C . GLU A 1 797 ? -25.123 -76.347 13.695 1.00 46.95 787 GLU A C 1
ATOM 6122 O O . GLU A 1 797 ? -24.854 -76.839 12.598 1.00 62.62 787 GLU A O 1
ATOM 6128 N N . GLY A 1 798 ? -24.816 -76.922 14.835 1.00 45.29 788 GLY A N 1
ATOM 6129 C CA . GLY A 1 798 ? -24.329 -78.315 14.708 1.00 59.41 788 GLY A CA 1
ATOM 6130 C C . GLY A 1 798 ? -25.515 -79.255 14.519 1.00 53.08 788 GLY A C 1
ATOM 6131 O O . GLY A 1 798 ? -26.223 -79.254 13.514 1.00 46.16 788 GLY A O 1
ATOM 6132 N N . ASN A 1 799 ? -25.684 -80.091 15.522 1.00 58.66 789 ASN A N 1
ATOM 6133 C CA . ASN A 1 799 ? -26.984 -80.573 15.918 1.00 62.06 789 ASN A CA 1
ATOM 6134 C C . ASN A 1 799 ? -27.231 -79.869 17.278 1.00 55.08 789 ASN A C 1
ATOM 6135 O O . ASN A 1 799 ? -27.829 -80.442 18.198 1.00 57.53 789 ASN A O 1
ATOM 6140 N N . GLU A 1 800 ? -26.715 -78.639 17.416 1.00 40.74 790 GLU A N 1
ATOM 6141 C CA . GLU A 1 800 ? -27.011 -77.839 18.592 1.00 33.30 790 GLU A CA 1
ATOM 6142 C C . GLU A 1 800 ? -27.849 -76.597 18.183 1.00 26.08 790 GLU A C 1
ATOM 6143 O O . GLU A 1 800 ? -27.677 -76.044 17.077 1.00 26.38 790 GLU A O 1
ATOM 6149 N N . GLN A 1 801 ? -28.750 -76.214 19.042 1.00 22.00 791 GLN A N 1
ATOM 6150 C CA . GLN A 1 801 ? -29.490 -74.980 18.908 1.00 21.90 791 GLN A CA 1
ATOM 6151 C C . GLN A 1 801 ? -28.509 -73.813 19.104 1.00 20.03 791 GLN A C 1
ATOM 6152 O O . GLN A 1 801 ? -27.632 -73.781 19.951 1.00 21.90 791 GLN A O 1
ATOM 6158 N N . ARG A 1 802 ? -28.657 -72.803 18.173 1.00 15.23 792 ARG A N 1
ATOM 6159 C CA . ARG A 1 802 ? -27.849 -71.537 18.325 1.00 15.67 792 ARG A CA 1
ATOM 6160 C C . ARG A 1 802 ? -28.811 -70.396 18.249 1.00 11.55 792 ARG A C 1
ATOM 6161 O O . ARG A 1 802 ? -29.871 -70.458 17.712 1.00 13.81 792 ARG A O 1
ATOM 6169 N N . GLU A 1 803 ? -28.412 -69.329 18.937 1.00 13.66 793 GLU A N 1
ATOM 6170 C CA . GLU A 1 803 ? -29.240 -68.131 18.896 1.00 12.81 793 GLU A CA 1
ATOM 6171 C C . GLU A 1 803 ? -28.342 -66.904 18.872 1.00 12.13 793 GLU A C 1
ATOM 6172 O O . GLU A 1 803 ? -27.292 -66.905 19.506 1.00 13.49 793 GLU A O 1
ATOM 6178 N N . MET A 1 804 ? -28.772 -65.859 18.140 1.00 11.59 794 MET A N 1
ATOM 6179 C CA . MET A 1 804 ? -27.998 -64.495 18.080 1.00 10.70 794 MET A CA 1
ATOM 6180 C C . MET A 1 804 ? -29.119 -63.499 18.435 1.00 9.96 794 MET A C 1
ATOM 6181 O O . MET A 1 804 ? -30.137 -63.361 17.731 1.00 10.92 794 MET A O 1
ATOM 6186 N N . THR A 1 805 ? -28.903 -62.801 19.542 1.00 9.27 795 THR A N 1
ATOM 6187 C CA . THR A 1 805 ? -29.926 -61.886 20.078 1.00 10.50 795 THR A CA 1
ATOM 6188 C C . THR A 1 805 ? -29.316 -60.461 20.089 1.00 8.67 795 THR A C 1
ATOM 6189 O O . THR A 1 805 ? -28.193 -60.239 20.545 1.00 8.51 795 THR A O 1
ATOM 6193 N N . SER A 1 806 ? -30.125 -59.521 19.565 1.00 8.34 796 SER A N 1
ATOM 6194 C CA A SER A 1 806 ? -29.576 -58.129 19.608 0.50 7.29 796 SER A CA 1
ATOM 6195 C CA B SER A 1 806 ? -29.572 -58.099 19.619 0.50 9.34 796 SER A CA 1
ATOM 6196 C C . SER A 1 806 ? -29.499 -57.592 21.032 1.00 8.76 796 SER A C 1
ATOM 6197 O O . SER A 1 806 ? -30.375 -57.950 21.838 1.00 8.50 796 SER A O 1
ATOM 6202 N N . PRO A 1 807 ? -28.583 -56.678 21.313 1.00 8.19 797 PRO A N 1
ATOM 6203 C CA A PRO A 1 807 ? -28.784 -55.798 22.474 0.50 8.24 797 PRO A CA 1
ATOM 6204 C CA B PRO A 1 807 ? -28.741 -55.824 22.468 0.50 8.39 797 PRO A CA 1
ATOM 6205 C C . PRO A 1 807 ? -30.040 -55.024 22.327 1.00 8.14 797 PRO A C 1
ATOM 6206 O O . PRO A 1 807 ? -30.493 -54.796 21.175 1.00 8.95 797 PRO A O 1
ATOM 6213 N N . LEU A 1 808 ? -30.619 -54.529 23.413 1.00 7.56 798 LEU A N 1
ATOM 6214 C CA . LEU A 1 808 ? -31.731 -53.510 23.277 1.00 8.39 798 LEU A CA 1
ATOM 6215 C C . LEU A 1 808 ? -31.078 -52.336 22.486 1.00 7.56 798 LEU A C 1
ATOM 6216 O O . LEU A 1 808 ? -29.995 -51.907 22.852 1.00 8.30 798 LEU A O 1
ATOM 6221 N N . SER A 1 809 ? -31.777 -51.915 21.439 1.00 6.73 799 SER A N 1
ATOM 6222 C CA . SER A 1 809 ? -31.146 -50.963 20.455 1.00 7.13 799 SER A CA 1
ATOM 6223 C C . SER A 1 809 ? -32.149 -49.836 20.282 1.00 7.30 799 SER A C 1
ATOM 6224 O O . SER A 1 809 ? -33.049 -49.902 19.439 1.00 9.53 799 SER A O 1
ATOM 6227 N N . LEU A 1 810 ? -32.015 -48.802 21.094 1.00 6.89 800 LEU A N 1
ATOM 6228 C CA . LEU A 1 810 ? -32.737 -47.516 20.847 1.00 5.93 800 LEU A CA 1
ATOM 6229 C C . LEU A 1 810 ? -31.977 -46.652 19.819 1.00 6.14 800 LEU A C 1
ATOM 6230 O O . LEU A 1 810 ? -30.785 -46.432 20.023 1.00 7.61 800 LEU A O 1
ATOM 6235 N N . VAL A 1 811 ? -32.696 -46.273 18.783 1.00 6.02 801 VAL A N 1
ATOM 6236 C CA . VAL A 1 811 ? -32.080 -45.248 17.832 1.00 5.98 801 VAL A CA 1
ATOM 6237 C C . VAL A 1 811 ? -32.891 -44.008 18.014 1.00 5.61 801 VAL A C 1
ATOM 6238 O O . VAL A 1 811 ? -34.135 -44.005 17.859 1.00 6.74 801 VAL A O 1
ATOM 6242 N N . ILE A 1 812 ? -32.237 -42.892 18.424 1.00 5.93 802 ILE A N 1
ATOM 6243 C CA . ILE A 1 812 ? -32.903 -41.598 18.529 1.00 5.35 802 ILE A CA 1
ATOM 6244 C C . ILE A 1 812 ? -32.522 -40.787 17.295 1.00 6.29 802 ILE A C 1
ATOM 6245 O O . ILE A 1 812 ? -31.314 -40.688 16.910 1.00 7.07 802 ILE A O 1
ATOM 6250 N N . SER A 1 813 ? -33.546 -40.251 16.637 1.00 6.58 803 SER A N 1
ATOM 6251 C CA . SER A 1 813 ? -33.307 -39.266 15.522 1.00 5.79 803 SER A CA 1
ATOM 6252 C C . SER A 1 813 ? -33.779 -37.974 16.095 1.00 6.00 803 SER A C 1
ATOM 6253 O O . SER A 1 813 ? -34.920 -37.890 16.612 1.00 7.65 803 SER A O 1
ATOM 6256 N N . ALA A 1 814 ? -32.995 -36.925 15.970 1.00 5.67 804 ALA A N 1
ATOM 6257 C CA . ALA A 1 814 ? -33.349 -35.570 16.408 1.00 5.75 804 ALA A CA 1
ATOM 6258 C C . ALA A 1 814 ? -33.579 -34.618 15.258 1.00 6.77 804 ALA A C 1
ATOM 6259 O O . ALA A 1 814 ? -32.843 -34.712 14.254 1.00 7.07 804 ALA A O 1
ATOM 6261 N N . PHE A 1 815 ? -34.624 -33.834 15.319 1.00 5.97 805 PHE A N 1
ATOM 6262 C CA . PHE A 1 815 ? -35.028 -32.947 14.235 1.00 6.17 805 PHE A CA 1
ATOM 6263 C C . PHE A 1 815 ? -35.255 -31.578 14.780 1.00 6.43 805 PHE A C 1
ATOM 6264 O O . PHE A 1 815 ? -35.826 -31.416 15.888 1.00 7.02 805 PHE A O 1
ATOM 6272 N N . ALA A 1 816 ? -34.834 -30.554 14.050 1.00 5.70 806 ALA A N 1
ATOM 6273 C CA . ALA A 1 816 ? -35.010 -29.214 14.634 1.00 5.85 806 ALA A CA 1
ATOM 6274 C C . ALA A 1 816 ? -35.165 -28.195 13.529 1.00 6.03 806 ALA A C 1
ATOM 6275 O O . ALA A 1 816 ? -34.454 -28.248 12.487 1.00 7.19 806 ALA A O 1
ATOM 6277 N N . ARG A 1 817 ? -35.970 -27.142 13.758 1.00 5.87 807 ARG A N 1
ATOM 6278 C CA . ARG A 1 817 ? -35.918 -25.876 12.966 1.00 6.42 807 ARG A CA 1
ATOM 6279 C C . ARG A 1 817 ? -34.546 -25.223 13.232 1.00 6.56 807 ARG A C 1
ATOM 6280 O O . ARG A 1 817 ? -34.119 -25.061 14.382 1.00 7.76 807 ARG A O 1
ATOM 6288 N N . VAL A 1 818 ? -33.978 -24.749 12.146 1.00 6.05 808 VAL A N 1
ATOM 6289 C CA . VAL A 1 818 ? -32.662 -24.071 12.183 1.00 7.09 808 VAL A CA 1
ATOM 6290 C C . VAL A 1 818 ? -32.901 -22.548 11.850 1.00 5.94 808 VAL A C 1
ATOM 6291 O O . VAL A 1 818 ? -33.563 -22.172 10.857 1.00 6.49 808 VAL A O 1
ATOM 6295 N N . GLU A 1 819 ? -32.259 -21.738 12.730 1.00 6.57 809 GLU A N 1
ATOM 6296 C CA . GLU A 1 819 ? -32.407 -20.243 12.626 1.00 6.77 809 GLU A CA 1
ATOM 6297 C C . GLU A 1 819 ? -31.483 -19.679 11.556 1.00 8.11 809 GLU A C 1
ATOM 6298 O O . GLU A 1 819 ? -31.830 -18.637 10.966 1.00 8.17 809 GLU A O 1
ATOM 6304 N N . ASP A 1 820 ? -30.296 -20.278 11.255 1.00 6.41 810 ASP A N 1
ATOM 6305 C CA . ASP A 1 820 ? -29.549 -19.799 10.114 1.00 6.85 810 ASP A CA 1
ATOM 6306 C C . ASP A 1 820 ? -28.565 -20.928 9.708 1.00 6.46 810 ASP A C 1
ATOM 6307 O O . ASP A 1 820 ? -27.613 -21.258 10.425 1.00 6.55 810 ASP A O 1
ATOM 6312 N N . VAL A 1 821 ? -28.891 -21.495 8.570 1.00 7.07 811 VAL A N 1
ATOM 6313 C CA . VAL A 1 821 ? -28.041 -22.632 8.088 1.00 7.12 811 VAL A CA 1
ATOM 6314 C C . VAL A 1 821 ? -26.623 -22.273 7.770 1.00 6.40 811 VAL A C 1
ATOM 6315 O O . VAL A 1 821 ? -25.761 -23.157 7.827 1.00 8.99 811 VAL A O 1
ATOM 6319 N N . ARG A 1 822 ? -26.335 -20.960 7.603 1.00 6.20 812 ARG A N 1
ATOM 6320 C CA . ARG A 1 822 ? -24.991 -20.570 7.208 1.00 6.53 812 ARG A CA 1
ATOM 6321 C C . ARG A 1 822 ? -24.040 -20.735 8.396 1.00 6.64 812 ARG A C 1
ATOM 6322 O O . ARG A 1 822 ? -22.792 -20.636 8.167 1.00 9.71 812 ARG A O 1
ATOM 6330 N N . HIS A 1 823 ? -24.529 -20.854 9.636 1.00 5.67 813 HIS A N 1
ATOM 6331 C CA . HIS A 1 823 ? -23.675 -20.778 10.792 1.00 6.25 813 HIS A CA 1
ATOM 6332 C C . HIS A 1 823 ? -23.322 -22.132 11.379 1.00 6.39 813 HIS A C 1
ATOM 6333 O O . HIS A 1 823 ? -22.680 -22.235 12.435 1.00 7.86 813 HIS A O 1
ATOM 6340 N N . THR A 1 824 ? -23.663 -23.182 10.620 1.00 7.23 814 THR A N 1
ATOM 6341 C CA . THR A 1 824 ? -23.326 -24.555 11.042 1.00 7.34 814 THR A CA 1
ATOM 6342 C C . THR A 1 824 ? -21.834 -24.799 11.034 1.00 7.18 814 THR A C 1
ATOM 6343 O O . THR A 1 824 ? -21.116 -24.338 10.072 1.00 10.32 814 THR A O 1
ATOM 6347 N N . LEU A 1 825 ? -21.303 -25.431 12.086 1.00 7.74 815 LEU A N 1
ATOM 6348 C CA . LEU A 1 825 ? -19.857 -25.845 12.098 1.00 6.92 815 LEU A CA 1
ATOM 6349 C C . LEU A 1 825 ? -19.740 -27.277 11.743 1.00 7.71 815 LEU A C 1
ATOM 6350 O O . LEU A 1 825 ? -20.673 -28.066 11.883 1.00 8.87 815 LEU A O 1
ATOM 6355 N N . THR A 1 826 ? -18.577 -27.563 11.214 1.00 6.15 816 THR A N 1
ATOM 6356 C CA . THR A 1 826 ? -18.255 -28.976 10.813 1.00 5.60 816 THR A CA 1
ATOM 6357 C C . THR A 1 826 ? -16.951 -29.376 11.494 1.00 5.89 816 THR A C 1
ATOM 6358 O O . THR A 1 826 ? -16.302 -28.576 12.203 1.00 5.78 816 THR A O 1
ATOM 6362 N N . PRO A 1 827 ? -16.452 -30.592 11.351 1.00 5.47 817 PRO A N 1
ATOM 6363 C CA . PRO A 1 827 ? -15.194 -31.017 11.952 1.00 5.96 817 PRO A CA 1
ATOM 6364 C C . PRO A 1 827 ? -13.991 -30.519 11.141 1.00 6.23 817 PRO A C 1
ATOM 6365 O O . PRO A 1 827 ? -12.889 -30.821 11.640 1.00 7.41 817 PRO A O 1
ATOM 6369 N N . GLN A 1 828 ? -14.164 -29.714 10.086 1.00 5.71 818 GLN A N 1
ATOM 6370 C CA . GLN A 1 828 ? -12.966 -29.205 9.350 1.00 5.63 818 GLN A CA 1
ATOM 6371 C C . GLN A 1 828 ? -12.159 -28.261 10.185 1.00 6.06 818 GLN A C 1
ATOM 6372 O O . GLN A 1 828 ? -12.548 -27.069 10.282 1.00 7.94 818 GLN A O 1
ATOM 6378 N N . LEU A 1 829 ? -11.042 -28.704 10.705 1.00 6.70 819 LEU A N 1
ATOM 6379 C CA . LEU A 1 829 ? -10.132 -27.746 11.451 1.00 6.56 819 LEU A CA 1
ATOM 6380 C C . LEU A 1 829 ? -9.596 -26.702 10.534 1.00 6.39 819 LEU A C 1
ATOM 6381 O O . LEU A 1 829 ? -9.239 -26.944 9.334 1.00 8.28 819 LEU A O 1
ATOM 6386 N N . SER A 1 830 ? -9.433 -25.500 11.103 1.00 7.20 820 SER A N 1
ATOM 6387 C CA . SER A 1 830 ? -8.587 -24.488 10.466 1.00 7.52 820 SER A CA 1
ATOM 6388 C C . SER A 1 830 ? -7.184 -24.612 11.026 1.00 7.57 820 SER A C 1
ATOM 6389 O O . SER A 1 830 ? -6.916 -25.141 12.104 1.00 8.44 820 SER A O 1
ATOM 6392 N N . THR A 1 831 ? -6.222 -24.043 10.219 1.00 9.32 821 THR A N 1
ATOM 6393 C CA . THR A 1 831 ? -4.843 -23.928 10.757 1.00 9.60 821 THR A CA 1
ATOM 6394 C C . THR A 1 831 ? -4.488 -22.490 11.064 1.00 9.65 821 THR A C 1
ATOM 6395 O O . THR A 1 831 ? -3.323 -22.252 11.385 1.00 11.45 821 THR A O 1
ATOM 6399 N N . GLU A 1 832 ? -5.418 -21.599 11.020 1.00 10.00 822 GLU A N 1
ATOM 6400 C CA . GLU A 1 832 ? -5.186 -20.243 11.629 1.00 10.70 822 GLU A CA 1
ATOM 6401 C C . GLU A 1 832 ? -4.881 -20.432 13.117 1.00 9.43 822 GLU A C 1
ATOM 6402 O O . GLU A 1 832 ? -5.170 -21.492 13.708 1.00 10.23 822 GLU A O 1
ATOM 6408 N N . ASP A 1 833 ? -4.297 -19.463 13.778 1.00 12.09 823 ASP A N 1
ATOM 6409 C CA A ASP A 1 833 ? -3.938 -19.541 15.144 0.50 10.60 823 ASP A CA 1
ATOM 6410 C CA B ASP A 1 833 ? -3.866 -19.642 15.182 0.50 10.86 823 ASP A CA 1
ATOM 6411 C C . ASP A 1 833 ? -5.176 -20.014 15.954 1.00 9.78 823 ASP A C 1
ATOM 6412 O O . ASP A 1 833 ? -6.227 -19.366 15.854 1.00 10.29 823 ASP A O 1
ATOM 6421 N N . ASN A 1 834 ? -5.007 -21.099 16.698 1.00 8.02 824 ASN A N 1
ATOM 6422 C CA . ASN A 1 834 ? -6.187 -21.779 17.238 1.00 7.98 824 ASN A CA 1
ATOM 6423 C C . ASN A 1 834 ? -5.907 -22.449 18.501 1.00 7.59 824 ASN A C 1
ATOM 6424 O O . ASN A 1 834 ? -4.811 -22.761 18.894 1.00 9.46 824 ASN A O 1
ATOM 6429 N N . ALA A 1 835 ? -7.014 -22.789 19.187 1.00 7.86 825 ALA A N 1
ATOM 6430 C CA . ALA A 1 835 ? -7.064 -23.631 20.411 1.00 7.32 825 ALA A CA 1
ATOM 6431 C C . ALA A 1 835 ? -8.059 -24.755 20.282 1.00 7.63 825 ALA A C 1
ATOM 6432 O O . ALA A 1 835 ? -9.189 -24.469 19.825 1.00 7.99 825 ALA A O 1
ATOM 6434 N N . LEU A 1 836 ? -7.635 -25.951 20.655 1.00 7.08 826 LEU A N 1
ATOM 6435 C CA . LEU A 1 836 ? -8.578 -27.095 20.712 1.00 6.74 826 LEU A CA 1
ATOM 6436 C C . LEU A 1 836 ? -8.955 -27.303 22.180 1.00 7.61 826 LEU A C 1
ATOM 6437 O O . LEU A 1 836 ? -8.032 -27.433 23.041 1.00 9.38 826 LEU A O 1
ATOM 6442 N N . LEU A 1 837 ? -10.243 -27.352 22.441 1.00 7.58 827 LEU A N 1
ATOM 6443 C CA A LEU A 1 837 ? -10.803 -27.492 23.818 0.50 8.26 827 LEU A CA 1
ATOM 6444 C CA B LEU A 1 837 ? -10.662 -27.675 23.830 0.50 8.32 827 LEU A CA 1
ATOM 6445 C C . LEU A 1 837 ? -11.623 -28.771 23.832 1.00 8.25 827 LEU A C 1
ATOM 6446 O O . LEU A 1 837 ? -12.560 -28.891 22.967 1.00 8.46 827 LEU A O 1
ATOM 6455 N N . LEU A 1 838 ? -11.334 -29.700 24.741 1.00 8.07 828 LEU A N 1
ATOM 6456 C CA . LEU A 1 838 ? -12.233 -30.866 24.974 1.00 7.92 828 LEU A CA 1
ATOM 6457 C C . LEU A 1 838 ? -13.287 -30.449 25.982 1.00 8.05 828 LEU A C 1
ATOM 6458 O O . LEU A 1 838 ? -12.990 -29.826 27.001 1.00 8.92 828 LEU A O 1
ATOM 6463 N N . ILE A 1 839 ? -14.544 -30.725 25.707 1.00 7.24 829 ILE A N 1
ATOM 6464 C CA . ILE A 1 839 ? -15.671 -30.662 26.698 1.00 7.38 829 ILE A CA 1
ATOM 6465 C C . ILE A 1 839 ? -15.930 -32.144 27.005 1.00 6.80 829 ILE A C 1
ATOM 6466 O O . ILE A 1 839 ? -16.466 -32.884 26.174 1.00 7.90 829 ILE A O 1
ATOM 6471 N N . ASP A 1 840 ? -15.518 -32.531 28.208 1.00 7.19 830 ASP A N 1
ATOM 6472 C CA . ASP A 1 840 ? -15.615 -33.933 28.634 1.00 6.65 830 ASP A CA 1
ATOM 6473 C C . ASP A 1 840 ? -16.782 -34.082 29.534 1.00 7.09 830 ASP A C 1
ATOM 6474 O O . ASP A 1 840 ? -16.658 -33.924 30.792 1.00 8.14 830 ASP A O 1
ATOM 6479 N N . LEU A 1 841 ? -17.934 -34.370 28.967 1.00 8.21 831 LEU A N 1
ATOM 6480 C CA . LEU A 1 841 ? -19.131 -34.562 29.797 1.00 7.32 831 LEU A CA 1
ATOM 6481 C C . LEU A 1 841 ? -19.099 -35.853 30.564 1.00 7.63 831 LEU A C 1
ATOM 6482 O O . LEU A 1 841 ? -19.979 -36.039 31.458 1.00 8.44 831 LEU A O 1
ATOM 6487 N N . GLY A 1 842 ? -18.088 -36.679 30.360 1.00 7.22 832 GLY A N 1
ATOM 6488 C CA . GLY A 1 842 ? -17.897 -37.807 31.282 1.00 8.08 832 GLY A CA 1
ATOM 6489 C C . GLY A 1 842 ? -17.383 -37.416 32.633 1.00 9.00 832 GLY A C 1
ATOM 6490 O O . GLY A 1 842 ? -17.268 -38.309 33.472 1.00 9.21 832 GLY A O 1
ATOM 6491 N N . LYS A 1 843 ? -16.913 -36.188 32.808 1.00 8.77 833 LYS A N 1
ATOM 6492 C CA . LYS A 1 843 ? -16.432 -35.738 34.174 1.00 9.45 833 LYS A CA 1
ATOM 6493 C C . LYS A 1 843 ? -15.280 -36.629 34.659 1.00 9.90 833 LYS A C 1
ATOM 6494 O O . LYS A 1 843 ? -15.202 -36.870 35.875 1.00 12.62 833 LYS A O 1
ATOM 6500 N N . GLY A 1 844 ? -14.414 -37.054 33.728 1.00 8.15 834 GLY A N 1
ATOM 6501 C CA . GLY A 1 844 ? -13.273 -37.877 34.126 1.00 9.52 834 GLY A CA 1
ATOM 6502 C C . GLY A 1 844 ? -13.609 -39.330 34.453 1.00 9.37 834 GLY A C 1
ATOM 6503 O O . GLY A 1 844 ? -12.652 -40.100 34.762 1.00 12.76 834 GLY A O 1
ATOM 6504 N N . HIS A 1 845 ? -14.844 -39.766 34.321 1.00 9.12 835 HIS A N 1
ATOM 6505 C CA . HIS A 1 845 ? -15.112 -41.173 34.548 1.00 9.76 835 HIS A CA 1
ATOM 6506 C C . HIS A 1 845 ? -14.344 -42.056 33.556 1.00 10.32 835 HIS A C 1
ATOM 6507 O O . HIS A 1 845 ? -13.896 -43.160 33.907 1.00 11.60 835 HIS A O 1
ATOM 6514 N N . ASN A 1 846 ? -14.236 -41.609 32.290 1.00 9.39 836 ASN A N 1
ATOM 6515 C CA . ASN A 1 846 ? -13.464 -42.310 31.302 1.00 8.54 836 ASN A CA 1
ATOM 6516 C C . ASN A 1 846 ? -13.848 -43.801 31.182 1.00 7.90 836 ASN A C 1
ATOM 6517 O O . ASN A 1 846 ? -12.942 -44.657 31.040 1.00 9.32 836 ASN A O 1
ATOM 6522 N N . ALA A 1 847 ? -15.133 -44.049 31.147 1.00 8.43 837 ALA A N 1
ATOM 6523 C CA . ALA A 1 847 ? -15.533 -45.480 31.128 1.00 8.12 837 ALA A CA 1
ATOM 6524 C C . ALA A 1 847 ? -15.135 -46.183 29.846 1.00 9.25 837 ALA A C 1
ATOM 6525 O O . ALA A 1 847 ? -15.148 -45.585 28.728 1.00 9.05 837 ALA A O 1
ATOM 6527 N N . LEU A 1 848 ? -14.730 -47.452 29.940 1.00 8.84 838 LEU A N 1
ATOM 6528 C CA . LEU A 1 848 ? -14.334 -48.249 28.774 1.00 7.54 838 LEU A CA 1
ATOM 6529 C C . LEU A 1 848 ? -15.316 -49.395 28.496 1.00 7.25 838 LEU A C 1
ATOM 6530 O O . LEU A 1 848 ? -15.106 -50.109 27.473 1.00 8.91 838 LEU A O 1
ATOM 6535 N N . GLY A 1 849 ? -16.309 -49.650 29.338 1.00 8.06 839 GLY A N 1
ATOM 6536 C CA . GLY A 1 849 ? -17.243 -50.710 29.053 1.00 8.89 839 GLY A CA 1
ATOM 6537 C C . GLY A 1 849 ? -18.025 -50.483 27.742 1.00 7.32 839 GLY A C 1
ATOM 6538 O O . GLY A 1 849 ? -18.435 -49.341 27.513 1.00 8.40 839 GLY A O 1
ATOM 6539 N N . ALA A 1 850 ? -18.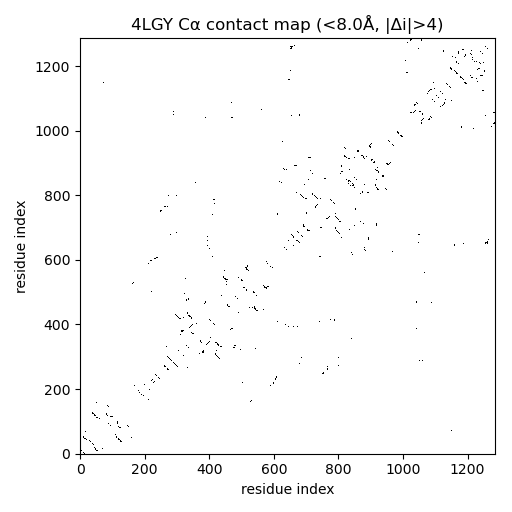209 -51.485 26.922 1.00 7.81 840 ALA A N 1
ATOM 6540 C CA . ALA A 1 850 ? -19.079 -51.427 25.737 1.00 7.78 840 ALA A CA 1
ATOM 6541 C C . ALA A 1 850 ? -18.606 -50.323 24.793 1.00 8.80 840 ALA A C 1
ATOM 6542 O O . ALA A 1 850 ? -19.456 -49.657 24.182 1.00 11.31 840 ALA A O 1
ATOM 6544 N N . THR A 1 851 ? -17.304 -50.139 24.714 1.00 6.67 841 THR A N 1
ATOM 6545 C CA . THR A 1 851 ? -16.724 -49.201 23.703 1.00 7.27 841 THR A CA 1
ATOM 6546 C C . THR A 1 851 ? -16.215 -49.922 22.478 1.00 6.69 841 THR A C 1
ATOM 6547 O O . THR A 1 851 ? -16.036 -51.152 22.459 1.00 7.75 841 THR A O 1
ATOM 6551 N N . ALA A 1 852 ? -15.936 -49.143 21.419 1.00 6.70 842 ALA A N 1
ATOM 6552 C CA . ALA A 1 852 ? -15.266 -49.754 20.226 1.00 7.18 842 ALA A CA 1
ATOM 6553 C C . ALA A 1 852 ? -13.928 -50.383 20.708 1.00 7.14 842 ALA A C 1
ATOM 6554 O O . ALA A 1 852 ? -13.629 -51.466 20.180 1.00 8.08 842 ALA A O 1
ATOM 6556 N N . LEU A 1 853 ? -13.189 -49.736 21.638 1.00 6.87 843 LEU A N 1
ATOM 6557 C CA . LEU A 1 853 ? -11.923 -50.367 22.119 1.00 7.93 843 LEU A CA 1
ATOM 6558 C C . LEU A 1 853 ? -12.216 -51.767 22.705 1.00 8.17 843 LEU A C 1
ATOM 6559 O O . LEU A 1 853 ? -11.501 -52.707 22.307 1.00 8.72 843 LEU A O 1
ATOM 6564 N N . ALA A 1 854 ? -13.233 -51.899 23.539 1.00 7.29 844 ALA A N 1
ATOM 6565 C CA . ALA A 1 854 ? -13.501 -53.224 24.137 1.00 7.75 844 ALA A CA 1
ATOM 6566 C C . ALA A 1 854 ? -13.863 -54.168 23.000 1.00 8.48 844 ALA A C 1
ATOM 6567 O O . ALA A 1 854 ? -13.361 -55.314 22.956 1.00 9.06 844 ALA A O 1
ATOM 6569 N N . GLN A 1 855 ? -14.771 -53.765 22.097 1.00 7.42 845 GLN A N 1
ATOM 6570 C CA . GLN A 1 855 ? -15.207 -54.649 21.044 1.00 7.27 845 GLN A CA 1
ATOM 6571 C C . GLN A 1 855 ? -14.070 -55.150 20.171 1.00 6.61 845 GLN A C 1
ATOM 6572 O O . GLN A 1 855 ? -14.095 -56.373 19.807 1.00 8.79 845 GLN A O 1
ATOM 6578 N N . VAL A 1 856 ? -13.105 -54.329 19.835 1.00 7.49 846 VAL A N 1
ATOM 6579 C CA . VAL A 1 856 ? -12.073 -54.770 18.907 1.00 7.49 846 VAL A CA 1
ATOM 6580 C C . VAL A 1 856 ? -11.077 -55.728 19.616 1.00 8.51 846 VAL A C 1
ATOM 6581 O O . VAL A 1 856 ? -10.232 -56.307 18.893 1.00 9.07 846 VAL A O 1
ATOM 6585 N N . TYR A 1 857 ? -11.156 -55.803 20.945 1.00 8.53 847 TYR A N 1
ATOM 6586 C CA . TYR A 1 857 ? -10.391 -56.861 21.659 1.00 9.05 847 TYR A CA 1
ATOM 6587 C C . TYR A 1 857 ? -11.356 -57.888 22.161 1.00 10.65 847 TYR A C 1
ATOM 6588 O O . TYR A 1 857 ? -10.995 -58.632 23.141 1.00 12.44 847 TYR A O 1
ATOM 6597 N N . ARG A 1 858 ? -12.528 -58.085 21.570 1.00 8.82 848 ARG A N 1
ATOM 6598 C CA . ARG A 1 858 ? -13.460 -59.194 21.864 1.00 9.64 848 ARG A CA 1
ATOM 6599 C C . ARG A 1 858 ? -13.901 -59.183 23.278 1.00 11.09 848 ARG A C 1
ATOM 6600 O O . ARG A 1 858 ? -14.225 -60.263 23.864 1.00 12.18 848 ARG A O 1
ATOM 6608 N N . GLN A 1 859 ? -14.109 -58.007 23.846 1.00 9.85 849 GLN A N 1
ATOM 6609 C CA . GLN A 1 859 ? -14.543 -57.851 25.234 1.00 10.81 849 GLN A CA 1
ATOM 6610 C C . GLN A 1 859 ? -15.761 -56.973 25.368 1.00 10.74 849 GLN A C 1
ATOM 6611 O O . GLN A 1 859 ? -16.006 -56.126 24.449 1.00 11.56 849 GLN A O 1
ATOM 6617 N N . LEU A 1 860 ? -16.435 -57.055 26.508 1.00 11.55 850 LEU A N 1
ATOM 6618 C CA . LEU A 1 860 ? -17.516 -56.102 26.824 1.00 11.55 850 LEU A CA 1
ATOM 6619 C C . LEU A 1 860 ? -17.029 -55.107 27.867 1.00 12.45 850 LEU A C 1
ATOM 6620 O O . LEU A 1 860 ? -17.488 -53.938 27.902 1.00 12.02 850 LEU A O 1
ATOM 6625 N N . GLY A 1 861 ? -16.121 -55.449 28.767 1.00 11.98 851 GLY A N 1
ATOM 6626 C CA . GLY A 1 861 ? -15.656 -54.532 29.835 1.00 12.86 851 GLY A CA 1
ATOM 6627 C C . GLY A 1 861 ? -16.674 -54.448 31.000 1.00 12.18 851 GLY A C 1
ATOM 6628 O O . GLY A 1 861 ? -17.557 -55.310 31.142 1.00 14.21 851 GLY A O 1
ATOM 6629 N N . ASP A 1 862 ? -16.413 -53.417 31.757 1.00 14.19 852 ASP A N 1
ATOM 6630 C CA . ASP A 1 862 ? -16.934 -53.304 33.119 1.00 17.60 852 ASP A CA 1
ATOM 6631 C C . ASP A 1 862 ? -18.119 -52.379 33.143 1.00 17.99 852 ASP A C 1
ATOM 6632 O O . ASP A 1 862 ? -19.209 -52.832 33.406 1.00 20.76 852 ASP A O 1
ATOM 6637 N N . LYS A 1 863 ? -17.891 -51.110 33.140 1.00 15.31 853 LYS A N 1
ATOM 6638 C CA . LYS A 1 863 ? -18.969 -50.076 33.259 1.00 13.34 853 LYS A CA 1
ATOM 6639 C C . LYS A 1 863 ? -18.922 -49.189 32.012 1.00 11.39 853 LYS A C 1
ATOM 6640 O O . LYS A 1 863 ? -17.839 -48.761 31.602 1.00 11.42 853 LYS A O 1
ATOM 6646 N N . PRO A 1 864 ? -20.047 -48.912 31.410 1.00 10.32 854 PRO A N 1
ATOM 6647 C CA . PRO A 1 864 ? -20.127 -48.049 30.196 1.00 9.33 854 PRO A CA 1
ATOM 6648 C C . PRO A 1 864 ? -20.230 -46.590 30.559 1.00 8.84 854 PRO A C 1
ATOM 6649 O O . PRO A 1 864 ? -20.389 -46.207 31.729 1.00 10.19 854 PRO A O 1
ATOM 6653 N N . ALA A 1 865 ? -20.171 -45.778 29.509 1.00 7.81 855 ALA A N 1
ATOM 6654 C CA . ALA A 1 865 ? -20.523 -44.353 29.705 1.00 8.35 855 ALA A CA 1
ATOM 6655 C C . ALA A 1 865 ? -21.977 -44.239 30.057 1.00 7.88 855 ALA A C 1
ATOM 6656 O O . ALA A 1 865 ? -22.775 -45.155 29.897 1.00 8.86 855 ALA A O 1
ATOM 6658 N N . ASP A 1 866 ? -22.309 -42.962 30.469 1.00 8.02 856 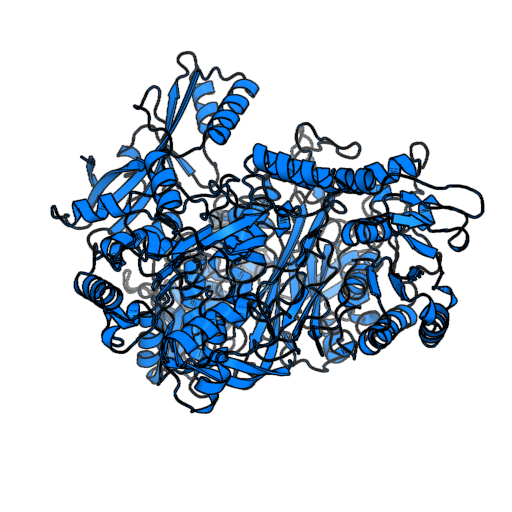ASP A N 1
ATOM 6659 C CA . ASP A 1 866 ? -23.727 -42.613 30.757 1.00 8.15 856 ASP A CA 1
ATOM 6660 C C . ASP A 1 866 ? -23.790 -41.131 30.705 1.00 8.24 856 ASP A C 1
ATOM 6661 O O . ASP A 1 866 ? -22.775 -40.445 30.738 1.00 9.61 856 ASP A O 1
ATOM 6666 N N . VAL A 1 867 ? -25.012 -40.615 30.706 1.00 8.66 857 VAL A N 1
ATOM 6667 C CA . VAL A 1 867 ? -25.219 -39.171 30.990 1.00 8.60 857 VAL A CA 1
ATOM 6668 C C . VAL A 1 867 ? -24.859 -38.970 32.443 1.00 9.68 857 VAL A C 1
ATOM 6669 O O . VAL A 1 867 ? -25.565 -39.531 33.341 1.00 11.75 857 VAL A O 1
ATOM 6673 N N . ARG A 1 868 ? -23.797 -38.261 32.730 1.00 9.12 858 ARG A N 1
ATOM 6674 C CA . ARG A 1 868 ? -23.327 -38.101 34.100 1.00 8.21 858 ARG A CA 1
ATOM 6675 C C . ARG A 1 868 ? -23.978 -36.976 34.862 1.00 10.25 858 ARG A C 1
ATOM 6676 O O . ARG A 1 868 ? -23.960 -37.055 36.120 1.00 12.18 858 ARG A O 1
ATOM 6684 N N . ASP A 1 869 ? -24.566 -35.979 34.175 1.00 9.47 859 ASP A N 1
ATOM 6685 C CA . ASP A 1 869 ? -25.061 -34.768 34.852 1.00 8.57 859 ASP A CA 1
ATOM 6686 C C . ASP A 1 869 ? -26.021 -34.131 33.878 1.00 9.80 859 ASP A C 1
ATOM 6687 O O . ASP A 1 869 ? -25.605 -33.521 32.870 1.00 9.92 859 ASP A O 1
ATOM 6692 N N . VAL A 1 870 ? -27.324 -34.208 34.174 1.00 8.93 860 VAL A N 1
ATOM 6693 C CA . VAL A 1 870 ? -28.303 -33.729 33.225 1.00 8.77 860 VAL A CA 1
ATOM 6694 C C . VAL A 1 870 ? -28.118 -32.212 33.045 1.00 8.67 860 VAL A C 1
ATOM 6695 O O . VAL A 1 870 ? -28.199 -31.703 31.882 1.00 8.63 860 VAL A O 1
ATOM 6699 N N . ALA A 1 871 ? -27.999 -31.433 34.132 1.00 8.93 861 ALA A N 1
ATOM 6700 C CA . ALA A 1 871 ? -27.834 -29.989 33.976 1.00 9.17 861 ALA A CA 1
ATOM 6701 C C . ALA A 1 871 ? -26.644 -29.646 33.184 1.00 9.33 861 ALA A C 1
ATOM 6702 O O . ALA A 1 871 ? -26.714 -28.707 32.357 1.00 10.25 861 ALA A O 1
ATOM 6704 N N . GLN A 1 872 ? -25.534 -30.395 33.233 1.00 8.16 862 GLN A N 1
ATOM 6705 C CA . GLN A 1 872 ? -24.337 -30.081 32.417 1.00 7.96 862 GLN A CA 1
ATOM 6706 C C . GLN A 1 872 ? -24.571 -30.465 30.968 1.00 8.12 862 GLN A C 1
ATOM 6707 O O . GLN A 1 872 ? -23.968 -29.855 30.111 1.00 9.11 862 GLN A O 1
ATOM 6713 N N . LEU A 1 873 ? -25.390 -31.465 30.669 1.00 7.67 863 LEU A N 1
ATOM 6714 C CA . LEU A 1 873 ? -25.701 -31.780 29.254 1.00 8.11 863 LEU A CA 1
ATOM 6715 C C . LEU A 1 873 ? -26.500 -30.610 28.643 1.00 8.50 863 LEU A C 1
ATOM 6716 O O . LEU A 1 873 ? -26.195 -30.186 27.553 1.00 8.12 863 LEU A O 1
ATOM 6721 N N . LYS A 1 874 ? -27.515 -30.157 29.379 1.00 7.39 864 LYS A N 1
ATOM 6722 C CA . LYS A 1 874 ? -28.277 -28.982 28.924 1.00 8.84 864 LYS A CA 1
ATOM 6723 C C . LYS A 1 874 ? -27.333 -27.768 28.848 1.00 8.46 864 LYS A C 1
ATOM 6724 O O . LYS A 1 874 ? -27.443 -27.011 27.832 1.00 8.36 864 LYS A O 1
ATOM 6730 N N . GLY A 1 875 ? -26.453 -27.610 29.799 1.00 8.07 865 GLY A N 1
ATOM 6731 C CA . GLY A 1 875 ? -25.550 -26.426 29.787 1.00 7.87 865 GLY A CA 1
ATOM 6732 C C . GLY A 1 875 ? -24.606 -26.545 28.584 1.00 7.19 865 GLY A C 1
ATOM 6733 O O . GLY A 1 875 ? -24.323 -25.498 27.968 1.00 8.42 865 GLY A O 1
ATOM 6734 N N . PHE A 1 876 ? -24.103 -27.740 28.292 1.00 6.95 866 PHE A N 1
ATOM 6735 C CA . PHE A 1 876 ? -23.236 -27.880 27.117 1.00 7.50 866 PHE A CA 1
ATOM 6736 C C . PHE A 1 876 ? -24.060 -27.484 25.842 1.00 6.69 866 PHE A C 1
ATOM 6737 O O . PHE A 1 876 ? -23.535 -26.738 25.006 1.00 6.70 866 PHE A O 1
ATOM 6745 N N . TYR A 1 877 ? -25.315 -27.941 25.672 1.00 6.00 867 TYR A N 1
ATOM 6746 C CA . TYR A 1 877 ? -26.091 -27.565 24.505 1.00 5.84 867 TYR A CA 1
ATOM 6747 C C . TYR A 1 877 ? -26.283 -26.041 24.460 1.00 5.73 867 TYR A C 1
ATOM 6748 O O . TYR A 1 877 ? -26.060 -25.448 23.389 1.00 5.71 867 TYR A O 1
ATOM 6757 N N . ASP A 1 878 ? -26.632 -25.478 25.618 1.00 6.40 868 ASP A N 1
ATOM 6758 C CA . ASP A 1 878 ? -26.916 -24.043 25.562 1.00 6.25 868 ASP A CA 1
ATOM 6759 C C . ASP A 1 878 ? -25.635 -23.245 25.345 1.00 6.46 868 ASP A C 1
ATOM 6760 O O . ASP A 1 878 ? -25.659 -22.222 24.607 1.00 7.78 868 ASP A O 1
ATOM 6765 N N . ALA A 1 879 ? -24.500 -23.705 25.857 1.00 6.44 869 ALA A N 1
ATOM 6766 C CA . ALA A 1 879 ? -23.227 -23.013 25.626 1.00 6.76 869 ALA A CA 1
ATOM 6767 C C . ALA A 1 879 ? -22.853 -23.115 24.153 1.00 6.17 869 ALA A C 1
ATOM 6768 O O . ALA A 1 879 ? -22.442 -22.119 23.537 1.00 6.90 869 ALA A O 1
ATOM 6770 N N . MET A 1 880 ? -23.017 -24.309 23.559 1.00 6.66 870 MET A N 1
ATOM 6771 C CA . MET A 1 880 ? -22.748 -24.443 22.144 1.00 7.69 870 MET A CA 1
ATOM 6772 C C . MET A 1 880 ? -23.600 -23.545 21.348 1.00 5.69 870 MET A C 1
ATOM 6773 O O . MET A 1 880 ? -23.140 -22.913 20.407 1.00 6.58 870 MET A O 1
ATOM 6778 N N . GLN A 1 881 ? -24.899 -23.445 21.673 1.00 5.89 871 GLN A N 1
ATOM 6779 C CA . GLN A 1 881 ? -25.734 -22.543 20.878 1.00 5.72 871 GLN A CA 1
ATOM 6780 C C . GLN A 1 881 ? -25.298 -21.069 21.014 1.00 5.20 871 GLN A C 1
ATOM 6781 O O . GLN A 1 881 ? -25.357 -20.326 20.008 1.00 5.62 871 GLN A O 1
ATOM 6787 N N . ALA A 1 882 ? -24.852 -20.691 22.216 1.00 5.87 872 ALA A N 1
ATOM 6788 C CA . ALA A 1 882 ? -24.312 -19.322 22.366 1.00 6.22 872 ALA A CA 1
ATOM 6789 C C . ALA A 1 882 ? -23.080 -19.130 21.500 1.00 6.02 872 ALA A C 1
ATOM 6790 O O . ALA A 1 882 ? -22.967 -18.122 20.808 1.00 7.34 872 ALA A O 1
ATOM 6792 N N . LEU A 1 883 ? -22.189 -20.106 21.483 1.00 6.22 873 LEU A N 1
ATOM 6793 C CA . LEU A 1 883 ? -20.964 -19.961 20.708 1.00 6.28 873 LEU A CA 1
ATOM 6794 C C . LEU A 1 883 ? -21.235 -19.997 19.235 1.00 6.84 873 LEU A C 1
ATOM 6795 O O . LEU A 1 883 ? -20.581 -19.234 18.456 1.00 7.13 873 LEU A O 1
ATOM 6800 N N . VAL A 1 884 ? -22.184 -20.837 18.775 1.00 6.14 874 VAL A N 1
ATOM 6801 C CA . VAL A 1 884 ? -22.569 -20.874 17.338 1.00 6.46 874 VAL A CA 1
ATOM 6802 C C . VAL A 1 884 ? -23.132 -19.515 16.902 1.00 6.25 874 VAL A C 1
ATOM 6803 O O . VAL A 1 884 ? -22.705 -18.964 15.870 1.00 6.93 874 VAL A O 1
ATOM 6807 N N . ALA A 1 885 ? -24.049 -18.981 17.740 1.00 6.67 875 ALA A N 1
ATOM 6808 C CA . ALA A 1 885 ? -24.708 -17.769 17.262 1.00 7.28 875 ALA A CA 1
ATOM 6809 C C . ALA A 1 885 ? -23.705 -16.593 17.315 1.00 6.82 875 ALA A C 1
ATOM 6810 O O . ALA A 1 885 ? -23.879 -15.614 16.457 1.00 8.66 875 ALA A O 1
ATOM 6812 N N . ALA A 1 886 ? -22.769 -16.619 18.248 1.00 7.49 876 ALA A N 1
ATOM 6813 C CA . ALA A 1 886 ? -21.766 -15.474 18.341 1.00 8.24 876 ALA A CA 1
ATOM 6814 C C . ALA A 1 886 ? -20.628 -15.719 17.374 1.00 8.72 876 ALA A C 1
ATOM 6815 O O . ALA A 1 886 ? -19.655 -14.910 17.370 1.00 10.87 876 ALA A O 1
ATOM 6817 N N . ARG A 1 887 ? -20.652 -16.793 16.576 1.00 7.58 877 ARG A N 1
ATOM 6818 C CA . ARG A 1 887 ? -19.593 -17.061 15.596 1.00 7.80 877 ARG A CA 1
ATOM 6819 C C . ARG A 1 887 ? -18.251 -17.288 16.216 1.00 8.55 877 ARG A C 1
ATOM 6820 O O . ARG A 1 887 ? -17.225 -16.918 15.623 1.00 10.62 877 ARG A O 1
ATOM 6828 N N . LYS A 1 888 ? -18.173 -17.911 17.393 1.00 7.14 878 LYS A N 1
ATOM 6829 C CA . LYS A 1 888 ? -16.951 -18.113 18.143 1.00 8.49 878 LYS A CA 1
ATOM 6830 C C . LYS A 1 888 ? -16.281 -19.406 17.872 1.00 8.52 878 LYS A C 1
ATOM 6831 O O . LYS A 1 888 ? -15.228 -19.699 18.470 1.00 10.25 878 LYS A O 1
ATOM 6837 N N . LEU A 1 889 ? -16.914 -20.316 17.119 1.00 7.86 879 LEU A N 1
ATOM 6838 C CA . LEU A 1 889 ? -16.293 -21.635 16.833 1.00 7.99 879 LEU A CA 1
ATOM 6839 C C . LEU A 1 889 ? -15.758 -21.673 15.417 1.00 7.59 879 LEU A C 1
ATOM 6840 O O . LEU A 1 889 ? -16.408 -21.210 14.453 1.00 9.56 879 LEU A O 1
ATOM 6845 N N . LEU A 1 890 ? -14.578 -22.246 15.299 1.00 6.59 880 LEU A N 1
ATOM 6846 C CA . LEU A 1 890 ? -14.032 -22.605 13.997 1.00 6.77 880 LEU A CA 1
ATOM 6847 C C . LEU A 1 890 ? -14.422 -24.027 13.519 1.00 5.65 880 LEU A C 1
ATOM 6848 O O . LEU A 1 890 ? -14.546 -24.282 12.313 1.00 8.25 880 LEU A O 1
ATOM 6853 N N . ALA A 1 891 ? -14.661 -24.889 14.508 1.00 6.46 881 ALA A N 1
ATOM 6854 C CA . ALA A 1 891 ? -15.007 -26.308 14.197 1.00 5.90 881 ALA A CA 1
ATOM 6855 C C . ALA A 1 891 ? -15.530 -26.952 15.414 1.00 6.26 881 ALA A C 1
ATOM 6856 O O . ALA A 1 891 ? -15.299 -26.508 16.529 1.00 6.15 881 ALA A O 1
ATOM 6858 N N . TRP A 1 892 ? -16.299 -28.043 15.202 1.00 5.92 882 TRP A N 1
ATOM 6859 C CA . TRP A 1 892 ? -16.799 -28.905 16.302 1.00 5.23 882 TRP A CA 1
ATOM 6860 C C . TRP A 1 892 ? -16.845 -30.324 15.783 1.00 5.17 882 TRP A C 1
ATOM 6861 O O . TRP A 1 892 ? -17.219 -30.550 14.606 1.00 6.61 882 TRP A O 1
ATOM 6872 N N . HIS A 1 893 ? -16.523 -31.243 16.662 1.00 5.04 883 HIS A N 1
ATOM 6873 C CA . HIS A 1 893 ? -16.895 -32.654 16.354 1.00 5.67 883 HIS A CA 1
ATOM 6874 C C . HIS A 1 893 ? -17.091 -33.348 17.665 1.00 5.36 883 HIS A C 1
ATOM 6875 O O . HIS A 1 893 ? -16.338 -33.142 18.633 1.00 5.96 883 HIS A O 1
ATOM 6882 N N . ASP A 1 894 ? -18.204 -34.090 17.743 1.00 5.58 884 ASP A N 1
ATOM 6883 C CA . ASP A 1 894 ? -18.502 -34.722 19.027 1.00 5.86 884 ASP A CA 1
ATOM 6884 C C . ASP A 1 894 ? -17.798 -36.030 19.180 1.00 6.54 884 ASP A C 1
ATOM 6885 O O . ASP A 1 894 ? -17.215 -36.628 18.215 1.00 7.59 884 ASP A O 1
ATOM 6890 N N . ARG A 1 895 ? -17.777 -36.500 20.397 1.00 6.45 885 ARG A N 1
ATOM 6891 C CA . ARG A 1 895 ? -17.189 -37.780 20.789 1.00 7.21 885 ARG A CA 1
ATOM 6892 C C . ARG A 1 895 ? -18.233 -38.847 20.810 1.00 6.62 885 ARG A C 1
ATOM 6893 O O . ARG A 1 895 ? -19.300 -38.673 21.420 1.00 7.72 885 ARG A O 1
ATOM 6901 N N . SER A 1 896 ? -17.924 -39.931 20.147 1.00 6.30 886 SER A N 1
ATOM 6902 C CA . SER A 1 896 ? -18.814 -41.080 20.103 1.00 6.98 886 SER A CA 1
ATOM 6903 C C . SER A 1 896 ? -18.022 -42.365 19.882 1.00 7.48 886 SER A C 1
ATOM 6904 O O . SER A 1 896 ? -17.039 -42.547 20.593 1.00 7.92 886 SER A O 1
ATOM 6907 N N . ASP A 1 897 ? -18.411 -43.220 18.942 1.00 7.62 887 ASP A N 1
ATOM 6908 C CA . ASP A 1 897 ? -17.599 -44.462 18.777 1.00 6.89 887 ASP A CA 1
ATOM 6909 C C . ASP A 1 897 ? -16.138 -44.126 18.520 1.00 5.95 887 ASP A C 1
ATOM 6910 O O . ASP A 1 897 ? -15.814 -43.241 17.700 1.00 7.30 887 ASP A O 1
ATOM 6915 N N . GLY A 1 898 ? -15.227 -44.789 19.238 1.00 6.84 888 GLY A N 1
ATOM 6916 C CA . GLY A 1 898 ? -13.807 -44.592 19.074 1.00 6.43 888 GLY A CA 1
ATOM 6917 C C . GLY A 1 898 ? -13.261 -43.472 19.944 1.00 6.72 888 GLY A C 1
ATOM 6918 O O . GLY A 1 898 ? -12.007 -43.306 19.901 1.00 8.01 888 GLY A O 1
ATOM 6919 N N . GLY A 1 899 ? -14.083 -42.747 20.697 1.00 6.49 889 GLY A N 1
ATOM 6920 C CA . GLY A 1 899 ? -13.538 -41.852 21.681 1.00 6.90 889 GLY A CA 1
ATOM 6921 C C . GLY A 1 899 ? -12.879 -40.594 21.132 1.00 6.03 889 GLY A C 1
ATOM 6922 O O . GLY A 1 899 ? -12.994 -40.220 19.958 1.00 6.59 889 GLY A O 1
ATOM 6923 N N . LEU A 1 900 ? -12.191 -39.918 22.058 1.00 6.14 890 LEU A N 1
ATOM 6924 C CA . LEU A 1 900 ? -11.470 -38.701 21.738 1.00 6.53 890 LEU A CA 1
ATOM 6925 C C . LEU A 1 900 ? -10.436 -38.943 20.612 1.00 6.16 890 LEU A C 1
ATOM 6926 O O . LEU A 1 900 ? -10.204 -38.080 19.770 1.00 6.79 890 LEU A O 1
ATOM 6931 N N . LEU A 1 901 ? -9.796 -40.132 20.622 1.00 6.25 891 LEU A N 1
ATOM 6932 C CA . LEU A 1 901 ? -8.814 -40.413 19.584 1.00 6.65 891 LEU A CA 1
ATOM 6933 C C . LEU A 1 901 ? -9.506 -40.296 18.193 1.00 6.11 891 LEU A C 1
ATOM 6934 O O . LEU A 1 901 ? -8.891 -39.614 17.331 1.00 6.63 891 LEU A O 1
ATOM 6939 N N . VAL A 1 902 ? -10.688 -40.916 18.012 1.00 6.54 892 VAL A N 1
ATOM 6940 C CA . VAL A 1 902 ? -11.311 -40.885 16.699 1.00 6.32 892 VAL A CA 1
ATOM 6941 C C . VAL A 1 902 ? -11.843 -39.410 16.457 1.00 5.92 892 VAL A C 1
ATOM 6942 O O . VAL A 1 902 ? -11.742 -38.940 15.321 1.00 5.86 892 VAL A O 1
ATOM 6946 N N . THR A 1 903 ? -12.385 -38.728 17.496 1.00 6.11 893 THR A N 1
ATOM 6947 C CA . THR A 1 903 ? -12.854 -37.334 17.253 1.00 5.93 893 THR A CA 1
ATOM 6948 C C . THR A 1 903 ? -11.663 -36.495 16.671 1.00 5.62 893 THR A C 1
ATOM 6949 O O . THR A 1 903 ? -11.857 -35.792 15.660 1.00 5.79 893 THR A O 1
ATOM 6953 N N . LEU A 1 904 ? -10.514 -36.581 17.338 1.00 5.44 894 LEU A N 1
ATOM 6954 C CA . LEU A 1 904 ? -9.388 -35.761 16.873 1.00 5.38 894 LEU A CA 1
ATOM 6955 C C . LEU A 1 904 ? -8.878 -36.221 15.520 1.00 5.19 894 LEU A C 1
ATOM 6956 O O . LEU A 1 904 ? -8.576 -35.351 14.644 1.00 5.80 894 LEU A O 1
ATOM 6961 N N . ALA A 1 905 ? -8.815 -37.518 15.294 1.00 5.87 895 ALA A N 1
ATOM 6962 C CA . ALA A 1 905 ? -8.369 -38.012 13.995 1.00 6.00 895 ALA A CA 1
ATOM 6963 C C . ALA A 1 905 ? -9.250 -37.577 12.865 1.00 6.12 895 ALA A C 1
ATOM 6964 O O . ALA A 1 905 ? -8.771 -37.023 11.859 1.00 6.45 895 ALA A O 1
ATOM 6966 N N . GLU A 1 906 ? -10.584 -37.662 13.072 1.00 6.22 896 GLU A N 1
ATOM 6967 C CA . GLU A 1 906 ? -11.481 -37.256 12.020 1.00 5.33 896 GLU A CA 1
ATOM 6968 C C . GLU A 1 906 ? -11.469 -35.749 11.770 1.00 5.40 896 GLU A C 1
ATOM 6969 O O . GLU A 1 906 ? -11.621 -35.345 10.611 1.00 5.68 896 GLU A O 1
ATOM 6975 N N . MET A 1 907 ? -11.226 -34.916 12.816 1.00 5.41 897 MET A N 1
ATOM 6976 C CA . MET A 1 907 ? -11.115 -33.468 12.581 1.00 5.30 897 MET A CA 1
ATOM 6977 C C . MET A 1 907 ? -9.842 -33.250 11.798 1.00 5.14 897 MET A C 1
ATOM 6978 O O . MET A 1 907 ? -9.844 -32.392 10.891 1.00 5.55 897 MET A O 1
ATOM 6983 N N . ALA A 1 908 ? -8.733 -33.979 12.099 1.00 5.91 898 ALA A N 1
ATOM 6984 C CA . ALA A 1 908 ? -7.512 -33.755 11.263 1.00 5.68 898 ALA A CA 1
ATOM 6985 C C . ALA A 1 908 ? -7.626 -34.268 9.838 1.00 5.58 898 ALA A C 1
ATOM 6986 O O . ALA A 1 908 ? -7.063 -33.706 8.897 1.00 6.55 898 ALA A O 1
ATOM 6988 N N . PHE A 1 909 ? -8.467 -35.299 9.651 1.00 5.61 899 PHE A N 1
ATOM 6989 C CA . PHE A 1 909 ? -8.744 -35.755 8.276 1.00 5.81 899 PHE A CA 1
ATOM 6990 C C . PHE A 1 909 ? -9.535 -34.688 7.516 1.00 5.94 899 PHE A C 1
ATOM 6991 O O . PHE A 1 909 ? -9.258 -34.337 6.366 1.00 7.08 899 PHE A O 1
ATOM 6999 N N . ALA A 1 910 ? -10.620 -34.182 8.138 1.00 5.33 900 ALA A N 1
ATOM 7000 C CA . ALA A 1 910 ? -11.409 -33.183 7.479 1.00 5.88 900 ALA A CA 1
ATOM 7001 C C . ALA A 1 910 ? -10.711 -31.855 7.225 1.00 5.57 900 ALA A C 1
ATOM 7002 O O . ALA A 1 910 ? -10.947 -31.191 6.193 1.00 6.36 900 ALA A O 1
ATOM 7004 N N . GLY A 1 911 ? -9.792 -31.473 8.177 1.00 5.54 901 GLY A N 1
ATOM 7005 C CA . GLY A 1 911 ? -8.974 -30.276 7.967 1.00 6.70 901 GLY A CA 1
ATOM 7006 C C . GLY A 1 911 ? -7.701 -30.532 7.203 1.00 6.09 901 GLY A C 1
ATOM 7007 O O . GLY A 1 911 ? -7.009 -29.514 6.858 1.00 8.02 901 GLY A O 1
ATOM 7008 N N . HIS A 1 912 ? -7.407 -31.775 6.886 1.00 5.76 902 HIS A N 1
ATOM 7009 C CA . HIS A 1 912 ? -6.180 -32.113 6.154 1.00 5.76 902 HIS A CA 1
ATOM 7010 C C . HIS A 1 912 ? -4.991 -31.495 6.796 1.00 6.03 902 HIS A C 1
ATOM 7011 O O . HIS A 1 912 ? -4.180 -30.811 6.127 1.00 7.28 902 HIS A O 1
ATOM 7018 N N . CYS A 1 913 ? -4.793 -31.780 8.072 1.00 5.82 903 CYS A N 1
ATOM 7019 C CA . CYS A 1 913 ? -3.737 -31.106 8.867 1.00 6.94 903 CYS A CA 1
ATOM 7020 C C . CYS A 1 913 ? -3.353 -32.050 9.984 1.00 7.56 903 CYS A C 1
ATOM 7021 O O . CYS A 1 913 ? -3.687 -33.194 10.044 1.00 7.10 903 CYS A O 1
ATOM 7024 N N . GLY A 1 914 ? -2.534 -31.457 10.873 1.00 7.02 904 GLY A N 1
ATOM 7025 C CA . GLY A 1 914 ? -2.064 -32.244 12.024 1.00 7.00 904 GLY A CA 1
ATOM 7026 C C . GLY A 1 914 ? -2.612 -31.699 13.314 1.00 6.64 904 GLY A C 1
ATOM 7027 O O . GLY A 1 914 ? -3.306 -30.644 13.333 1.00 7.67 904 GLY A O 1
ATOM 7028 N N . VAL A 1 915 ? -2.393 -32.448 14.408 1.00 7.67 905 VAL A N 1
ATOM 7029 C CA . VAL A 1 915 ? -2.758 -31.910 15.756 1.00 7.93 905 VAL A CA 1
ATOM 7030 C C . VAL A 1 915 ? -1.620 -32.181 16.676 1.00 8.67 905 VAL A C 1
ATOM 7031 O O . VAL A 1 915 ? -0.893 -33.170 16.535 1.00 9.68 905 VAL A O 1
ATOM 7035 N N . GLN A 1 916 ? -1.448 -31.288 17.639 1.00 9.02 906 GLN A N 1
ATOM 7036 C CA . GLN A 1 916 ? -0.432 -31.498 18.739 1.00 9.17 906 GLN A CA 1
ATOM 7037 C C . GLN A 1 916 ? -1.320 -31.293 19.984 1.00 9.17 906 GLN A C 1
ATOM 7038 O O . GLN A 1 916 ? -1.740 -30.138 20.273 1.00 10.39 906 GLN A O 1
ATOM 7044 N N . VAL A 1 917 ? -1.570 -32.406 20.685 1.00 8.47 907 VAL A N 1
ATOM 7045 C CA A VAL A 1 917 ? -2.512 -32.458 21.794 0.50 9.03 907 VAL A CA 1
ATOM 7046 C CA B VAL A 1 917 ? -2.390 -32.295 21.884 0.50 9.33 907 VAL A CA 1
ATOM 7047 C C . VAL A 1 917 ? -1.815 -33.012 23.037 1.00 10.82 907 VAL A C 1
ATOM 7048 O O . VAL A 1 917 ? -1.053 -33.987 22.886 1.00 11.18 907 VAL A O 1
ATOM 7055 N N . ASP A 1 918 ? -2.142 -32.469 24.209 1.00 9.78 908 ASP A N 1
ATOM 7056 C CA . ASP A 1 918 ? -1.571 -33.048 25.438 1.00 10.86 908 ASP A CA 1
ATOM 7057 C C . ASP A 1 918 ? -2.745 -33.492 26.264 1.00 10.50 908 ASP A C 1
ATOM 7058 O O . ASP A 1 918 ? -3.728 -32.704 26.467 1.00 11.28 908 ASP A O 1
ATOM 7063 N N . ILE A 1 919 ? -2.678 -34.721 26.788 1.00 9.79 909 ILE A N 1
ATOM 7064 C CA . ILE A 1 919 ? -3.803 -35.298 27.608 1.00 10.30 909 ILE A CA 1
ATOM 7065 C C . ILE A 1 919 ? -3.447 -35.491 29.100 1.00 11.03 909 ILE A C 1
ATOM 7066 O O . ILE A 1 919 ? -4.197 -36.200 29.758 1.00 11.51 909 ILE A O 1
ATOM 7071 N N . ALA A 1 920 ? -2.418 -34.804 29.582 1.00 11.40 910 ALA A N 1
ATOM 7072 C CA . ALA A 1 920 ? -2.054 -35.064 31.035 1.00 11.44 910 ALA A CA 1
ATOM 7073 C C . ALA A 1 920 ? -3.153 -34.665 31.926 1.00 11.79 910 ALA A C 1
ATOM 7074 O O . ALA A 1 920 ? -3.206 -35.267 33.037 1.00 17.37 910 ALA A O 1
ATOM 7076 N N . ALA A 1 921 ? -4.079 -33.799 31.620 1.00 10.53 911 ALA A N 1
ATOM 7077 C CA . ALA A 1 921 ? -5.164 -33.432 32.559 1.00 10.56 911 ALA A CA 1
ATOM 7078 C C . ALA A 1 921 ? -6.323 -34.398 32.606 1.00 12.02 911 ALA A C 1
ATOM 7079 O O . ALA A 1 921 ? -7.276 -34.151 33.358 1.00 14.77 911 ALA A O 1
ATOM 7081 N N . LEU A 1 922 ? -6.286 -35.417 31.714 1.00 10.71 912 LEU A N 1
ATOM 7082 C CA . LEU A 1 922 ? -7.466 -36.214 31.526 1.00 11.06 912 LEU A CA 1
ATOM 7083 C C . LEU A 1 922 ? -7.376 -37.525 32.330 1.00 14.61 912 LEU A C 1
ATOM 7084 O O . LEU A 1 922 ? -8.180 -38.472 32.145 1.00 18.67 912 LEU A O 1
ATOM 7089 N N . GLY A 1 923 ? -6.329 -37.654 33.142 1.00 14.95 913 GLY A N 1
ATOM 7090 C CA . GLY A 1 923 ? -6.219 -38.869 34.045 1.00 14.51 913 GLY A CA 1
ATOM 7091 C C . GLY A 1 923 ? -4.915 -39.566 33.748 1.00 15.03 913 GLY A C 1
ATOM 7092 O O . GLY A 1 923 ? -4.282 -39.393 32.662 1.00 18.18 913 GLY A O 1
ATOM 7093 N N . ASP A 1 924 ? -4.503 -40.401 34.693 1.00 15.75 914 ASP A N 1
ATOM 7094 C CA . ASP A 1 924 ? -3.280 -41.122 34.391 1.00 16.60 914 ASP A CA 1
ATOM 7095 C C . ASP A 1 924 ? -3.426 -42.280 33.420 1.00 14.52 914 ASP A C 1
ATOM 7096 O O . ASP A 1 924 ? -2.476 -42.729 32.777 1.00 18.45 914 ASP A O 1
ATOM 7101 N N . ASP A 1 925 ? -4.675 -42.722 33.236 1.00 12.12 915 ASP A N 1
ATOM 7102 C CA . ASP A 1 925 ? -4.980 -43.815 32.333 1.00 10.23 915 ASP A CA 1
ATOM 7103 C C . ASP A 1 925 ? -5.166 -43.325 30.901 1.00 9.90 915 ASP A C 1
ATOM 7104 O O . ASP A 1 925 ? -6.270 -42.905 30.554 1.00 11.14 915 ASP A O 1
ATOM 7109 N N . HIS A 1 926 ? -4.113 -43.325 30.143 1.00 9.67 916 HIS A N 1
ATOM 7110 C CA . HIS A 1 926 ? -4.170 -42.723 28.813 1.00 10.16 916 HIS A CA 1
ATOM 7111 C C . HIS A 1 926 ? -5.036 -43.495 27.912 1.00 8.95 916 HIS A C 1
ATOM 7112 O O . HIS A 1 926 ? -5.773 -42.867 27.064 1.00 9.87 916 HIS A O 1
ATOM 7119 N N . LEU A 1 927 ? -5.100 -44.813 27.969 1.00 8.75 917 LEU A N 1
ATOM 7120 C CA . LEU A 1 927 ? -6.026 -45.612 27.161 1.00 7.97 917 LEU A CA 1
ATOM 7121 C C . LEU A 1 927 ? -7.439 -45.183 27.452 1.00 7.94 917 LEU A C 1
ATOM 7122 O O . LEU A 1 927 ? -8.228 -44.956 26.492 1.00 8.69 917 LEU A O 1
ATOM 7127 N N . ALA A 1 928 ? -7.839 -45.059 28.714 1.00 8.27 918 ALA A N 1
ATOM 7128 C CA . ALA A 1 928 ? -9.230 -44.726 29.014 1.00 8.52 918 ALA A CA 1
ATOM 7129 C C . ALA A 1 928 ? -9.472 -43.242 28.599 1.00 8.47 918 ALA A C 1
ATOM 7130 O O . ALA A 1 928 ? -10.599 -42.941 28.152 1.00 8.24 918 ALA A O 1
ATOM 7132 N N . ALA A 1 929 ? -8.540 -42.344 28.773 1.00 7.18 919 ALA A N 1
ATOM 7133 C CA . ALA A 1 929 ? -8.785 -40.914 28.403 1.00 7.46 919 ALA A CA 1
ATOM 7134 C C . ALA A 1 929 ? -9.011 -40.852 26.877 1.00 7.56 919 ALA A C 1
ATOM 7135 O O . ALA A 1 929 ? -9.878 -40.084 26.420 1.00 7.74 919 ALA A O 1
ATOM 7137 N N . LEU A 1 930 ? -8.307 -41.654 26.064 1.00 7.51 920 LEU A N 1
ATOM 7138 C CA . LEU A 1 930 ? -8.368 -41.592 24.589 1.00 7.14 920 LEU A CA 1
ATOM 7139 C C . LEU A 1 930 ? -9.546 -42.353 24.053 1.00 7.12 920 LEU A C 1
ATOM 7140 O O . LEU A 1 930 ? -10.075 -41.946 23.000 1.00 7.75 920 LEU A O 1
ATOM 7145 N N . PHE A 1 931 ? -9.969 -43.454 24.674 1.00 6.86 921 PHE A N 1
ATOM 7146 C CA . PHE A 1 931 ? -10.920 -44.319 24.022 1.00 6.65 921 PHE A CA 1
ATOM 7147 C C . PHE A 1 931 ? -12.235 -44.398 24.721 1.00 6.40 921 PHE A C 1
ATOM 7148 O O . PHE A 1 931 ? -13.165 -45.048 24.214 1.00 7.19 921 PHE A O 1
ATOM 7156 N N . ASN A 1 932 ? -12.421 -43.697 25.847 1.00 6.35 922 ASN A N 1
ATOM 7157 C CA . ASN A 1 932 ? -13.820 -43.700 26.426 1.00 6.10 922 ASN A CA 1
ATOM 7158 C C . ASN A 1 932 ? -14.748 -43.020 25.417 1.00 6.07 922 ASN A C 1
ATOM 7159 O O . ASN A 1 932 ? -14.311 -42.127 24.644 1.00 6.69 922 ASN A O 1
ATOM 7164 N N . GLU A 1 933 ? -16.029 -43.352 25.517 1.00 6.01 923 GLU A N 1
ATOM 7165 C CA . GLU A 1 933 ? -17.057 -42.812 24.594 1.00 6.29 923 GLU A CA 1
ATOM 7166 C C . GLU A 1 933 ? -18.064 -42.064 25.405 1.00 6.11 923 GLU A C 1
ATOM 7167 O O . GLU A 1 933 ? -19.264 -42.052 25.124 1.00 7.88 923 GLU A O 1
ATOM 7173 N N . GLU A 1 934 ? -17.571 -41.404 26.444 1.00 6.88 924 GLU A N 1
ATOM 7174 C CA . GLU A 1 934 ? -18.440 -40.455 27.226 1.00 6.67 924 GLU A CA 1
ATOM 7175 C C . GLU A 1 934 ? -18.905 -39.327 26.281 1.00 6.16 924 GLU A C 1
ATOM 7176 O O . GLU A 1 934 ? -18.293 -39.093 25.221 1.00 7.10 924 GLU A O 1
ATOM 7182 N N . LEU A 1 935 ? -19.979 -38.659 26.692 1.00 6.55 925 LEU A N 1
ATOM 7183 C CA . LEU A 1 935 ? -20.442 -37.552 25.822 1.00 6.06 925 LEU A CA 1
ATOM 7184 C C . LEU A 1 935 ? -19.469 -36.389 25.854 1.00 6.52 925 LEU A C 1
ATOM 7185 O O . LEU A 1 935 ? -18.657 -36.207 26.797 1.00 6.84 925 LEU A O 1
ATOM 7190 N N . GLY A 1 936 ? -19.635 -35.554 24.827 1.00 6.96 926 GLY A N 1
ATOM 7191 C CA . GLY A 1 936 ? -18.781 -34.328 24.723 1.00 6.34 926 GLY A CA 1
ATOM 7192 C C . GLY A 1 936 ? -18.218 -34.230 23.350 1.00 5.90 926 GLY A C 1
ATOM 7193 O O . GLY A 1 936 ? -18.764 -34.703 22.366 1.00 6.40 926 GLY A O 1
ATOM 7194 N N . GLY A 1 937 ? -17.053 -33.598 23.283 1.00 6.79 927 GLY A N 1
ATOM 7195 C CA . GLY A 1 937 ? -16.436 -33.418 21.940 1.00 6.97 927 GLY A CA 1
ATOM 7196 C C . GLY A 1 937 ? -15.351 -32.364 22.021 1.00 7.25 927 GLY A C 1
ATOM 7197 O O . GLY A 1 937 ? -14.963 -31.861 23.124 1.00 8.18 927 GLY A O 1
ATOM 7198 N N . VAL A 1 938 ? -14.859 -32.011 20.849 1.00 6.76 928 VAL A N 1
ATOM 7199 C CA . VAL A 1 938 ? -13.778 -30.989 20.743 1.00 5.79 928 VAL A CA 1
ATOM 7200 C C . VAL A 1 938 ? -14.235 -29.798 19.952 1.00 5.99 928 VAL A C 1
ATOM 7201 O O . VAL A 1 938 ? -14.747 -29.934 18.810 1.00 6.03 928 VAL A O 1
ATOM 7205 N N . ILE A 1 939 ? -14.121 -28.636 20.578 1.00 6.50 929 ILE A N 1
ATOM 7206 C CA . ILE A 1 939 ? -14.292 -27.395 19.827 1.00 6.72 929 ILE A CA 1
ATOM 7207 C C . ILE A 1 939 ? -12.950 -26.790 19.414 1.00 6.02 929 ILE A C 1
ATOM 7208 O O . ILE A 1 939 ? -11.944 -26.990 20.155 1.00 6.88 929 ILE A O 1
ATOM 7213 N N . GLN A 1 940 ? -12.913 -26.176 18.255 1.00 5.60 930 GLN A N 1
ATOM 7214 C CA . GLN A 1 940 ? -11.725 -25.414 17.867 1.00 6.40 930 GLN A CA 1
ATOM 7215 C C . GLN A 1 940 ? -12.215 -23.930 17.845 1.00 5.79 930 GLN A C 1
ATOM 7216 O O . GLN A 1 940 ? -13.273 -23.600 17.305 1.00 6.78 930 GLN A O 1
ATOM 7222 N N . VAL A 1 941 ? -11.379 -23.082 18.464 1.00 6.35 931 VAL A N 1
ATOM 7223 C CA . VAL A 1 941 ? -11.672 -21.625 18.498 1.00 7.09 931 VAL A CA 1
ATOM 7224 C C . VAL A 1 941 ? -10.410 -20.907 18.070 1.00 7.63 931 VAL A C 1
ATOM 7225 O O . VAL A 1 941 ? -9.293 -21.405 18.088 1.00 7.78 931 VAL A O 1
ATOM 7229 N N . ARG A 1 942 ? -10.570 -19.635 17.683 1.00 8.08 932 ARG A N 1
ATOM 7230 C CA . ARG A 1 942 ? -9.376 -18.801 17.427 1.00 7.66 932 ARG A CA 1
ATOM 7231 C C . ARG A 1 942 ? -8.623 -18.616 18.726 1.00 8.74 932 ARG A C 1
ATOM 7232 O O . ARG A 1 942 ? -9.157 -18.584 19.816 1.00 9.72 932 ARG A O 1
ATOM 7240 N N . ALA A 1 943 ? -7.291 -18.627 18.591 1.00 9.51 933 ALA A N 1
ATOM 7241 C CA . ALA A 1 943 ? -6.516 -18.535 19.805 1.00 10.24 933 ALA A CA 1
ATOM 7242 C C . ALA A 1 943 ? -6.803 -17.263 20.649 1.00 10.56 933 ALA A C 1
ATOM 7243 O O . ALA A 1 943 ? -6.852 -17.381 21.878 1.00 12.36 933 ALA A O 1
ATOM 7245 N N . GLU A 1 944 ? -7.107 -16.175 19.964 1.00 10.80 934 GLU A N 1
ATOM 7246 C CA . GLU A 1 944 ? -7.441 -14.915 20.658 1.00 13.54 934 GLU A CA 1
ATOM 7247 C C . GLU A 1 944 ? -8.732 -15.022 21.439 1.00 14.22 934 GLU A C 1
ATOM 7248 O O . GLU A 1 944 ? -9.049 -14.164 22.273 1.00 15.80 934 GLU A O 1
ATOM 7254 N N . ASP A 1 945 ? -9.561 -16.059 21.142 1.00 9.37 935 ASP A N 1
ATOM 7255 C CA . ASP A 1 945 ? -10.857 -16.168 21.824 1.00 10.55 935 ASP A CA 1
ATOM 7256 C C . ASP A 1 945 ? -10.860 -17.269 22.894 1.00 9.82 935 ASP A C 1
ATOM 7257 O O . ASP A 1 945 ? -11.911 -17.513 23.547 1.00 10.64 935 ASP A O 1
ATOM 7262 N N . ARG A 1 946 ? -9.721 -17.933 23.135 1.00 9.45 936 ARG A N 1
ATOM 7263 C CA . ARG A 1 946 ? -9.671 -19.009 24.126 1.00 10.30 936 ARG A CA 1
ATOM 7264 C C . ARG A 1 946 ? -10.200 -18.558 25.471 1.00 10.98 936 ARG A C 1
ATOM 7265 O O . ARG A 1 946 ? -11.072 -19.230 26.029 1.00 11.37 936 ARG A O 1
ATOM 7273 N N . ASP A 1 947 ? -9.679 -17.421 25.999 1.00 12.13 937 ASP A N 1
ATOM 7274 C CA . ASP A 1 947 ? -10.078 -17.099 27.347 1.00 12.73 937 ASP A CA 1
ATOM 7275 C C . ASP A 1 947 ? -11.599 -16.749 27.401 1.00 11.32 937 ASP A C 1
ATOM 7276 O O . ASP A 1 947 ? -12.302 -17.199 28.365 1.00 12.51 937 ASP A O 1
ATOM 7281 N N . ALA A 1 948 ? -12.127 -16.016 26.432 1.00 10.94 938 ALA A N 1
ATOM 7282 C CA . ALA A 1 948 ? -13.561 -15.719 26.434 1.00 12.11 938 ALA A CA 1
ATOM 7283 C C . ALA A 1 948 ? -14.412 -16.952 26.320 1.00 10.15 938 ALA A C 1
ATOM 7284 O O . ALA A 1 948 ? -15.481 -17.064 26.950 1.00 12.23 938 ALA A O 1
ATOM 7286 N N . VAL A 1 949 ? -13.942 -17.910 25.471 1.00 10.05 939 VAL A N 1
ATOM 7287 C CA . VAL A 1 949 ? -14.813 -19.094 25.319 1.00 9.05 939 VAL A CA 1
ATOM 7288 C C . VAL A 1 949 ? -14.742 -19.911 26.574 1.00 8.52 939 VAL A C 1
ATOM 7289 O O . VAL A 1 949 ? -15.773 -20.512 27.007 1.00 9.24 939 VAL A O 1
ATOM 7293 N N . GLU A 1 950 ? -13.585 -20.002 27.255 1.00 9.61 940 GLU A N 1
ATOM 7294 C CA . GLU A 1 950 ? -13.525 -20.765 28.538 1.00 9.80 940 GLU A CA 1
ATOM 7295 C C . GLU A 1 950 ? -14.412 -20.046 29.595 1.00 10.22 940 GLU A C 1
ATOM 7296 O O . GLU A 1 950 ? -15.132 -20.778 30.325 1.00 11.89 940 GLU A O 1
ATOM 7302 N N . ALA A 1 951 ? -14.481 -18.714 29.545 1.00 10.73 941 ALA A N 1
ATOM 7303 C CA . ALA A 1 951 ? -15.335 -18.099 30.546 1.00 11.60 941 ALA A CA 1
ATOM 7304 C C . ALA A 1 951 ? -16.816 -18.355 30.229 1.00 11.15 941 ALA A C 1
ATOM 7305 O O . ALA A 1 951 ? -17.642 -18.494 31.145 1.00 12.52 941 ALA A O 1
ATOM 7307 N N . LEU A 1 952 ? -17.182 -18.368 28.919 1.00 10.73 942 LEU A N 1
ATOM 7308 C CA . LEU A 1 952 ? -18.561 -18.628 28.524 1.00 10.17 942 LEU A CA 1
ATOM 7309 C C . LEU A 1 952 ? -18.882 -20.061 28.997 1.00 11.27 942 LEU A C 1
ATOM 7310 O O . LEU A 1 952 ? -19.998 -20.285 29.616 1.00 11.10 942 LEU A O 1
ATOM 7315 N N . LEU A 1 953 ? -18.034 -21.055 28.738 1.00 9.44 943 LEU A N 1
ATOM 7316 C CA . LEU A 1 953 ? -18.380 -22.399 29.184 1.00 9.71 943 LEU A CA 1
ATOM 7317 C C . LEU A 1 953 ? -18.534 -22.458 30.685 1.00 10.14 943 LEU A C 1
ATOM 7318 O O . LEU A 1 953 ? -19.424 -23.166 31.201 1.00 11.38 943 LEU A O 1
ATOM 7323 N N . ALA A 1 954 ? -17.689 -21.734 31.411 1.00 10.41 944 ALA A N 1
ATOM 7324 C CA . ALA A 1 954 ? -17.768 -21.738 32.879 1.00 11.16 944 ALA A CA 1
ATOM 7325 C C . ALA A 1 954 ? -19.149 -21.113 33.345 1.00 13.24 944 ALA A C 1
ATOM 7326 O O . ALA A 1 954 ? -19.671 -21.643 34.416 1.00 14.60 944 ALA A O 1
ATOM 7328 N N . GLN A 1 955 ? -19.751 -20.215 32.592 1.00 11.83 945 GLN A N 1
ATOM 7329 C CA A GLN A 1 955 ? -21.066 -19.708 33.052 0.50 13.44 945 GLN A CA 1
ATOM 7330 C CA B GLN A 1 955 ? -21.103 -19.624 32.942 0.50 14.18 945 GLN A CA 1
ATOM 7331 C C . GLN A 1 955 ? -22.249 -20.671 32.865 1.00 16.37 945 GLN A C 1
ATOM 7332 O O . GLN A 1 955 ? -23.432 -20.446 33.285 1.00 18.03 945 GLN A O 1
ATOM 7343 N N . TYR A 1 956 ? -21.994 -21.775 32.171 1.00 12.18 946 TYR A N 1
ATOM 7344 C CA . TYR A 1 956 ? -22.895 -22.897 32.083 1.00 12.25 946 TYR A CA 1
ATOM 7345 C C . TYR A 1 956 ? -22.471 -24.072 32.989 1.00 11.97 946 TYR A C 1
ATOM 7346 O O . TYR A 1 956 ? -23.027 -25.185 32.761 1.00 14.32 946 TYR A O 1
ATOM 7355 N N . GLY A 1 957 ? -21.557 -23.863 33.902 1.00 11.85 947 GLY A N 1
ATOM 7356 C CA . GLY A 1 957 ? -21.320 -24.895 34.886 1.00 12.92 947 GLY A CA 1
ATOM 7357 C C . GLY A 1 957 ? -20.322 -25.897 34.405 1.00 14.10 947 GLY A C 1
ATOM 7358 O O . GLY A 1 957 ? -20.150 -26.932 35.050 1.00 16.49 947 GLY A O 1
ATOM 7359 N N . LEU A 1 958 ? -19.616 -25.565 33.337 1.00 10.91 948 LEU A N 1
ATOM 7360 C CA . LEU A 1 958 ? -18.735 -26.576 32.676 1.00 12.32 948 LEU A CA 1
ATOM 7361 C C . LEU A 1 958 ? -17.308 -26.477 32.945 1.00 12.64 948 LEU A C 1
ATOM 7362 O O . LEU A 1 958 ? -16.505 -27.261 32.378 1.00 13.30 948 LEU A O 1
ATOM 7367 N N . ALA A 1 959 ? -16.840 -25.653 33.845 1.00 12.41 949 ALA A N 1
ATOM 7368 C CA . ALA A 1 959 ? -15.391 -25.472 33.902 1.00 12.43 949 ALA A CA 1
ATOM 7369 C C . ALA A 1 959 ? -14.601 -26.645 34.212 1.00 13.79 949 ALA A C 1
ATOM 7370 O O . ALA A 1 959 ? -13.534 -26.838 33.579 1.00 16.54 949 ALA A O 1
ATOM 7372 N N . ASP A 1 960 ? -15.047 -27.501 35.108 1.00 15.23 950 ASP A N 1
ATOM 7373 C CA . ASP A 1 960 ? -14.219 -28.645 35.391 1.00 18.79 950 ASP A CA 1
ATOM 7374 C C . ASP A 1 960 ? -14.237 -29.749 34.305 1.00 17.09 950 ASP A C 1
ATOM 7375 O O . ASP A 1 960 ? -13.402 -30.669 34.367 1.00 22.92 950 ASP A O 1
ATOM 7380 N N . CYS A 1 961 ? -15.132 -29.620 33.338 1.00 14.47 951 CYS A N 1
ATOM 7381 C CA . CYS A 1 961 ? -15.300 -30.561 32.210 1.00 13.81 951 CYS A CA 1
ATOM 7382 C C . CYS A 1 961 ? -14.406 -30.072 31.059 1.00 11.14 951 CYS A C 1
ATOM 7383 O O . CYS A 1 961 ? -14.276 -30.800 30.060 1.00 11.48 951 CYS A O 1
ATOM 7386 N N . VAL A 1 962 ? -13.939 -28.804 31.035 1.00 9.44 952 VAL A N 1
ATOM 7387 C CA . VAL A 1 962 ? -13.276 -28.240 29.869 1.00 9.24 952 VAL A CA 1
ATOM 7388 C C . VAL A 1 962 ? -11.779 -28.282 30.013 1.00 10.31 952 VAL A C 1
ATOM 7389 O O . VAL A 1 962 ? -11.186 -27.961 31.056 1.00 12.02 952 VAL A O 1
ATOM 7393 N N . HIS A 1 963 ? -11.133 -28.736 28.967 1.00 8.57 953 HIS A N 1
ATOM 7394 C CA . HIS A 1 963 ? -9.668 -28.923 29.017 1.00 7.95 953 HIS A CA 1
ATOM 7395 C C . HIS A 1 963 ? -9.018 -28.457 27.759 1.00 8.57 953 HIS A C 1
ATOM 7396 O O . HIS A 1 963 ? -9.377 -28.894 26.643 1.00 9.85 953 HIS A O 1
ATOM 7403 N N . TYR A 1 964 ? -8.054 -27.540 27.831 1.00 8.75 954 TYR A N 1
ATOM 7404 C CA . TYR A 1 964 ? -7.288 -27.137 26.666 1.00 8.59 954 TYR A CA 1
ATOM 7405 C C . TYR A 1 964 ? -6.397 -28.295 26.265 1.00 8.97 954 TYR A C 1
ATOM 7406 O O . TYR A 1 964 ? -5.571 -28.807 27.073 1.00 10.43 954 TYR A O 1
ATOM 7415 N N . LEU A 1 965 ? -6.515 -28.688 25.009 1.00 8.17 955 LEU A N 1
ATOM 7416 C CA . LEU A 1 965 ? -5.692 -29.833 24.514 1.00 7.90 955 LEU A CA 1
ATOM 7417 C C . LEU A 1 965 ? -4.474 -29.364 23.730 1.00 9.77 955 LEU A C 1
ATOM 7418 O O . LEU A 1 965 ? -3.427 -30.056 23.799 1.00 10.67 955 LEU A O 1
ATOM 7423 N N . GLY A 1 966 ? -4.551 -28.282 22.961 1.00 8.45 956 GLY A N 1
ATOM 7424 C CA . GLY A 1 966 ? -3.430 -27.972 22.054 1.00 8.17 956 GLY A CA 1
ATOM 7425 C C . GLY A 1 966 ? -3.969 -27.294 20.836 1.00 7.94 956 GLY A C 1
ATOM 7426 O O . GLY A 1 966 ? -4.866 -26.481 20.928 1.00 8.63 956 GLY A O 1
ATOM 7427 N N . GLN A 1 967 ? -3.379 -27.623 19.688 1.00 8.91 957 GLN A N 1
ATOM 7428 C CA . GLN A 1 967 ? -3.608 -26.832 18.477 1.00 9.20 957 GLN A CA 1
ATOM 7429 C C . GLN A 1 967 ? -3.622 -27.758 17.247 1.00 9.31 957 GLN A C 1
ATOM 7430 O O . GLN A 1 967 ? -2.905 -28.815 17.205 1.00 9.95 957 GLN A O 1
ATOM 7436 N N . ALA A 1 968 ? -4.400 -27.322 16.263 1.00 7.86 958 ALA A N 1
ATOM 7437 C CA . ALA A 1 968 ? -4.262 -27.832 14.929 1.00 8.23 958 ALA A CA 1
ATOM 7438 C C . ALA A 1 968 ? -3.132 -27.131 14.227 1.00 8.61 958 ALA A C 1
ATOM 7439 O O . ALA A 1 968 ? -2.959 -25.905 14.376 1.00 9.18 958 ALA A O 1
ATOM 7441 N N . LEU A 1 969 ? -2.299 -27.884 13.504 1.00 8.59 959 LEU A N 1
ATOM 7442 C CA . LEU A 1 969 ? -1.091 -27.321 12.829 1.00 8.37 959 LEU A CA 1
ATOM 7443 C C . LEU A 1 969 ? -1.056 -27.760 11.443 1.00 8.10 959 LEU A C 1
ATOM 7444 O O . LEU A 1 969 ? -1.411 -28.965 11.124 1.00 9.70 959 LEU A O 1
ATOM 7449 N N . ALA A 1 970 ? -0.573 -26.959 10.512 1.00 9.37 960 ALA A N 1
ATOM 7450 C CA . ALA A 1 970 ? -0.357 -27.490 9.148 1.00 9.39 960 ALA A CA 1
ATOM 7451 C C . ALA A 1 970 ? 0.568 -28.663 9.158 1.00 9.63 960 ALA A C 1
ATOM 7452 O O . ALA A 1 970 ? 1.505 -28.707 9.972 1.00 11.80 960 ALA A O 1
ATOM 7454 N N . GLY A 1 971 ? 0.338 -29.598 8.215 1.00 8.42 961 GLY A N 1
ATOM 7455 C CA . GLY A 1 971 ? 1.219 -30.699 8.078 1.00 8.18 961 GLY A CA 1
ATOM 7456 C C . GLY A 1 971 ? 0.517 -31.992 8.373 1.00 8.59 961 GLY A C 1
ATOM 7457 O O . GLY A 1 971 ? -0.711 -32.089 8.376 1.00 8.69 961 GLY A O 1
ATOM 7458 N N . ASP A 1 972 ? 1.332 -33.006 8.593 1.00 7.75 962 ASP A N 1
ATOM 7459 C CA . ASP A 1 972 ? 0.840 -34.360 8.628 1.00 7.81 962 ASP A CA 1
ATOM 7460 C C . ASP A 1 972 ? 1.144 -35.086 9.928 1.00 8.34 962 ASP A C 1
ATOM 7461 O O . ASP A 1 972 ? 1.114 -36.340 9.944 1.00 9.32 962 ASP A O 1
ATOM 7466 N N . ARG A 1 973 ? 1.432 -34.374 11.018 1.00 8.52 963 ARG A N 1
ATOM 7467 C CA . ARG A 1 973 ? 1.720 -35.094 12.258 1.00 8.20 963 ARG A CA 1
ATOM 7468 C C . ARG A 1 973 ? 0.532 -35.101 13.201 1.00 8.12 963 ARG A C 1
ATOM 7469 O O . ARG A 1 973 ? -0.069 -34.094 13.505 1.00 9.36 963 ARG A O 1
ATOM 7477 N N . PHE A 1 974 ? 0.160 -36.296 13.636 1.00 7.16 964 PHE A N 1
ATOM 7478 C CA . PHE A 1 974 ? -0.870 -36.497 14.670 1.00 7.11 964 PHE A CA 1
ATOM 7479 C C . PHE A 1 974 ? -0.177 -36.940 15.943 1.00 7.50 964 PHE A C 1
ATOM 7480 O O . PHE A 1 974 ? 0.286 -38.084 16.028 1.00 8.10 964 PHE A O 1
ATOM 7488 N N . VAL A 1 975 ? -0.097 -35.993 16.896 1.00 7.92 965 VAL A N 1
ATOM 7489 C CA . VAL A 1 975 ? 0.781 -36.203 18.090 1.00 7.97 965 VAL A CA 1
ATOM 7490 C C . VAL A 1 975 ? -0.035 -35.982 19.346 1.00 8.88 965 VAL A C 1
ATOM 7491 O O . VAL A 1 975 ? -0.626 -34.913 19.540 1.00 9.35 965 VAL A O 1
ATOM 7495 N N . ILE A 1 976 ? 0.038 -37.005 20.224 1.00 8.80 966 ILE A N 1
ATOM 7496 C CA A ILE A 1 976 ? -0.559 -36.875 21.553 0.50 8.38 966 ILE A CA 1
ATOM 7497 C CA B ILE A 1 976 ? -0.622 -37.024 21.560 0.50 8.74 966 ILE A CA 1
ATOM 7498 C C . ILE A 1 976 ? 0.500 -37.102 22.606 1.00 9.14 966 ILE A C 1
ATOM 7499 O O . ILE A 1 976 ? 1.207 -38.126 22.588 1.00 10.02 966 ILE A O 1
ATOM 7508 N N . THR A 1 977 ? 0.609 -36.109 23.468 1.00 8.90 967 THR A N 1
ATOM 7509 C CA . THR A 1 977 ? 1.664 -36.173 24.534 1.00 10.54 967 THR A CA 1
ATOM 7510 C C . THR A 1 977 ? 0.982 -36.132 25.861 1.00 10.82 967 THR A C 1
ATOM 7511 O O . THR A 1 977 ? -0.215 -35.916 26.008 1.00 10.02 967 THR A O 1
ATOM 7515 N N . ALA A 1 978 ? 1.788 -36.431 26.898 1.00 11.22 968 ALA A N 1
ATOM 7516 C CA . ALA A 1 978 ? 1.307 -36.259 28.322 1.00 13.28 968 ALA A CA 1
ATOM 7517 C C . ALA A 1 978 ? 2.564 -35.836 29.083 1.00 16.20 968 ALA A C 1
ATOM 7518 O O . ALA A 1 978 ? 3.421 -36.724 29.215 1.00 16.12 968 ALA A O 1
ATOM 7520 N N . ASN A 1 979 ? 2.592 -34.519 29.339 1.00 22.27 969 ASN A N 1
ATOM 7521 C CA . ASN A 1 979 ? 3.771 -33.816 29.784 1.00 23.06 969 ASN A CA 1
ATOM 7522 C C . ASN A 1 979 ? 4.877 -34.131 28.788 1.00 20.89 969 ASN A C 1
ATOM 7523 O O . ASN A 1 979 ? 4.701 -33.891 27.544 1.00 27.39 969 ASN A O 1
ATOM 7528 N N . ASP A 1 980 ? 5.947 -34.655 29.249 1.00 21.22 970 ASP A N 1
ATOM 7529 C CA . ASP A 1 980 ? 7.085 -34.754 28.380 1.00 22.45 970 ASP A CA 1
ATOM 7530 C C . ASP A 1 980 ? 7.139 -36.081 27.696 1.00 23.62 970 ASP A C 1
ATOM 7531 O O . ASP A 1 980 ? 8.156 -36.423 27.159 1.00 30.18 970 ASP A O 1
ATOM 7536 N N . GLN A 1 981 ? 6.089 -36.907 27.756 1.00 17.97 971 GLN A N 1
ATOM 7537 C CA . GLN A 1 981 ? 6.075 -38.245 27.205 1.00 18.23 971 GLN A CA 1
ATOM 7538 C C . GLN A 1 981 ? 5.207 -38.154 25.880 1.00 15.46 971 GLN A C 1
ATOM 7539 O O . GLN A 1 981 ? 4.189 -37.500 25.868 1.00 15.85 971 GLN A O 1
ATOM 7545 N N . THR A 1 982 ? 5.621 -38.842 24.880 1.00 14.53 972 THR A N 1
ATOM 7546 C CA . THR A 1 982 ? 4.776 -39.050 23.686 1.00 11.71 972 THR A CA 1
ATOM 7547 C C . THR A 1 982 ? 3.932 -40.254 23.950 1.00 13.84 972 THR A C 1
ATOM 7548 O O . THR A 1 982 ? 4.412 -41.397 24.100 1.00 17.64 972 THR A O 1
ATOM 7552 N N . VAL A 1 983 ? 2.602 -40.094 23.959 1.00 11.30 973 VAL A N 1
ATOM 7553 C CA . VAL A 1 983 ? 1.656 -41.163 24.147 1.00 10.31 973 VAL A CA 1
ATOM 7554 C C . VAL A 1 983 ? 1.398 -41.891 22.842 1.00 10.46 973 VAL A C 1
ATOM 7555 O O . VAL A 1 983 ? 1.335 -43.119 22.813 1.00 12.12 973 VAL A O 1
ATOM 7559 N N . PHE A 1 984 ? 1.266 -41.116 21.801 1.00 9.98 974 PHE A N 1
ATOM 7560 C CA . PHE A 1 984 ? 0.983 -41.716 20.480 1.00 10.14 974 PHE A CA 1
ATOM 7561 C C . PHE A 1 984 ? 1.371 -40.698 19.440 1.00 9.80 974 PHE A C 1
ATOM 7562 O O . PHE A 1 984 ? 1.033 -39.493 19.552 1.00 10.15 974 PHE A O 1
ATOM 7570 N N . SER A 1 985 ? 2.048 -41.116 18.359 1.00 9.23 975 SER A N 1
ATOM 7571 C CA . SER A 1 985 ? 2.393 -40.207 17.259 1.00 10.08 975 SER A CA 1
ATOM 7572 C C . SER A 1 985 ? 2.455 -40.980 15.982 1.00 9.64 975 SER A C 1
ATOM 7573 O O . SER A 1 985 ? 3.031 -42.081 15.887 1.00 12.36 975 SER A O 1
ATOM 7576 N N . GLU A 1 986 ? 1.746 -40.431 14.964 1.00 9.07 976 GLU A N 1
ATOM 7577 C CA . GLU A 1 986 ? 1.712 -41.168 13.681 1.00 8.78 976 GLU A CA 1
ATOM 7578 C C . GLU A 1 986 ? 1.461 -40.096 12.577 1.00 8.79 976 GLU A C 1
ATOM 7579 O O . GLU A 1 986 ? 1.008 -38.952 12.869 1.00 9.30 976 GLU A O 1
ATOM 7585 N N . SER A 1 987 ? 1.734 -40.485 11.360 1.00 7.69 977 SER A N 1
ATOM 7586 C CA . SER A 1 987 ? 1.346 -39.698 10.217 1.00 7.13 977 SER A CA 1
ATOM 7587 C C . SER A 1 987 ? -0.224 -39.648 10.133 1.00 7.76 977 SER A C 1
ATOM 7588 O O . SER A 1 987 ? -0.888 -40.725 10.142 1.00 6.95 977 SER A O 1
ATOM 7591 N N . ARG A 1 988 ? -0.738 -38.419 9.974 1.00 6.42 978 ARG A N 1
ATOM 7592 C CA . ARG A 1 988 ? -2.190 -38.285 9.817 1.00 6.59 978 ARG A CA 1
ATOM 7593 C C . ARG A 1 988 ? -2.655 -39.001 8.542 1.00 6.49 978 ARG A C 1
ATOM 7594 O O . ARG A 1 988 ? -3.714 -39.616 8.569 1.00 7.20 978 ARG A O 1
ATOM 7602 N N . THR A 1 989 ? -1.838 -38.973 7.456 1.00 6.16 979 THR A N 1
ATOM 7603 C CA . THR A 1 989 ? -2.203 -39.615 6.207 1.00 6.95 979 THR A CA 1
ATOM 7604 C C . THR A 1 989 ? -2.263 -41.129 6.485 1.00 6.68 979 THR A C 1
ATOM 7605 O O . THR A 1 989 ? -3.253 -41.798 6.026 1.00 7.29 979 THR A O 1
ATOM 7609 N N . THR A 1 990 ? -1.308 -41.706 7.218 1.00 7.17 980 THR A N 1
ATOM 7610 C CA . THR A 1 990 ? -1.409 -43.140 7.506 1.00 6.86 980 THR A CA 1
ATOM 7611 C C . THR A 1 990 ? -2.683 -43.493 8.249 1.00 6.73 980 THR A C 1
ATOM 7612 O O . THR A 1 990 ? -3.370 -44.466 7.885 1.00 7.14 980 THR A O 1
ATOM 7616 N N . LEU A 1 991 ? -3.012 -42.668 9.265 1.00 6.44 981 LEU A N 1
ATOM 7617 C CA . LEU A 1 991 ? -4.285 -42.934 9.988 1.00 5.78 981 LEU A CA 1
ATOM 7618 C C . LEU A 1 991 ? -5.497 -42.803 9.036 1.00 6.45 981 LEU A C 1
ATOM 7619 O O . LEU A 1 991 ? -6.452 -43.594 9.147 1.00 6.80 981 LEU A O 1
ATOM 7624 N N . ARG A 1 992 ? -5.447 -41.784 8.198 1.00 5.78 982 ARG A N 1
ATOM 7625 C CA . ARG A 1 992 ? -6.609 -41.533 7.303 1.00 5.91 982 ARG A CA 1
ATOM 7626 C C . ARG A 1 992 ? -6.841 -42.656 6.341 1.00 5.60 982 ARG A C 1
ATOM 7627 O O . ARG A 1 992 ? -7.991 -42.982 5.999 1.00 6.67 982 ARG A O 1
ATOM 7635 N N . VAL A 1 993 ? -5.739 -43.250 5.870 1.00 6.52 983 VAL A N 1
ATOM 7636 C CA . VAL A 1 993 ? -5.832 -44.406 4.948 1.00 7.23 983 VAL A CA 1
ATOM 7637 C C . VAL A 1 993 ? -6.302 -45.679 5.690 1.00 6.72 983 VAL A C 1
ATOM 7638 O O . VAL A 1 993 ? -7.191 -46.400 5.169 1.00 6.65 983 VAL A O 1
ATOM 7642 N N . TRP A 1 994 ? -5.771 -45.895 6.897 1.00 6.79 984 TRP A N 1
ATOM 7643 C CA . TRP A 1 994 ? -6.308 -47.010 7.676 1.00 6.23 984 TRP A CA 1
ATOM 7644 C C . TRP A 1 994 ? -7.817 -46.880 7.882 1.00 5.89 984 TRP A C 1
ATOM 7645 O O . TRP A 1 994 ? -8.551 -47.865 7.716 1.00 6.42 984 TRP A O 1
ATOM 7656 N N . TRP A 1 995 ? -8.278 -45.653 8.214 1.00 5.17 985 TRP A N 1
ATOM 7657 C CA . TRP A 1 995 ? -9.713 -45.447 8.484 1.00 5.56 985 TRP A CA 1
ATOM 7658 C C . TRP A 1 995 ? -10.536 -45.555 7.224 1.00 5.52 985 TRP A C 1
ATOM 7659 O O . TRP A 1 995 ? -11.764 -45.865 7.325 1.00 5.61 985 TRP A O 1
ATOM 7670 N N . ALA A 1 996 ? -9.878 -45.451 6.025 1.00 5.47 986 ALA A N 1
ATOM 7671 C CA . ALA A 1 996 ? -10.567 -45.638 4.763 1.00 5.91 986 ALA A CA 1
ATOM 7672 C C . ALA A 1 996 ? -10.560 -47.105 4.322 1.00 4.99 986 ALA A C 1
ATOM 7673 O O . ALA A 1 996 ? -11.228 -47.392 3.307 1.00 5.32 986 ALA A O 1
ATOM 7675 N N . GLU A 1 997 ? -9.890 -48.060 4.989 1.00 5.77 987 GLU A N 1
ATOM 7676 C CA . GLU A 1 997 ? -9.755 -49.370 4.341 1.00 6.97 987 GLU A CA 1
ATOM 7677 C C . GLU A 1 997 ? -11.053 -50.108 4.343 1.00 6.57 987 GLU A C 1
ATOM 7678 O O . GLU A 1 997 ? -11.236 -50.922 3.381 1.00 7.20 987 GLU A O 1
ATOM 7684 N N . THR A 1 998 ? -11.988 -49.935 5.259 1.00 5.77 988 THR A N 1
ATOM 7685 C CA . THR A 1 998 ? -13.271 -50.651 5.186 1.00 6.01 988 THR A CA 1
ATOM 7686 C C . THR A 1 998 ? -14.071 -50.222 3.955 1.00 5.72 988 THR A C 1
ATOM 7687 O O . THR A 1 998 ? -14.587 -51.060 3.224 1.00 6.41 988 THR A O 1
ATOM 7691 N N . THR A 1 999 ? -14.223 -48.867 3.725 1.00 5.94 989 THR A N 1
ATOM 7692 C CA . THR A 1 999 ? -14.924 -48.473 2.531 1.00 5.59 989 THR A CA 1
ATOM 7693 C C . THR A 1 999 ? -14.201 -48.903 1.259 1.00 5.01 989 THR A C 1
ATOM 7694 O O . THR A 1 999 ? -14.900 -49.264 0.303 1.00 6.18 989 THR A O 1
ATOM 7698 N N . TRP A 1 1000 ? -12.887 -48.826 1.270 1.00 5.50 990 TRP A N 1
ATOM 7699 C CA . TRP A 1 1000 ? -12.144 -49.356 0.139 1.00 6.13 990 TRP A CA 1
ATOM 7700 C C . TRP A 1 1000 ? -12.509 -50.800 -0.151 1.00 5.79 990 TRP A C 1
ATOM 7701 O O . TRP A 1 1000 ? -12.867 -51.138 -1.327 1.00 5.89 990 TRP A O 1
ATOM 7712 N N . GLN A 1 1001 ? -12.460 -51.644 0.901 1.00 5.52 991 GLN A N 1
ATOM 7713 C CA . GLN A 1 1001 ? -12.787 -53.044 0.608 1.00 6.15 991 GLN A CA 1
ATOM 7714 C C . GLN A 1 1001 ? -14.245 -53.278 0.239 1.00 6.47 991 GLN A C 1
ATOM 7715 O O . GLN A 1 1001 ? -14.511 -54.139 -0.603 1.00 7.38 991 GLN A O 1
ATOM 7721 N N . MET A 1 1002 ? -15.183 -52.523 0.787 1.00 5.52 992 MET A N 1
ATOM 7722 C CA . MET A 1 1002 ? -16.547 -52.667 0.368 1.00 5.44 992 MET A CA 1
ATOM 7723 C C . MET A 1 1002 ? -16.716 -52.209 -1.080 1.00 6.54 992 MET A C 1
ATOM 7724 O O . MET A 1 1002 ? -17.411 -52.885 -1.869 1.00 6.60 992 MET A O 1
ATOM 7729 N N . GLN A 1 1003 ? -16.162 -51.046 -1.444 1.00 6.39 993 GLN A N 1
ATOM 7730 C CA . GLN A 1 1003 ? -16.304 -50.586 -2.787 1.00 6.50 993 GLN A CA 1
ATOM 7731 C C . GLN A 1 1003 ? -15.653 -51.551 -3.774 1.00 6.68 993 GLN A C 1
ATOM 7732 O O . GLN A 1 1003 ? -16.170 -51.760 -4.853 1.00 7.62 993 GLN A O 1
ATOM 7738 N N . ARG A 1 1004 ? -14.535 -52.167 -3.383 1.00 6.58 994 ARG A N 1
ATOM 7739 C CA . ARG A 1 1004 ? -13.839 -53.006 -4.372 1.00 8.41 994 ARG A CA 1
ATOM 7740 C C . ARG A 1 1004 ? -14.571 -54.360 -4.546 1.00 7.92 994 ARG A C 1
ATOM 7741 O O . ARG A 1 1004 ? -14.450 -54.929 -5.642 1.00 9.27 994 ARG A O 1
ATOM 7749 N N . LEU A 1 1005 ? -15.348 -54.824 -3.584 1.00 7.39 995 LEU A N 1
ATOM 7750 C CA . LEU A 1 1005 ? -16.158 -56.038 -3.807 1.00 7.15 995 LEU A CA 1
ATOM 7751 C C . LEU A 1 1005 ? -17.505 -55.744 -4.388 1.00 7.36 995 LEU A C 1
ATOM 7752 O O . LEU A 1 1005 ? -18.095 -56.663 -4.972 1.00 10.88 995 LEU A O 1
ATOM 7757 N N . ARG A 1 1006 ? -18.023 -54.505 -4.360 1.00 6.08 996 ARG A N 1
ATOM 7758 C CA . ARG A 1 1006 ? -19.309 -54.183 -4.849 1.00 6.07 996 ARG A CA 1
ATOM 7759 C C . ARG A 1 1006 ? -19.299 -53.480 -6.218 1.00 6.20 996 ARG A C 1
ATOM 7760 O O . ARG A 1 1006 ? -20.275 -53.620 -6.964 1.00 7.12 996 ARG A O 1
ATOM 7768 N N . ASP A 1 1007 ? -18.229 -52.745 -6.532 1.00 5.82 997 ASP A N 1
ATOM 7769 C CA . ASP A 1 1007 ? -18.179 -51.825 -7.647 1.00 6.52 997 ASP A CA 1
ATOM 7770 C C . ASP A 1 1007 ? -17.006 -52.194 -8.510 1.00 6.51 997 ASP A C 1
ATOM 7771 O O . ASP A 1 1007 ? -16.386 -53.283 -8.319 1.00 8.82 997 ASP A O 1
ATOM 7776 N N . ASN A 1 1008 ? -16.710 -51.424 -9.544 1.00 6.35 998 ASN A N 1
ATOM 7777 C CA . ASN A 1 1008 ? -15.474 -51.716 -10.369 1.00 6.36 998 ASN A CA 1
ATOM 7778 C C . ASN A 1 1008 ? -14.263 -51.593 -9.478 1.00 7.51 998 ASN A C 1
ATOM 7779 O O . ASN A 1 1008 ? -13.997 -50.522 -8.917 1.00 7.06 998 ASN A O 1
ATOM 7784 N N . PRO A 1 1009 ? -13.486 -52.660 -9.222 1.00 6.75 999 PRO A N 1
ATOM 7785 C CA . PRO A 1 1009 ? -12.360 -52.512 -8.313 1.00 7.92 999 PRO A CA 1
ATOM 7786 C C . PRO A 1 1009 ? -11.304 -51.525 -8.773 1.00 7.07 999 PRO A C 1
ATOM 7787 O O . PRO A 1 1009 ? -10.563 -50.964 -7.911 1.00 7.34 999 PRO A O 1
ATOM 7791 N N . GLN A 1 1010 ? -11.195 -51.261 -10.090 1.00 7.32 1000 GLN A N 1
ATOM 7792 C CA . GLN A 1 1010 ? -10.215 -50.258 -10.518 1.00 8.47 1000 GLN A CA 1
ATOM 7793 C C . GLN A 1 1010 ? -10.587 -48.868 -9.919 1.00 6.82 1000 GLN A C 1
ATOM 7794 O O . GLN A 1 1010 ? -9.714 -48.086 -9.473 1.00 8.37 1000 GLN A O 1
ATOM 7800 N N . CYS A 1 1011 ? -11.884 -48.621 -9.902 1.00 7.39 1001 CYS A N 1
ATOM 7801 C CA . CYS A 1 1011 ? -12.333 -47.311 -9.384 1.00 6.67 1001 CYS A CA 1
ATOM 7802 C C . CYS A 1 1011 ? -12.201 -47.293 -7.911 1.00 7.20 1001 CYS A C 1
ATOM 7803 O O . CYS A 1 1011 ? -11.623 -46.282 -7.323 1.00 8.01 1001 CYS A O 1
ATOM 7806 N N . ALA A 1 1012 ? -12.557 -48.352 -7.157 1.00 6.40 1002 ALA A N 1
ATOM 7807 C CA . ALA A 1 1012 ? -12.384 -48.383 -5.733 1.00 6.81 1002 ALA A CA 1
ATOM 7808 C C . ALA A 1 1012 ? -10.890 -48.164 -5.379 1.00 6.44 1002 ALA A C 1
ATOM 7809 O O . ALA A 1 1012 ? -10.595 -47.379 -4.404 1.00 6.82 1002 ALA A O 1
ATOM 7811 N N . ASP A 1 1013 ? -9.981 -48.804 -6.137 1.00 6.64 1003 ASP A N 1
ATOM 7812 C CA . ASP A 1 1013 ? -8.581 -48.649 -5.868 1.00 6.79 1003 ASP A CA 1
ATOM 7813 C C . ASP A 1 1013 ? -8.086 -47.235 -6.139 1.00 5.79 1003 ASP A C 1
ATOM 7814 O O . ASP A 1 1013 ? -7.295 -46.686 -5.346 1.00 6.37 1003 ASP A O 1
ATOM 7819 N N . GLN A 1 1014 ? -8.514 -46.615 -7.249 1.00 5.78 1004 GLN A N 1
ATOM 7820 C CA . GLN A 1 1014 ? -8.105 -45.212 -7.528 1.00 5.91 1004 GLN A CA 1
ATOM 7821 C C . GLN A 1 1014 ? -8.580 -44.312 -6.422 1.00 5.41 1004 GLN A C 1
ATOM 7822 O O . GLN A 1 1014 ? -7.798 -43.455 -5.991 1.00 6.54 1004 GLN A O 1
ATOM 7828 N N . GLU A 1 1015 ? -9.804 -44.474 -5.936 1.00 5.71 1005 GLU A N 1
ATOM 7829 C CA . GLU A 1 1015 ? -10.306 -43.529 -4.888 1.00 4.95 1005 GLU A CA 1
ATOM 7830 C C . GLU A 1 1015 ? -9.470 -43.707 -3.626 1.00 5.14 1005 GLU A C 1
ATOM 7831 O O . GLU A 1 1015 ? -9.116 -42.702 -2.959 1.00 6.40 1005 GLU A O 1
ATOM 7837 N N . HIS A 1 1016 ? -9.216 -44.987 -3.269 1.00 5.92 1006 HIS A N 1
ATOM 7838 C CA . HIS A 1 1016 ? -8.448 -45.230 -2.031 1.00 5.40 1006 HIS A CA 1
ATOM 7839 C C . HIS A 1 1016 ? -7.025 -44.684 -2.119 1.00 5.84 1006 HIS A C 1
ATOM 7840 O O . HIS A 1 1016 ? -6.542 -44.032 -1.175 1.00 7.19 1006 HIS A O 1
ATOM 7847 N N . GLU A 1 1017 ? -6.362 -44.985 -3.244 1.00 6.01 1007 GLU A N 1
ATOM 7848 C CA . GLU A 1 1017 ? -4.955 -44.565 -3.337 1.00 6.58 1007 GLU A CA 1
ATOM 7849 C C . GLU A 1 1017 ? -4.822 -43.085 -3.331 1.00 7.07 1007 GLU A C 1
ATOM 7850 O O . GLU A 1 1017 ? -3.797 -42.564 -2.850 1.00 7.78 1007 GLU A O 1
ATOM 7856 N N . ALA A 1 1018 ? -5.814 -42.369 -3.869 1.00 6.23 1008 ALA A N 1
ATOM 7857 C CA . ALA A 1 1018 ? -5.744 -40.906 -3.835 1.00 6.46 1008 ALA A CA 1
ATOM 7858 C C . ALA A 1 1018 ? -5.669 -40.329 -2.446 1.00 6.79 1008 ALA A C 1
ATOM 7859 O O . ALA A 1 1018 ? -5.058 -39.258 -2.233 1.00 7.80 1008 ALA A O 1
ATOM 7861 N N . LYS A 1 1019 ? -6.330 -41.036 -1.478 1.00 6.38 1009 LYS A N 1
ATOM 7862 C CA . LYS A 1 1019 ? -6.296 -40.573 -0.083 1.00 7.08 1009 LYS A CA 1
ATOM 7863 C C . LYS A 1 1019 ? -4.939 -40.600 0.492 1.00 6.99 1009 LYS A C 1
ATOM 7864 O O . LYS A 1 1019 ? -4.677 -39.833 1.447 1.00 9.10 1009 LYS A O 1
ATOM 7870 N N . ALA A 1 1020 ? -3.979 -41.392 -0.060 1.00 6.60 1010 ALA A N 1
ATOM 7871 C CA . ALA A 1 1020 ? -2.679 -41.452 0.545 1.00 6.86 1010 ALA A CA 1
ATOM 7872 C C . ALA A 1 1020 ? -1.766 -40.351 0.001 1.00 6.30 1010 ALA A C 1
ATOM 7873 O O . ALA A 1 1020 ? -0.578 -40.323 0.446 1.00 8.21 1010 ALA A O 1
ATOM 7875 N N . ASN A 1 1021 ? -2.214 -39.490 -0.921 1.00 6.29 1011 ASN A N 1
ATOM 7876 C CA . ASN A 1 1021 ? -1.363 -38.418 -1.459 1.00 6.87 1011 ASN A CA 1
ATOM 7877 C C . ASN A 1 1021 ? -1.706 -37.185 -0.619 1.00 6.15 1011 ASN A C 1
ATOM 7878 O O . ASN A 1 1021 ? -2.693 -36.454 -0.935 1.00 7.76 1011 ASN A O 1
ATOM 7883 N N . ASP A 1 1022 ? -0.873 -36.892 0.359 1.00 7.23 1012 ASP A N 1
ATOM 7884 C CA . ASP A 1 1022 ? -1.073 -35.692 1.199 1.00 6.06 1012 ASP A CA 1
ATOM 7885 C C . ASP A 1 1022 ? -0.991 -34.367 0.413 1.00 6.90 1012 ASP A C 1
ATOM 7886 O O . ASP A 1 1022 ? -1.451 -33.334 0.895 1.00 8.23 1012 ASP A O 1
ATOM 7891 N N . THR A 1 1023 ? -0.364 -34.364 -0.766 1.00 6.06 1013 THR A N 1
ATOM 7892 C CA . THR A 1 1023 ? -0.242 -33.152 -1.523 1.00 6.27 1013 THR A CA 1
ATOM 7893 C C . THR A 1 1023 ? -1.550 -32.736 -2.171 1.00 6.51 1013 THR A C 1
ATOM 7894 O O . THR A 1 1023 ? -1.640 -31.647 -2.735 1.00 7.80 1013 THR A O 1
ATOM 7898 N N . ASP A 1 1024 ? -2.610 -33.582 -2.143 1.00 6.09 1014 ASP A N 1
ATOM 7899 C CA . ASP A 1 1024 ? -3.901 -33.195 -2.758 1.00 6.37 1014 ASP A CA 1
ATOM 7900 C C . ASP A 1 1024 ? -4.321 -31.878 -2.069 1.00 5.88 1014 ASP A C 1
ATOM 7901 O O . ASP A 1 1024 ? -4.434 -31.804 -0.836 1.00 6.80 1014 ASP A O 1
ATOM 7906 N N . PRO A 1 1025 ? -4.555 -30.812 -2.882 1.00 6.94 1015 PRO A N 1
ATOM 7907 C CA . PRO A 1 1025 ? -4.904 -29.499 -2.256 1.00 6.95 1015 PRO A CA 1
ATOM 7908 C C . PRO A 1 1025 ? -6.401 -29.373 -1.953 1.00 7.78 1015 PRO A C 1
ATOM 7909 O O . PRO A 1 1025 ? -6.791 -28.325 -1.371 1.00 9.87 1015 PRO A O 1
ATOM 7913 N N . GLY A 1 1026 ? -7.137 -30.403 -2.262 1.00 6.40 1016 GLY A N 1
ATOM 7914 C CA . GLY A 1 1026 ? -8.626 -30.332 -2.054 1.00 6.76 1016 GLY A CA 1
ATOM 7915 C C . GLY A 1 1026 ? -9.280 -29.522 -3.146 1.00 7.02 1016 GLY A C 1
ATOM 7916 O O . GLY A 1 1026 ? -8.618 -28.880 -4.011 1.00 6.58 1016 GLY A O 1
ATOM 7917 N N . LEU A 1 1027 ? -10.604 -29.571 -3.155 1.00 6.93 1017 LEU A N 1
ATOM 7918 C CA . LEU A 1 1027 ? -11.353 -28.716 -4.121 1.00 6.76 1017 LEU A CA 1
ATOM 7919 C C . LEU A 1 1027 ? -10.884 -27.272 -3.972 1.00 5.53 1017 LEU A C 1
ATOM 7920 O O . LEU A 1 1027 ? -10.639 -26.759 -2.879 1.00 6.76 1017 LEU A O 1
ATOM 7925 N N . ASN A 1 1028 ? -10.820 -26.565 -5.136 1.00 7.47 1018 ASN A N 1
ATOM 7926 C CA . ASN A 1 1028 ? -10.357 -25.198 -5.117 1.00 8.08 1018 ASN A CA 1
ATOM 7927 C C . ASN A 1 1028 ? -10.823 -24.543 -6.365 1.00 9.55 1018 ASN A C 1
ATOM 7928 O O . ASN A 1 1028 ? -11.051 -25.245 -7.369 1.00 10.99 1018 ASN A O 1
ATOM 7933 N N . VAL A 1 1029 ? -10.940 -23.238 -6.328 1.00 7.97 1019 VAL A N 1
ATOM 7934 C CA A VAL A 1 1029 ? -11.611 -22.523 -7.417 0.50 7.73 1019 VAL A CA 1
ATOM 7935 C CA B VAL A 1 1029 ? -11.683 -22.448 -7.326 0.50 8.73 1019 VAL A CA 1
ATOM 7936 C C . VAL A 1 1029 ? -10.719 -21.538 -8.137 1.00 9.06 1019 VAL A C 1
ATOM 7937 O O . VAL A 1 1029 ? -9.700 -21.033 -7.542 1.00 12.22 1019 VAL A O 1
ATOM 7944 N N . LYS A 1 1030 ? -11.035 -21.328 -9.376 1.00 9.72 1020 LYS A N 1
ATOM 7945 C CA . LYS A 1 1030 ? -10.348 -20.209 -10.165 1.00 9.82 1020 LYS A CA 1
ATOM 7946 C C . LYS A 1 1030 ? -11.468 -19.601 -10.929 1.00 9.26 1020 LYS A C 1
ATOM 7947 O O . LYS A 1 1030 ? -12.215 -20.308 -11.648 1.00 12.31 1020 LYS A O 1
ATOM 7953 N N . LEU A 1 1031 ? -11.743 -18.303 -10.883 1.00 9.69 1021 LEU A N 1
ATOM 7954 C CA . LEU A 1 1031 ? -12.896 -17.759 -11.543 1.00 10.28 1021 LEU A CA 1
ATOM 7955 C C . LEU A 1 1031 ? -12.508 -16.769 -12.626 1.00 10.49 1021 LEU A C 1
ATOM 7956 O O . LEU A 1 1031 ? -11.648 -15.855 -12.344 1.00 13.39 1021 LEU A O 1
ATOM 7961 N N . SER A 1 1032 ? -13.078 -16.894 -13.803 1.00 9.62 1022 SER A N 1
ATOM 7962 C CA . SER A 1 1032 ? -12.765 -16.024 -14.949 1.00 9.41 1022 SER A CA 1
ATOM 7963 C C . SER A 1 1032 ? -13.645 -14.836 -14.985 1.00 10.42 1022 SER A C 1
ATOM 7964 O O . SER A 1 1032 ? -13.527 -14.018 -15.914 1.00 12.80 1022 SER A O 1
ATOM 7967 N N . PHE A 1 1033 ? -14.520 -14.643 -14.014 1.00 10.56 1023 PHE A N 1
ATOM 7968 C CA . PHE A 1 1033 ? -15.536 -13.554 -14.012 1.00 9.03 1023 PHE A CA 1
ATOM 7969 C C . PHE A 1 1033 ? -15.912 -13.230 -12.604 1.00 9.17 1023 PHE A C 1
ATOM 7970 O O . PHE A 1 1033 ? -15.584 -13.950 -11.647 1.00 10.85 1023 PHE A O 1
ATOM 7978 N N . ASP A 1 1034 ? -16.664 -12.113 -12.442 1.00 11.24 1024 ASP A N 1
ATOM 7979 C CA . ASP A 1 1034 ? -17.099 -11.663 -11.162 1.00 11.33 1024 ASP A CA 1
ATOM 7980 C C . ASP A 1 1034 ? -18.428 -12.379 -10.785 1.00 11.28 1024 ASP A C 1
ATOM 7981 O O . ASP A 1 1034 ? -19.471 -12.142 -11.378 1.00 11.11 1024 ASP A O 1
ATOM 7986 N N . ILE A 1 1035 ? -18.351 -13.253 -9.818 1.00 10.71 1025 ILE A N 1
ATOM 7987 C CA . ILE A 1 1035 ? -19.534 -14.055 -9.466 1.00 12.71 1025 ILE A CA 1
ATOM 7988 C C . ILE A 1 1035 ? -20.639 -13.224 -8.832 1.00 12.50 1025 ILE A C 1
ATOM 7989 O O . ILE A 1 1035 ? -21.754 -13.722 -8.801 1.00 13.26 1025 ILE A O 1
ATOM 7994 N N . ASN A 1 1036 ? -20.268 -11.994 -8.409 1.00 13.11 1026 ASN A N 1
ATOM 7995 C CA . ASN A 1 1036 ? -21.329 -11.175 -7.835 1.00 16.52 1026 ASN A CA 1
ATOM 7996 C C . ASN A 1 1036 ? -21.931 -10.188 -8.843 1.00 15.94 1026 ASN A C 1
ATOM 7997 O O . ASN A 1 1036 ? -22.817 -9.432 -8.474 1.00 22.32 1026 ASN A O 1
ATOM 8002 N N . GLU A 1 1037 ? -21.527 -10.199 -10.047 1.00 11.10 1027 GLU A N 1
ATOM 8003 C CA . GLU A 1 1037 ? -22.039 -9.248 -11.021 1.00 13.11 1027 GLU A CA 1
ATOM 8004 C C . GLU A 1 1037 ? -23.333 -9.844 -11.650 1.00 12.41 1027 GLU A C 1
ATOM 8005 O O . GLU A 1 1037 ? -23.246 -10.800 -12.474 1.00 12.62 1027 GLU A O 1
ATOM 8011 N N . ASP A 1 1038 ? -24.473 -9.271 -11.316 1.00 10.93 1028 ASP A N 1
ATOM 8012 C CA . ASP A 1 1038 ? -25.735 -9.768 -11.919 1.00 10.05 1028 ASP A CA 1
ATOM 8013 C C . ASP A 1 1038 ? -25.879 -9.122 -13.277 1.00 10.52 1028 ASP A C 1
ATOM 8014 O O . ASP A 1 1038 ? -26.524 -8.079 -13.427 1.00 12.33 1028 ASP A O 1
ATOM 8019 N N . ILE A 1 1039 ? -25.391 -9.824 -14.290 1.00 10.11 1029 ILE A N 1
ATOM 8020 C CA . ILE A 1 1039 ? -25.501 -9.346 -15.668 1.00 9.91 1029 ILE A CA 1
ATOM 8021 C C . ILE A 1 1039 ? -26.902 -9.355 -16.210 1.00 9.82 1029 ILE A C 1
ATOM 8022 O O . ILE A 1 1039 ? -27.190 -8.749 -17.228 1.00 12.64 1029 ILE A O 1
ATOM 8027 N N . ALA A 1 1040 ? -27.783 -10.013 -15.457 1.00 8.42 1030 ALA A N 1
ATOM 8028 C CA . ALA A 1 1040 ? -29.182 -9.979 -15.863 1.00 9.63 1030 ALA A CA 1
ATOM 8029 C C . ALA A 1 1040 ? -29.953 -8.850 -15.218 1.00 8.66 1030 ALA A C 1
ATOM 8030 O O . ALA A 1 1040 ? -31.088 -8.658 -15.712 1.00 9.33 1030 ALA A O 1
ATOM 8032 N N . ALA A 1 1041 ? -29.351 -8.174 -14.277 1.00 10.72 1031 ALA A N 1
ATOM 8033 C CA . ALA A 1 1041 ? -30.128 -7.121 -13.580 1.00 10.37 1031 ALA A CA 1
ATOM 8034 C C . ALA A 1 1041 ? -30.730 -6.007 -14.496 1.00 10.97 1031 ALA A C 1
ATOM 8035 O O . ALA A 1 1041 ? -31.902 -5.691 -14.239 1.00 10.18 1031 ALA A O 1
ATOM 8037 N N . PRO A 1 1042 ? -30.037 -5.562 -15.552 1.00 10.35 1032 PRO A N 1
ATOM 8038 C CA . PRO A 1 1042 ? -30.740 -4.522 -16.324 1.00 12.77 1032 PRO A CA 1
ATOM 8039 C C . PRO A 1 1042 ? -31.965 -5.011 -17.036 1.00 12.64 1032 PRO A C 1
ATOM 8040 O O . PRO A 1 1042 ? -32.928 -4.278 -17.203 1.00 15.76 1032 PRO A O 1
ATOM 8044 N N . TYR A 1 1043 ? -32.010 -6.311 -17.375 1.00 9.83 1033 TYR A N 1
ATOM 8045 C CA . TYR A 1 1043 ? -33.185 -6.880 -17.963 1.00 10.72 1033 TYR A CA 1
ATOM 8046 C C . TYR A 1 1043 ? -34.262 -7.118 -16.951 1.00 9.94 1033 TYR A C 1
ATOM 8047 O O . TYR A 1 1043 ? -35.449 -6.894 -17.220 1.00 11.46 1033 TYR A O 1
ATOM 8056 N N . ILE A 1 1044 ? -33.916 -7.695 -15.810 1.00 9.42 1034 ILE A N 1
ATOM 8057 C CA . ILE A 1 1044 ? -34.939 -7.934 -14.756 1.00 9.21 1034 ILE A CA 1
ATOM 8058 C C . ILE A 1 1044 ? -35.588 -6.588 -14.374 1.00 11.03 1034 ILE A C 1
ATOM 8059 O O . ILE A 1 1044 ? -36.800 -6.580 -14.137 1.00 10.20 1034 ILE A O 1
ATOM 8064 N N . ALA A 1 1045 ? -34.764 -5.551 -14.344 1.00 11.00 1035 ALA A N 1
ATOM 8065 C CA . ALA A 1 1045 ? -35.322 -4.225 -13.909 1.00 11.22 1035 ALA A CA 1
ATOM 8066 C C . ALA A 1 1045 ? -36.343 -3.713 -14.899 1.00 12.71 1035 ALA A C 1
ATOM 8067 O O . ALA A 1 1045 ? -37.127 -2.812 -14.482 1.00 14.50 1035 ALA A O 1
ATOM 8069 N N . THR A 1 1046 ? -36.405 -4.142 -16.140 1.00 12.34 1036 THR A N 1
ATOM 8070 C CA . THR A 1 1046 ? -37.495 -3.674 -17.077 1.00 14.86 1036 THR A CA 1
ATOM 8071 C C . THR A 1 1046 ? -38.829 -4.320 -16.734 1.00 16.48 1036 THR A C 1
ATOM 8072 O O . THR A 1 1046 ? -39.945 -3.970 -17.301 1.00 18.53 1036 THR A O 1
ATOM 8076 N N . GLY A 1 1047 ? -38.849 -5.384 -15.904 1.00 13.39 1037 GLY A N 1
ATOM 8077 C CA . GLY A 1 1047 ? -40.060 -6.173 -15.680 1.00 14.18 1037 GLY A CA 1
ATOM 8078 C C . GLY A 1 1047 ? -40.472 -7.122 -16.815 1.00 13.61 1037 GLY A C 1
ATOM 8079 O O . GLY A 1 1047 ? -41.498 -7.848 -16.595 1.00 17.06 1037 GLY A O 1
ATOM 8080 N N . ALA A 1 1048 ? -39.733 -7.121 -17.933 1.00 12.74 1038 ALA A N 1
ATOM 8081 C CA . ALA A 1 1048 ? -40.002 -8.082 -18.997 1.00 15.14 1038 ALA A CA 1
ATOM 8082 C C . ALA A 1 1048 ? -39.374 -9.444 -18.597 1.00 14.09 1038 ALA A C 1
ATOM 8083 O O . ALA A 1 1048 ? -38.169 -9.466 -18.373 1.00 16.83 1038 ALA A O 1
ATOM 8085 N N . ARG A 1 1049 ? -40.265 -10.441 -18.458 1.00 11.77 1039 ARG A N 1
ATOM 8086 C CA . ARG A 1 1049 ? -39.771 -11.764 -18.006 1.00 10.53 1039 ARG A CA 1
ATOM 8087 C C . ARG A 1 1049 ? -40.053 -12.779 -19.066 1.00 10.40 1039 ARG A C 1
ATOM 8088 O O . ARG A 1 1049 ? -41.211 -13.223 -19.190 1.00 11.65 1039 ARG A O 1
ATOM 8096 N N . PRO A 1 1050 ? -39.088 -13.264 -19.834 1.00 8.73 1040 PRO A N 1
ATOM 8097 C CA . PRO A 1 1050 ? -39.332 -14.303 -20.845 1.00 8.49 1040 PRO A CA 1
ATOM 8098 C C . PRO A 1 1050 ? -39.702 -15.590 -20.143 1.00 8.35 1040 PRO A C 1
ATOM 8099 O O . PRO A 1 1050 ? -39.175 -15.929 -19.071 1.00 8.44 1040 PRO A O 1
ATOM 8103 N N . LYS A 1 1051 ? -40.574 -16.366 -20.800 1.00 7.57 1041 LYS A N 1
ATOM 8104 C CA . LYS A 1 1051 ? -40.926 -17.727 -20.291 1.00 7.38 1041 LYS A CA 1
ATOM 8105 C C . LYS A 1 1051 ? -39.743 -18.653 -20.577 1.00 7.12 1041 LYS A C 1
ATOM 8106 O O . LYS A 1 1051 ? -39.012 -18.560 -21.582 1.00 9.17 1041 LYS A O 1
ATOM 8112 N N . VAL A 1 1052 ? -39.615 -19.625 -19.677 1.00 6.32 1042 VAL A N 1
ATOM 8113 C CA . VAL A 1 1052 ? -38.859 -20.878 -19.987 1.00 6.90 1042 VAL A CA 1
ATOM 8114 C C . VAL A 1 1052 ? -39.787 -22.021 -19.759 1.00 6.30 1042 VAL A C 1
ATOM 8115 O O . VAL A 1 1052 ? -40.450 -22.089 -18.700 1.00 6.83 1042 VAL A O 1
ATOM 8119 N N . ALA A 1 1053 ? -39.739 -22.942 -20.712 1.00 6.43 1043 ALA A N 1
ATOM 8120 C CA . ALA A 1 1053 ? -40.464 -24.213 -20.506 1.00 6.02 1043 ALA A CA 1
ATOM 8121 C C . ALA A 1 1053 ? -39.604 -25.103 -19.652 1.00 5.82 1043 ALA A C 1
ATOM 8122 O O . ALA A 1 1053 ? -38.589 -25.639 -20.148 1.00 7.38 1043 ALA A O 1
ATOM 8124 N N . VAL A 1 1054 ? -40.068 -25.377 -18.453 1.00 6.17 1044 VAL A N 1
ATOM 8125 C CA . VAL A 1 1054 ? -39.333 -26.272 -17.493 1.00 6.21 1044 VAL A CA 1
ATOM 8126 C C . VAL A 1 1054 ? -39.941 -27.640 -17.740 1.00 6.20 1044 VAL A C 1
ATOM 8127 O O . VAL A 1 1054 ? -40.992 -27.997 -17.211 1.00 6.44 1044 VAL A O 1
ATOM 8131 N N . LEU A 1 1055 ? -39.248 -28.395 -18.578 1.00 5.72 1045 LEU A N 1
ATOM 8132 C CA A LEU A 1 1055 ? -39.822 -29.721 -19.118 0.50 6.20 1045 LEU A CA 1
ATOM 8133 C CA B LEU A 1 1055 ? -39.845 -29.676 -19.108 0.50 6.01 1045 LEU A CA 1
ATOM 8134 C C . LEU A 1 1055 ? -39.609 -30.800 -18.147 1.00 6.51 1045 LEU A C 1
ATOM 8135 O O . LEU A 1 1055 ? -38.470 -31.066 -17.649 1.00 7.75 1045 LEU A O 1
ATOM 8144 N N . ARG A 1 1056 ? -40.645 -31.539 -17.858 1.00 6.83 1046 ARG A N 1
ATOM 8145 C CA . ARG A 1 1056 ? -40.566 -32.709 -17.006 1.00 7.99 1046 ARG A CA 1
ATOM 8146 C C . ARG A 1 1056 ? -41.356 -33.805 -17.643 1.00 9.42 1046 ARG A C 1
ATOM 8147 O O . ARG A 1 1056 ? -42.302 -33.609 -18.348 1.00 12.38 1046 ARG A O 1
ATOM 8155 N N . GLU A 1 1057 ? -40.919 -34.989 -17.442 1.00 10.36 1047 GLU A N 1
ATOM 8156 C CA . GLU A 1 1057 ? -41.599 -36.263 -17.794 1.00 9.62 1047 GLU A CA 1
ATOM 8157 C C . GLU A 1 1057 ? -41.910 -36.963 -16.439 1.00 8.25 1047 GLU A C 1
ATOM 8158 O O . GLU A 1 1057 ? -41.334 -36.625 -15.402 1.00 9.31 1047 GLU A O 1
ATOM 8164 N N . GLN A 1 1058 ? -42.737 -37.973 -16.456 1.00 8.14 1048 GLN A N 1
ATOM 8165 C CA . GLN A 1 1058 ? -42.911 -38.773 -15.247 1.00 7.92 1048 GLN A CA 1
ATOM 8166 C C . GLN A 1 1058 ? -41.602 -39.311 -14.725 1.00 8.61 1048 GLN A C 1
ATOM 8167 O O . GLN A 1 1058 ? -40.765 -39.778 -15.556 1.00 9.00 1048 GLN A O 1
ATOM 8173 N N . GLY A 1 1059 ? -41.365 -39.141 -13.442 1.00 7.09 1049 GLY A N 1
ATOM 8174 C CA . GLY A 1 1059 ? -40.063 -39.545 -12.847 1.00 7.71 1049 GLY A CA 1
ATOM 8175 C C . GLY A 1 1059 ? -39.021 -38.468 -12.799 1.00 6.57 1049 GLY A C 1
ATOM 8176 O O . GLY A 1 1059 ? -38.049 -38.636 -12.099 1.00 7.35 1049 GLY A O 1
ATOM 8177 N N . VAL A 1 1060 ? -39.219 -37.376 -13.450 1.00 7.05 1050 VAL A N 1
ATOM 8178 C CA . VAL A 1 1060 ? -38.328 -36.194 -13.229 1.00 7.43 1050 VAL A CA 1
ATOM 8179 C C . VAL A 1 1060 ? -38.539 -35.702 -11.834 1.00 9.16 1050 VAL A C 1
ATOM 8180 O O . VAL A 1 1060 ? -39.694 -35.624 -11.323 1.00 10.63 1050 VAL A O 1
ATOM 8184 N N . ASN A 1 1061 ? -37.451 -35.296 -11.203 1.00 8.00 1051 ASN A N 1
ATOM 8185 C CA . ASN A 1 1061 ? -37.530 -34.871 -9.762 1.00 8.70 1051 ASN A CA 1
ATOM 8186 C C . ASN A 1 1061 ? -36.784 -33.617 -9.450 1.00 10.14 1051 ASN A C 1
ATOM 8187 O O . ASN A 1 1061 ? -36.706 -33.236 -8.241 1.00 11.53 1051 ASN A O 1
ATOM 8192 N N . SER A 1 1062 ? -36.111 -32.951 -10.431 1.00 8.98 1052 SER A N 1
ATOM 8193 C CA . SER A 1 1062 ? -35.234 -31.834 -10.181 1.00 10.08 1052 SER A CA 1
ATOM 8194 C C . SER A 1 1062 ? -35.812 -30.567 -10.810 1.00 9.61 1052 SER A C 1
ATOM 8195 O O . SER A 1 1062 ? -35.098 -29.548 -10.956 1.00 11.04 1052 SER A O 1
ATOM 8198 N N . HIS A 1 1063 ? -37.094 -30.550 -11.153 1.00 7.21 1053 HIS A N 1
ATOM 8199 C CA . HIS A 1 1063 ? -37.689 -29.377 -11.841 1.00 7.10 1053 HIS A CA 1
ATOM 8200 C C . HIS A 1 1063 ? -37.864 -28.173 -10.971 1.00 7.47 1053 HIS A C 1
ATOM 8201 O O . HIS A 1 1063 ? -37.833 -27.047 -11.508 1.00 7.17 1053 HIS A O 1
ATOM 8208 N N . VAL A 1 1064 ? -38.180 -28.311 -9.674 1.00 7.18 1054 VAL A N 1
ATOM 8209 C CA . VAL A 1 1064 ? -38.456 -27.116 -8.865 1.00 7.59 1054 VAL A CA 1
ATOM 8210 C C . VAL A 1 1064 ? -37.261 -26.242 -8.772 1.00 8.04 1054 VAL A C 1
ATOM 8211 O O . VAL A 1 1064 ? -37.355 -25.005 -9.019 1.00 6.17 1054 VAL A O 1
ATOM 8215 N N . GLU A 1 1065 ? -36.073 -26.803 -8.429 1.00 7.45 1055 GLU A N 1
ATOM 8216 C CA . GLU A 1 1065 ? -34.902 -25.950 -8.292 1.00 6.86 1055 GLU A CA 1
ATOM 8217 C C . GLU A 1 1065 ? -34.437 -25.447 -9.679 1.00 6.29 1055 GLU A C 1
ATOM 8218 O O . GLU A 1 1065 ? -33.841 -24.350 -9.753 1.00 7.03 1055 GLU A O 1
ATOM 8224 N N . MET A 1 1066 ? -34.707 -26.177 -10.766 1.00 6.88 1056 MET A N 1
ATOM 8225 C CA . MET A 1 1066 ? -34.370 -25.659 -12.095 1.00 5.86 1056 MET A CA 1
ATOM 8226 C C . MET A 1 1066 ? -35.182 -24.462 -12.356 1.00 5.41 1056 MET A C 1
ATOM 8227 O O . MET A 1 1066 ? -34.657 -23.382 -12.825 1.00 6.07 1056 MET A O 1
ATOM 8232 N N . ALA A 1 1067 ? -36.519 -24.505 -12.076 1.00 5.57 1057 ALA A N 1
ATOM 8233 C CA . ALA A 1 1067 ? -37.328 -23.307 -12.263 1.00 5.49 1057 ALA A CA 1
ATOM 8234 C C . ALA A 1 1067 ? -36.861 -22.206 -11.393 1.00 5.90 1057 ALA A C 1
ATOM 8235 O O . ALA A 1 1067 ? -36.824 -21.040 -11.846 1.00 6.96 1057 ALA A O 1
ATOM 8237 N N . ALA A 1 1068 ? -36.430 -22.433 -10.153 1.00 5.86 1058 ALA A N 1
ATOM 8238 C CA . ALA A 1 1068 ? -36.028 -21.356 -9.234 1.00 5.56 1058 ALA A CA 1
ATOM 8239 C C . ALA A 1 1068 ? -34.708 -20.715 -9.764 1.00 5.79 1058 ALA A C 1
ATOM 8240 O O . ALA A 1 1068 ? -34.573 -19.480 -9.632 1.00 6.99 1058 ALA A O 1
ATOM 8242 N N . ALA A 1 1069 ? -33.805 -21.491 -10.395 1.00 5.69 1059 ALA A N 1
ATOM 8243 C CA . ALA A 1 1069 ? -32.573 -20.845 -10.871 1.00 5.71 1059 ALA A CA 1
ATOM 8244 C C . ALA A 1 1069 ? -32.919 -19.933 -12.041 1.00 6.39 1059 ALA A C 1
ATOM 8245 O O . ALA A 1 1069 ? -32.422 -18.784 -12.098 1.00 6.48 1059 ALA A O 1
ATOM 8247 N N . PHE A 1 1070 ? -33.769 -20.328 -12.978 1.00 5.73 1060 PHE A N 1
ATOM 8248 C CA . PHE A 1 1070 ? -34.170 -19.465 -14.088 1.00 6.37 1060 PHE A CA 1
ATOM 8249 C C . PHE A 1 1070 ? -34.973 -18.297 -13.509 1.00 6.42 1060 PHE A C 1
ATOM 8250 O O . PHE A 1 1070 ? -34.827 -17.174 -14.060 1.00 6.84 1060 PHE A O 1
ATOM 8258 N N . HIS A 1 1071 ? -35.784 -18.512 -12.494 1.00 6.78 1061 HIS A N 1
ATOM 8259 C CA . HIS A 1 1071 ? -36.559 -17.358 -11.933 1.00 6.87 1061 HIS A CA 1
ATOM 8260 C C . HIS A 1 1071 ? -35.588 -16.358 -11.386 1.00 6.20 1061 HIS A C 1
ATOM 8261 O O . HIS A 1 1071 ? -35.830 -15.122 -11.616 1.00 7.41 1061 HIS A O 1
ATOM 8268 N N . ARG A 1 1072 ? -34.516 -16.717 -10.684 1.00 6.28 1062 ARG A N 1
ATOM 8269 C CA . ARG A 1 1072 ? -33.594 -15.688 -10.126 1.00 7.15 1062 ARG A CA 1
ATOM 8270 C C . ARG A 1 1072 ? -32.956 -14.941 -11.274 1.00 5.98 1062 ARG A C 1
ATOM 8271 O O . ARG A 1 1072 ? -32.697 -13.734 -11.079 1.00 8.20 1062 ARG A O 1
ATOM 8279 N N . ALA A 1 1073 ? -32.781 -15.568 -12.442 1.00 5.78 1063 ALA A N 1
ATOM 8280 C CA . ALA A 1 1073 ? -32.175 -14.857 -13.613 1.00 6.11 1063 ALA A CA 1
ATOM 8281 C C . ALA A 1 1073 ? -33.179 -14.022 -14.365 1.00 7.72 1063 ALA A C 1
ATOM 8282 O O . ALA A 1 1073 ? -32.795 -13.427 -15.371 1.00 8.90 1063 ALA A O 1
ATOM 8284 N N . GLY A 1 1074 ? -34.428 -13.988 -13.936 1.00 6.96 1064 GLY A N 1
ATOM 8285 C CA . GLY A 1 1074 ? -35.431 -13.132 -14.595 1.00 7.20 1064 GLY A CA 1
ATOM 8286 C C . GLY A 1 1074 ? -36.475 -13.804 -15.416 1.00 7.87 1064 GLY A C 1
ATOM 8287 O O . GLY A 1 1074 ? -37.164 -13.072 -16.142 1.00 9.48 1064 GLY A O 1
ATOM 8288 N N . PHE A 1 1075 ? -36.528 -15.148 -15.477 1.00 7.47 1065 PHE A N 1
ATOM 8289 C CA . PHE A 1 1075 ? -37.522 -15.760 -16.308 1.00 7.33 1065 PHE A CA 1
ATOM 8290 C C . PHE A 1 1075 ? -38.838 -16.001 -15.580 1.00 7.19 1065 PHE A C 1
ATOM 8291 O O . PHE A 1 1075 ? -38.871 -16.152 -14.341 1.00 9.26 1065 PHE A O 1
ATOM 8299 N N . ASP A 1 1076 ? -39.892 -16.128 -16.391 1.00 7.63 1066 ASP A N 1
ATOM 8300 C CA . ASP A 1 1076 ? -41.164 -16.780 -15.870 1.00 8.56 1066 ASP A CA 1
ATOM 8301 C C . ASP A 1 1076 ? -41.071 -18.285 -16.180 1.00 7.87 1066 ASP A C 1
ATOM 8302 O O . ASP A 1 1076 ? -41.149 -18.685 -17.321 1.00 8.59 1066 ASP A O 1
ATOM 8307 N N . ALA A 1 1077 ? -40.846 -19.047 -15.141 1.00 7.33 1067 ALA A N 1
ATOM 8308 C CA . ALA A 1 1077 ? -40.645 -20.467 -15.318 1.00 6.72 1067 ALA A CA 1
ATOM 8309 C C . ALA A 1 1077 ? -42.014 -21.155 -15.388 1.00 7.70 1067 ALA A C 1
ATOM 8310 O O . ALA A 1 1077 ? -42.853 -20.954 -14.491 1.00 7.31 1067 ALA A O 1
ATOM 8312 N N . ILE A 1 1078 ? -42.247 -21.910 -16.466 1.00 6.58 1068 ILE A N 1
ATOM 8313 C CA . ILE A 1 1078 ? -43.610 -22.590 -16.650 1.00 6.35 1068 ILE A CA 1
ATOM 8314 C C . ILE A 1 1078 ? -43.416 -24.084 -16.517 1.00 7.17 1068 ILE A C 1
ATOM 8315 O O . ILE A 1 1078 ? -42.442 -24.676 -17.111 1.00 7.23 1068 ILE A O 1
ATOM 8320 N N . ASP A 1 1079 ? -44.294 -24.716 -15.731 1.00 7.01 1069 ASP A N 1
ATOM 8321 C CA . ASP A 1 1079 ? -44.223 -26.169 -15.575 1.00 6.63 1069 ASP A CA 1
ATOM 8322 C C . ASP A 1 1079 ? -44.781 -26.838 -16.813 1.00 8.37 1069 ASP A C 1
ATOM 8323 O O . ASP A 1 1079 ? -46.046 -26.734 -17.128 1.00 11.29 1069 ASP A O 1
ATOM 8328 N N . VAL A 1 1080 ? -44.012 -27.498 -17.619 1.00 6.52 1070 VAL A N 1
ATOM 8329 C CA . VAL A 1 1080 ? -44.456 -28.168 -18.851 1.00 6.19 1070 VAL A CA 1
ATOM 8330 C C . VAL A 1 1080 ? -44.221 -29.638 -18.674 1.00 8.12 1070 VAL A C 1
ATOM 8331 O O . VAL A 1 1080 ? -43.094 -30.145 -18.821 1.00 7.82 1070 VAL A O 1
ATOM 8335 N N . HIS A 1 1081 ? -45.238 -30.426 -18.340 1.00 7.27 1071 HIS A N 1
ATOM 8336 C CA . HIS A 1 1081 ? -45.112 -31.847 -18.364 1.00 6.93 1071 HIS A CA 1
ATOM 8337 C C . HIS A 1 1081 ? -45.236 -32.373 -19.767 1.00 7.78 1071 HIS A C 1
ATOM 8338 O O . HIS A 1 1081 ? -45.953 -31.726 -20.629 1.00 8.37 1071 HIS A O 1
ATOM 8345 N N . MET A 1 1082 ? -44.608 -33.501 -20.051 1.00 8.34 1072 MET A N 1
ATOM 8346 C CA . MET A 1 1082 ? -44.919 -34.124 -21.320 1.00 8.54 1072 MET A CA 1
ATOM 8347 C C . MET A 1 1082 ? -46.382 -34.337 -21.561 1.00 9.38 1072 MET A C 1
ATOM 8348 O O . MET A 1 1082 ? -46.794 -34.192 -22.727 1.00 11.13 1072 MET A O 1
ATOM 8353 N N . SER A 1 1083 ? -47.152 -34.579 -20.516 1.00 8.54 1073 SER A N 1
ATOM 8354 C CA . SER A 1 1083 ? -48.609 -34.706 -20.795 1.00 8.52 1073 SER A CA 1
ATOM 8355 C C . SER A 1 1083 ? -49.188 -33.459 -21.245 1.00 10.09 1073 SER A C 1
ATOM 8356 O O . SER A 1 1083 ? -50.277 -33.486 -21.933 1.00 12.32 1073 SER A O 1
ATOM 8359 N N . ASP A 1 1084 ? -48.701 -32.305 -20.877 1.00 8.70 1074 ASP A N 1
ATOM 8360 C CA . ASP A 1 1084 ? -49.232 -31.015 -21.343 1.00 8.30 1074 ASP A CA 1
ATOM 8361 C C . ASP A 1 1084 ? -48.945 -30.914 -22.857 1.00 11.81 1074 ASP A C 1
ATOM 8362 O O . ASP A 1 1084 ? -49.761 -30.295 -23.605 1.00 11.86 1074 ASP A O 1
ATOM 8367 N N . LEU A 1 1085 ? -47.804 -31.334 -23.324 1.00 10.12 1075 LEU A N 1
ATOM 8368 C CA . LEU A 1 1085 ? -47.497 -31.195 -24.773 1.00 12.07 1075 LEU A CA 1
ATOM 8369 C C . LEU A 1 1085 ? -48.386 -32.153 -25.448 1.00 14.61 1075 LEU A C 1
ATOM 8370 O O . LEU A 1 1085 ? -48.966 -31.718 -26.522 1.00 15.15 1075 LEU A O 1
ATOM 8375 N N . LEU A 1 1086 ? -48.424 -33.432 -25.021 1.00 13.05 1076 LEU A N 1
ATOM 8376 C CA . LEU A 1 1086 ? -49.392 -34.429 -25.717 1.00 16.03 1076 LEU A CA 1
ATOM 8377 C C . LEU A 1 1086 ? -50.791 -33.846 -25.644 1.00 18.85 1076 LEU A C 1
ATOM 8378 O O . LEU A 1 1086 ? -51.586 -33.977 -26.664 1.00 18.31 1076 LEU A O 1
ATOM 8383 N N . GLY A 1 1087 ? -51.265 -33.247 -24.577 1.00 19.24 1077 GLY A N 1
ATOM 8384 C CA . GLY A 1 1087 ? -52.694 -32.812 -24.585 1.00 19.36 1077 GLY A CA 1
ATOM 8385 C C . GLY A 1 1087 ? -52.989 -31.464 -25.208 1.00 20.02 1077 GLY A C 1
ATOM 8386 O O . GLY A 1 1087 ? -54.069 -30.969 -25.209 1.00 20.93 1077 GLY A O 1
ATOM 8387 N N . GLY A 1 1088 ? -52.017 -30.741 -25.797 1.00 15.80 1078 GLY A N 1
ATOM 8388 C CA . GLY A 1 1088 ? -52.225 -29.506 -26.474 1.00 17.65 1078 GLY A CA 1
ATOM 8389 C C . GLY A 1 1088 ? -52.304 -28.308 -25.567 1.00 18.42 1078 GLY A C 1
ATOM 8390 O O . GLY A 1 1088 ? -52.681 -27.201 -25.982 1.00 20.71 1078 GLY A O 1
ATOM 8391 N N . ARG A 1 1089 ? -52.004 -28.497 -24.237 1.00 13.40 1079 ARG A N 1
ATOM 8392 C CA . ARG A 1 1089 ? -52.124 -27.454 -23.330 1.00 15.81 1079 ARG A CA 1
ATOM 8393 C C . ARG A 1 1089 ? -51.007 -26.450 -23.353 1.00 13.49 1079 ARG A C 1
ATOM 8394 O O . ARG A 1 1089 ? -51.142 -25.302 -22.852 1.00 16.98 1079 ARG A O 1
ATOM 8402 N N . ILE A 1 1090 ? -49.862 -26.991 -23.943 1.00 12.63 1080 ILE A N 1
ATOM 8403 C CA . ILE A 1 1090 ? -48.699 -26.132 -24.093 1.00 13.25 1080 ILE A CA 1
ATOM 8404 C C . ILE A 1 1090 ? -48.232 -26.477 -25.527 1.00 10.82 1080 ILE A C 1
ATOM 8405 O O . ILE A 1 1090 ? -48.218 -27.604 -25.941 1.00 10.17 1080 ILE A O 1
ATOM 8410 N N . GLY A 1 1091 ? -47.712 -25.366 -26.131 1.00 12.52 1081 GLY A N 1
ATOM 8411 C CA . GLY A 1 1091 ? -47.029 -25.438 -27.445 1.00 11.50 1081 GLY A CA 1
ATOM 8412 C C . GLY A 1 1091 ? -45.692 -24.731 -27.304 1.00 9.70 1081 GLY A C 1
ATOM 8413 O O . GLY A 1 1091 ? -45.603 -23.582 -26.857 1.00 11.25 1081 GLY A O 1
ATOM 8414 N N . LEU A 1 1092 ? -44.672 -25.481 -27.783 1.00 9.50 1082 LEU A N 1
ATOM 8415 C CA . LEU A 1 1092 ? -43.338 -24.864 -27.698 1.00 9.80 1082 LEU A CA 1
ATOM 8416 C C . LEU A 1 1092 ? -43.144 -23.624 -28.537 1.00 9.87 1082 LEU A C 1
ATOM 8417 O O . LEU A 1 1092 ? -42.196 -22.836 -28.283 1.00 9.62 1082 LEU A O 1
ATOM 8422 N N . GLY A 1 1093 ? -44.022 -23.426 -29.523 1.00 9.02 1083 GLY A N 1
ATOM 8423 C CA . GLY A 1 1093 ? -43.964 -22.170 -30.306 1.00 9.23 1083 GLY A CA 1
ATOM 8424 C C . GLY A 1 1093 ? -44.056 -20.892 -29.524 1.00 8.36 1083 GLY A C 1
ATOM 8425 O O . GLY A 1 1093 ? -43.702 -19.833 -30.015 1.00 10.34 1083 GLY A O 1
ATOM 8426 N N . ASN A 1 1094 ? -44.626 -21.007 -28.304 1.00 8.92 1084 ASN A N 1
ATOM 8427 C CA . ASN A 1 1094 ? -44.792 -19.807 -27.451 1.00 10.28 1084 ASN A CA 1
ATOM 8428 C C . ASN A 1 1094 ? -43.597 -19.557 -26.567 1.00 10.92 1084 ASN A C 1
ATOM 8429 O O . ASN A 1 1094 ? -43.663 -18.639 -25.742 1.00 12.34 1084 ASN A O 1
ATOM 8434 N N . PHE A 1 1095 ? -42.485 -20.317 -26.718 1.00 8.80 1085 PHE A N 1
ATOM 8435 C CA . PHE A 1 1095 ? -41.292 -20.128 -25.795 1.00 8.51 1085 PHE A CA 1
ATOM 8436 C C . PHE A 1 1095 ? -40.086 -19.844 -26.626 1.00 7.47 1085 PHE A C 1
ATOM 8437 O O . PHE A 1 1095 ? -39.949 -20.371 -27.757 1.00 9.26 1085 PHE A O 1
ATOM 8445 N N . HIS A 1 1096 ? -39.185 -19.099 -25.997 1.00 7.02 1086 HIS A N 1
ATOM 8446 C CA . HIS A 1 1096 ? -37.854 -18.894 -26.606 1.00 7.81 1086 HIS A CA 1
ATOM 8447 C C . HIS A 1 1096 ? -36.793 -19.715 -25.874 1.00 7.89 1086 HIS A C 1
ATOM 8448 O O . HIS A 1 1096 ? -35.636 -19.727 -26.345 1.00 8.23 1086 HIS A O 1
ATOM 8455 N N . ALA A 1 1097 ? -37.166 -20.375 -24.770 1.00 7.45 1087 ALA A N 1
ATOM 8456 C CA . ALA A 1 1097 ? -36.154 -21.138 -23.969 1.00 6.64 1087 ALA A CA 1
ATOM 8457 C C . ALA A 1 1097 ? -36.870 -22.351 -23.433 1.00 6.29 1087 ALA A C 1
ATOM 8458 O O . ALA A 1 1097 ? -38.038 -22.298 -23.028 1.00 6.48 1087 ALA A O 1
ATOM 8460 N N . LEU A 1 1098 ? -36.104 -23.415 -23.369 1.00 7.01 1088 LEU A N 1
ATOM 8461 C CA A LEU A 1 1098 ? -36.596 -24.627 -22.664 0.50 6.71 1088 LEU A CA 1
ATOM 8462 C CA B LEU A 1 1098 ? -36.519 -24.743 -22.907 0.50 7.00 1088 LEU A CA 1
ATOM 8463 C C . LEU A 1 1098 ? -35.474 -25.329 -21.973 1.00 6.25 1088 LEU A C 1
ATOM 8464 O O . LEU A 1 1098 ? -34.278 -25.216 -22.362 1.00 6.48 1088 LEU A O 1
ATOM 8473 N N . VAL A 1 1099 ? -35.808 -25.985 -20.891 1.00 5.27 1089 VAL A N 1
ATOM 8474 C CA . VAL A 1 1099 ? -34.818 -26.768 -20.130 1.00 5.18 1089 VAL A CA 1
ATOM 8475 C C . VAL A 1 1099 ? -35.419 -28.099 -19.867 1.00 6.09 1089 VAL A C 1
ATOM 8476 O O . VAL A 1 1099 ? -36.558 -28.260 -19.370 1.00 7.29 1089 VAL A O 1
ATOM 8480 N N . ALA A 1 1100 ? -34.660 -29.160 -20.167 1.00 5.67 1090 ALA A N 1
ATOM 8481 C CA . ALA A 1 1100 ? -35.053 -30.551 -19.797 1.00 6.23 1090 ALA A CA 1
ATOM 8482 C C . ALA A 1 1100 ? -34.344 -30.903 -18.510 1.00 6.01 1090 ALA A C 1
ATOM 8483 O O . ALA A 1 1100 ? -33.116 -30.843 -18.389 1.00 6.15 1090 ALA A O 1
ATOM 8485 N N . CYS A 1 1101 ? -35.179 -31.223 -17.506 1.00 6.04 1091 CYS A N 1
ATOM 8486 C CA . CYS A 1 1101 ? -34.730 -31.354 -16.157 1.00 6.23 1091 CYS A CA 1
ATOM 8487 C C . CYS A 1 1101 ? -34.222 -32.731 -15.711 1.00 6.63 1091 CYS A C 1
ATOM 8488 O O . CYS A 1 1101 ? -34.426 -33.685 -16.473 1.00 7.91 1091 CYS A O 1
ATOM 8491 N N . GLY A 1 1102 ? -33.595 -32.808 -14.524 1.00 7.26 1092 GLY A N 1
ATOM 8492 C CA . GLY A 1 1102 ? -33.030 -34.077 -14.031 1.00 8.05 1092 GLY A CA 1
ATOM 8493 C C . GLY A 1 1102 ? -34.029 -34.959 -13.304 1.00 7.86 1092 GLY A C 1
ATOM 8494 O O . GLY A 1 1102 ? -35.149 -34.579 -12.935 1.00 7.89 1092 GLY A O 1
ATOM 8495 N N . GLY A 1 1103 ? -33.552 -36.166 -13.107 1.00 6.24 1093 GLY A N 1
ATOM 8496 C CA . GLY A 1 1103 ? -34.280 -37.226 -12.366 1.00 6.89 1093 GLY A CA 1
ATOM 8497 C C . GLY A 1 1103 ? -34.132 -38.541 -12.966 1.00 6.06 1093 GLY A C 1
ATOM 8498 O O . GLY A 1 1103 ? -33.133 -38.916 -13.531 1.00 5.55 1093 GLY A O 1
ATOM 8499 N N . PHE A 1 1104 ? -35.219 -39.330 -12.759 1.00 7.06 1094 PHE A N 1
ATOM 8500 C CA . PHE A 1 1104 ? -35.243 -40.711 -13.194 1.00 6.32 1094 PHE A CA 1
ATOM 8501 C C . PHE A 1 1104 ? -36.504 -40.962 -13.991 1.00 6.78 1094 PHE A C 1
ATOM 8502 O O . PHE A 1 1104 ? -37.413 -41.756 -13.554 1.00 7.44 1094 PHE A O 1
ATOM 8510 N N . SER A 1 1105 ? -36.647 -40.292 -15.142 1.00 6.73 1095 SER A N 1
ATOM 8511 C CA . SER A 1 1105 ? -37.869 -40.574 -15.965 1.00 7.19 1095 SER A CA 1
ATOM 8512 C C . SER A 1 1105 ? -37.937 -42.025 -16.305 1.00 7.79 1095 SER A C 1
ATOM 8513 O O . SER A 1 1105 ? -36.968 -42.704 -16.670 1.00 7.62 1095 SER A O 1
ATOM 8516 N N . TYR A 1 1106 ? -39.155 -42.557 -16.052 1.00 8.20 1096 TYR A N 1
ATOM 8517 C CA . TYR A 1 1106 ? -39.306 -44.010 -16.248 1.00 8.46 1096 TYR A CA 1
ATOM 8518 C C . TYR A 1 1106 ? -38.424 -44.946 -15.502 1.00 7.91 1096 TYR A C 1
ATOM 8519 O O . TYR A 1 1106 ? -38.099 -46.122 -15.853 1.00 9.07 1096 TYR A O 1
ATOM 8528 N N . GLY A 1 1107 ? -37.855 -44.436 -14.355 1.00 8.00 1097 GLY A N 1
ATOM 8529 C CA . GLY A 1 1107 ? -36.889 -45.167 -13.634 1.00 8.17 1097 GLY A CA 1
ATOM 8530 C C . GLY A 1 1107 ? -35.606 -45.528 -14.360 1.00 7.84 1097 GLY A C 1
ATOM 8531 O O . GLY A 1 1107 ? -34.907 -46.454 -13.987 1.00 9.96 1097 GLY A O 1
ATOM 8532 N N . ASP A 1 1108 ? -35.329 -44.768 -15.462 1.00 7.52 1098 ASP A N 1
ATOM 8533 C CA . ASP A 1 1108 ? -34.224 -45.088 -16.374 1.00 7.29 1098 ASP A CA 1
ATOM 8534 C C . ASP A 1 1108 ? -34.281 -46.450 -17.099 1.00 7.06 1098 ASP A C 1
ATOM 8535 O O . ASP A 1 1108 ? -33.322 -46.861 -17.730 1.00 8.02 1098 ASP A O 1
ATOM 8540 N N . VAL A 1 1109 ? -35.504 -47.023 -16.992 1.00 7.44 1099 VAL A N 1
ATOM 8541 C CA . VAL A 1 1109 ? -35.588 -48.365 -17.669 1.00 7.27 1099 VAL A CA 1
ATOM 8542 C C . VAL A 1 1109 ? -35.547 -48.087 -19.201 1.00 7.34 1099 VAL A C 1
ATOM 8543 O O . VAL A 1 1109 ? -36.068 -47.131 -19.716 1.00 8.07 1099 VAL A O 1
ATOM 8547 N N . LEU A 1 1110 ? -34.953 -49.051 -19.875 1.00 6.83 1100 LEU A N 1
ATOM 8548 C CA . LEU A 1 1110 ? -34.610 -48.883 -21.313 1.00 8.09 1100 LEU A CA 1
ATOM 8549 C C . LEU A 1 1110 ? -33.520 -47.840 -21.610 1.00 7.00 1100 LEU A C 1
ATOM 8550 O O . LEU A 1 1110 ? -33.354 -47.383 -22.752 1.00 8.14 1100 LEU A O 1
ATOM 8555 N N . GLY A 1 1111 ? -32.777 -47.529 -20.555 1.00 7.30 1101 GLY A N 1
ATOM 8556 C CA . GLY A 1 1111 ? -31.637 -46.598 -20.720 1.00 7.30 1101 GLY A CA 1
ATOM 8557 C C . GLY A 1 1111 ? -32.012 -45.221 -20.212 1.00 6.29 1101 GLY A C 1
ATOM 8558 O O . GLY A 1 1111 ? -33.102 -44.684 -20.598 1.00 6.77 1101 GLY A O 1
ATOM 8559 N N . ALA A 1 1112 ? -31.176 -44.597 -19.379 1.00 6.23 1102 ALA A N 1
ATOM 8560 C CA . ALA A 1 1112 ? -31.568 -43.229 -18.863 1.00 6.24 1102 ALA A CA 1
ATOM 8561 C C . ALA A 1 1112 ? -31.839 -42.266 -19.997 1.00 6.16 1102 ALA A C 1
ATOM 8562 O O . ALA A 1 1112 ? -31.022 -42.099 -20.908 1.00 6.96 1102 ALA A O 1
ATOM 8564 N N . GLY A 1 1113 ? -33.036 -41.629 -19.883 1.00 5.67 1103 GLY A N 1
ATOM 8565 C CA . GLY A 1 1113 ? -33.421 -40.641 -20.873 1.00 6.20 1103 GLY A CA 1
ATOM 8566 C C . GLY A 1 1113 ? -34.037 -41.152 -22.112 1.00 5.66 1103 GLY A C 1
ATOM 8567 O O . GLY A 1 1113 ? -34.574 -40.379 -22.902 1.00 6.36 1103 GLY A O 1
ATOM 8568 N N . GLU A 1 1114 ? -33.944 -42.440 -22.338 1.00 5.79 1104 GLU A N 1
ATOM 8569 C CA A GLU A 1 1114 ? -34.403 -43.046 -23.568 0.50 7.32 1104 GLU A CA 1
ATOM 8570 C CA B GLU A 1 1114 ? -34.388 -42.989 -23.630 0.50 6.78 1104 GLU A CA 1
ATOM 8571 C C . GLU A 1 1114 ? -35.882 -43.135 -23.740 1.00 6.86 1104 GLU A C 1
ATOM 8572 O O . GLU A 1 1114 ? -36.421 -42.837 -24.812 1.00 7.77 1104 GLU A O 1
ATOM 8583 N N . GLY A 1 1115 ? -36.585 -43.532 -22.706 1.00 6.69 1105 GLY A N 1
ATOM 8584 C CA . GLY A 1 1115 ? -38.064 -43.538 -22.762 1.00 7.36 1105 GLY A CA 1
ATOM 8585 C C . GLY A 1 1115 ? -38.608 -42.192 -23.024 1.00 6.97 1105 GLY A C 1
ATOM 8586 O O . GLY A 1 1115 ? -39.571 -42.005 -23.825 1.00 7.72 1105 GLY A O 1
ATOM 8587 N N . TRP A 1 1116 ? -38.054 -41.187 -22.319 1.00 6.53 1106 TRP A N 1
ATOM 8588 C CA . TRP A 1 1116 ? -38.554 -39.806 -22.516 1.00 6.09 1106 TRP A CA 1
ATOM 8589 C C . TRP A 1 1116 ? -38.283 -39.348 -23.957 1.00 6.13 1106 TRP A C 1
ATOM 8590 O O . TRP A 1 1116 ? -39.223 -38.888 -24.672 1.00 6.73 1106 TRP A O 1
ATOM 8601 N N . ALA A 1 1117 ? -37.060 -39.567 -24.476 1.00 5.11 1107 ALA A N 1
ATOM 8602 C CA . ALA A 1 1117 ? -36.758 -39.184 -25.832 1.00 5.58 1107 ALA A CA 1
ATOM 8603 C C . ALA A 1 1117 ? -37.560 -39.928 -26.872 1.00 6.66 1107 ALA A C 1
ATOM 8604 O O . ALA A 1 1117 ? -38.034 -39.300 -27.821 1.00 6.68 1107 ALA A O 1
ATOM 8606 N N . LYS A 1 1118 ? -37.767 -41.234 -26.699 1.00 7.46 1108 LYS A N 1
ATOM 8607 C CA . LYS A 1 1118 ? -38.461 -42.026 -27.744 1.00 7.60 1108 LYS A CA 1
ATOM 8608 C C . LYS A 1 1118 ? -39.952 -41.756 -27.646 1.00 8.60 1108 LYS A C 1
ATOM 8609 O O . LYS A 1 1118 ? -40.566 -41.806 -28.706 1.00 9.07 1108 LYS A O 1
ATOM 8615 N N . SER A 1 1119 ? -40.509 -41.347 -26.505 1.00 7.77 1109 SER A N 1
ATOM 8616 C CA A SER A 1 1119 ? -41.934 -40.960 -26.536 0.25 7.81 1109 SER A CA 1
ATOM 8617 C CA B SER A 1 1119 ? -41.929 -40.978 -26.544 0.25 8.62 1109 SER A CA 1
ATOM 8618 C CA C SER A 1 1119 ? -41.920 -40.865 -26.418 0.50 9.69 1109 SER A CA 1
ATOM 8619 C C . SER A 1 1119 ? -42.093 -39.695 -27.338 1.00 9.81 1109 SER A C 1
ATOM 8620 O O . SER A 1 1119 ? -43.149 -39.509 -27.978 1.00 11.35 1109 SER A O 1
ATOM 8627 N N . ILE A 1 1120 ? -41.120 -38.799 -27.324 1.00 7.83 1110 ILE A N 1
ATOM 8628 C CA . ILE A 1 1120 ? -41.181 -37.642 -28.193 1.00 8.44 1110 ILE A CA 1
ATOM 8629 C C . ILE A 1 1120 ? -41.013 -38.113 -29.632 1.00 9.50 1110 ILE A C 1
ATOM 8630 O O . ILE A 1 1120 ? -41.808 -37.714 -30.512 1.00 9.64 1110 ILE A O 1
ATOM 8635 N N . LEU A 1 1121 ? -39.986 -38.882 -30.000 1.00 7.88 1111 LEU A N 1
ATOM 8636 C CA . LEU A 1 1121 ? -39.743 -39.274 -31.378 1.00 8.56 1111 LEU A CA 1
ATOM 8637 C C . LEU A 1 1121 ? -40.865 -40.083 -31.966 1.00 9.39 1111 LEU A C 1
ATOM 8638 O O . LEU A 1 1121 ? -41.102 -39.835 -33.228 1.00 11.72 1111 LEU A O 1
ATOM 8643 N N . PHE A 1 1122 ? -41.531 -40.882 -31.188 1.00 9.38 1112 PHE A N 1
ATOM 8644 C CA . PHE A 1 1122 ? -42.540 -41.784 -31.843 1.00 11.03 1112 PHE A CA 1
ATOM 8645 C C . PHE A 1 1122 ? -43.864 -41.183 -31.791 1.00 14.46 1112 PHE A C 1
ATOM 8646 O O . PHE A 1 1122 ? -44.839 -41.822 -32.373 1.00 18.65 1112 PHE A O 1
ATOM 8654 N N . ASN A 1 1123 ? -44.088 -39.959 -31.272 1.00 12.15 1113 ASN A N 1
ATOM 8655 C CA . ASN A 1 1123 ? -45.336 -39.215 -31.509 1.00 12.33 1113 ASN A CA 1
ATOM 8656 C C . ASN A 1 1123 ? -44.999 -38.194 -32.562 1.00 13.40 1113 ASN A C 1
ATOM 8657 O O . ASN A 1 1123 ? -44.272 -37.220 -32.228 1.00 14.95 1113 ASN A O 1
ATOM 8662 N N . HIS A 1 1124 ? -45.493 -38.295 -33.781 1.00 13.62 1114 HIS A N 1
ATOM 8663 C CA . HIS A 1 1124 ? -44.985 -37.369 -34.748 1.00 14.20 1114 HIS A CA 1
ATOM 8664 C C . HIS A 1 1124 ? -45.340 -35.912 -34.471 1.00 13.19 1114 HIS A C 1
ATOM 8665 O O . HIS A 1 1124 ? -44.546 -35.008 -34.797 1.00 12.16 1114 HIS A O 1
ATOM 8672 N N . ARG A 1 1125 ? -46.506 -35.640 -33.913 1.00 11.98 1115 ARG A N 1
ATOM 8673 C CA . ARG A 1 1125 ? -46.868 -34.282 -33.568 1.00 10.97 1115 ARG A CA 1
ATOM 8674 C C . ARG A 1 1125 ? -45.887 -33.649 -32.568 1.00 10.00 1115 ARG A C 1
ATOM 8675 O O . ARG A 1 1125 ? -45.419 -32.489 -32.725 1.00 12.80 1115 ARG A O 1
ATOM 8683 N N . VAL A 1 1126 ? -45.602 -34.382 -31.482 1.00 10.27 1116 VAL A N 1
ATOM 8684 C CA . VAL A 1 1126 ? -44.711 -33.804 -30.459 1.00 9.62 1116 VAL A CA 1
ATOM 8685 C C . VAL A 1 1126 ? -43.227 -33.799 -31.010 1.00 8.44 1116 VAL A C 1
ATOM 8686 O O . VAL A 1 1126 ? -42.543 -32.794 -30.731 1.00 7.98 1116 VAL A O 1
ATOM 8690 N N . ARG A 1 1127 ? -42.883 -34.819 -31.716 1.00 8.37 1117 ARG A N 1
ATOM 8691 C CA . ARG A 1 1127 ? -41.609 -34.792 -32.440 1.00 8.50 1117 ARG A CA 1
ATOM 8692 C C . ARG A 1 1127 ? -41.385 -33.520 -33.240 1.00 9.00 1117 ARG A C 1
ATOM 8693 O O . ARG A 1 1127 ? -40.367 -32.785 -33.115 1.00 9.22 1117 ARG A O 1
ATOM 8701 N N . ASP A 1 1128 ? -42.428 -33.215 -34.036 1.00 9.27 1118 ASP A N 1
ATOM 8702 C CA . ASP A 1 1128 ? -42.284 -32.042 -34.898 1.00 9.74 1118 ASP A CA 1
ATOM 8703 C C . ASP A 1 1128 ? -42.273 -30.783 -34.100 1.00 9.94 1118 ASP A C 1
ATOM 8704 O O . ASP A 1 1128 ? -41.590 -29.799 -34.481 1.00 9.74 1118 ASP A O 1
ATOM 8709 N N . GLU A 1 1129 ? -42.931 -30.678 -32.966 1.00 8.51 1119 GLU A N 1
ATOM 8710 C CA . GLU A 1 1129 ? -42.886 -29.547 -32.107 1.00 10.18 1119 GLU A CA 1
ATOM 8711 C C . GLU A 1 1129 ? -41.493 -29.248 -31.583 1.00 8.43 1119 GLU A C 1
ATOM 8712 O O . GLU A 1 1129 ? -40.965 -28.148 -31.643 1.00 9.29 1119 GLU A O 1
ATOM 8718 N N . PHE A 1 1130 ? -40.815 -30.363 -31.147 1.00 8.72 1120 PHE A N 1
ATOM 8719 C CA . PHE A 1 1130 ? -39.457 -30.157 -30.667 1.00 8.42 1120 PHE A CA 1
ATOM 8720 C C . PHE A 1 1130 ? -38.499 -29.826 -31.823 1.00 7.38 1120 PHE A C 1
ATOM 8721 O O . PHE A 1 1130 ? -37.699 -28.889 -31.675 1.00 7.92 1120 PHE A O 1
ATOM 8729 N N . GLU A 1 1131 ? -38.654 -30.509 -32.968 1.00 7.84 1121 GLU A N 1
ATOM 8730 C CA . GLU A 1 1131 ? -37.793 -30.195 -34.107 1.00 8.12 1121 GLU A CA 1
ATOM 8731 C C . GLU A 1 1131 ? -37.957 -28.721 -34.526 1.00 7.91 1121 GLU A C 1
ATOM 8732 O O . GLU A 1 1131 ? -36.950 -27.989 -34.739 1.00 9.28 1121 GLU A O 1
ATOM 8738 N N . THR A 1 1132 ? -39.225 -28.259 -34.580 1.00 8.54 1122 THR A N 1
ATOM 8739 C CA . THR A 1 1132 ? -39.473 -26.890 -34.957 1.00 8.63 1122 THR A CA 1
ATOM 8740 C C . THR A 1 1132 ? -38.791 -25.933 -33.952 1.00 7.72 1122 THR A C 1
ATOM 8741 O O . THR A 1 1132 ? -38.142 -24.920 -34.336 1.00 9.23 1122 THR A O 1
ATOM 8745 N N . PHE A 1 1133 ? -38.908 -26.191 -32.647 1.00 7.23 1123 PHE A N 1
ATOM 8746 C CA . PHE A 1 1133 ? -38.317 -25.353 -31.641 1.00 8.01 1123 PHE A CA 1
ATOM 8747 C C . PHE A 1 1133 ? -36.777 -25.243 -31.873 1.00 8.03 1123 PHE A C 1
ATOM 8748 O O . PHE A 1 1133 ? -36.198 -24.162 -31.869 1.00 8.14 1123 PHE A O 1
ATOM 8756 N N . PHE A 1 1134 ? -36.167 -26.424 -32.022 1.00 8.60 1124 PHE A N 1
ATOM 8757 C CA . PHE A 1 1134 ? -34.697 -26.401 -32.183 1.00 9.05 1124 PHE A CA 1
ATOM 8758 C C . PHE A 1 1134 ? -34.212 -25.815 -33.483 1.00 9.29 1124 PHE A C 1
ATOM 8759 O O . PHE A 1 1134 ? -33.043 -25.402 -33.514 1.00 11.30 1124 PHE A O 1
ATOM 8767 N N . HIS A 1 1135 ? -35.068 -25.763 -34.483 1.00 9.02 1125 HIS A N 1
ATOM 8768 C CA . HIS A 1 1135 ? -34.664 -25.141 -35.753 1.00 9.87 1125 HIS A CA 1
ATOM 8769 C C . HIS A 1 1135 ? -34.923 -23.671 -35.835 1.00 10.95 1125 HIS A C 1
ATOM 8770 O O . HIS A 1 1135 ? -34.554 -23.103 -36.855 1.00 12.43 1125 HIS A O 1
ATOM 8777 N N . ARG A 1 1136 ? -35.559 -23.047 -34.858 1.00 10.39 1126 ARG A N 1
ATOM 8778 C CA . ARG A 1 1136 ? -35.722 -21.558 -34.889 1.00 10.55 1126 ARG A CA 1
ATOM 8779 C C . ARG A 1 1136 ? -34.390 -20.915 -34.659 1.00 11.68 1126 ARG A C 1
ATOM 8780 O O . ARG A 1 1136 ? -33.434 -21.495 -34.103 1.00 13.80 1126 ARG A O 1
ATOM 8788 N N . PRO A 1 1137 ? -34.241 -19.654 -35.082 1.00 11.52 1127 PRO A N 1
ATOM 8789 C CA . PRO A 1 1137 ? -32.946 -19.068 -35.102 1.00 12.24 1127 PRO A CA 1
ATOM 8790 C C . PRO A 1 1137 ? -32.449 -18.504 -33.839 1.00 12.30 1127 PRO A C 1
ATOM 8791 O O . PRO A 1 1137 ? -31.207 -18.227 -33.769 1.00 15.00 1127 PRO A O 1
ATOM 8795 N N . GLN A 1 1138 ? -33.323 -18.257 -32.843 1.00 10.83 1128 GLN A N 1
ATOM 8796 C CA . GLN A 1 1138 ? -32.855 -17.687 -31.622 1.00 12.16 1128 GLN A CA 1
ATOM 8797 C C . GLN A 1 1138 ? -33.201 -18.482 -30.369 1.00 10.33 1128 GLN A C 1
ATOM 8798 O O . GLN A 1 1138 ? -32.869 -18.004 -29.283 1.00 14.73 1128 GLN A O 1
ATOM 8804 N N . THR A 1 1139 ? -33.863 -19.570 -30.509 1.00 9.20 1129 THR A N 1
ATOM 8805 C CA . THR A 1 1139 ? -34.233 -20.303 -29.245 1.00 8.16 1129 THR A CA 1
ATOM 8806 C C . THR A 1 1139 ? -33.018 -20.884 -28.506 1.00 7.43 1129 THR A C 1
ATOM 8807 O O . THR A 1 1139 ? -31.995 -21.223 -29.153 1.00 8.57 1129 THR A O 1
ATOM 8811 N N . LEU A 1 1140 ? -33.192 -21.013 -27.210 1.00 6.21 1130 LEU A N 1
ATOM 8812 C CA . LEU A 1 1140 ? -32.151 -21.595 -26.346 1.00 6.26 1130 LEU A CA 1
ATOM 8813 C C . LEU A 1 1140 ? -32.644 -22.833 -25.690 1.00 7.14 1130 LEU A C 1
ATOM 8814 O O . LEU A 1 1140 ? -33.847 -22.898 -25.294 1.00 7.82 1130 LEU A O 1
ATOM 8819 N N . ALA A 1 1141 ? -31.802 -23.855 -25.560 1.00 6.89 1131 ALA A N 1
ATOM 8820 C CA . ALA A 1 1141 ? -32.205 -25.048 -24.765 1.00 6.20 1131 ALA A CA 1
ATOM 8821 C C . ALA A 1 1141 ? -31.097 -25.537 -23.888 1.00 7.35 1131 ALA A C 1
ATOM 8822 O O . ALA A 1 1141 ? -29.856 -25.392 -24.275 1.00 7.34 1131 ALA A O 1
ATOM 8824 N N . LEU A 1 1142 ? -31.405 -26.026 -22.760 1.00 5.78 1132 LEU A N 1
ATOM 8825 C CA . LEU A 1 1142 ? -30.434 -26.638 -21.791 1.00 5.89 1132 LEU A CA 1
ATOM 8826 C C . LEU A 1 1142 ? -31.004 -27.973 -21.424 1.00 6.50 1132 LEU A C 1
ATOM 8827 O O . LEU A 1 1142 ? -32.194 -28.087 -21.111 1.00 7.29 1132 LEU A O 1
ATOM 8832 N N . GLY A 1 1143 ? -30.126 -28.966 -21.397 1.00 5.98 1133 GLY A N 1
ATOM 8833 C CA . GLY A 1 1143 ? -30.534 -30.271 -20.796 1.00 5.78 1133 GLY A CA 1
ATOM 8834 C C . GLY A 1 1143 ? -29.595 -30.590 -19.687 1.00 6.38 1133 GLY A C 1
ATOM 8835 O O . GLY A 1 1143 ? -28.338 -30.614 -19.937 1.00 6.18 1133 GLY A O 1
ATOM 8836 N N . VAL A 1 1144 ? -30.132 -30.873 -18.505 1.00 5.83 1134 VAL A N 1
ATOM 8837 C CA . VAL A 1 1144 ? -29.268 -31.208 -17.345 1.00 5.70 1134 VAL A CA 1
ATOM 8838 C C . VAL A 1 1144 ? -29.548 -32.603 -16.892 1.00 5.88 1134 VAL A C 1
ATOM 8839 O O . VAL A 1 1144 ? -30.705 -32.974 -16.597 1.00 6.78 1134 VAL A O 1
ATOM 8858 N N . ASN A 1 1146 ? -30.658 -36.021 -16.372 1.00 5.77 1136 ASN A N 1
ATOM 8859 C CA . ASN A 1 1146 ? -31.645 -36.811 -17.192 1.00 5.02 1136 ASN A CA 1
ATOM 8860 C C . ASN A 1 1146 ? -32.028 -36.075 -18.455 1.00 5.45 1136 ASN A C 1
ATOM 8861 O O . ASN A 1 1146 ? -32.282 -36.690 -19.471 1.00 5.62 1136 ASN A O 1
ATOM 8866 N N . GLY A 1 1147 ? -32.098 -34.736 -18.393 1.00 5.14 1137 GLY A N 1
ATOM 8867 C CA . GLY A 1 1147 ? -32.359 -33.930 -19.593 1.00 5.58 1137 GLY A CA 1
ATOM 8868 C C . GLY A 1 1147 ? -31.267 -33.974 -20.635 1.00 5.10 1137 GLY A C 1
ATOM 8869 O O . GLY A 1 1147 ? -31.541 -33.813 -21.851 1.00 7.08 1137 GLY A O 1
ATOM 8870 N N . CYS A 1 1148 ? -30.046 -34.059 -20.143 1.00 5.63 1138 CYS A N 1
ATOM 8871 C CA . CYS A 1 1148 ? -28.912 -34.256 -21.043 1.00 6.76 1138 CYS A CA 1
ATOM 8872 C C . CYS A 1 1148 ? -28.980 -35.571 -21.760 1.00 5.46 1138 CYS A C 1
ATOM 8873 O O . CYS A 1 1148 ? -28.829 -35.657 -22.963 1.00 6.35 1138 CYS A O 1
ATOM 8876 N N . GLN A 1 1149 ? -29.267 -36.620 -20.936 1.00 5.65 1139 GLN A N 1
ATOM 8877 C CA . GLN A 1 1149 ? -29.455 -37.954 -21.542 1.00 5.46 1139 GLN A CA 1
ATOM 8878 C C . GLN A 1 1149 ? -30.619 -37.961 -22.544 1.00 6.29 1139 GLN A C 1
ATOM 8879 O O . GLN A 1 1149 ? -30.494 -38.455 -23.653 1.00 7.01 1139 GLN A O 1
ATOM 8885 N N . MET A 1 1150 ? -31.741 -37.355 -22.168 1.00 5.36 1140 MET A N 1
ATOM 8886 C CA . MET A 1 1150 ? -32.874 -37.311 -23.104 1.00 5.91 1140 MET A CA 1
ATOM 8887 C C . MET A 1 1150 ? -32.462 -36.594 -24.432 1.00 6.70 1140 MET A C 1
ATOM 8888 O O . MET A 1 1150 ? -32.693 -37.123 -25.478 1.00 7.06 1140 MET A O 1
ATOM 8893 N N . MET A 1 1151 ? -31.827 -35.427 -24.296 1.00 6.05 1141 MET A N 1
ATOM 8894 C CA . MET A 1 1151 ? -31.606 -34.638 -25.498 1.00 6.40 1141 MET A CA 1
ATOM 8895 C C . MET A 1 1151 ? -30.527 -35.353 -26.326 1.00 7.21 1141 MET A C 1
ATOM 8896 O O . MET A 1 1151 ? -30.569 -35.238 -27.557 1.00 7.95 1141 MET A O 1
ATOM 8901 N N . SER A 1 1152 ? -29.591 -36.063 -25.703 1.00 7.10 1142 SER A N 1
ATOM 8902 C CA . SER A 1 1152 ? -28.599 -36.819 -26.509 1.00 7.08 1142 SER A CA 1
ATOM 8903 C C . SER A 1 1152 ? -29.284 -37.912 -27.342 1.00 9.07 1142 SER A C 1
ATOM 8904 O O . SER A 1 1152 ? -28.706 -38.373 -28.339 1.00 11.96 1142 SER A O 1
ATOM 8907 N N . ASN A 1 1153 ? -30.475 -38.383 -26.929 1.00 8.62 1143 ASN A N 1
ATOM 8908 C CA . ASN A 1 1153 ? -31.249 -39.374 -27.685 1.00 11.30 1143 ASN A CA 1
ATOM 8909 C C . ASN A 1 1153 ? -32.153 -38.694 -28.660 1.00 16.98 1143 ASN A C 1
ATOM 8910 O O . ASN A 1 1153 ? -32.696 -39.361 -29.560 1.00 19.51 1143 ASN A O 1
ATOM 8915 N N . LEU A 1 1154 ? -32.164 -37.391 -28.729 1.00 16.29 1144 LEU A N 1
ATOM 8916 C CA . LEU A 1 1154 ? -32.934 -36.564 -29.762 1.00 18.15 1144 LEU A CA 1
ATOM 8917 C C . LEU A 1 1154 ? -32.169 -35.935 -30.739 1.00 18.08 1144 LEU A C 1
ATOM 8918 O O . LEU A 1 1154 ? -32.555 -34.966 -31.374 1.00 21.43 1144 LEU A O 1
ATOM 8923 N N . ARG A 1 1155 ? -30.879 -36.168 -30.935 1.00 16.96 1145 ARG A N 1
ATOM 8924 C CA . ARG A 1 1155 ? -29.940 -35.573 -31.842 1.00 21.80 1145 ARG A CA 1
ATOM 8925 C C . ARG A 1 1155 ? -30.534 -35.300 -33.089 1.00 17.53 1145 ARG A C 1
ATOM 8926 O O . ARG A 1 1155 ? -30.352 -34.230 -33.545 1.00 18.20 1145 ARG A O 1
ATOM 8934 N N . GLU A 1 1156 ? -31.297 -36.256 -33.650 1.00 14.02 1146 GLU A N 1
ATOM 8935 C CA . GLU A 1 1156 ? -31.839 -36.150 -34.912 1.00 13.14 1146 GLU A CA 1
ATOM 8936 C C . GLU A 1 1156 ? -32.711 -34.856 -35.123 1.00 12.59 1146 GLU A C 1
ATOM 8937 O O . GLU A 1 1156 ? -33.007 -34.445 -36.268 1.00 16.49 1146 GLU A O 1
ATOM 8943 N N . LEU A 1 1157 ? -33.263 -34.325 -34.036 1.00 11.14 1147 LEU A N 1
ATOM 8944 C CA . LEU A 1 1157 ? -34.113 -33.125 -34.072 1.00 9.13 1147 LEU A CA 1
ATOM 8945 C C . LEU A 1 1157 ? -33.355 -31.854 -33.866 1.00 9.31 1147 LEU A C 1
ATOM 8946 O O . LEU A 1 1157 ? -33.914 -30.778 -34.036 1.00 9.94 1147 LEU A O 1
ATOM 8951 N N . ILE A 1 1158 ? -32.040 -31.913 -33.453 1.00 10.44 1148 ILE A N 1
ATOM 8952 C CA . ILE A 1 1158 ? -31.326 -30.772 -32.981 1.00 9.30 1148 ILE A CA 1
ATOM 8953 C C . ILE A 1 1158 ? -30.220 -30.405 -33.992 1.00 9.03 1148 ILE A C 1
ATOM 8954 O O . ILE A 1 1158 ? -29.279 -31.189 -34.156 1.00 9.87 1148 ILE A O 1
ATOM 8959 N N . PRO A 1 1159 ? -30.186 -29.255 -34.621 1.00 8.90 1149 PRO A N 1
ATOM 8960 C CA . PRO A 1 1159 ? -29.152 -28.975 -35.584 1.00 10.28 1149 PRO A CA 1
ATOM 8961 C C . PRO A 1 1159 ? -27.818 -28.838 -34.856 1.00 10.13 1149 PRO A C 1
ATOM 8962 O O . PRO A 1 1159 ? -27.717 -28.463 -33.710 1.00 10.62 1149 PRO A O 1
ATOM 8966 N N . GLY A 1 1160 ? -26.748 -29.251 -35.577 1.00 9.69 1150 GLY A N 1
ATOM 8967 C CA . GLY A 1 1160 ? -25.410 -29.093 -35.017 1.00 9.37 1150 GLY A CA 1
ATOM 8968 C C . GLY A 1 1160 ? -24.995 -30.063 -33.942 1.00 10.21 1150 GLY A C 1
ATOM 8969 O O . GLY A 1 1160 ? -24.024 -29.764 -33.253 1.00 9.96 1150 GLY A O 1
ATOM 8970 N N . SER A 1 1161 ? -25.707 -31.148 -33.790 1.00 9.25 1151 SER A N 1
ATOM 8971 C CA . SER A 1 1161 ? -25.552 -32.172 -32.755 1.00 8.28 1151 SER A CA 1
ATOM 8972 C C . SER A 1 1161 ? -25.001 -33.472 -33.280 1.00 8.63 1151 SER A C 1
ATOM 8973 O O . SER A 1 1161 ? -24.916 -34.445 -32.498 1.00 9.39 1151 SER A O 1
ATOM 8976 N N . GLU A 1 1162 ? -24.574 -33.569 -34.549 1.00 10.25 1152 GLU A N 1
ATOM 8977 C CA . GLU A 1 1162 ? -24.221 -34.859 -35.097 1.00 11.41 1152 GLU A CA 1
ATOM 8978 C C . GLU A 1 1162 ? -23.062 -35.488 -34.370 1.00 11.63 1152 GLU A C 1
ATOM 8979 O O . GLU A 1 1162 ? -22.992 -36.715 -34.424 1.00 14.97 1152 GLU A O 1
ATOM 8985 N N . LEU A 1 1163 ? -22.165 -34.738 -33.757 1.00 8.29 1153 LEU A N 1
ATOM 8986 C CA . LEU A 1 1163 ? -21.006 -35.303 -33.055 1.00 9.95 1153 LEU A CA 1
ATOM 8987 C C . LEU A 1 1163 ? -21.280 -35.631 -31.612 1.00 9.69 1153 LEU A C 1
ATOM 8988 O O . LEU A 1 1163 ? -20.348 -36.104 -30.914 1.00 11.19 1153 LEU A O 1
ATOM 8993 N N . TRP A 1 1164 ? -22.496 -35.392 -31.079 1.00 8.48 1154 TRP A N 1
ATOM 8994 C CA . TRP A 1 1164 ? -22.689 -35.642 -29.679 1.00 7.83 1154 TRP A CA 1
ATOM 8995 C C . TRP A 1 1164 ? -22.549 -37.168 -29.325 1.00 8.04 1154 TRP A C 1
ATOM 8996 O O . TRP A 1 1164 ? -22.864 -38.050 -30.127 1.00 9.63 1154 TRP A O 1
ATOM 9007 N N . PRO A 1 1165 ? -22.035 -37.374 -28.136 1.00 7.42 1155 PRO A N 1
ATOM 9008 C CA . PRO A 1 1165 ? -21.895 -38.786 -27.647 1.00 7.02 1155 PRO A CA 1
ATOM 9009 C C . PRO A 1 1165 ? -23.189 -39.277 -26.979 1.00 7.14 1155 PRO A C 1
ATOM 9010 O O . PRO A 1 1165 ? -24.180 -38.582 -26.934 1.00 9.14 1155 PRO A O 1
ATOM 9014 N N . ARG A 1 1166 ? -23.106 -40.546 -26.593 1.00 7.67 1156 ARG A N 1
ATOM 9015 C CA . ARG A 1 1166 ? -24.152 -41.127 -25.727 1.00 8.21 1156 ARG A CA 1
ATOM 9016 C C . ARG A 1 1166 ? -23.633 -41.010 -24.287 1.00 7.24 1156 ARG A C 1
ATOM 9017 O O . ARG A 1 1166 ? -22.468 -40.772 -24.009 1.00 7.41 1156 ARG A O 1
ATOM 9025 N N . PHE A 1 1167 ? -24.579 -41.237 -23.337 1.00 7.02 1157 PHE A N 1
ATOM 9026 C CA . PHE A 1 1167 ? -24.268 -41.207 -21.897 1.00 6.28 1157 PHE A CA 1
ATOM 9027 C C . PHE A 1 1167 ? -24.768 -42.511 -21.334 1.00 7.07 1157 PHE A C 1
ATOM 9028 O O . PHE A 1 1167 ? -25.930 -42.857 -21.417 1.00 8.34 1157 PHE A O 1
ATOM 9036 N N . VAL A 1 1168 ? -23.819 -43.260 -20.795 1.00 5.67 1158 VAL A N 1
ATOM 9037 C CA . VAL A 1 1168 ? -24.086 -44.681 -20.385 1.00 5.70 1158 VAL A CA 1
ATOM 9038 C C . VAL A 1 1168 ? -23.534 -44.944 -19.016 1.00 5.74 1158 VAL A C 1
ATOM 9039 O O . VAL A 1 1168 ? -22.936 -44.126 -18.321 1.00 5.15 1158 VAL A O 1
ATOM 9043 N N . ARG A 1 1169 ? -23.776 -46.173 -18.493 1.00 5.65 1159 ARG A N 1
ATOM 9044 C CA . ARG A 1 1169 ? -23.415 -46.576 -17.130 1.00 5.76 1159 ARG A CA 1
ATOM 9045 C C . ARG A 1 1169 ? -21.969 -46.169 -16.801 1.00 5.25 1159 ARG A C 1
ATOM 9046 O O . ARG A 1 1169 ? -21.000 -46.400 -17.531 1.00 5.96 1159 ARG A O 1
ATOM 9054 N N . ASN A 1 1170 ? -21.888 -45.513 -15.620 1.00 5.43 1160 ASN A N 1
ATOM 9055 C CA . ASN A 1 1170 ? -20.559 -45.073 -15.126 1.00 5.04 1160 ASN A CA 1
ATOM 9056 C C . ASN A 1 1170 ? -19.568 -46.249 -15.091 1.00 5.47 1160 ASN A C 1
ATOM 9057 O O . ASN A 1 1170 ? -19.958 -47.416 -14.845 1.00 5.81 1160 ASN A O 1
ATOM 9062 N N . HIS A 1 1171 ? -18.310 -45.921 -15.353 1.00 6.02 1161 HIS A N 1
ATOM 9063 C CA . HIS A 1 1171 ? -17.255 -46.980 -15.279 1.00 5.72 1161 HIS A CA 1
ATOM 9064 C C . HIS A 1 1171 ? -17.215 -47.655 -13.938 1.00 5.79 1161 HIS A C 1
ATOM 9065 O O . HIS A 1 1171 ? -16.935 -48.909 -13.891 1.00 7.46 1161 HIS A O 1
ATOM 9072 N N . SER A 1 1172 ? -17.514 -46.960 -12.841 1.00 5.52 1162 SER A N 1
ATOM 9073 C CA . SER A 1 1172 ? -17.541 -47.614 -11.556 1.00 5.89 1162 SER A CA 1
ATOM 9074 C C . SER A 1 1172 ? -18.629 -48.655 -11.374 1.00 6.84 1162 SER A C 1
ATOM 9075 O O . SER A 1 1172 ? -18.586 -49.385 -10.389 1.00 7.48 1162 SER A O 1
ATOM 9078 N N . ASP A 1 1173 ? -19.605 -48.616 -12.285 1.00 5.80 1163 ASP A N 1
ATOM 9079 C CA . ASP A 1 1173 ? -20.808 -49.422 -12.155 1.00 6.68 1163 ASP A CA 1
ATOM 9080 C C . ASP A 1 1173 ? -21.645 -49.039 -10.954 1.00 7.48 1163 ASP A C 1
ATOM 9081 O O . ASP A 1 1173 ? -22.376 -49.870 -10.476 1.00 8.09 1163 ASP A O 1
ATOM 9086 N N . ARG A 1 1174 ? -21.572 -47.788 -10.514 1.00 5.72 1164 ARG A N 1
ATOM 9087 C CA . ARG A 1 1174 ? -22.302 -47.335 -9.330 1.00 6.90 1164 ARG A CA 1
ATOM 9088 C C . ARG A 1 1174 ? -22.807 -45.931 -9.551 1.00 6.53 1164 ARG A C 1
ATOM 9089 O O . ARG A 1 1174 ? -22.126 -45.118 -10.195 1.00 6.32 1164 ARG A O 1
ATOM 9097 N N . PHE A 1 1175 ? -23.974 -45.612 -8.981 1.00 6.34 1165 PHE A N 1
ATOM 9098 C CA . PHE A 1 1175 ? -24.399 -44.206 -8.848 1.00 5.40 1165 PHE A CA 1
ATOM 9099 C C . PHE A 1 1175 ? -23.335 -43.445 -8.128 1.00 6.00 1165 PHE A C 1
ATOM 9100 O O . PHE A 1 1175 ? -22.858 -43.893 -7.066 1.00 6.26 1165 PHE A O 1
ATOM 9108 N N . GLU A 1 1176 ? -23.126 -42.233 -8.680 1.00 4.83 1166 GLU A N 1
ATOM 9109 C CA . GLU A 1 1176 ? -22.149 -41.367 -8.004 1.00 4.90 1166 GLU A CA 1
ATOM 9110 C C . GLU A 1 1176 ? -22.761 -40.046 -7.634 1.00 5.11 1166 GLU A C 1
ATOM 9111 O O . GLU A 1 1176 ? -23.191 -39.297 -8.518 1.00 6.29 1166 GLU A O 1
ATOM 9117 N N . ALA A 1 1177 ? -22.830 -39.790 -6.368 1.00 4.66 1167 ALA A N 1
ATOM 9118 C CA . ALA A 1 1177 ? -23.293 -38.502 -5.833 1.00 5.02 1167 ALA A CA 1
ATOM 9119 C C . ALA A 1 1177 ? -22.023 -37.893 -5.239 1.00 5.54 1167 ALA A C 1
ATOM 9120 O O . ALA A 1 1177 ? -21.528 -38.311 -4.188 1.00 6.51 1167 ALA A O 1
ATOM 9122 N N . ARG A 1 1178 ? -21.494 -36.926 -5.991 1.00 4.88 1168 ARG A N 1
ATOM 9123 C CA . ARG A 1 1178 ? -20.197 -36.348 -5.657 1.00 5.11 1168 ARG A CA 1
ATOM 9124 C C . ARG A 1 1178 ? -20.266 -34.815 -5.806 1.00 5.15 1168 ARG A C 1
ATOM 9125 O O . ARG A 1 1178 ? -21.147 -34.308 -6.496 1.00 7.14 1168 ARG A O 1
ATOM 9133 N N . PHE A 1 1179 ? -19.364 -34.137 -5.163 1.00 5.37 1169 PHE A N 1
ATOM 9134 C CA . PHE A 1 1179 ? -19.163 -32.696 -5.381 1.00 5.53 1169 PHE A CA 1
ATOM 9135 C C . PHE A 1 1179 ? -17.814 -32.598 -6.145 1.00 5.82 1169 PHE A C 1
ATOM 9136 O O . PHE A 1 1179 ? -16.755 -32.785 -5.544 1.00 8.21 1169 PHE A O 1
ATOM 9144 N N . SER A 1 1180 ? -17.950 -32.504 -7.465 1.00 5.80 1170 SER A N 1
ATOM 9145 C CA . SER A 1 1180 ? -16.767 -32.802 -8.377 1.00 5.57 1170 SER A CA 1
ATOM 9146 C C . SER A 1 1180 ? -16.254 -31.443 -8.894 1.00 6.14 1170 SER A C 1
ATOM 9147 O O . SER A 1 1180 ? -17.044 -30.503 -9.161 1.00 6.99 1170 SER A O 1
ATOM 9150 N N . LEU A 1 1181 ? -14.933 -31.424 -9.155 1.00 6.10 1171 LEU A N 1
ATOM 9151 C CA . LEU A 1 1181 ? -14.348 -30.216 -9.764 1.00 5.98 1171 LEU A CA 1
ATOM 9152 C C . LEU A 1 1181 ? -14.391 -30.290 -11.265 1.00 5.77 1171 LEU A C 1
ATOM 9153 O O . LEU A 1 1181 ? -14.040 -31.303 -11.890 1.00 6.86 1171 LEU A O 1
ATOM 9158 N N . VAL A 1 1182 ? -14.902 -29.174 -11.873 1.00 6.32 1172 VAL A N 1
ATOM 9159 C CA . VAL A 1 1182 ? -14.895 -29.075 -13.338 1.00 6.96 1172 VAL A CA 1
ATOM 9160 C C . VAL A 1 1182 ? -14.246 -27.784 -13.763 1.00 6.19 1172 VAL A C 1
ATOM 9161 O O . VAL A 1 1182 ? -14.159 -26.783 -12.995 1.00 7.53 1172 VAL A O 1
ATOM 9165 N N . GLU A 1 1183 ? -13.799 -27.801 -15.007 1.00 6.32 1173 GLU A N 1
ATOM 9166 C CA . GLU A 1 1183 ? -13.359 -26.521 -15.658 1.00 7.67 1173 GLU A CA 1
ATOM 9167 C C . GLU A 1 1183 ? -14.270 -26.282 -16.840 1.00 7.08 1173 GLU A C 1
ATOM 9168 O O . GLU A 1 1183 ? -14.670 -27.177 -17.570 1.00 7.34 1173 GLU A O 1
ATOM 9174 N N . VAL A 1 1184 ? -14.533 -25.002 -17.081 1.00 6.31 1174 VAL A N 1
ATOM 9175 C CA . VAL A 1 1184 ? -15.267 -24.545 -18.256 1.00 7.15 1174 VAL A CA 1
ATOM 9176 C C . VAL A 1 1184 ? -14.335 -24.392 -19.416 1.00 7.03 1174 VAL A C 1
ATOM 9177 O O . VAL A 1 1184 ? -13.297 -23.701 -19.282 1.00 8.30 1174 VAL A O 1
ATOM 9181 N N . THR A 1 1185 ? -14.619 -25.018 -20.502 1.00 6.98 1175 THR A N 1
ATOM 9182 C CA . THR A 1 1185 ? -13.714 -25.097 -21.680 1.00 6.95 1175 THR A CA 1
ATOM 9183 C C . THR A 1 1185 ? -14.234 -24.229 -22.786 1.00 8.88 1175 THR A C 1
ATOM 9184 O O . THR A 1 1185 ? -15.418 -23.938 -22.810 1.00 10.74 1175 THR A O 1
ATOM 9188 N N . GLN A 1 1186 ? -13.370 -23.835 -23.742 1.00 9.09 1176 GLN A N 1
ATOM 9189 C CA . GLN A 1 1186 ? -13.848 -22.958 -24.780 1.00 9.77 1176 GLN A CA 1
ATOM 9190 C C . GLN A 1 1186 ? -14.705 -23.701 -25.746 1.00 9.42 1176 GLN A C 1
ATOM 9191 O O . GLN A 1 1186 ? -14.333 -24.745 -26.324 1.00 11.42 1176 GLN A O 1
ATOM 9197 N N . SER A 1 1187 ? -15.906 -23.232 -25.965 1.00 9.13 1177 SER A N 1
ATOM 9198 C CA . SER A 1 1187 ? -16.889 -23.782 -26.899 1.00 7.93 1177 SER A CA 1
ATOM 9199 C C . SER A 1 1187 ? -17.862 -22.668 -27.383 1.00 8.05 1177 SER A C 1
ATOM 9200 O O . SER A 1 1187 ? -17.813 -21.589 -26.808 1.00 10.07 1177 SER A O 1
ATOM 9203 N N . PRO A 1 1188 ? -18.669 -22.973 -28.351 1.00 8.09 1178 PRO A N 1
ATOM 9204 C CA . PRO A 1 1188 ? -19.729 -21.961 -28.773 1.00 8.56 1178 PRO A CA 1
ATOM 9205 C C . PRO A 1 1188 ? -20.742 -21.713 -27.696 1.00 8.81 1178 PRO A C 1
ATOM 9206 O O . PRO A 1 1188 ? -21.561 -20.770 -27.930 1.00 9.75 1178 PRO A O 1
ATOM 9210 N N . SER A 1 1189 ? -20.817 -22.470 -26.578 1.00 7.80 1179 SER A N 1
ATOM 9211 C CA . SER A 1 1189 ? -22.025 -22.385 -25.722 1.00 7.21 1179 SER A CA 1
ATOM 9212 C C . SER A 1 1189 ? -22.277 -20.954 -25.258 1.00 6.68 1179 SER A C 1
ATOM 9213 O O . SER A 1 1189 ? -21.488 -20.351 -24.566 1.00 8.97 1179 SER A O 1
ATOM 9216 N N . LEU A 1 1190 ? -23.525 -20.537 -25.586 1.00 6.60 1180 LEU A N 1
ATOM 9217 C CA . LEU A 1 1190 ? -23.891 -19.226 -25.121 1.00 7.62 1180 LEU A CA 1
ATOM 9218 C C . LEU A 1 1190 ? -24.197 -19.166 -23.659 1.00 8.15 1180 LEU A C 1
ATOM 9219 O O . LEU A 1 1190 ? -24.088 -18.132 -23.023 1.00 9.98 1180 LEU A O 1
ATOM 9224 N N . LEU A 1 1191 ? -24.536 -20.322 -23.055 1.00 7.25 1181 LEU A N 1
ATOM 9225 C CA . LEU A 1 1191 ? -24.874 -20.339 -21.652 1.00 8.14 1181 LEU A CA 1
ATOM 9226 C C . LEU A 1 1191 ? -23.656 -20.261 -20.769 1.00 7.82 1181 LEU A C 1
ATOM 9227 O O . LEU A 1 1191 ? -23.743 -19.968 -19.609 1.00 8.73 1181 LEU A O 1
ATOM 9232 N N . LEU A 1 1192 ? -22.439 -20.467 -21.301 1.00 7.56 1182 LEU A N 1
ATOM 9233 C CA . LEU A 1 1192 ? -21.167 -20.438 -20.553 1.00 7.97 1182 LEU A CA 1
ATOM 9234 C C . LEU A 1 1192 ? -20.330 -19.261 -20.912 1.00 8.11 1182 LEU A C 1
ATOM 9235 O O . LEU A 1 1192 ? -19.178 -19.178 -20.479 1.00 9.63 1182 LEU A O 1
ATOM 9240 N N . GLN A 1 1193 ? -20.949 -18.259 -21.620 1.00 8.74 1183 GLN A N 1
ATOM 9241 C CA . GLN A 1 1193 ? -20.202 -17.033 -21.918 1.00 10.93 1183 GLN A CA 1
ATOM 9242 C C . GLN A 1 1193 ? -19.637 -16.419 -20.672 1.00 8.88 1183 GLN A C 1
ATOM 9243 O O . GLN A 1 1193 ? -20.235 -16.304 -19.604 1.00 10.07 1183 GLN A O 1
ATOM 9249 N N . GLY A 1 1194 ? -18.322 -15.956 -20.797 1.00 8.82 1184 GLY A N 1
ATOM 9250 C CA . GLY A 1 1194 ? -17.712 -15.263 -19.742 1.00 8.91 1184 GLY A CA 1
ATOM 9251 C C . GLY A 1 1194 ? -17.028 -16.182 -18.725 1.00 8.00 1184 GLY A C 1
ATOM 9252 O O . GLY A 1 1194 ? -16.258 -15.657 -17.888 1.00 10.37 1184 GLY A O 1
ATOM 9253 N N . MET A 1 1195 ? -17.317 -17.481 -18.817 1.00 8.47 1185 MET A N 1
ATOM 9254 C CA . MET A 1 1195 ? -16.910 -18.419 -17.741 1.00 7.68 1185 MET A CA 1
ATOM 9255 C C . MET A 1 1195 ? -15.764 -19.299 -18.153 1.00 6.43 1185 MET A C 1
ATOM 9256 O O . MET A 1 1195 ? -15.251 -20.062 -17.321 1.00 6.75 1185 MET A O 1
ATOM 9261 N N . VAL A 1 1196 ? -15.271 -19.179 -19.391 1.00 7.58 1186 VAL A N 1
ATOM 9262 C CA . VAL A 1 1196 ? -14.209 -20.087 -19.912 1.00 7.88 1186 VAL A CA 1
ATOM 9263 C C . VAL A 1 1196 ? -12.943 -19.866 -19.135 1.00 8.11 1186 VAL A C 1
ATOM 9264 O O . VAL A 1 1196 ? -12.505 -18.746 -18.805 1.00 10.00 1186 VAL A O 1
ATOM 9268 N N . GLY A 1 1197 ? -12.421 -21.014 -18.680 1.00 7.84 1187 GLY A N 1
ATOM 9269 C CA . GLY A 1 1197 ? -11.267 -21.063 -17.855 1.00 7.90 1187 GLY A CA 1
ATOM 9270 C C . GLY A 1 1197 ? -11.587 -21.113 -16.366 1.00 8.09 1187 GLY A C 1
ATOM 9271 O O . GLY A 1 1197 ? -10.641 -21.368 -15.529 1.00 10.88 1187 GLY A O 1
ATOM 9272 N N . SER A 1 1198 ? -12.845 -20.908 -15.989 1.00 7.06 1188 SER A N 1
ATOM 9273 C CA . SER A 1 1198 ? -13.129 -21.080 -14.584 1.00 7.37 1188 SER A CA 1
ATOM 9274 C C . SER A 1 1198 ? -13.108 -22.532 -14.142 1.00 6.87 1188 SER A C 1
ATOM 9275 O O . SER A 1 1198 ? -13.356 -23.438 -14.972 1.00 7.93 1188 SER A O 1
ATOM 9278 N N . GLN A 1 1199 ? -12.754 -22.714 -12.897 1.00 6.80 1189 GLN A N 1
ATOM 9279 C CA . GLN A 1 1199 ? -12.685 -24.094 -12.272 1.00 6.86 1189 GLN A CA 1
ATOM 9280 C C . GLN A 1 1199 ? -13.390 -23.936 -10.989 1.00 6.99 1189 GLN A C 1
ATOM 9281 O O . GLN A 1 1199 ? -13.116 -23.120 -10.122 1.00 6.99 1189 GLN A O 1
ATOM 9287 N N . MET A 1 1200 ? -14.401 -24.800 -10.749 1.00 7.20 1190 MET A N 1
ATOM 9288 C CA . MET A 1 1200 ? -15.166 -24.734 -9.489 1.00 7.10 1190 MET A CA 1
ATOM 9289 C C . MET A 1 1200 ? -15.922 -26.045 -9.368 1.00 6.44 1190 MET A C 1
ATOM 9290 O O . MET A 1 1200 ? -16.219 -26.749 -10.361 1.00 6.85 1190 MET A O 1
ATOM 9295 N N . PRO A 1 1201 ? -16.318 -26.410 -8.172 1.00 6.27 1191 PRO A N 1
ATOM 9296 C CA . PRO A 1 1201 ? -17.030 -27.686 -7.994 1.00 6.12 1191 PRO A CA 1
ATOM 9297 C C . PRO A 1 1201 ? -18.502 -27.529 -8.333 1.00 6.42 1191 PRO A C 1
ATOM 9298 O O . PRO A 1 1201 ? -19.095 -26.431 -8.387 1.00 6.85 1191 PRO A O 1
ATOM 9302 N N . ILE A 1 1202 ? -19.101 -28.686 -8.656 1.00 5.47 1192 ILE A N 1
ATOM 9303 C CA . ILE A 1 1202 ? -20.533 -28.732 -9.023 1.00 5.95 1192 ILE A CA 1
ATOM 9304 C C . ILE A 1 1202 ? -21.122 -30.016 -8.513 1.00 6.01 1192 ILE A C 1
ATOM 9305 O O . ILE A 1 1202 ? -20.405 -31.043 -8.352 1.00 6.94 1192 ILE A O 1
ATOM 9310 N N . ALA A 1 1203 ? -22.471 -30.023 -8.292 1.00 5.86 1193 ALA A N 1
ATOM 9311 C CA . ALA A 1 1203 ? -23.141 -31.262 -7.855 1.00 5.86 1193 ALA A CA 1
ATOM 9312 C C . ALA A 1 1203 ? -23.247 -32.261 -8.999 1.00 5.61 1193 ALA A C 1
ATOM 9313 O O . ALA A 1 1203 ? -23.649 -31.945 -10.120 1.00 7.83 1193 ALA A O 1
ATOM 9315 N N . VAL A 1 1204 ? -22.758 -33.481 -8.736 1.00 5.94 1194 VAL A N 1
ATOM 9316 C CA . VAL A 1 1204 ? -22.872 -34.631 -9.626 1.00 6.18 1194 VAL A CA 1
ATOM 9317 C C . VAL A 1 1204 ? -23.749 -35.660 -8.902 1.00 5.91 1194 VAL A C 1
ATOM 9318 O O . VAL A 1 1204 ? -23.600 -35.917 -7.729 1.00 6.10 1194 VAL A O 1
ATOM 9322 N N . SER A 1 1205 ? -24.712 -36.207 -9.662 1.00 5.77 1195 SER A N 1
ATOM 9323 C CA . SER A 1 1205 ? -25.608 -37.219 -9.048 1.00 5.71 1195 SER A CA 1
ATOM 9324 C C . SER A 1 1205 ? -26.163 -38.028 -10.178 1.00 5.91 1195 SER A C 1
ATOM 9325 O O . SER A 1 1205 ? -27.181 -37.713 -10.815 1.00 7.52 1195 SER A O 1
ATOM 9328 N N . HIS A 1 1206 ? -25.412 -39.067 -10.580 1.00 4.76 1196 HIS A N 1
ATOM 9329 C CA . HIS A 1 1206 ? -25.911 -39.922 -11.683 1.00 4.85 1196 HIS A CA 1
ATOM 9330 C C . HIS A 1 1206 ? -25.248 -41.267 -11.733 1.00 5.52 1196 HIS A C 1
ATOM 9331 O O . HIS A 1 1206 ? -24.123 -41.438 -11.227 1.00 5.23 1196 HIS A O 1
ATOM 9338 N N . GLY A 1 1207 ? -25.924 -42.193 -12.351 1.00 4.83 1197 GLY A N 1
ATOM 9339 C CA . GLY A 1 1207 ? -25.392 -43.569 -12.603 1.00 4.99 1197 GLY A CA 1
ATOM 9340 C C . GLY A 1 1207 ? -25.042 -43.810 -14.043 1.00 4.71 1197 GLY A C 1
ATOM 9341 O O . GLY A 1 1207 ? -24.328 -44.810 -14.295 1.00 6.03 1197 GLY A O 1
ATOM 9342 N N . GLU A 1 1208 ? -25.569 -42.995 -14.982 1.00 4.70 1198 GLU A N 1
ATOM 9343 C CA . GLU A 1 1208 ? -25.332 -43.237 -16.435 1.00 5.11 1198 GLU A CA 1
ATOM 9344 C C . GLU A 1 1208 ? -24.776 -41.977 -17.052 1.00 5.33 1198 GLU A C 1
ATOM 9345 O O . GLU A 1 1208 ? -25.345 -41.471 -18.037 1.00 6.57 1198 GLU A O 1
ATOM 9351 N N . GLY A 1 1209 ? -23.699 -41.448 -16.518 1.00 5.61 1199 GLY A N 1
ATOM 9352 C CA . GLY A 1 1209 ? -23.129 -40.207 -17.070 1.00 6.22 1199 GLY A CA 1
ATOM 9353 C C . GLY A 1 1209 ? -21.909 -40.405 -17.922 1.00 6.78 1199 GLY A C 1
ATOM 9354 O O . GLY A 1 1209 ? -21.301 -39.368 -18.311 1.00 7.51 1199 GLY A O 1
ATOM 9355 N N . ARG A 1 1210 ? -21.428 -41.628 -18.163 1.00 5.98 1200 ARG A N 1
ATOM 9356 C CA A ARG A 1 1210 ? -20.171 -41.775 -18.918 0.50 5.43 1200 ARG A CA 1
ATOM 9357 C CA B ARG A 1 1210 ? -20.156 -41.824 -18.911 0.50 6.24 1200 ARG A CA 1
ATOM 9358 C C . ARG A 1 1210 ? -20.370 -41.477 -20.347 1.00 5.92 1200 ARG A C 1
ATOM 9359 O O . ARG A 1 1210 ? -21.191 -42.102 -21.044 1.00 6.65 1200 ARG A O 1
ATOM 9374 N N . VAL A 1 1211 ? -19.630 -40.525 -20.868 1.00 6.11 1201 VAL A N 1
ATOM 9375 C CA . VAL A 1 1211 ? -19.642 -40.271 -22.292 1.00 6.40 1201 VAL A CA 1
ATOM 9376 C C . VAL A 1 1211 ? -19.115 -41.478 -23.028 1.00 6.48 1201 VAL A C 1
ATOM 9377 O O . VAL A 1 1211 ? -18.035 -41.989 -22.695 1.00 8.15 1201 VAL A O 1
ATOM 9381 N N . GLU A 1 1212 ? -19.863 -41.877 -24.025 1.00 6.71 1202 GLU A N 1
ATOM 9382 C CA . GLU A 1 1212 ? -19.494 -43.034 -24.877 1.00 7.13 1202 GLU A CA 1
ATOM 9383 C C . GLU A 1 1212 ? -19.601 -42.541 -26.251 1.00 8.94 1202 GLU A C 1
ATOM 9384 O O . GLU A 1 1212 ? -20.622 -42.078 -26.760 1.00 9.16 1202 GLU A O 1
ATOM 9390 N N . VAL A 1 1213 ? -18.531 -42.752 -27.013 1.00 10.44 1203 VAL A N 1
ATOM 9391 C CA . VAL A 1 1213 ? -18.531 -42.446 -28.449 1.00 12.42 1203 VAL A CA 1
ATOM 9392 C C . VAL A 1 1213 ? -18.591 -43.743 -29.244 1.00 13.18 1203 VAL A C 1
ATOM 9393 O O . VAL A 1 1213 ? -18.256 -44.799 -28.740 1.00 13.80 1203 VAL A O 1
ATOM 9397 N N . ARG A 1 1214 ? -18.858 -43.591 -30.534 1.00 16.93 1204 ARG A N 1
ATOM 9398 C CA . ARG A 1 1214 ? -18.810 -44.796 -31.413 1.00 19.99 1204 ARG A CA 1
ATOM 9399 C C . ARG A 1 1214 ? -17.452 -45.447 -31.595 1.00 20.71 1204 ARG A C 1
ATOM 9400 O O . ARG A 1 1214 ? -17.325 -46.658 -31.695 1.00 20.52 1204 ARG A O 1
ATOM 9408 N N . ASP A 1 1215 ? -16.393 -44.639 -31.685 1.00 17.43 1205 ASP A N 1
ATOM 9409 C CA . ASP A 1 1215 ? -14.972 -45.042 -31.894 1.00 19.86 1205 ASP A CA 1
ATOM 9410 C C . ASP A 1 1215 ? -14.149 -43.788 -31.769 1.00 17.22 1205 ASP A C 1
ATOM 9411 O O . ASP A 1 1215 ? -14.704 -42.652 -31.437 1.00 16.77 1205 ASP A O 1
ATOM 9416 N N . ASP A 1 1216 ? -12.807 -43.878 -31.812 1.00 17.38 1206 ASP A N 1
ATOM 9417 C CA . ASP A 1 1216 ? -12.032 -42.756 -31.549 1.00 17.68 1206 ASP A CA 1
ATOM 9418 C C . ASP A 1 1216 ? -12.251 -41.754 -32.663 1.00 14.66 1206 ASP A C 1
ATOM 9419 O O . ASP A 1 1216 ? -12.029 -40.610 -32.358 1.00 15.56 1206 ASP A O 1
ATOM 9424 N N . ALA A 1 1217 ? -12.671 -42.109 -33.900 1.00 12.65 1207 ALA A N 1
ATOM 9425 C CA . ALA A 1 1217 ? -12.878 -41.098 -34.929 1.00 12.44 1207 ALA A CA 1
ATOM 9426 C C . ALA A 1 1217 ? -13.874 -40.078 -34.473 1.00 10.79 1207 ALA A C 1
ATOM 9427 O O . ALA A 1 1217 ? -13.756 -38.874 -34.637 1.00 12.19 1207 ALA A O 1
ATOM 9429 N N . HIS A 1 1218 ? -14.915 -40.619 -33.804 1.00 11.82 1208 HIS A N 1
ATOM 9430 C CA . HIS A 1 1218 ? -15.933 -39.710 -33.319 1.00 11.95 1208 HIS A CA 1
ATOM 9431 C C . HIS A 1 1218 ? -15.518 -38.893 -32.122 1.00 10.46 1208 HIS A C 1
ATOM 9432 O O . HIS A 1 1218 ? -15.872 -37.717 -32.057 1.00 10.32 1208 HIS A O 1
ATOM 9439 N N . LEU A 1 1219 ? -14.708 -39.450 -31.211 1.00 9.55 1209 LEU A N 1
ATOM 9440 C CA . LEU A 1 1219 ? -14.201 -38.611 -30.117 1.00 8.35 1209 LEU A CA 1
ATOM 9441 C C . LEU A 1 1219 ? -13.294 -37.478 -30.684 1.00 8.69 1209 LEU A C 1
ATOM 9442 O O . LEU A 1 1219 ? -13.385 -36.330 -30.302 1.00 9.02 1209 LEU A O 1
ATOM 9447 N N . ALA A 1 1220 ? -12.403 -37.885 -31.644 1.00 8.24 1210 ALA A N 1
ATOM 9448 C CA . ALA A 1 1220 ? -11.550 -36.864 -32.158 1.00 8.48 1210 ALA A CA 1
ATOM 9449 C C . ALA A 1 1220 ? -12.285 -35.754 -32.907 1.00 7.58 1210 ALA A C 1
ATOM 9450 O O . ALA A 1 1220 ? -11.925 -34.609 -32.857 1.00 9.47 1210 ALA A O 1
ATOM 9452 N N . ALA A 1 1221 ? -13.373 -36.149 -33.624 1.00 8.79 1211 ALA A N 1
ATOM 9453 C CA . ALA A 1 1221 ? -14.099 -35.193 -34.348 1.00 8.33 1211 ALA A CA 1
ATOM 9454 C C . ALA A 1 1221 ? -14.850 -34.228 -33.410 1.00 8.81 1211 ALA A C 1
ATOM 9455 O O . ALA A 1 1221 ? -14.835 -33.015 -33.625 1.00 9.66 1211 ALA A O 1
ATOM 9457 N N . LEU A 1 1222 ? -15.493 -34.788 -32.359 1.00 9.59 1212 LEU A N 1
ATOM 9458 C CA . LEU A 1 1222 ? -16.117 -33.905 -31.359 1.00 9.57 1212 LEU A CA 1
ATOM 9459 C C . LEU A 1 1222 ? -15.186 -32.911 -30.738 1.00 10.31 1212 LEU A C 1
ATOM 9460 O O . LEU A 1 1222 ? -15.456 -31.698 -30.643 1.00 11.93 1212 LEU A O 1
ATOM 9465 N N . GLU A 1 1223 ? -13.978 -33.391 -30.425 1.00 10.45 1213 GLU A N 1
ATOM 9466 C CA . GLU A 1 1223 ? -12.965 -32.546 -29.853 1.00 9.69 1213 GLU A CA 1
ATOM 9467 C C . GLU A 1 1223 ? -12.490 -31.437 -30.787 1.00 10.76 1213 GLU A C 1
ATOM 9468 O O . GLU A 1 1223 ? -12.421 -30.275 -30.455 1.00 13.58 1213 GLU A O 1
ATOM 9474 N N . SER A 1 1224 ? -12.185 -31.876 -32.025 1.00 10.60 1214 SER A N 1
ATOM 9475 C CA . SER A 1 1224 ? -11.726 -30.902 -33.007 1.00 10.80 1214 SER A CA 1
ATOM 9476 C C . SER A 1 1224 ? -12.751 -29.906 -33.454 1.00 11.51 1214 SER A C 1
ATOM 9477 O O . SER A 1 1224 ? -12.386 -28.816 -33.830 1.00 13.03 1214 SER A O 1
ATOM 9480 N N . LYS A 1 1225 ? -14.055 -30.240 -33.334 1.00 10.97 1215 LYS A N 1
ATOM 9481 C CA . LYS A 1 1225 ? -15.097 -29.293 -33.614 1.00 11.13 1215 LYS A CA 1
ATOM 9482 C C . LYS A 1 1225 ? -15.240 -28.264 -32.467 1.00 11.77 1215 LYS A C 1
ATOM 9483 O O . LYS A 1 1225 ? -15.896 -27.211 -32.638 1.00 14.32 1215 LYS A O 1
ATOM 9489 N N . GLY A 1 1226 ? -14.657 -28.531 -31.280 1.00 8.93 1216 GLY A N 1
ATOM 9490 C CA . GLY A 1 1226 ? -14.659 -27.568 -30.241 1.00 9.49 1216 GLY A CA 1
ATOM 9491 C C . GLY A 1 1226 ? -15.963 -27.501 -29.462 1.00 8.42 1216 GLY A C 1
ATOM 9492 O O . GLY A 1 1226 ? -16.221 -26.434 -28.901 1.00 10.75 1216 GLY A O 1
ATOM 9493 N N . LEU A 1 1227 ? -16.672 -28.639 -29.396 1.00 7.01 1217 LEU A N 1
ATOM 9494 C CA . LEU A 1 1227 ? -17.990 -28.547 -28.738 1.00 7.83 1217 LEU A CA 1
ATOM 9495 C C . LEU A 1 1227 ? -17.988 -28.991 -27.306 1.00 7.15 1217 LEU A C 1
ATOM 9496 O O . LEU A 1 1227 ? -19.040 -28.893 -26.647 1.00 8.74 1217 LEU A O 1
ATOM 9501 N N . VAL A 1 1228 ? -16.877 -29.414 -26.735 1.00 7.05 1218 VAL A N 1
ATOM 9502 C CA . VAL A 1 1228 ? -16.826 -29.767 -25.277 1.00 6.74 1218 VAL A CA 1
ATOM 9503 C C . VAL A 1 1228 ? -16.796 -28.543 -24.475 1.00 6.99 1218 VAL A C 1
ATOM 9504 O O . VAL A 1 1228 ? -16.016 -27.577 -24.722 1.00 8.25 1218 VAL A O 1
ATOM 9508 N N . ALA A 1 1229 ? -17.743 -28.427 -23.492 1.00 7.02 1219 ALA A N 1
ATOM 9509 C CA . ALA A 1 1229 ? -17.946 -27.216 -22.747 1.00 6.34 1219 ALA A CA 1
ATOM 9510 C C . ALA A 1 1229 ? -17.534 -27.287 -21.279 1.00 6.75 1219 ALA A C 1
ATOM 9511 O O . ALA A 1 1229 ? -17.317 -26.275 -20.613 1.00 6.61 1219 ALA A O 1
ATOM 9513 N N . LEU A 1 1230 ? -17.490 -28.528 -20.682 1.00 6.22 1220 LEU A N 1
ATOM 9514 C CA . LEU A 1 1230 ? -17.061 -28.739 -19.325 1.00 5.81 1220 LEU A CA 1
ATOM 9515 C C . LEU A 1 1230 ? -16.272 -30.018 -19.303 1.00 5.28 1220 LEU A C 1
ATOM 9516 O O . LEU A 1 1230 ? -16.646 -31.014 -19.912 1.00 6.59 1220 LEU A O 1
ATOM 9521 N N . ARG A 1 1231 ? -15.221 -30.036 -18.486 1.00 5.73 1221 ARG A N 1
ATOM 9522 C CA . ARG A 1 1231 ? -14.447 -31.274 -18.219 1.00 5.24 1221 ARG A CA 1
ATOM 9523 C C . ARG A 1 1231 ? -14.166 -31.422 -16.757 1.00 5.35 1221 ARG A C 1
ATOM 9524 O O . ARG A 1 1231 ? -13.901 -30.462 -16.037 1.00 6.34 1221 ARG A O 1
ATOM 9532 N N . TYR A 1 1232 ? -14.198 -32.677 -16.270 1.00 6.02 1222 TYR A N 1
ATOM 9533 C CA . TYR A 1 1232 ? -13.718 -32.961 -14.916 1.00 6.41 1222 TYR A CA 1
ATOM 9534 C C . TYR A 1 1232 ? -12.216 -32.734 -14.834 1.00 5.60 1222 TYR A C 1
ATOM 9535 O O . TYR A 1 1232 ? -11.476 -33.144 -15.745 1.00 6.51 1222 TYR A O 1
ATOM 9544 N N . VAL A 1 1233 ? -11.841 -32.135 -13.741 1.00 6.03 1223 VAL A N 1
ATOM 9545 C CA . VAL A 1 1233 ? -10.392 -31.976 -13.440 1.00 5.96 1223 VAL A CA 1
ATOM 9546 C C . VAL A 1 1233 ? -10.162 -32.527 -12.062 1.00 6.60 1223 VAL A C 1
ATOM 9547 O O . VAL A 1 1233 ? -11.034 -32.593 -11.205 1.00 6.61 1223 VAL A O 1
ATOM 9551 N N . ASP A 1 1234 ? -8.926 -33.005 -11.825 1.00 5.61 1224 ASP A N 1
ATOM 9552 C CA . ASP A 1 1234 ? -8.538 -33.336 -10.482 1.00 6.32 1224 ASP A CA 1
ATOM 9553 C C . ASP A 1 1234 ? -8.188 -32.081 -9.654 1.00 6.14 1224 ASP A C 1
ATOM 9554 O O . ASP A 1 1234 ? -8.271 -30.928 -10.154 1.00 6.78 1224 ASP A O 1
ATOM 9559 N N . ASN A 1 1235 ? -7.874 -32.244 -8.358 1.00 6.17 1225 ASN A N 1
ATOM 9560 C CA . ASN A 1 1235 ? -7.711 -31.052 -7.527 1.00 6.78 1225 ASN A CA 1
ATOM 9561 C C . ASN A 1 1235 ? -6.429 -30.271 -7.876 1.00 7.33 1225 ASN A C 1
ATOM 9562 O O . ASN A 1 1235 ? -6.284 -29.146 -7.525 1.00 10.14 1225 ASN A O 1
ATOM 9567 N N . PHE A 1 1236 ? -5.537 -30.975 -8.580 1.00 6.91 1226 PHE A N 1
ATOM 9568 C CA . PHE A 1 1236 ? -4.335 -30.280 -9.109 1.00 8.92 1226 PHE A CA 1
ATOM 9569 C C . PHE A 1 1236 ? -4.714 -29.499 -10.311 1.00 10.30 1226 PHE A C 1
ATOM 9570 O O . PHE A 1 1236 ? -3.837 -28.703 -10.813 1.00 12.56 1226 PHE A O 1
ATOM 9578 N N . GLY A 1 1237 ? -5.932 -29.601 -10.857 1.00 8.40 1227 GLY A N 1
ATOM 9579 C CA . GLY A 1 1237 ? -6.317 -28.723 -11.980 1.00 10.51 1227 GLY A CA 1
ATOM 9580 C C . GLY A 1 1237 ? -6.215 -29.457 -13.267 1.00 9.07 1227 GLY A C 1
ATOM 9581 O O . GLY A 1 1237 ? -6.494 -28.707 -14.269 1.00 14.06 1227 GLY A O 1
ATOM 9582 N N . LYS A 1 1238 ? -5.757 -30.669 -13.390 1.00 8.61 1228 LYS A N 1
ATOM 9583 C CA . LYS A 1 1238 ? -5.532 -31.286 -14.730 1.00 8.38 1228 LYS A CA 1
ATOM 9584 C C . LYS A 1 1238 ? -6.765 -32.118 -15.178 1.00 7.17 1228 LYS A C 1
ATOM 9585 O O . LYS A 1 1238 ? -7.466 -32.752 -14.307 1.00 7.33 1228 LYS A O 1
ATOM 9591 N N . VAL A 1 1239 ? -7.062 -32.087 -16.447 1.00 7.01 1229 VAL A N 1
ATOM 9592 C CA . VAL A 1 1239 ? -8.136 -32.949 -16.966 1.00 7.22 1229 VAL A CA 1
ATOM 9593 C C . VAL A 1 1239 ? -7.839 -34.327 -16.643 1.00 7.72 1229 VAL A C 1
ATOM 9594 O O . VAL A 1 1239 ? -6.715 -34.830 -16.736 1.00 9.58 1229 VAL A O 1
ATOM 9598 N N . THR A 1 1240 ? -8.887 -35.061 -16.170 1.00 8.26 1230 THR A N 1
ATOM 9599 C CA . THR A 1 1240 ? -8.672 -36.417 -15.699 1.00 8.28 1230 THR A CA 1
ATOM 9600 C C . THR A 1 1240 ? -9.742 -37.440 -16.031 1.00 7.88 1230 THR A C 1
ATOM 9601 O O . THR A 1 1240 ? -10.899 -37.043 -16.217 1.00 7.60 1230 THR A O 1
ATOM 9605 N N . GLU A 1 1241 ? -9.254 -38.675 -16.140 1.00 8.66 1231 GLU A N 1
ATOM 9606 C CA . GLU A 1 1241 ? -10.128 -39.854 -16.166 1.00 7.85 1231 GLU A CA 1
ATOM 9607 C C . GLU A 1 1241 ? -10.009 -40.628 -14.867 1.00 7.62 1231 GLU A C 1
ATOM 9608 O O . GLU A 1 1241 ? -10.652 -41.723 -14.776 1.00 8.81 1231 GLU A O 1
ATOM 9614 N N . THR A 1 1242 ? -9.242 -40.183 -13.880 1.00 7.28 1232 THR A N 1
ATOM 9615 C CA . THR A 1 1242 ? -9.077 -41.040 -12.681 1.00 7.29 1232 THR A CA 1
ATOM 9616 C C . THR A 1 1242 ? -10.277 -40.742 -11.782 1.00 7.44 1232 THR A C 1
ATOM 9617 O O . THR A 1 1242 ? -10.743 -39.641 -11.663 1.00 9.05 1232 THR A O 1
ATOM 9621 N N . TYR A 1 1243 ? -10.718 -41.799 -11.125 1.00 6.99 1233 TYR A N 1
ATOM 9622 C CA . TYR A 1 1243 ? -11.841 -41.762 -10.215 1.00 6.15 1233 TYR A CA 1
ATOM 9623 C C . TYR A 1 1243 ? -11.561 -41.485 -8.804 1.00 5.94 1233 TYR A C 1
ATOM 9624 O O . TYR A 1 1243 ? -10.484 -41.905 -8.327 1.00 7.68 1233 TYR A O 1
ATOM 9633 N N . PRO A 1 1244 ? -12.365 -40.763 -8.031 1.00 6.07 1234 PRO A N 1
ATOM 9634 C CA . PRO A 1 1244 ? -13.639 -40.272 -8.482 1.00 5.53 1234 PRO A CA 1
ATOM 9635 C C . PRO A 1 1244 ? -13.537 -38.785 -8.919 1.00 5.90 1234 PRO A C 1
ATOM 9636 O O . PRO A 1 1244 ? -14.640 -38.222 -9.228 1.00 6.81 1234 PRO A O 1
ATOM 9640 N N . ALA A 1 1245 ? -12.348 -38.202 -9.050 1.00 5.98 1235 ALA A N 1
ATOM 9641 C CA . ALA A 1 1245 ? -12.282 -36.854 -9.536 1.00 6.00 1235 ALA A CA 1
ATOM 9642 C C . ALA A 1 1245 ? -13.030 -36.698 -10.827 1.00 5.67 1235 ALA A C 1
ATOM 9643 O O . ALA A 1 1245 ? -13.753 -35.701 -11.029 1.00 6.87 1235 ALA A O 1
ATOM 9645 N N . ASN A 1 1246 ? -12.914 -37.675 -11.739 1.00 5.63 1236 ASN A N 1
ATOM 9646 C CA . ASN A 1 1246 ? -13.882 -37.860 -12.831 1.00 5.75 1236 ASN A CA 1
ATOM 9647 C C . ASN A 1 1246 ? -14.776 -38.976 -12.302 1.00 5.13 1236 ASN A C 1
ATOM 9648 O O . ASN A 1 1246 ? -14.297 -40.140 -12.142 1.00 6.04 1236 ASN A O 1
ATOM 9653 N N . PRO A 1 1247 ? -16.012 -38.713 -11.991 1.00 5.03 1237 PRO A N 1
ATOM 9654 C CA . PRO A 1 1247 ? -16.827 -39.704 -11.281 1.00 5.49 1237 PRO A CA 1
ATOM 9655 C C . PRO A 1 1247 ? -17.355 -40.803 -12.198 1.00 5.12 1237 PRO A C 1
ATOM 9656 O O . PRO A 1 1247 ? -17.802 -41.825 -11.605 1.00 5.75 1237 PRO A O 1
ATOM 9660 N N . ASN A 1 1248 ? -17.295 -40.675 -13.513 1.00 4.79 1238 ASN A N 1
ATOM 9661 C CA . ASN A 1 1248 ? -18.043 -41.562 -14.355 1.00 5.53 1238 ASN A CA 1
ATOM 9662 C C . ASN A 1 1248 ? -17.230 -42.253 -15.396 1.00 5.34 1238 ASN A C 1
ATOM 9663 O O . ASN A 1 1248 ? -17.740 -43.119 -16.061 1.00 5.64 1238 ASN A O 1
ATOM 9668 N N . GLY A 1 1249 ? -15.972 -41.861 -15.618 1.00 5.36 1239 GLY A N 1
ATOM 9669 C CA . GLY A 1 1249 ? -15.071 -42.470 -16.604 1.00 5.83 1239 GLY A CA 1
ATOM 9670 C C . GLY A 1 1249 ? -15.139 -41.806 -17.910 1.00 5.77 1239 GLY A C 1
ATOM 9671 O O . GLY A 1 1249 ? -14.615 -42.381 -18.875 1.00 8.51 1239 GLY A O 1
ATOM 9672 N N . SER A 1 1250 ? -15.762 -40.651 -18.084 1.00 6.43 1240 SER A N 1
ATOM 9673 C CA . SER A 1 1250 ? -15.818 -40.062 -19.401 1.00 6.04 1240 SER A CA 1
ATOM 9674 C C . SER A 1 1250 ? -14.442 -39.753 -20.009 1.00 6.24 1240 SER A C 1
ATOM 9675 O O . SER A 1 1250 ? -13.653 -39.150 -19.312 1.00 6.42 1240 SER A O 1
ATOM 9678 N N . PRO A 1 1251 ? -14.305 -40.099 -21.267 1.00 7.11 1241 PRO A N 1
ATOM 9679 C CA A PRO A 1 1251 ? -13.044 -39.742 -22.000 0.50 7.18 1241 PRO A CA 1
ATOM 9680 C CA B PRO A 1 1251 ? -12.998 -39.738 -21.889 0.50 7.91 1241 PRO A CA 1
ATOM 9681 C C . PRO A 1 1251 ? -12.767 -38.271 -21.899 1.00 7.18 1241 PRO A C 1
ATOM 9682 O O . PRO A 1 1251 ? -13.675 -37.433 -22.097 1.00 7.59 1241 PRO A O 1
ATOM 9689 N N . ASN A 1 1252 ? -11.518 -37.928 -21.645 1.00 7.67 1242 ASN A N 1
ATOM 9690 C CA . ASN A 1 1252 ? -11.105 -36.528 -21.661 1.00 7.14 1242 ASN A CA 1
ATOM 9691 C C . ASN A 1 1252 ? -11.905 -35.601 -20.729 1.00 6.28 1242 ASN A C 1
ATOM 9692 O O . ASN A 1 1252 ? -11.983 -34.386 -20.841 1.00 7.28 1242 ASN A O 1
ATOM 9697 N N . GLY A 1 1253 ? -12.463 -36.276 -19.662 1.00 6.26 1243 GLY A N 1
ATOM 9698 C CA . GLY A 1 1253 ? -13.195 -35.568 -18.657 1.00 6.34 1243 GLY A CA 1
ATOM 9699 C C . GLY A 1 1253 ? -14.519 -35.021 -19.169 1.00 5.50 1243 GLY A C 1
ATOM 9700 O O . GLY A 1 1253 ? -15.132 -34.250 -18.420 1.00 5.78 1243 GLY A O 1
ATOM 9701 N N . ILE A 1 1254 ? -14.937 -35.349 -20.372 1.00 5.91 1244 ILE A N 1
ATOM 9702 C CA . ILE A 1 1254 ? -16.066 -34.559 -20.978 1.00 5.74 1244 ILE A CA 1
ATOM 9703 C C . ILE A 1 1254 ? -17.357 -34.781 -20.128 1.00 5.58 1244 ILE A C 1
ATO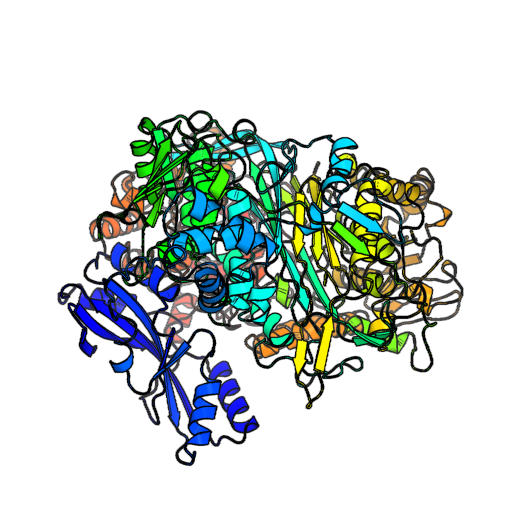M 9704 O O . ILE A 1 1254 ? -17.755 -35.922 -19.871 1.00 6.19 1244 ILE A O 1
ATOM 9709 N N . THR A 1 1255 ? -18.037 -33.604 -19.857 1.00 5.04 1245 THR A N 1
ATOM 9710 C CA . THR A 1 1255 ? -19.303 -33.771 -19.134 1.00 5.75 1245 THR A CA 1
ATOM 9711 C C . THR A 1 1255 ? -20.307 -32.749 -19.582 1.00 5.19 1245 THR A C 1
ATOM 9712 O O . THR A 1 1255 ? -21.395 -32.668 -19.022 1.00 5.80 1245 THR A O 1
ATOM 9716 N N . ALA A 1 1256 ? -20.004 -31.976 -20.597 1.00 5.75 1246 ALA A N 1
ATOM 9717 C CA . ALA A 1 1256 ? -21.024 -31.022 -21.238 1.00 5.65 1246 ALA A CA 1
ATOM 9718 C C . ALA A 1 1256 ? -20.567 -30.850 -22.650 1.00 6.25 1246 ALA A C 1
ATOM 9719 O O . ALA A 1 1256 ? -19.357 -30.751 -22.942 1.00 6.35 1246 ALA A O 1
ATOM 9721 N N . VAL A 1 1257 ? -21.549 -30.787 -23.550 1.00 5.51 1247 VAL A N 1
ATOM 9722 C CA . VAL A 1 1257 ? -21.292 -30.514 -24.957 1.00 5.94 1247 VAL A CA 1
ATOM 9723 C C . VAL A 1 1257 ? -22.298 -29.480 -25.403 1.00 5.97 1247 VAL A C 1
ATOM 9724 O O . VAL A 1 1257 ? -23.420 -29.387 -24.852 1.00 6.57 1247 VAL A O 1
ATOM 9728 N N . THR A 1 1258 ? -22.000 -28.754 -26.457 1.00 5.73 1248 THR A N 1
ATOM 9729 C CA . THR A 1 1258 ? -22.902 -27.762 -27.110 1.00 5.45 1248 THR A CA 1
ATOM 9730 C C . THR A 1 1258 ? -22.961 -28.072 -28.537 1.00 6.90 1248 THR A C 1
ATOM 9731 O O . THR A 1 1258 ? -22.410 -29.039 -29.084 1.00 7.49 1248 THR A O 1
ATOM 9735 N N . THR A 1 1259 ? -23.892 -27.412 -29.203 1.00 8.75 1249 THR A N 1
ATOM 9736 C CA . THR A 1 1259 ? -24.074 -27.525 -30.656 1.00 9.09 1249 THR A CA 1
ATOM 9737 C C . THR A 1 1259 ? -23.147 -26.562 -31.331 1.00 7.80 1249 THR A C 1
ATOM 9738 O O . THR A 1 1259 ? -22.593 -25.590 -30.778 1.00 9.76 1249 THR A O 1
ATOM 9742 N N . GLU A 1 1260 ? -23.068 -26.800 -32.684 1.00 9.77 1250 GLU A N 1
ATOM 9743 C CA . GLU A 1 1260 ? -22.216 -25.868 -33.443 1.00 10.94 1250 GLU A CA 1
ATOM 9744 C C . GLU A 1 1260 ? -22.590 -24.339 -33.258 1.00 10.30 1250 GLU A C 1
ATOM 9745 O O . GLU A 1 1260 ? -21.737 -23.469 -33.174 1.00 13.36 1250 GLU A O 1
ATOM 9751 N N . ASN A 1 1261 ? -23.905 -24.038 -33.127 1.00 9.65 1251 ASN A N 1
ATOM 9752 C CA . ASN A 1 1261 ? -24.315 -22.628 -32.946 1.00 10.61 1251 ASN A CA 1
ATOM 9753 C C . ASN A 1 1261 ? -24.331 -22.133 -31.514 1.00 9.34 1251 ASN A C 1
ATOM 9754 O O . ASN A 1 1261 ? -24.659 -20.973 -31.223 1.00 11.45 1251 ASN A O 1
ATOM 9759 N N . GLY A 1 1262 ? -24.035 -23.043 -30.571 1.00 8.24 1252 GLY A N 1
ATOM 9760 C CA . GLY A 1 1262 ? -23.998 -22.696 -29.206 1.00 8.45 1252 GLY A CA 1
ATOM 9761 C C . GLY A 1 1262 ? -25.359 -22.450 -28.457 1.00 6.55 1252 GLY A C 1
ATOM 9762 O O . GLY A 1 1262 ? -25.324 -22.078 -27.286 1.00 7.66 1252 GLY A O 1
ATOM 9763 N N . ARG A 1 1263 ? -26.467 -22.682 -29.199 1.00 7.31 1253 ARG A N 1
ATOM 9764 C CA . ARG A 1 1263 ? -27.761 -22.318 -28.598 1.00 7.24 1253 ARG A CA 1
ATOM 9765 C C . ARG A 1 1263 ? -28.300 -23.503 -27.890 1.00 7.96 1253 ARG A C 1
ATOM 9766 O O . ARG A 1 1263 ? -29.291 -23.260 -27.129 1.00 8.57 1253 ARG A O 1
ATOM 9774 N N . VAL A 1 1264 ? -27.757 -24.704 -27.951 1.00 7.30 1254 VAL A N 1
ATOM 9775 C CA . VAL A 1 1264 ? -28.288 -25.830 -27.137 1.00 6.91 1254 VAL A CA 1
ATOM 9776 C C . VAL A 1 1264 ? -27.062 -26.348 -26.402 1.00 7.20 1254 VAL A C 1
ATOM 9777 O O . VAL A 1 1264 ? -25.988 -26.630 -27.029 1.00 7.99 1254 VAL A O 1
ATOM 9781 N N . THR A 1 1265 ? -27.114 -26.510 -25.075 1.00 6.92 1255 THR A N 1
ATOM 9782 C CA . THR A 1 1265 ? -26.013 -27.066 -24.252 1.00 6.55 1255 THR A CA 1
ATOM 9783 C C . THR A 1 1265 ? -26.597 -28.174 -23.435 1.00 6.74 1255 THR A C 1
ATOM 9784 O O . THR A 1 1265 ? -27.711 -28.016 -22.834 1.00 6.93 1255 THR A O 1
ATOM 9788 N N . ILE A 1 1266 ? -25.913 -29.311 -23.327 1.00 6.04 1256 ILE A N 1
ATOM 9789 C CA . ILE A 1 1266 ? -26.379 -30.398 -22.426 1.00 5.78 1256 ILE A CA 1
ATOM 9790 C C . ILE A 1 1266 ? -25.198 -30.736 -21.538 1.00 6.12 1256 ILE A C 1
ATOM 9791 O O . ILE A 1 1266 ? -24.001 -30.674 -21.920 1.00 6.02 1256 ILE A O 1
ATOM 9796 N N . MET A 1 1267 ? -25.516 -31.061 -20.294 1.00 4.94 1257 MET A N 1
ATOM 9797 C CA A MET A 1 1267 ? -24.451 -31.330 -19.307 0.50 5.40 1257 MET A CA 1
ATOM 9798 C CA B MET A 1 1267 ? -24.430 -31.390 -19.300 0.50 5.00 1257 MET A CA 1
ATOM 9799 C C . MET A 1 1267 ? -24.919 -32.364 -18.284 1.00 5.31 1257 MET A C 1
ATOM 9800 O O . MET A 1 1267 ? -26.127 -32.337 -17.928 1.00 5.78 1257 MET A O 1
ATOM 9809 N N . MET A 1 1268 ? -24.007 -33.185 -17.775 1.00 5.36 1258 MET A N 1
ATOM 9810 C CA . MET A 1 1268 ? -24.454 -34.156 -16.729 1.00 4.62 1258 MET A CA 1
ATOM 9811 C C . MET A 1 1268 ? -24.508 -33.569 -15.343 1.00 5.04 1258 MET A C 1
ATOM 9812 O O . MET A 1 1268 ? -25.453 -33.973 -14.595 1.00 6.60 1258 MET A O 1
ATOM 9817 N N . PRO A 1 1269 ? -23.644 -32.670 -14.854 1.00 5.19 1259 PRO A N 1
ATOM 9818 C CA . PRO A 1 1269 ? -23.756 -32.136 -13.511 1.00 5.07 1259 PRO A CA 1
ATOM 9819 C C . PRO A 1 1269 ? -24.972 -31.219 -13.424 1.00 5.45 1259 PRO A C 1
ATOM 9820 O O . PRO A 1 1269 ? -25.555 -30.800 -14.437 1.00 6.96 1259 PRO A O 1
ATOM 9824 N N . HIS A 1 1270 ? -25.305 -30.825 -12.184 1.00 6.15 1260 HIS A N 1
ATOM 9825 C CA . HIS A 1 1270 ? -26.492 -29.995 -11.851 1.00 6.88 1260 HIS A CA 1
ATOM 9826 C C . HIS A 1 1270 ? -26.146 -28.614 -11.365 1.00 5.89 1260 HIS A C 1
ATOM 9827 O O . HIS A 1 1270 ? -26.100 -28.350 -10.171 1.00 6.31 1260 HIS A O 1
ATOM 9834 N N . PRO A 1 1271 ? -26.040 -27.659 -12.300 1.00 6.00 1261 PRO A N 1
ATOM 9835 C CA . PRO A 1 1271 ? -25.802 -26.285 -11.827 1.00 7.12 1261 PRO A CA 1
ATOM 9836 C C . PRO A 1 1271 ? -26.957 -25.730 -11.005 1.00 7.17 1261 PRO A C 1
ATOM 9837 O O . PRO A 1 1271 ? -26.719 -24.873 -10.153 1.00 7.21 1261 PRO A O 1
ATOM 9841 N N . GLU A 1 1272 ? -28.182 -26.186 -11.335 1.00 6.21 1262 GLU A N 1
ATOM 9842 C CA . GLU A 1 1272 ? -29.336 -25.617 -10.638 1.00 6.71 1262 GLU A CA 1
ATOM 9843 C C . GLU A 1 1272 ? -29.454 -26.174 -9.250 1.00 6.84 1262 GLU A C 1
ATOM 9844 O O . GLU A 1 1272 ? -30.216 -25.623 -8.395 1.00 9.13 1262 GLU A O 1
ATOM 9850 N N . ARG A 1 1273 ? -28.653 -27.195 -8.841 1.00 6.10 1263 ARG A N 1
ATOM 9851 C CA . ARG A 1 1273 ? -28.671 -27.577 -7.421 1.00 6.18 1263 ARG A CA 1
ATOM 9852 C C . ARG A 1 1273 ? -27.721 -26.772 -6.617 1.00 6.61 1263 ARG A C 1
ATOM 9853 O O . ARG A 1 1273 ? -27.796 -26.864 -5.349 1.00 9.35 1263 ARG A O 1
ATOM 9861 N N . VAL A 1 1274 ? -26.823 -26.025 -7.235 1.00 6.91 1264 VAL A N 1
ATOM 9862 C CA . VAL A 1 1274 ? -25.761 -25.335 -6.501 1.00 6.63 1264 VAL A CA 1
ATOM 9863 C C . VAL A 1 1274 ? -25.643 -23.885 -6.935 1.00 7.70 1264 VAL A C 1
ATOM 9864 O O . VAL A 1 1274 ? -24.659 -23.239 -6.684 1.00 8.18 1264 VAL A O 1
ATOM 9868 N N . PHE A 1 1275 ? -26.779 -23.342 -7.439 1.00 8.12 1265 PHE A N 1
ATOM 9869 C CA . PHE A 1 1275 ? -26.713 -21.930 -7.805 1.00 7.36 1265 PHE A CA 1
ATOM 9870 C C . PHE A 1 1275 ? -26.702 -20.993 -6.585 1.00 7.96 1265 PHE A C 1
ATOM 9871 O O . PHE A 1 1275 ? -26.249 -19.869 -6.678 1.00 8.88 1265 PHE A O 1
ATOM 9879 N N . ARG A 1 1276 ? -27.130 -21.526 -5.470 1.00 6.97 1266 ARG A N 1
ATOM 9880 C CA . ARG A 1 1276 ? -27.036 -20.806 -4.170 1.00 6.93 1266 ARG A CA 1
ATOM 9881 C C . ARG A 1 1276 ? -25.798 -21.251 -3.479 1.00 7.51 1266 ARG A C 1
ATOM 9882 O O . ARG A 1 1276 ? -25.586 -22.498 -3.285 1.00 7.34 1266 ARG A O 1
ATOM 9890 N N . THR A 1 1277 ? -24.900 -20.364 -3.078 1.00 7.25 1267 THR A N 1
ATOM 9891 C CA . THR A 1 1277 ? -23.725 -20.701 -2.338 1.00 6.97 1267 THR A CA 1
ATOM 9892 C C . THR A 1 1277 ? -24.036 -21.589 -1.127 1.00 7.13 1267 THR A C 1
ATOM 9893 O O . THR A 1 1277 ? -23.239 -22.484 -0.802 1.00 6.98 1267 THR A O 1
ATOM 9897 N N . VAL A 1 1278 ? -25.162 -21.310 -0.412 1.00 6.72 1268 VAL A N 1
ATOM 9898 C CA . VAL A 1 1278 ? -25.458 -22.053 0.775 1.00 7.14 1268 VAL A CA 1
ATOM 9899 C C . VAL A 1 1278 ? -25.664 -23.552 0.475 1.00 6.25 1268 VAL A C 1
ATOM 9900 O O . VAL A 1 1278 ? -25.591 -24.352 1.426 1.00 7.72 1268 VAL A O 1
ATOM 9904 N N . ALA A 1 1279 ? -25.995 -23.910 -0.775 1.00 6.04 1269 ALA A N 1
ATOM 9905 C CA . ALA A 1 1279 ? -26.213 -25.316 -1.155 1.00 6.27 1269 ALA A CA 1
ATOM 9906 C C . ALA A 1 1279 ? -24.960 -25.927 -1.688 1.00 7.07 1269 ALA A C 1
ATOM 9907 O O . ALA A 1 1279 ? -25.019 -27.015 -2.295 1.00 9.41 1269 ALA A O 1
ATOM 9909 N N . ASN A 1 1280 ? -23.779 -25.321 -1.578 1.00 5.97 1270 ASN A N 1
ATOM 9910 C CA . ASN A 1 1280 ? -22.534 -25.948 -2.017 1.00 6.41 1270 ASN A CA 1
ATOM 9911 C C . ASN A 1 1280 ? -21.912 -26.603 -0.814 1.00 6.58 1270 ASN A C 1
ATOM 9912 O O . ASN A 1 1280 ? -21.579 -25.925 0.214 1.00 7.72 1270 ASN A O 1
ATOM 9917 N N . SER A 1 1281 ? -21.625 -27.953 -0.937 1.00 6.20 1271 SER A N 1
ATOM 9918 C CA . SER A 1 1281 ? -21.094 -28.720 0.184 1.00 5.60 1271 SER A CA 1
ATOM 9919 C C . SER A 1 1281 ? -19.819 -28.084 0.834 1.00 5.94 1271 SER A C 1
ATOM 9920 O O . SER A 1 1281 ? -19.682 -28.074 2.037 1.00 6.94 1271 SER A O 1
ATOM 9923 N N . TRP A 1 1282 ? -18.944 -27.592 -0.078 1.00 6.77 1272 TRP A N 1
ATOM 9924 C CA . TRP A 1 1282 ? -17.828 -26.769 0.362 1.00 6.96 1272 TRP A CA 1
ATOM 9925 C C . TRP A 1 1282 ? -17.847 -25.581 -0.606 1.00 5.60 1272 TRP A C 1
ATOM 9926 O O . TRP A 1 1282 ? -18.149 -25.657 -1.773 1.00 7.24 1272 TRP A O 1
ATOM 9937 N N . HIS A 1 1283 ? -17.467 -24.404 -0.041 1.00 6.47 1273 HIS A N 1
ATOM 9938 C CA . HIS A 1 1283 ? -17.223 -23.264 -0.896 1.00 6.34 1273 HIS A CA 1
ATOM 9939 C C . HIS A 1 1283 ? -16.251 -22.287 -0.157 1.00 6.25 1273 HIS A C 1
ATOM 9940 O O . HIS A 1 1283 ? -16.155 -22.305 1.042 1.00 8.86 1273 HIS A O 1
ATOM 9947 N N . PRO A 1 1284 ? -15.642 -21.442 -1.018 1.00 7.55 1274 PRO A N 1
ATOM 9948 C CA . PRO A 1 1284 ? -14.800 -20.345 -0.379 1.00 8.41 1274 PRO A CA 1
ATOM 9949 C C . PRO A 1 1284 ? -15.626 -19.550 0.545 1.00 9.95 1274 PRO A C 1
ATOM 9950 O O . PRO A 1 1284 ? -16.826 -19.215 0.287 1.00 10.14 1274 PRO A O 1
ATOM 9954 N N . GLU A 1 1285 ? -14.927 -19.109 1.606 1.00 12.53 1275 GLU A N 1
ATOM 9955 C CA . GLU A 1 1285 ? -15.681 -18.375 2.602 1.00 13.74 1275 GLU A CA 1
ATOM 9956 C C . GLU A 1 1285 ? -16.166 -16.996 2.143 1.00 14.95 1275 GLU A C 1
ATOM 9957 O O . GLU A 1 1285 ? -17.221 -16.571 2.673 1.00 17.85 1275 GLU A O 1
ATOM 9963 N N . ASN A 1 1286 ? -15.508 -16.410 1.182 1.00 14.99 1276 ASN A N 1
ATOM 9964 C CA . ASN A 1 1286 ? -15.907 -15.059 0.826 1.00 18.12 1276 ASN A CA 1
ATOM 9965 C C . ASN A 1 1286 ? -17.029 -14.974 -0.140 1.00 18.67 1276 ASN A C 1
ATOM 9966 O O . ASN A 1 1286 ? -17.499 -13.875 -0.500 1.00 19.08 1276 ASN A O 1
ATOM 9971 N N . TRP A 1 1287 ? -17.570 -16.108 -0.628 1.00 13.48 1277 TRP A N 1
ATOM 9972 C CA . TRP A 1 1287 ? -18.691 -15.915 -1.497 1.00 12.37 1277 TRP A CA 1
ATOM 9973 C C . TRP A 1 1287 ? -19.949 -15.457 -0.853 1.00 11.81 1277 TRP A C 1
ATOM 9974 O O . TRP A 1 1287 ? -20.223 -15.682 0.333 1.00 14.15 1277 TRP A O 1
ATOM 9985 N N . GLY A 1 1288 ? -20.725 -14.738 -1.655 1.00 13.28 1278 GLY A N 1
ATOM 9986 C CA . GLY A 1 1288 ? -21.998 -14.188 -1.251 1.00 14.53 1278 GLY A CA 1
ATOM 9987 C C . GLY A 1 1288 ? -23.114 -15.143 -1.572 1.00 14.52 1278 GLY A C 1
ATOM 9988 O O . GLY A 1 1288 ? -22.816 -16.365 -1.667 1.00 15.05 1278 GLY A O 1
ATOM 9989 N N . GLU A 1 1289 ? -24.331 -14.703 -1.804 1.00 11.12 1279 GLU A N 1
ATOM 9990 C CA A GLU A 1 1289 ? -25.494 -15.553 -2.014 0.50 10.83 1279 GLU A CA 1
ATOM 9991 C CA B GLU A 1 1289 ? -25.509 -15.529 -2.033 0.50 10.45 1279 GLU A CA 1
ATOM 9992 C C . GLU A 1 1289 ? -25.309 -16.432 -3.279 1.00 10.43 1279 GLU A C 1
ATOM 9993 O O . GLU A 1 1289 ? -25.752 -17.575 -3.271 1.00 8.95 1279 GLU A O 1
ATOM 10004 N N . ASP A 1 1290 ? -24.762 -15.883 -4.341 1.00 10.53 1280 ASP A N 1
ATOM 10005 C CA . ASP A 1 1290 ? -24.673 -16.550 -5.644 1.00 10.42 1280 ASP A CA 1
ATOM 10006 C C . ASP A 1 1290 ? -23.383 -17.291 -5.777 1.00 11.32 1280 ASP A C 1
ATOM 10007 O O . ASP A 1 1290 ? -22.246 -16.811 -5.500 1.00 14.00 1280 ASP A O 1
ATOM 10012 N N . SER A 1 1291 ? -23.522 -18.557 -6.238 1.00 8.83 1281 SER A N 1
ATOM 10013 C CA . SER A 1 1291 ? -22.346 -19.258 -6.650 1.00 8.79 1281 SER A CA 1
ATOM 10014 C C . SER A 1 1291 ? -22.003 -18.915 -8.121 1.00 8.98 1281 SER A C 1
ATOM 10015 O O . SER A 1 1291 ? -22.801 -18.285 -8.814 1.00 8.61 1281 SER A O 1
ATOM 10018 N N . PRO A 1 1292 ? -20.855 -19.400 -8.595 1.00 9.01 1282 PRO A N 1
ATOM 10019 C CA . PRO A 1 1292 ? -20.506 -19.148 -10.032 1.00 7.81 1282 PRO A CA 1
ATOM 10020 C C . PRO A 1 1292 ? -21.576 -19.658 -11.001 1.00 6.94 1282 PRO A C 1
ATOM 10021 O O . PRO A 1 1292 ? -21.737 -19.195 -12.115 1.00 7.60 1282 PRO A O 1
ATOM 10025 N N . TRP A 1 1293 ? -22.298 -20.753 -10.554 1.00 7.04 1283 TRP A N 1
ATOM 10026 C CA . TRP A 1 1293 ? -23.200 -21.357 -11.515 1.00 6.43 1283 TRP A CA 1
ATOM 10027 C C . TRP A 1 1293 ? -24.476 -20.566 -11.812 1.00 6.59 1283 TRP A C 1
ATOM 10028 O O . TRP A 1 1293 ? -25.125 -20.818 -12.816 1.00 7.91 1283 TRP A O 1
ATOM 10039 N N . MET A 1 1294 ? -24.729 -19.542 -10.987 1.00 7.00 1284 MET A N 1
ATOM 10040 C CA . MET A 1 1294 ? -25.776 -18.640 -11.329 1.00 7.78 1284 MET A CA 1
ATOM 10041 C C . MET A 1 1294 ? -25.573 -17.961 -12.625 1.00 6.30 1284 MET A C 1
ATOM 10042 O O . MET A 1 1294 ? -26.542 -17.555 -13.296 1.00 7.33 1284 MET A O 1
ATOM 10047 N N . ARG A 1 1295 ? -24.339 -17.830 -13.092 1.00 6.60 1285 ARG A N 1
ATOM 10048 C CA . ARG A 1 1295 ? -24.085 -17.154 -14.323 1.00 7.13 1285 ARG A CA 1
ATOM 10049 C C . ARG A 1 1295 ? -24.634 -17.837 -15.513 1.00 6.39 1285 ARG A C 1
ATOM 10050 O O . ARG A 1 1295 ? -24.932 -17.161 -16.517 1.00 7.89 1285 ARG A O 1
ATOM 10058 N N . ILE A 1 1296 ? -24.828 -19.195 -15.527 1.00 6.66 1286 ILE A N 1
ATOM 10059 C CA . ILE A 1 1296 ? -25.414 -19.847 -16.665 1.00 6.38 1286 ILE A CA 1
ATOM 10060 C C . ILE A 1 1296 ? -26.843 -19.295 -16.922 1.00 6.21 1286 ILE A C 1
ATOM 10061 O O . ILE A 1 1296 ? -27.180 -18.996 -18.094 1.00 6.78 1286 ILE A O 1
ATOM 10066 N N . PHE A 1 1297 ? -27.615 -19.153 -15.839 1.00 5.66 1287 PHE A N 1
ATOM 10067 C CA . PHE A 1 1297 ? -29.023 -18.752 -16.009 1.00 5.49 1287 PHE A CA 1
ATOM 10068 C C . PHE A 1 1297 ? -29.044 -17.262 -16.428 1.00 5.81 1287 PHE A C 1
ATOM 10069 O O . PHE A 1 1297 ? -29.951 -16.874 -17.225 1.00 6.45 1287 PHE A O 1
ATOM 10077 N N . ARG A 1 1298 ? -28.116 -16.474 -15.822 1.00 6.39 1288 ARG A N 1
ATOM 10078 C CA . ARG A 1 1298 ? -28.123 -15.060 -16.213 1.00 6.62 1288 ARG A CA 1
ATOM 10079 C C . ARG A 1 1298 ? -27.670 -14.913 -17.615 1.00 7.37 1288 ARG A C 1
ATOM 10080 O O . ARG A 1 1298 ? -28.197 -14.016 -18.335 1.00 7.27 1288 ARG A O 1
ATOM 10088 N N . ASN A 1 1299 ? -26.705 -15.705 -18.125 1.00 7.31 1289 ASN A N 1
ATOM 10089 C CA . ASN A 1 1299 ? -26.343 -15.623 -19.526 1.00 6.68 1289 ASN A CA 1
ATOM 10090 C C . ASN A 1 1299 ? -27.548 -15.985 -20.400 1.00 6.99 1289 ASN A C 1
ATOM 10091 O O . ASN A 1 1299 ? -27.724 -15.297 -21.417 1.00 8.44 1289 ASN A O 1
ATOM 10096 N N . ALA A 1 1300 ? -28.398 -16.969 -20.026 1.00 6.66 1290 ALA A N 1
ATOM 10097 C CA . ALA A 1 1300 ? -29.564 -17.227 -20.852 1.00 7.47 1290 ALA A CA 1
ATOM 10098 C C . ALA A 1 1300 ? -30.479 -15.950 -20.893 1.00 6.98 1290 ALA A C 1
ATOM 10099 O O . ALA A 1 1300 ? -30.991 -15.658 -21.960 1.00 7.79 1290 ALA A O 1
ATOM 10101 N N . ARG A 1 1301 ? -30.705 -15.305 -19.747 1.00 7.41 1291 ARG A N 1
ATOM 10102 C CA . ARG A 1 1301 ? -31.556 -14.100 -19.802 1.00 7.04 1291 ARG A CA 1
ATOM 10103 C C . ARG A 1 1301 ? -30.955 -13.036 -20.668 1.00 7.53 1291 ARG A C 1
ATOM 10104 O O . ARG A 1 1301 ? -31.724 -12.471 -21.479 1.00 9.32 1291 ARG A O 1
ATOM 10112 N N . LYS A 1 1302 ? -29.661 -12.786 -20.534 1.00 7.53 1292 LYS A N 1
ATOM 10113 C CA . LYS A 1 1302 ? -29.084 -11.654 -21.325 1.00 9.10 1292 LYS A CA 1
ATOM 10114 C C . LYS A 1 1302 ? -29.142 -12.030 -22.816 1.00 10.37 1292 LYS A C 1
ATOM 10115 O O . LYS A 1 1302 ? -29.400 -11.161 -23.654 1.00 12.21 1292 LYS A O 1
ATOM 10121 N N . GLN A 1 1303 ? -28.927 -13.308 -23.185 1.00 9.96 1293 GLN A N 1
ATOM 10122 C CA . GLN A 1 1303 ? -28.966 -13.689 -24.606 1.00 11.45 1293 GLN A CA 1
ATOM 10123 C C . GLN A 1 1303 ? -30.308 -13.480 -25.209 1.00 12.41 1293 GLN A C 1
ATOM 10124 O O . GLN A 1 1303 ? -30.417 -13.135 -26.403 1.00 13.86 1293 GLN A O 1
ATOM 10130 N N . LEU A 1 1304 ? -31.396 -13.661 -24.462 1.00 11.30 1294 LEU A N 1
ATOM 10131 C CA . LEU A 1 1304 ? -32.756 -13.379 -24.985 1.00 11.93 1294 LEU A CA 1
ATOM 10132 C C . LEU A 1 1304 ? -32.998 -11.909 -25.181 1.00 15.93 1294 LEU A C 1
ATOM 10133 O O . LEU A 1 1304 ? -33.942 -11.579 -25.991 1.00 19.72 1294 LEU A O 1
ATOM 10138 N N . GLY A 1 1305 ? -32.292 -11.103 -24.419 1.00 13.79 1295 GLY A N 1
ATOM 10139 C CA . GLY A 1 1305 ? -32.351 -9.647 -24.617 1.00 17.33 1295 GLY A CA 1
ATOM 10140 C C . GLY A 1 1305 ? -33.603 -8.997 -24.081 1.00 21.87 1295 GLY A C 1
ATOM 10141 O O . GLY A 1 1305 ? -33.751 -7.710 -24.324 1.00 24.92 1295 GLY A O 1
#

InterPro domains:
  IPR010073 Phosphoribosylformylglycinamidine synthase PurL [MF_00419] (2-1295)
  IPR010073 Phosphoribosylformylglycinamidine synthase PurL [NF003672] (2-1294)
  IPR010073 Phosphoribosylformylglycinamidine synthase PurL [TIGR01735] (4-1293)
  IPR010918 PurM-like, C-terminal domain [PF02769] (432-590)
  IPR010918 PurM-like, C-terminal domain [PF02769] (824-967)
  IPR029062 Class I glutamine amidotransferase-like [G3DSA:3.40.50.880] (981-1295)
  IPR029062 Class I glutamine amidotransferase-like [SSF52317] (1035-1293)
  IPR036604 Phosphoribosylformylglycinamidine synthase subunit PurS-like superfamily [SSF82697] (1-152)
  IPR036676 PurM-like, C-terminal domain superfamily [G3DSA:3.90.650.10] (421-606)
  IPR036676 PurM-like, C-terminal domain superfamily [G3DSA:3.90.650.10] (808-980)
  IPR036676 PurM-like, C-terminal domain superfamily [SSF56042] (432-615)
  IPR036676 PurM-like, C-terminal domain superfamily [SSF56042] (818-1033)
  IPR036921 PurM-like, N-terminal domain superfamily [G3DSA:3.30.1330.10] (214-420)
  IPR036921 PurM-like, N-terminal domain superfamily [G3DSA:3.30.1330.10] (614-807)
  IPR036921 PurM-like, N-terminal domain superfamily [SSF55326] (221-428)
  IPR036921 PurM-like, N-terminal domain superfamily [SSF55326] (618-816)
  IPR040707 Phosphoribosylformylglycinamidine synthase, N-terminal [PF18076] (36-150)
  IPR041609 Phosphoribosylformylglycinamidine synthase, linker domain [PF18072] (172-220)
  IPR055181 FGAR-AT, PurM N-terminal-like domain [PF22689] (648-807)

Foldseek 3Di:
DWDWADQVLWIKTKAWEAWDDDPLVQVVLCVVCVVVVQQWDGKTKTKMKIFTFNDDDDVVLVVLVNVLRYFFDRDDDDDAAAFKKKKFWDAQDAALLFVLSVVLCVLLVNPRGPIMGMIMIMRIHRVPDDPVSVVVSNVVPYDVLTIDIDRDPVVCSSNVDAAAADEWAFQPCVVPNLVSVVVLCVVLVLPDDVLSSVLQSVQVVVVVDTAISLLSNLLSLCFDCANPVLQQQFWEAEPRRTDDHGLVVLQCLLCVLFVPQWDDFPQAQWTKGWFDFDFAWDADPPFLFIDTDGATWIKIKHKDWQQVLCQQPQLQSLLVQQQQQQQSQQQAFLGWFFAAKEKEKFFADQCQVPDDADLDDPPDDFPRTDHRNVNVQRNLLNNQLQCFLLFHFYFYYFYAYDWFQAQFLVGTAIATFSRMTIMMMGMTTAHPVRNHAAAFDFFWFKKKWFDADGQELSVSNSHAHDNNLLLNLSNQLSVNQVSVPVNRQFRGKHAAAAQGQSPQVLVVLVSNVWEKEFEQVQGGHPRNHYYSSRSRGHGHGNIMMTTGHPVCVVVSVVSSVLSVIDMTRTITTHNQQWYWYAYVVVRGTSDTGRSCSSVPHRDRHYDYAYAGAGFFDAFDCVPPAVVVLLLLLLQRVRQFFDVLSRFQHARFFPLFWQAGQQFALAGGRAQLKTWGDSHPGDQKTKIKGKFKQQLQLSHALQQRLQRRVLSSLQSCLQFQFAQPLQKEKEKEKEFQPPDHRTSVSVVNNSCSCSVHQSSVLNYRHRHYYYHHRRKDWDCDDVDIHMHTHGTIIMMMMMGIGPGRVLGAGLADDAAAKWKKWQFQQLLPLDDASASSQSSVSHRRGHAAGRPDSLLSSLVSNLSNVCSVVVFFNHWHKAAHQAQQSLQLSSCLSNLFEWAWECQLSDPPPVSSRGHRYTTTMTMGHPVCVVVSLVSSVVSVRNSSMDTTGHTHGDFWYWYHHVPGTSDIDGSLVSNLSSCVVVLSSLCVNWVNQQSVLVSVVSSPSPQPGFDKDFLDDQPDLLLVVVLVVVDAFEEEQEDESSFRRSRLVSVLLVVLRHRYRDHYPSCVVVVVDALVRHQEYEHGDGQHSPCNSHLQSSVQSSQVSPVSSVVRLLVNQPDDRGAYEYQSHLQNVLNVQVSHAQNPLFFHWHFFNGNGWGFDFAKKAFDDALALLCPSGHGIIGTFTATGGGQATDHPDVVSVVVQVVLRFQTMFQDGSVGHGDQRPDNLPGRHPSRGFKGAGSNNRYIYGHTDLSSPQAVSSRNDDDPPDDGGDSSSSSSNSVSVSVD

CATH classification: 1.10.8.750 (+1 more: 3.40.50.880)

Solvent-accessible surface area: 40956 Å² total

Nearest PDB structures (foldseek):
  4lgy-assembly1_A  TM=1.001E+00  e=0.000E+00  Salmonella enterica subsp. enterica serovar Typhimurium str. LT2
  6lyl-assembly1_A  TM=1.001E+00  e=0.000E+00  Salmonella enterica subsp. enterica serovar Typhimurium str. LT2
  7dw7-assembly1_A  TM=1.000E+00  e=0.000E+00  Salmonella enterica subsp. enterica serovar Typhimurium
  4l78-assembly1_A  TM=9.997E-01  e=0.000E+00  Salmonella enterica subsp. enterica serovar Typhimurium str. LT2
  3umm-assembly1_A  TM=9.986E-01  e=0.000E+00  Salmonella enterica subsp. enterica serovar Typhimurium

Radius of gyration: 30.2 Å; Cα contacts (8 Å, |Δi|>4): 3406; chains: 1; bounding box: 81×79×81 Å

Sequence (1287 aa):
GDGLVPRGSHMMEILRGSPALSAFRINKLLARFQAANLQVHNIYAEYVHFADLNAPLNDSSEQAQLTRLLQYGPALSSSHTPAGKLLLLVTPRPGTISPWSSKATDDIAHNCGLQQVDRLERGVAYYIEASTLTAEQWRQVAAELHDRMMETVFSSSSLTDAEEKLFIHHQPAPVSSSVDLLLGEGRQALIDANLRLGLALAEDEIDYLQQEAFTKLGRNPNDIELYMWAQANSEHCCRHKIFNADWIIDGKPQPKSLFKMIIKNTFETTPDYVLSAYKDNAAVMEGSAVGRYFADHNTGRYDFHQEPAHILMKVETHNHPTAISPWPGAATGSSGGEIRDEGATGRGAKPKAGLVGFSVSNLRIPGFEEQPWEEDFGKPEERIVTALDIMTTEGPLGGAAFNNEFGRPALTGYFRTYEEKVNSHNGEELRGYHKPIMMLAGGIGNIRADHVQKGEIVVGAKLIVLGGPAMMNIGLDFASVQRDNPEMERRCQEVIDRCWQLGDANPILFIHDVGAGGLSNAMPELVSSDGGRGGKFELRDILSDEPGMSPLEIWCNESQERYVLLAVAADQLPLFDELCKRERRAPYAVIGDATEEQHLLSLHDNHFDNQQPIDLPLDVLLGKTPKMTRDVQTLKAKGDALNRADITIADAVKRVLHLPTVAEKTFLVTIGDRTVTGMMVARDQMVGPWQVPVADCAVTTASLDSSYYGEAMSIGERAPVALLDFAASARLAVGEALLTNIAATTQIGDIKRIKLSANWMAAAGHPGEDAGLYDAVKAVGEELCPQQLGLTIPVGKDSMSSMKTTRWQEGNEQREMTSSPPLSLVISAFARVEDVRHTLTPQLSTEDDNALLLLIDLGKGHNALGATALAQVYRQLGDKPADVRDVAQLKGFYDAMQALVAARKLLAWHDRSDGGLLVTLAEMAFAGHCGVQVVDIAALGDDHLAALFNEELGGVIQVRAEDRDAVEALLAQQYGLADCVHYLGQALAGDRFVIITANDQTVFSESRTTLRVWWAETTWQMQRLRDNPQCADQEHEAKANDTDPGLNVVKLSFDINEDIAAPYIATGARPKVAVLLREQGVNSHVEMAAAFHRAGFDAIDVHMSDLLGGRIGLGNFHALLVACGGFSYGDVLGAGEEGWAKSSSILFNHRVRDEFETFFHRPQTLALGVNGCQMMSNLRELIPGSELWPRFVRNHSDRFEARFSLVEVTQSPSLLLQGMVGSQMPIAVSHGEGRRVEVRDDAHLAALESKGLVALRYVDNFGKVTETYPANPNGSPPNGITAVTTENGRVTIMMMPHPERVFRTVANSWHPENWGEEDSPWMRIFRNARKQLG

B-factor: mean 14.89, std 10.2, range [2.62, 99.49]